Protein AF-0000000077735347 (afdb_homodimer)

Solvent-accessible surface area (backbone atoms only — not comparable to full-atom values): 40741 Å² total; per-residue (Å²): 106,66,66,59,51,53,50,34,54,55,55,33,63,47,45,16,35,34,45,76,89,39,77,88,45,58,43,41,31,69,39,34,45,55,45,44,53,54,50,51,52,49,43,49,72,73,62,45,39,76,72,43,70,51,90,46,34,46,33,37,32,27,45,75,50,61,75,28,72,93,23,46,26,41,26,40,34,26,35,59,24,25,39,64,77,25,44,40,57,84,44,53,71,47,74,41,70,51,30,83,52,60,72,40,75,35,22,75,95,76,69,36,63,48,34,35,87,85,38,58,74,56,46,79,46,47,63,34,43,30,37,30,24,44,42,74,14,20,44,41,44,61,16,38,37,17,45,37,18,52,53,51,28,52,50,50,46,68,75,34,68,87,59,53,18,17,38,32,31,40,38,36,31,29,30,49,76,69,72,52,29,51,75,74,56,58,63,76,77,60,60,40,62,31,35,32,26,27,66,34,37,49,69,28,33,37,28,54,37,22,26,24,35,28,49,30,39,39,36,28,51,33,33,72,52,52,60,58,68,6,46,83,61,37,35,48,11,49,58,51,53,30,50,53,57,67,69,45,68,83,65,30,24,38,44,64,34,58,77,72,54,39,32,52,40,75,49,36,38,43,34,26,27,46,37,21,44,36,36,34,40,38,38,13,48,46,67,69,60,32,52,48,54,53,51,50,53,53,50,50,40,51,52,50,16,67,75,74,33,80,76,28,47,45,80,47,68,53,72,74,50,52,33,24,32,72,55,26,50,73,84,39,47,62,63,55,49,47,51,43,49,18,25,46,74,44,73,31,70,61,40,78,47,66,40,52,45,86,53,58,28,29,54,36,16,75,72,67,30,37,23,39,32,28,26,19,18,24,43,55,66,59,26,40,66,14,35,34,41,48,68,31,35,52,38,27,17,42,20,49,37,39,39,54,41,51,40,27,62,65,58,69,70,63,83,64,86,122,107,66,67,58,50,54,49,36,54,56,56,33,62,47,47,16,37,34,43,77,90,39,77,89,44,61,42,41,31,68,38,35,45,56,45,42,52,53,48,52,52,50,42,49,72,73,61,45,40,76,72,44,71,50,90,46,35,44,34,37,31,26,46,74,51,59,76,28,72,94,24,44,27,41,26,42,33,26,36,59,23,24,38,65,78,25,46,41,56,83,44,52,72,47,76,41,68,50,30,81,51,60,73,41,75,35,22,76,92,75,68,36,64,48,32,35,89,84,38,59,75,56,46,79,47,48,64,36,43,30,37,31,26,42,42,74,13,19,42,41,44,61,16,38,38,18,45,38,20,53,52,51,27,51,50,51,46,69,75,36,67,87,60,52,19,16,38,32,32,40,38,37,30,28,30,50,75,68,72,52,30,53,75,73,56,57,62,75,78,58,61,39,64,31,34,32,26,27,67,35,36,49,69,30,33,36,26,53,35,24,26,25,34,29,50,30,39,39,37,30,51,33,35,71,55,52,60,56,67,6,46,83,60,36,36,50,11,49,58,51,52,30,50,53,59,68,68,44,68,83,66,31,23,36,43,64,33,55,76,74,53,39,31,54,38,74,49,37,39,41,35,26,27,45,38,22,44,36,36,35,39,37,39,12,49,46,67,69,61,33,54,49,52,53,49,48,52,54,50,49,39,50,53,48,17,68,74,75,33,82,75,26,46,44,80,48,68,52,74,74,51,54,35,24,31,73,56,27,50,74,84,41,46,64,62,55,50,47,51,43,50,19,25,47,75,45,72,31,69,61,41,78,48,66,39,53,45,84,52,57,29,29,55,36,16,75,71,67,30,37,24,39,34,28,26,19,18,22,42,56,64,57,26,40,68,13,36,31,40,49,69,32,35,52,39,27,17,43,21,49,36,39,38,54,39,50,41,28,62,64,60,69,69,63,83,63,86,120

Radius of gyration: 36.13 Å; Cα contacts (8 Å, |Δi|>4): 2050; chains: 2; bounding box: 45×110×95 Å

pLDDT: mean 92.68, std 10.12, range [21.59, 98.81]

Nearest PDB structures (foldseek):
  3ife-assembly1_A-2  TM=8.518E-01  e=1.578E-61  Bacillus anthracis str. 'Ames Ancestor'
  1vix-assembly1_B  TM=9.363E-01  e=3.592E-57  Escherichia coli
  1fno-assembly1_A-2  TM=9.369E-01  e=2.030E-56  Salmonella enterica subsp. enterica serovar Typhimurium
  3gb0-assembly1_A-2  TM=8.406E-01  e=1.858E-30  Bacillus cereus ATCC 10987
  6xj5-assembly4_G  TM=6.700E-01  e=6.683E-20  Pseudomonas sp. RS-16

Secondary structure (DSSP, 8-state):
-HHHHHHHHHHHTS--B--SS-TTSSSSSHHHHHHHHHHHHHHHHHT-EEEEE-TT--EEEEE--SS--SPPPEEEEEE--B-TTS---S---EEETT--SS-EEEETTTTEEE-TTT-GGGGGGTTS-EEE--SSS---HHHHHHHHHHHHHHHHHHH-TTS----EEEEEES-GGGT-GGGG--HHHH--SEEEEEEE-STTEEE----EEE--EEEEE-B---GGG-TTT-B-HHHHHHHHHHHS-TT-SGGG--TT--EEEEEEEEEESSEEEEEEEEEESSHHHHHHHHHHHHHHHHHHHHHH-TTSEEEE--EEE--THHHHTTTTHHHHHHHHHHHHHTT---EE---SS--HHHHHHHTT----EEE-S-BSTTSTT-EEEHHHHHHHHHHHHHHHHHGGGGGGGS----/-HHHHHHHHHHHTS--B--SS-TTSSSSSHHHHHHHHHHHHHHHHHT-EEEEE-TT--EEEEE--SS--SPPPEEEEEE--B-TTS---S---EEETT--SS-EEEETTTTEEE-TTT-GGGGGGTTS-EEE--SSS---HHHHHHHHHHHHHHHHHHH-TTS----EEEEEES-GGGT-GGGG--HHHH--SEEEEEEE-STTEEE----EEE--EEEEE-B---GGG-TTT-B-HHHHHHHHHHHS-TT-SGGG--TT--EEEEEEEEEESSEEEEEEEEEESSHHHHHHHHHHHHHHHHHHHHHH-TTSEEEE--EEE--THHHHTTTTHHHHHHHHHHHHHTT---EE---SS--HHHHHHHTT----EEE-S-BSTTSTT-EEEHHHHHHHHHHHHHHHHHGGGGGGSS----

Structure (mmCIF, N/CA/C/O backbone):
data_AF-0000000077735347-model_v1
#
loop_
_entity.id
_entity.type
_entity.pdbx_description
1 polymer 'Peptidase T'
#
loop_
_atom_site.group_PDB
_atom_site.id
_atom_site.type_symbol
_atom_site.label_atom_id
_atom_site.label_alt_id
_atom_site.label_comp_id
_atom_site.label_asym_id
_atom_site.label_entity_id
_atom_site.label_seq_id
_atom_site.pdbx_PDB_ins_code
_atom_site.Cartn_x
_atom_site.Cartn_y
_atom_site.Cartn_z
_atom_site.occupancy
_atom_site.B_iso_or_equiv
_atom_site.auth_seq_id
_atom_site.auth_comp_id
_atom_site.auth_asym_id
_atom_site.auth_atom_id
_atom_site.pdbx_PDB_model_num
ATOM 1 N N . MET A 1 1 ? 11.266 47.625 7.676 1 81.75 1 MET A N 1
ATOM 2 C CA . MET A 1 1 ? 10.984 46.531 6.758 1 81.75 1 MET A CA 1
ATOM 3 C C . MET A 1 1 ? 12.273 45.844 6.344 1 81.75 1 MET A C 1
ATOM 5 O O . MET A 1 1 ? 12.344 44.594 6.34 1 81.75 1 MET A O 1
ATOM 9 N N . GLU A 1 2 ? 13.273 46.594 6.195 1 87.38 2 GLU A N 1
ATOM 10 C CA . GLU A 1 2 ? 14.523 46 5.719 1 87.38 2 GLU A CA 1
ATOM 11 C C . GLU A 1 2 ? 15.125 45.062 6.758 1 87.38 2 GLU A C 1
ATOM 13 O O . GLU A 1 2 ? 15.586 43.969 6.418 1 87.38 2 GLU A O 1
ATOM 18 N N . GLN A 1 3 ? 15.078 45.469 7.965 1 92.12 3 GLN A N 1
ATOM 19 C CA . GLN A 1 3 ? 15.625 44.656 9.031 1 92.12 3 GLN A CA 1
ATOM 20 C C . GLN A 1 3 ? 14.789 43.375 9.219 1 92.12 3 GLN A C 1
ATOM 22 O O . GLN A 1 3 ? 15.336 42.312 9.469 1 92.12 3 GLN A O 1
ATOM 27 N N . LEU A 1 4 ? 13.539 43.562 9.117 1 96 4 LEU A N 1
ATOM 28 C CA . LEU A 1 4 ? 12.625 42.438 9.25 1 96 4 LEU A CA 1
ATOM 29 C C . LEU A 1 4 ? 12.867 41.406 8.148 1 96 4 LEU A C 1
ATOM 31 O O . LEU A 1 4 ? 12.93 40.219 8.43 1 96 4 LEU A O 1
ATOM 35 N N . LEU A 1 5 ? 12.977 41.844 6.949 1 96.62 5 LEU A N 1
ATOM 36 C CA . LEU A 1 5 ? 13.203 40.969 5.805 1 96.62 5 LEU A CA 1
ATOM 37 C C . LEU A 1 5 ? 14.555 40.281 5.918 1 96.62 5 LEU A C 1
ATOM 39 O O . LEU A 1 5 ? 14.656 39.062 5.656 1 96.62 5 LEU A O 1
ATOM 43 N N . SER A 1 6 ? 15.57 41 6.277 1 97.38 6 SER A N 1
ATOM 44 C CA . SER A 1 6 ? 16.906 40.406 6.414 1 97.38 6 SER A CA 1
ATOM 45 C C . SER A 1 6 ? 16.922 39.312 7.457 1 97.38 6 SER A C 1
ATOM 47 O O . SER A 1 6 ? 17.562 38.281 7.254 1 97.38 6 SER A O 1
ATOM 49 N N . ARG A 1 7 ? 16.297 39.5 8.516 1 98 7 ARG A N 1
ATOM 50 C CA . ARG A 1 7 ? 16.219 38.5 9.562 1 98 7 ARG A CA 1
ATOM 51 C C . ARG A 1 7 ? 15.492 37.25 9.062 1 98 7 ARG A C 1
ATOM 53 O O . ARG A 1 7 ? 15.961 36.125 9.289 1 98 7 ARG A O 1
ATOM 60 N N . PHE A 1 8 ? 14.375 37.5 8.445 1 98.12 8 PHE A N 1
ATOM 61 C CA . PHE A 1 8 ? 13.617 36.375 7.891 1 98.12 8 PHE A CA 1
ATOM 62 C C . PHE A 1 8 ? 14.477 35.562 6.926 1 98.12 8 PHE A C 1
ATOM 64 O O . PHE A 1 8 ? 14.516 34.344 7.004 1 98.12 8 PHE A O 1
ATOM 71 N N . GLU A 1 9 ? 15.141 36.25 6.066 1 97.56 9 GLU A N 1
ATOM 72 C CA . GLU A 1 9 ? 15.992 35.594 5.082 1 97.56 9 GLU A CA 1
ATOM 73 C C . GLU A 1 9 ? 17.109 34.781 5.758 1 97.56 9 GLU A C 1
ATOM 75 O O . GLU A 1 9 ? 17.469 33.719 5.293 1 97.56 9 GLU A O 1
ATOM 80 N N . LYS A 1 10 ? 17.641 35.344 6.77 1 97.75 10 LYS A N 1
ATOM 81 C CA . LYS A 1 10 ? 18.641 34.594 7.539 1 97.75 10 LYS A CA 1
ATOM 82 C C . LYS A 1 10 ? 18.062 33.312 8.102 1 97.75 10 LYS A C 1
ATOM 84 O O . LYS A 1 10 ? 18.688 32.25 8.008 1 97.75 10 LYS A O 1
ATOM 89 N N . TYR A 1 11 ? 16.891 33.406 8.68 1 98.5 11 TYR A N 1
ATOM 90 C CA . TYR A 1 11 ? 16.297 32.25 9.328 1 98.5 11 TYR A CA 1
ATOM 91 C C . TYR A 1 11 ? 15.969 31.156 8.32 1 98.5 11 TYR A C 1
ATOM 93 O O . TYR A 1 11 ? 16.156 29.969 8.594 1 98.5 11 TYR A O 1
ATOM 101 N N . ILE A 1 12 ? 15.5 31.516 7.09 1 97.81 12 ILE A N 1
ATOM 102 C CA . ILE A 1 12 ? 15.078 30.5 6.125 1 97.81 12 ILE A CA 1
ATOM 103 C C . ILE A 1 12 ? 16.297 29.906 5.434 1 97.81 12 ILE A C 1
ATOM 105 O O . ILE A 1 12 ? 16.203 28.906 4.727 1 97.81 12 ILE A O 1
ATOM 109 N N . SER A 1 13 ? 17.484 30.469 5.676 1 97 13 SER A N 1
ATOM 110 C CA . SER A 1 13 ? 18.703 29.922 5.098 1 97 13 SER A CA 1
ATOM 111 C C . SER A 1 13 ? 19.109 28.625 5.797 1 97 13 SER A C 1
ATOM 113 O O . SER A 1 13 ? 19.906 27.844 5.266 1 97 13 SER A O 1
ATOM 115 N N . PHE A 1 14 ? 18.562 28.375 6.992 1 97.44 14 PHE A N 1
ATOM 116 C CA . PHE A 1 14 ? 18.781 27.125 7.699 1 97.44 14 PHE A CA 1
ATOM 117 C C . PHE A 1 14 ? 17.828 26.047 7.207 1 97.44 14 PHE A C 1
ATOM 119 O O . PHE A 1 14 ? 16.609 26.266 7.164 1 97.44 14 PHE A O 1
ATOM 126 N N . ASP A 1 15 ? 18.344 24.938 6.84 1 96.69 15 ASP A N 1
ATOM 127 C CA . ASP A 1 15 ? 17.484 23.812 6.523 1 96.69 15 ASP A CA 1
ATOM 128 C C . ASP A 1 15 ? 17.047 23.078 7.789 1 96.69 15 ASP A C 1
ATOM 130 O O . ASP A 1 15 ? 17.828 22.328 8.383 1 96.69 15 ASP A O 1
ATOM 134 N N . THR A 1 16 ? 15.742 23.188 8.109 1 97 16 THR A N 1
ATOM 135 C CA . THR A 1 16 ? 15.258 22.656 9.367 1 97 16 THR A CA 1
ATOM 136 C C . THR A 1 16 ? 14.094 21.688 9.133 1 97 16 THR A C 1
ATOM 138 O O . THR A 1 16 ? 13.211 21.547 9.984 1 97 16 THR A O 1
ATOM 141 N N . GLN A 1 17 ? 14.047 21.109 8 1 94.69 17 GLN A N 1
ATOM 142 C CA . GLN A 1 17 ? 12.961 20.203 7.664 1 94.69 17 GLN A CA 1
ATOM 143 C C . GLN A 1 17 ? 12.891 19.031 8.656 1 94.69 17 GLN A C 1
ATOM 145 O O . GLN A 1 17 ? 13.906 18.422 8.984 1 94.69 17 GLN A O 1
ATOM 150 N N . SER A 1 18 ? 11.711 18.766 9.18 1 93.12 18 SER A N 1
ATOM 151 C CA . SER A 1 18 ? 11.531 17.641 10.094 1 93.12 18 SER A CA 1
ATOM 152 C C . SER A 1 18 ? 11.352 16.328 9.328 1 93.12 18 SER A C 1
ATOM 154 O O . SER A 1 18 ? 11.18 16.344 8.109 1 93.12 18 SER A O 1
ATOM 156 N N . ALA A 1 19 ? 11.5 15.242 10.07 1 88.06 19 ALA A N 1
ATOM 157 C CA . ALA A 1 19 ? 11.406 13.914 9.484 1 88.06 19 ALA A CA 1
ATOM 158 C C . ALA A 1 19 ? 10.383 13.055 10.219 1 88.06 19 ALA A C 1
ATOM 160 O O . ALA A 1 19 ? 10.484 12.859 11.43 1 88.06 19 ALA A O 1
ATOM 161 N N . GLU A 1 20 ? 9.406 12.492 9.508 1 74.75 20 GLU A N 1
ATOM 162 C CA . GLU A 1 20 ? 8.336 11.688 10.102 1 74.75 20 GLU A CA 1
ATOM 163 C C . GLU A 1 20 ? 8.82 10.281 10.43 1 74.75 20 GLU A C 1
ATOM 165 O O . GLU A 1 20 ? 8.266 9.617 11.305 1 74.75 20 GLU A O 1
ATOM 170 N N . GLU A 1 21 ? 9.695 9.75 9.672 1 71.5 21 GLU A N 1
ATOM 171 C CA . GLU A 1 21 ? 10.156 8.367 9.805 1 71.5 21 GLU A CA 1
ATOM 172 C C . GLU A 1 21 ? 11.055 8.195 11.031 1 71.5 21 GLU A C 1
ATOM 174 O O . GLU A 1 21 ? 11.32 7.074 11.453 1 71.5 21 GLU A O 1
ATOM 179 N N . LYS A 1 22 ? 11.555 9.25 11.648 1 68.94 22 LYS A N 1
ATOM 180 C CA . LYS A 1 22 ? 12.508 9.188 12.75 1 68.94 22 LYS A CA 1
ATOM 181 C C . LYS A 1 22 ? 11.883 9.656 14.055 1 68.94 22 LYS A C 1
ATOM 183 O O . LYS A 1 22 ? 12.422 10.531 14.734 1 68.94 22 LYS A O 1
ATOM 188 N N . MET A 1 23 ? 10.891 8.969 14.578 1 69.19 23 MET A N 1
ATOM 189 C CA . MET A 1 23 ? 10.055 9.438 15.688 1 69.19 23 MET A CA 1
ATOM 190 C C . MET A 1 23 ? 10.727 9.156 17.031 1 69.19 23 MET A C 1
ATOM 192 O O . MET A 1 23 ? 10.352 9.727 18.047 1 69.19 23 MET A O 1
ATOM 196 N N . ASP A 1 24 ? 11.781 8.484 16.953 1 77.5 24 ASP A N 1
ATOM 197 C CA . ASP A 1 24 ? 12.422 8.102 18.203 1 77.5 24 ASP A CA 1
ATOM 198 C C . ASP A 1 24 ? 13.469 9.141 18.625 1 77.5 24 ASP A C 1
ATOM 200 O O . ASP A 1 24 ? 13.953 9.117 19.75 1 77.5 24 ASP A O 1
ATOM 204 N N . ILE A 1 25 ? 13.75 10.016 17.688 1 84.88 25 ILE A N 1
ATOM 205 C CA . ILE A 1 25 ? 14.766 11.023 17.984 1 84.88 25 ILE A CA 1
ATOM 206 C C . ILE A 1 25 ? 14.125 12.414 17.953 1 84.88 25 ILE A C 1
ATOM 208 O O . ILE A 1 25 ? 13.25 12.688 17.141 1 84.88 25 ILE A O 1
ATOM 212 N N . CYS A 1 26 ? 14.562 13.297 18.906 1 90.12 26 CYS A N 1
ATOM 213 C CA . CYS A 1 26 ? 14.109 14.688 18.969 1 90.12 26 CYS A CA 1
ATOM 214 C C . CYS A 1 26 ? 15.289 15.633 19.156 1 90.12 26 CYS A C 1
ATOM 216 O O . CYS A 1 26 ? 16.047 15.508 20.125 1 90.12 26 CYS A O 1
ATOM 218 N N . PRO A 1 27 ? 15.414 16.703 18.25 1 93.31 27 PRO A N 1
ATOM 219 C CA . PRO A 1 27 ? 14.641 16.906 17.016 1 93.31 27 PRO A CA 1
ATOM 220 C C . PRO A 1 27 ? 14.836 15.789 16 1 93.31 27 PRO A C 1
ATOM 222 O O . PRO A 1 27 ? 15.852 15.086 16.031 1 93.31 27 PRO A O 1
ATOM 225 N N . SER A 1 28 ? 13.898 15.648 15.164 1 92.12 28 SER A N 1
ATOM 226 C CA . SER A 1 28 ? 13.906 14.555 14.195 1 92.12 28 SER A CA 1
ATOM 227 C C . SER A 1 28 ? 15.031 14.719 13.18 1 92.12 28 SER A C 1
ATOM 229 O O . SER A 1 28 ? 15.414 13.758 12.508 1 92.12 28 SER A O 1
ATOM 231 N N . THR A 1 29 ? 15.547 15.938 12.922 1 94.38 29 THR A N 1
ATOM 232 C CA . THR A 1 29 ? 16.672 16.234 12.039 1 94.38 29 THR A CA 1
ATOM 233 C C . THR A 1 29 ? 17.656 17.188 12.703 1 94.38 29 THR A C 1
ATOM 235 O O . THR A 1 29 ? 17.266 18 13.531 1 94.38 29 THR A O 1
ATOM 238 N N . SER A 1 30 ? 18.906 17.125 12.305 1 94.81 30 SER A N 1
ATOM 239 C CA . SER A 1 30 ? 19.969 17.891 12.953 1 94.81 30 SER A CA 1
ATOM 240 C C . SER A 1 30 ? 19.875 19.375 12.602 1 94.81 30 SER A C 1
ATOM 242 O O . SER A 1 30 ? 20.297 20.219 13.383 1 94.81 30 SER A O 1
ATOM 244 N N . GLY A 1 31 ? 19.359 19.703 11.469 1 96.69 31 GLY A N 1
ATOM 245 C CA . GLY A 1 31 ? 19.25 21.078 11.023 1 96.69 31 GLY A CA 1
ATOM 246 C C . GLY A 1 31 ? 18.469 21.953 11.984 1 96.69 31 GLY A C 1
ATOM 247 O O . GLY A 1 31 ? 18.766 23.141 12.125 1 96.69 31 GLY A O 1
ATOM 248 N N . GLN A 1 32 ? 17.5 21.344 12.656 1 97.5 32 GLN A N 1
ATOM 249 C CA . GLN A 1 32 ? 16.703 22.094 13.625 1 97.5 32 GLN A CA 1
ATOM 250 C C . GLN A 1 32 ? 17.562 22.562 14.797 1 97.5 32 GLN A C 1
ATOM 252 O O . GLN A 1 32 ? 17.453 23.703 15.242 1 97.5 32 GLN A O 1
ATOM 257 N N . MET A 1 33 ? 18.438 21.656 15.234 1 97.44 33 MET A N 1
ATOM 258 C CA . MET A 1 33 ? 19.312 21.984 16.359 1 97.44 33 MET A CA 1
ATOM 259 C C . MET A 1 33 ? 20.328 23.047 15.953 1 97.44 33 MET A C 1
ATOM 261 O O . MET A 1 33 ? 20.672 23.922 16.75 1 97.44 33 MET A O 1
ATOM 265 N N . ILE A 1 34 ? 20.828 22.953 14.766 1 98.25 34 ILE A N 1
ATOM 266 C CA . ILE A 1 34 ? 21.766 23.953 14.258 1 98.25 34 ILE A CA 1
ATOM 267 C C . ILE A 1 34 ? 21.125 25.328 14.289 1 98.25 34 ILE A C 1
ATOM 269 O O . ILE A 1 34 ? 21.734 26.297 14.75 1 98.25 34 ILE A O 1
ATOM 273 N N . PHE A 1 35 ? 19.922 25.438 13.859 1 98.44 35 PHE A N 1
ATOM 274 C CA . PHE A 1 35 ? 19.203 26.703 13.867 1 98.44 35 PHE A CA 1
ATOM 275 C C . PHE A 1 35 ? 18.906 27.141 15.297 1 98.44 35 PHE A C 1
ATOM 277 O O . PHE A 1 35 ? 19.047 28.328 15.625 1 98.44 35 PHE A O 1
ATOM 284 N N . ALA A 1 36 ? 18.5 26.203 16.109 1 98.5 36 ALA A N 1
ATOM 285 C CA . ALA A 1 36 ? 18.203 26.531 17.5 1 98.5 36 ALA A CA 1
ATOM 286 C C . ALA A 1 36 ? 19.406 27.156 18.188 1 98.5 36 ALA A C 1
ATOM 288 O O . ALA A 1 36 ? 19.281 28.125 18.938 1 98.5 36 ALA A O 1
ATOM 289 N N . ARG A 1 37 ? 20.547 26.594 17.969 1 98.62 37 ARG A N 1
ATOM 290 C CA . ARG A 1 37 ? 21.781 27.109 18.562 1 98.62 37 ARG A CA 1
ATOM 291 C C . ARG A 1 37 ? 22.078 28.516 18.047 1 98.62 37 ARG A C 1
ATOM 293 O O . ARG A 1 37 ? 22.469 29.391 18.828 1 98.62 37 ARG A O 1
ATOM 300 N N . ALA A 1 38 ? 21.938 28.688 16.766 1 98.69 38 ALA A N 1
ATOM 301 C CA . ALA A 1 38 ? 22.156 30.016 16.188 1 98.69 38 ALA A CA 1
ATOM 302 C C . ALA A 1 38 ? 21.172 31.031 16.75 1 98.69 38 ALA A C 1
ATOM 304 O O . ALA A 1 38 ? 21.562 32.188 17.031 1 98.69 38 ALA A O 1
ATOM 305 N N . LEU A 1 39 ? 19.953 30.656 16.859 1 98.81 39 LEU A N 1
ATOM 306 C CA . LEU A 1 39 ? 18.922 31.531 17.391 1 98.81 39 LEU A CA 1
ATOM 307 C C . LEU A 1 39 ? 19.203 31.859 18.859 1 98.81 39 LEU A C 1
ATOM 309 O O . LEU A 1 39 ? 19.031 33 19.281 1 98.81 39 LEU A O 1
ATOM 313 N N . ALA A 1 40 ? 19.594 30.875 19.625 1 98.75 40 ALA A N 1
ATOM 314 C CA . ALA A 1 40 ? 19.969 31.109 21.016 1 98.75 40 ALA A CA 1
ATOM 315 C C . ALA A 1 40 ? 21.062 32.156 21.125 1 98.75 40 ALA A C 1
ATOM 317 O O . ALA A 1 40 ? 21.016 33.031 21.984 1 98.75 40 ALA A O 1
ATOM 318 N N . ALA A 1 41 ? 22.062 31.984 20.344 1 98.69 41 ALA A N 1
ATOM 319 C CA . ALA A 1 41 ? 23.156 32.938 20.328 1 98.69 41 ALA A CA 1
ATOM 320 C C . ALA A 1 41 ? 22.672 34.344 19.984 1 98.69 41 ALA A C 1
ATOM 322 O O . ALA A 1 41 ? 23.094 35.312 20.594 1 98.69 41 ALA A O 1
ATOM 323 N N . GLU A 1 42 ? 21.828 34.406 19.016 1 98.62 42 GLU A N 1
ATOM 324 C CA . GLU A 1 42 ? 21.281 35.719 18.625 1 98.62 42 GLU A CA 1
ATOM 325 C C . GLU A 1 42 ? 20.5 36.344 19.781 1 98.62 42 GLU A C 1
ATOM 327 O O . GLU A 1 42 ? 20.609 37.562 20.031 1 98.62 42 GLU A O 1
ATOM 332 N N . LEU A 1 43 ? 19.641 35.594 20.406 1 98.75 43 LEU A N 1
ATOM 333 C CA . LEU A 1 43 ? 18.844 36.094 21.516 1 98.75 43 LEU A CA 1
ATOM 334 C C . LEU A 1 43 ? 19.734 36.625 22.641 1 98.75 43 LEU A C 1
ATOM 336 O O . LEU A 1 43 ? 19.453 37.656 23.234 1 98.75 43 LEU A O 1
ATOM 340 N N . ARG A 1 44 ? 20.828 35.938 22.922 1 98.38 44 ARG A N 1
ATOM 341 C CA . ARG A 1 44 ? 21.781 36.406 23.922 1 98.38 44 ARG A CA 1
ATOM 342 C C . ARG A 1 44 ? 22.438 37.688 23.5 1 98.38 44 ARG A C 1
ATOM 344 O O . ARG A 1 44 ? 22.578 38.625 24.297 1 98.38 44 ARG A O 1
ATOM 351 N N . GLU A 1 45 ? 22.812 37.75 22.297 1 98.25 45 GLU A N 1
ATOM 352 C CA . GLU A 1 45 ? 23.469 38.938 21.766 1 98.25 45 GLU A CA 1
ATOM 353 C C . GLU A 1 45 ? 22.531 40.156 21.812 1 98.25 45 GLU A C 1
ATOM 355 O O . GLU A 1 45 ? 22.984 41.281 22.031 1 98.25 45 GLU A O 1
ATOM 360 N N . LEU A 1 46 ? 21.297 39.906 21.562 1 97.5 46 LEU A N 1
ATOM 361 C CA . LEU A 1 46 ? 20.312 41 21.594 1 97.5 46 LEU A CA 1
ATOM 362 C C . LEU A 1 46 ? 20.109 41.5 23.016 1 97.5 46 LEU A C 1
ATOM 364 O O . LEU A 1 46 ? 19.672 42.625 23.219 1 97.5 46 LEU A O 1
ATOM 368 N N . GLY A 1 47 ? 20.328 40.594 24.047 1 97.19 47 GLY A N 1
ATOM 369 C CA . GLY A 1 47 ? 20.219 41.031 25.422 1 97.19 47 GLY A CA 1
ATOM 370 C C . GLY A 1 47 ? 19.094 40.344 26.172 1 97.19 47 GLY A C 1
ATOM 371 O O . GLY A 1 47 ? 18.75 40.75 27.297 1 97.19 47 GLY A O 1
ATOM 372 N N . LEU A 1 48 ? 18.5 39.344 25.656 1 98.12 48 LEU A N 1
ATOM 373 C CA . LEU A 1 48 ? 17.5 38.594 26.391 1 98.12 48 LEU A CA 1
ATOM 374 C C . LEU A 1 48 ? 18.125 37.75 27.516 1 98.12 48 LEU A C 1
ATOM 376 O O . LEU A 1 48 ? 19.328 37.469 27.453 1 98.12 48 LEU A O 1
ATOM 380 N N . SER A 1 49 ? 17.281 37.469 28.516 1 97.44 49 SER A N 1
ATOM 381 C CA . SER A 1 49 ? 17.766 36.75 29.672 1 97.44 49 SER A CA 1
ATOM 382 C C . SER A 1 49 ? 17.203 35.344 29.719 1 97.44 49 SER A C 1
ATOM 384 O O . SER A 1 49 ? 16.266 35 28.984 1 97.44 49 SER A O 1
ATOM 386 N N . GLU A 1 50 ? 17.797 34.469 30.547 1 97.81 50 GLU A N 1
ATOM 387 C CA . GLU A 1 50 ? 17.344 33.094 30.781 1 97.81 50 GLU A CA 1
ATOM 388 C C . GLU A 1 50 ? 17.203 32.344 29.484 1 97.81 50 GLU A C 1
ATOM 390 O O . GLU A 1 50 ? 16.188 31.688 29.234 1 97.81 50 GLU A O 1
ATOM 395 N N . VAL A 1 51 ? 18.234 32.562 28.672 1 98.44 51 VAL A N 1
ATOM 396 C CA . VAL A 1 51 ? 18.25 31.828 27.406 1 98.44 51 VAL A CA 1
ATOM 397 C C . VAL A 1 51 ? 18.688 30.375 27.641 1 98.44 51 VAL A C 1
ATOM 399 O O . VAL A 1 51 ? 19.812 30.125 28.047 1 98.44 51 VAL A O 1
ATOM 402 N N . THR A 1 52 ? 17.734 29.438 27.438 1 98.44 52 THR A N 1
ATOM 403 C CA . THR A 1 52 ? 18.031 28.031 27.641 1 98.44 52 THR A CA 1
ATOM 404 C C . THR A 1 52 ? 17.703 27.219 26.391 1 98.44 52 THR A C 1
ATOM 406 O O . THR A 1 52 ? 16.703 27.484 25.719 1 98.44 52 THR A O 1
ATOM 409 N N . LEU A 1 53 ? 18.562 26.375 26.047 1 98.25 53 LEU A N 1
ATOM 410 C CA . LEU A 1 53 ? 18.391 25.406 24.969 1 98.25 53 LEU A CA 1
ATOM 411 C C . LEU A 1 53 ? 18.656 23.984 25.469 1 98.25 53 LEU A C 1
ATOM 413 O O . LEU A 1 53 ? 19.766 23.688 25.922 1 98.25 53 LEU A O 1
ATOM 417 N N . ASP A 1 54 ? 17.641 23.156 25.406 1 96.38 54 ASP A N 1
ATOM 418 C CA . ASP A 1 54 ? 17.859 21.812 25.938 1 96.38 54 ASP A CA 1
ATOM 419 C C . ASP A 1 54 ? 18.312 20.859 24.828 1 96.38 54 ASP A C 1
ATOM 421 O O . ASP A 1 54 ? 18.516 21.266 23.688 1 96.38 54 ASP A O 1
ATOM 425 N N . ASP A 1 55 ? 18.5 19.594 25.203 1 95.06 55 ASP A N 1
ATOM 426 C CA . ASP A 1 55 ? 19.078 18.609 24.297 1 95.06 55 ASP A CA 1
ATOM 427 C C . ASP A 1 55 ? 18.078 18.203 23.203 1 95.06 55 ASP A C 1
ATOM 429 O O . ASP A 1 55 ? 18.469 17.609 22.203 1 95.06 55 ASP A O 1
ATOM 433 N N . HIS A 1 56 ? 16.875 18.609 23.438 1 94.94 56 HIS A N 1
ATOM 434 C CA . HIS A 1 56 ? 15.836 18.234 22.484 1 94.94 56 HIS A CA 1
ATOM 435 C C . HIS A 1 56 ? 15.492 19.406 21.562 1 94.94 56 HIS A C 1
ATOM 437 O O . HIS A 1 56 ? 14.625 19.281 20.703 1 94.94 56 HIS A O 1
ATOM 443 N N . GLY A 1 57 ? 16.109 20.516 21.734 1 96 57 GLY A N 1
ATOM 444 C CA . GLY A 1 57 ? 15.969 21.625 20.797 1 96 57 GLY A CA 1
ATOM 445 C C . GLY A 1 57 ? 14.938 22.641 21.234 1 96 57 GLY A C 1
ATOM 446 O O . GLY A 1 57 ? 14.555 23.531 20.469 1 96 57 GLY A O 1
ATOM 447 N N . TYR A 1 58 ? 14.422 22.484 22.469 1 97.69 58 TYR A N 1
ATOM 448 C CA . TYR A 1 58 ? 13.523 23.516 22.984 1 97.69 58 TYR A CA 1
ATOM 449 C C . TYR A 1 58 ? 14.312 24.734 23.469 1 97.69 58 TYR A C 1
ATOM 451 O O . TYR A 1 58 ? 15.133 24.625 24.375 1 97.69 58 TYR A O 1
ATOM 459 N N . LEU A 1 59 ? 14.023 25.875 22.859 1 98.56 59 LEU A N 1
ATOM 460 C CA . LEU A 1 59 ? 14.688 27.125 23.188 1 98.56 59 LEU A CA 1
ATOM 461 C C . LEU A 1 59 ? 13.734 28.078 23.906 1 98.56 59 LEU A C 1
ATOM 463 O O . LEU A 1 59 ? 12.625 28.328 23.438 1 98.56 59 LEU A O 1
ATOM 467 N N . MET A 1 60 ? 14.117 28.531 25.062 1 98.62 60 MET A N 1
ATOM 468 C CA . MET A 1 60 ? 13.336 29.516 25.812 1 98.62 60 MET A CA 1
ATOM 469 C C . MET A 1 60 ? 14.18 30.75 26.156 1 98.62 60 MET A C 1
ATOM 471 O O . MET A 1 60 ? 15.406 30.656 26.234 1 98.62 60 MET A O 1
ATOM 475 N N . ALA A 1 61 ? 13.539 31.859 26.297 1 98.75 61 ALA A N 1
ATOM 476 C CA . ALA A 1 61 ? 14.203 33.094 26.672 1 98.75 61 ALA A CA 1
ATOM 477 C C . ALA A 1 61 ? 13.234 34.062 27.359 1 98.75 61 ALA A C 1
ATOM 479 O O . ALA A 1 61 ? 12.016 33.844 27.312 1 98.75 61 ALA A O 1
ATOM 480 N N . THR A 1 62 ? 13.773 35.031 28 1 98.25 62 THR A N 1
ATOM 481 C CA . THR A 1 62 ? 12.969 36.031 28.719 1 98.25 62 THR A CA 1
ATOM 482 C C . THR A 1 62 ? 13.336 37.438 28.281 1 98.25 62 THR A C 1
ATOM 484 O O . THR A 1 62 ? 14.523 37.781 28.188 1 98.25 62 THR A O 1
ATOM 487 N N . LEU A 1 63 ? 12.359 3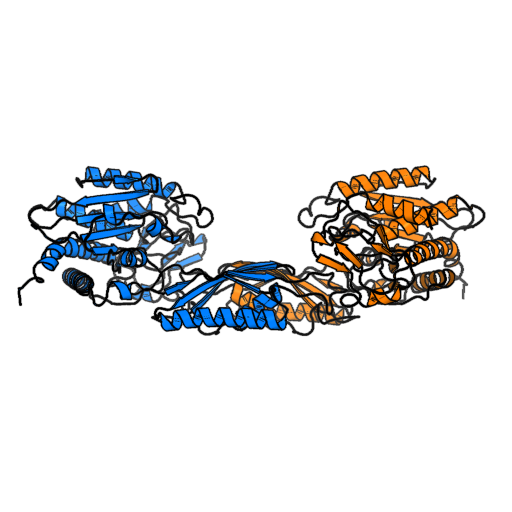8.219 27.891 1 97.56 63 LEU A N 1
ATOM 488 C CA . LEU A 1 63 ? 12.477 39.688 27.938 1 97.56 63 LEU A CA 1
ATOM 489 C C . LEU A 1 63 ? 12.062 40.219 29.312 1 97.56 63 LEU A C 1
ATOM 491 O O . LEU A 1 63 ? 10.875 40.188 29.641 1 97.56 63 LEU A O 1
ATOM 495 N N . PRO A 1 64 ? 13.062 40.594 30.094 1 95.19 64 PRO A N 1
ATOM 496 C CA . PRO A 1 64 ? 12.727 41.031 31.453 1 95.19 64 PRO A CA 1
ATOM 497 C C . PRO A 1 64 ? 11.773 42.219 31.469 1 95.19 64 PRO A C 1
ATOM 499 O O . PRO A 1 64 ? 11.852 43.094 30.609 1 95.19 64 PRO A O 1
ATOM 502 N N . ALA A 1 65 ? 10.953 42.281 32.531 1 94.06 65 ALA A N 1
ATOM 503 C CA . ALA A 1 65 ? 10.078 43.438 32.719 1 94.06 65 ALA A CA 1
ATOM 504 C C . ALA A 1 65 ? 10.891 44.688 32.875 1 94.06 65 ALA A C 1
ATOM 506 O O . ALA A 1 65 ? 12.008 44.656 33.406 1 94.06 65 ALA A O 1
ATOM 507 N N . ASN A 1 66 ? 10.352 45.844 32.406 1 90.12 66 ASN A N 1
ATOM 508 C CA . ASN A 1 66 ? 11.023 47.094 32.625 1 90.12 66 ASN A CA 1
ATOM 509 C C . ASN A 1 66 ? 10.078 48.156 33.219 1 90.12 66 ASN A C 1
ATOM 511 O O . ASN A 1 66 ? 10.078 49.312 32.812 1 90.12 66 ASN A O 1
ATOM 515 N N . GLY A 1 67 ? 9.273 47.75 34.188 1 80.94 67 GLY A N 1
ATOM 516 C CA . GLY A 1 67 ? 8.383 48.688 34.875 1 80.94 67 GLY A CA 1
ATOM 517 C C . GLY A 1 67 ? 6.926 48.281 34.781 1 80.94 67 GLY A C 1
ATOM 518 O O . GLY A 1 67 ? 6.039 49 35.219 1 80.94 67 GLY A O 1
ATOM 519 N N . GLY A 1 68 ? 6.629 47.219 34.125 1 66.94 68 GLY A N 1
ATOM 520 C CA . GLY A 1 68 ? 5.254 46.781 34 1 66.94 68 GLY A CA 1
ATOM 521 C C . GLY A 1 68 ? 4.754 46.031 35.219 1 66.94 68 GLY A C 1
ATOM 522 O O . GLY A 1 68 ? 3.607 45.594 35.25 1 66.94 68 GLY A O 1
ATOM 523 N N . GLY A 1 69 ? 5.441 46.188 36.375 1 64.81 69 GLY A N 1
ATOM 524 C CA . GLY A 1 69 ? 5.016 45.719 37.688 1 64.81 69 GLY A CA 1
ATOM 525 C C . GLY A 1 69 ? 4.742 44.219 37.688 1 64.81 69 GLY A C 1
ATOM 526 O O . GLY A 1 69 ? 5.488 43.438 37.094 1 64.81 69 GLY A O 1
ATOM 527 N N . GLN A 1 70 ? 3.607 43.781 38.469 1 75.69 70 GLN A N 1
ATOM 528 C CA . GLN A 1 70 ? 3.162 42.406 38.688 1 75.69 70 GLN A CA 1
ATOM 529 C C . GLN A 1 70 ? 2.207 41.969 37.594 1 75.69 70 GLN A C 1
ATOM 531 O O . GLN A 1 70 ? 1.205 41.312 37.875 1 75.69 70 GLN A O 1
ATOM 536 N N . ALA A 1 71 ? 2.465 42.312 36.375 1 84.19 71 ALA A N 1
ATOM 537 C CA . ALA A 1 71 ? 1.625 41.969 35.25 1 84.19 71 ALA A CA 1
ATOM 538 C C . ALA A 1 71 ? 1.763 40.469 34.906 1 84.19 71 ALA A C 1
ATOM 540 O O . ALA A 1 71 ? 2.768 39.844 35.25 1 84.19 71 ALA A O 1
ATOM 541 N N . PRO A 1 72 ? 0.682 39.906 34.406 1 91.81 72 PRO A N 1
ATOM 542 C CA . PRO A 1 72 ? 0.798 38.531 33.938 1 91.81 72 PRO A CA 1
ATOM 543 C C . PRO A 1 72 ? 1.915 38.344 32.906 1 91.81 72 PRO A C 1
ATOM 545 O O . PRO A 1 72 ? 2.15 39.219 32.062 1 91.81 72 PRO A O 1
ATOM 548 N N . VAL A 1 73 ? 2.561 37.25 33 1 95.12 73 VAL A N 1
ATOM 549 C CA . VAL A 1 73 ? 3.623 36.906 32.062 1 95.12 73 VAL A CA 1
ATOM 550 C C . VAL A 1 73 ? 3.02 36.375 30.766 1 95.12 73 VAL A C 1
ATOM 552 O O . VAL A 1 73 ? 2.264 35.406 30.781 1 95.12 73 VAL A O 1
ATOM 555 N N . VAL A 1 74 ? 3.279 37 29.719 1 96.75 74 VAL A N 1
ATOM 556 C CA . VAL A 1 74 ? 2.791 36.531 28.422 1 96.75 74 VAL A CA 1
ATOM 557 C C . VAL A 1 74 ? 3.9 35.812 27.688 1 96.75 74 VAL A C 1
ATOM 559 O O . VAL A 1 74 ? 5.07 36.188 27.766 1 96.75 74 VAL A O 1
ATOM 562 N N . GLY A 1 75 ? 3.531 34.688 27.094 1 98.06 75 GLY A N 1
ATOM 563 C CA . GLY A 1 75 ? 4.473 33.938 26.297 1 98.06 75 GLY A CA 1
ATOM 564 C C . GLY A 1 75 ? 4.191 34 24.797 1 98.06 75 GLY A C 1
ATOM 565 O O . GLY A 1 75 ? 3.045 34.188 24.391 1 98.06 75 GLY A O 1
ATOM 566 N N . PHE A 1 76 ? 5.219 33.875 23.984 1 98.69 76 PHE A N 1
ATOM 567 C CA . PHE A 1 76 ? 5.129 33.75 22.531 1 98.69 76 PHE A CA 1
ATOM 568 C C . PHE A 1 76 ? 5.887 32.531 22.062 1 98.69 76 PHE A C 1
ATOM 570 O O . PHE A 1 76 ? 7.035 32.312 22.453 1 98.69 76 PHE A O 1
ATOM 577 N N . ILE A 1 77 ? 5.18 31.766 21.234 1 98.19 77 ILE A N 1
ATOM 578 C CA . ILE A 1 77 ? 5.742 30.469 20.844 1 98.19 77 ILE A CA 1
ATOM 579 C C . ILE A 1 77 ? 5.695 30.328 19.328 1 98.19 77 ILE A C 1
ATOM 581 O O . ILE A 1 77 ? 4.688 30.656 18.703 1 98.19 77 ILE A O 1
ATOM 585 N N . ALA A 1 78 ? 6.762 29.922 18.688 1 97.88 78 ALA A N 1
ATOM 586 C CA . ALA A 1 78 ? 6.875 29.531 17.297 1 97.88 78 ALA A CA 1
ATOM 587 C C . ALA A 1 78 ? 7.723 28.266 17.141 1 97.88 78 ALA A C 1
ATOM 589 O O . ALA A 1 78 ? 8.375 27.828 18.094 1 97.88 78 ALA A O 1
ATOM 590 N N . HIS A 1 79 ? 7.656 27.672 15.953 1 97.12 79 HIS A N 1
ATOM 591 C CA . HIS A 1 79 ? 8.406 26.422 15.836 1 97.12 79 HIS A CA 1
ATOM 592 C C . HIS A 1 79 ? 9.562 26.562 14.852 1 97.12 79 HIS A C 1
ATOM 594 O O . HIS A 1 79 ? 9.516 27.406 13.953 1 97.12 79 HIS A O 1
ATOM 600 N N . LEU A 1 80 ? 10.539 25.688 15.008 1 97.75 80 LEU A N 1
ATOM 601 C CA . LEU A 1 80 ? 11.82 25.797 14.32 1 97.75 80 LEU A CA 1
ATOM 602 C C . LEU A 1 80 ? 11.781 25.094 12.969 1 97.75 80 LEU A C 1
ATOM 604 O O . LEU A 1 80 ? 12.461 25.5 12.031 1 97.75 80 LEU A O 1
ATOM 608 N N . ASP A 1 81 ? 11 24.062 12.938 1 95.88 81 ASP A N 1
ATOM 609 C CA . ASP A 1 81 ? 11.094 23.156 11.797 1 95.88 81 ASP A CA 1
ATOM 610 C C . ASP A 1 81 ? 10.195 23.609 10.656 1 95.88 81 ASP A C 1
ATOM 612 O O . ASP A 1 81 ? 9.375 24.516 10.82 1 95.88 81 ASP A O 1
ATOM 616 N N . THR A 1 82 ? 10.484 23.047 9.484 1 94.06 82 THR A N 1
ATOM 617 C CA . THR A 1 82 ? 9.586 23.125 8.344 1 94.06 82 THR A CA 1
ATOM 618 C C . THR A 1 82 ? 9.008 21.766 8.008 1 94.06 82 THR A C 1
ATOM 620 O O . THR A 1 82 ? 9.531 20.734 8.445 1 94.06 82 THR A O 1
ATOM 623 N N . SER A 1 83 ? 7.965 21.781 7.277 1 88.12 83 SER A N 1
ATOM 624 C CA . SER A 1 83 ? 7.211 20.562 6.992 1 88.12 83 SER A CA 1
ATOM 625 C C . SER A 1 83 ? 7.992 19.625 6.066 1 88.12 83 SER A C 1
ATOM 627 O O . SER A 1 83 ? 8.648 20.094 5.133 1 88.12 83 SER A O 1
ATOM 629 N N . PRO A 1 84 ? 7.867 18.328 6.289 1 85.62 84 PRO A N 1
ATOM 630 C CA . PRO A 1 84 ? 8.5 17.375 5.379 1 85.62 84 PRO A CA 1
ATOM 631 C C . PRO A 1 84 ? 7.695 17.156 4.094 1 85.62 84 PRO A C 1
ATOM 633 O O . PRO A 1 84 ? 8.125 16.406 3.211 1 85.62 84 PRO A O 1
ATOM 636 N N . ASP A 1 85 ? 6.578 17.75 3.943 1 74.56 85 ASP A N 1
ATOM 637 C CA . ASP A 1 85 ? 5.695 17.547 2.799 1 74.56 85 ASP A CA 1
ATOM 638 C C . ASP A 1 85 ? 6.309 18.125 1.522 1 74.56 85 ASP A C 1
ATOM 640 O O . ASP A 1 85 ? 5.91 17.75 0.417 1 74.56 85 ASP A O 1
ATOM 644 N N . ALA A 1 86 ? 7.215 19.047 1.654 1 78.44 86 ALA A N 1
ATOM 645 C CA . ALA A 1 86 ? 8 19.641 0.568 1 78.44 86 ALA A CA 1
ATOM 646 C C . ALA A 1 86 ? 9.453 19.828 0.982 1 78.44 86 ALA A C 1
ATOM 648 O O . ALA A 1 86 ? 9.758 19.953 2.172 1 78.44 86 ALA A O 1
ATOM 649 N N . ALA A 1 87 ? 10.266 19.922 0.009 1 85.88 87 ALA A N 1
ATOM 650 C CA . ALA A 1 87 ? 11.688 20.062 0.317 1 85.88 87 ALA A CA 1
ATOM 651 C C . ALA A 1 87 ? 11.953 21.328 1.121 1 85.88 87 ALA A C 1
ATOM 653 O O . ALA A 1 87 ? 11.414 22.391 0.807 1 85.88 87 ALA A O 1
ATOM 654 N N . GLY A 1 88 ? 12.789 21.188 2.143 1 89.38 88 GLY A N 1
ATOM 655 C CA . GLY A 1 88 ? 13.047 22.297 3.059 1 89.38 88 GLY A CA 1
ATOM 656 C C . GLY A 1 88 ? 14.258 23.125 2.672 1 89.38 88 GLY A C 1
ATOM 657 O O . GLY A 1 88 ? 14.445 24.219 3.186 1 89.38 88 GLY A O 1
ATOM 658 N N . GLY A 1 89 ? 15.078 22.609 1.756 1 88.06 89 GLY A N 1
ATOM 659 C CA . GLY A 1 89 ? 16.266 23.391 1.394 1 88.06 89 GLY A CA 1
ATOM 660 C C . GLY A 1 89 ? 17.047 22.766 0.253 1 88.06 89 GLY A C 1
ATOM 661 O O . GLY A 1 89 ? 16.797 21.625 -0.13 1 88.06 89 GLY A O 1
ATOM 662 N N . PRO A 1 90 ? 17.906 23.703 -0.241 1 92.5 90 PRO A N 1
ATOM 663 C CA . PRO A 1 90 ? 18.172 25.094 0.104 1 92.5 90 PRO A CA 1
ATOM 664 C C . PRO A 1 90 ? 17.125 26.062 -0.468 1 92.5 90 PRO A C 1
ATOM 666 O O . PRO A 1 90 ? 16.812 26 -1.661 1 92.5 90 PRO A O 1
ATOM 669 N N . VAL A 1 91 ? 16.688 26.953 0.42 1 95.94 91 VAL A N 1
ATOM 670 C CA . VAL A 1 91 ? 15.68 27.906 -0.002 1 95.94 91 VAL A CA 1
ATOM 671 C C . VAL A 1 91 ? 16.344 29.062 -0.747 1 95.94 91 VAL A C 1
ATOM 673 O O . VAL A 1 91 ? 17.375 29.578 -0.309 1 95.94 91 VAL A O 1
ATOM 676 N N . ARG A 1 92 ? 15.883 29.422 -1.925 1 94.38 92 ARG A N 1
ATOM 677 C CA . ARG A 1 92 ? 16.312 30.578 -2.709 1 94.38 92 ARG A CA 1
ATOM 678 C C . ARG A 1 92 ? 15.18 31.578 -2.871 1 94.38 92 ARG A C 1
ATOM 680 O O . ARG A 1 92 ? 14.5 31.594 -3.896 1 94.38 92 ARG A O 1
ATOM 687 N N . PRO A 1 93 ? 15.102 32.5 -1.911 1 97 93 PRO A N 1
ATOM 688 C CA . PRO A 1 93 ? 13.977 33.438 -1.907 1 97 93 PRO A CA 1
ATOM 689 C C . PRO A 1 93 ? 14.172 34.594 -2.881 1 97 93 PRO A C 1
ATOM 691 O O . PRO A 1 93 ? 15.305 34.938 -3.23 1 97 93 PRO A O 1
ATOM 694 N N . ARG A 1 94 ? 13.102 35.094 -3.389 1 96.62 94 ARG A N 1
ATOM 695 C CA . ARG A 1 94 ? 13.133 36.344 -4.176 1 96.62 94 ARG A CA 1
ATOM 696 C C . ARG A 1 94 ? 11.898 37.188 -3.9 1 96.62 94 ARG A C 1
ATOM 698 O O . ARG A 1 94 ? 10.82 36.656 -3.611 1 96.62 94 ARG A O 1
ATOM 705 N N . VAL A 1 95 ? 12.047 38.438 -4.074 1 97.25 95 VAL A N 1
ATOM 706 C CA . VAL A 1 95 ? 10.945 39.375 -3.85 1 97.25 95 VAL A CA 1
ATOM 707 C C . VAL A 1 95 ? 10.273 39.719 -5.18 1 97.25 95 VAL A C 1
ATOM 709 O O . VAL A 1 95 ? 10.945 40.125 -6.129 1 97.25 95 VAL A O 1
ATOM 712 N N . VAL A 1 96 ? 9.016 39.438 -5.266 1 97.88 96 VAL A N 1
ATOM 713 C CA . VAL A 1 96 ? 8.188 39.969 -6.348 1 97.88 96 VAL A CA 1
ATOM 714 C C . VAL A 1 96 ? 7.66 41.344 -5.98 1 97.88 96 VAL A C 1
ATOM 716 O O . VAL A 1 96 ? 6.746 41.469 -5.156 1 97.88 96 VAL A O 1
ATOM 719 N N . THR A 1 97 ? 8.227 42.312 -6.637 1 97.56 97 THR A N 1
ATOM 720 C CA . THR A 1 97 ? 7.918 43.688 -6.273 1 97.56 97 THR A CA 1
ATOM 721 C C . THR A 1 97 ? 6.586 44.125 -6.879 1 97.56 97 THR A C 1
ATOM 723 O O . THR A 1 97 ? 6.324 43.875 -8.055 1 97.56 97 THR A O 1
ATOM 726 N N . ALA A 1 98 ? 5.855 44.781 -6.113 1 97.62 98 ALA A N 1
ATOM 727 C CA . ALA A 1 98 ? 4.574 45.344 -6.559 1 97.62 98 ALA A CA 1
ATOM 728 C C . ALA A 1 98 ? 3.811 44.312 -7.402 1 97.62 98 ALA A C 1
ATOM 730 O O . ALA A 1 98 ? 3.508 44.562 -8.57 1 97.62 98 ALA A O 1
ATOM 731 N N . TYR A 1 99 ? 3.492 43.219 -6.723 1 97.94 99 TYR A N 1
ATOM 732 C CA . TYR A 1 99 ? 2.789 42.125 -7.383 1 97.94 99 TYR A CA 1
ATOM 733 C C . TYR A 1 99 ? 1.627 42.656 -8.219 1 97.94 99 TYR A C 1
ATOM 735 O O . TYR A 1 99 ? 0.812 43.438 -7.73 1 97.94 99 TYR A O 1
ATOM 743 N N . ASP A 1 100 ? 1.475 42.219 -9.438 1 97.12 100 ASP A N 1
ATOM 744 C CA . ASP A 1 100 ? 0.542 42.812 -10.383 1 97.12 100 ASP A CA 1
ATOM 745 C C . ASP A 1 100 ? -0.772 42.031 -10.43 1 97.12 100 ASP A C 1
ATOM 747 O O . ASP A 1 100 ? -1.699 42.406 -11.148 1 97.12 100 ASP A O 1
ATOM 751 N N . GLY A 1 101 ? -0.836 41.031 -9.758 1 96 101 GLY A N 1
ATOM 752 C CA . GLY A 1 101 ? -2.086 40.281 -9.695 1 96 101 GLY A CA 1
ATOM 753 C C . GLY A 1 101 ? -2.113 39.094 -10.633 1 96 101 GLY A C 1
ATOM 754 O O . GLY A 1 101 ? -3.094 38.344 -10.656 1 96 101 GLY A O 1
ATOM 755 N N . GLY A 1 102 ? -1.032 38.875 -11.352 1 95.69 102 GLY A N 1
ATOM 756 C CA . GLY A 1 102 ? -0.988 37.781 -12.305 1 95.69 102 GLY A CA 1
ATOM 757 C C . GLY A 1 102 ? -0.15 36.594 -11.828 1 95.69 102 GLY A C 1
ATOM 758 O O . GLY A 1 102 ? 0.047 36.406 -10.625 1 95.69 102 GLY A O 1
ATOM 759 N N . ASP A 1 103 ? 0.274 35.75 -12.797 1 96.81 103 ASP A N 1
ATOM 760 C CA . ASP A 1 103 ? 1.076 34.562 -12.5 1 96.81 103 ASP A CA 1
ATOM 761 C C . ASP A 1 103 ? 2.479 34.938 -12.039 1 96.81 103 ASP A C 1
ATOM 763 O O . ASP A 1 103 ? 3.055 35.906 -12.531 1 96.81 103 ASP A O 1
ATOM 767 N N . ILE A 1 104 ? 2.953 34.188 -11.109 1 96.94 104 ILE A N 1
ATOM 768 C CA . ILE A 1 104 ? 4.352 34.281 -10.703 1 96.94 104 ILE A CA 1
ATOM 769 C C . ILE A 1 104 ? 5.09 33 -11.094 1 96.94 104 ILE A C 1
ATOM 771 O O . ILE A 1 104 ? 4.855 31.938 -10.516 1 96.94 104 ILE A O 1
ATOM 775 N N . VAL A 1 105 ? 5.918 33.094 -12.062 1 96.5 105 VAL A N 1
ATOM 776 C CA . VAL A 1 105 ? 6.703 31.953 -12.469 1 96.5 105 VAL A CA 1
ATOM 777 C C . VAL A 1 105 ? 7.785 31.656 -11.43 1 96.5 105 VAL A C 1
ATOM 779 O O . VAL A 1 105 ? 8.719 32.438 -11.266 1 96.5 105 VAL A O 1
ATOM 782 N N . LEU A 1 106 ? 7.656 30.594 -10.766 1 95.44 106 LEU A N 1
ATOM 783 C CA . LEU A 1 106 ? 8.625 30.234 -9.734 1 95.44 106 LEU A CA 1
ATOM 784 C C . LEU A 1 106 ? 9.828 29.531 -10.344 1 95.44 106 LEU A C 1
ATOM 786 O O . LEU A 1 106 ? 10.969 29.781 -9.945 1 95.44 106 LEU A O 1
ATOM 790 N N . ASN A 1 107 ? 9.531 28.609 -11.227 1 94 107 ASN A N 1
ATOM 791 C CA . ASN A 1 107 ? 10.562 27.859 -11.93 1 94 107 ASN A CA 1
ATOM 792 C C . ASN A 1 107 ? 10.195 27.656 -13.398 1 94 107 ASN A C 1
ATOM 794 O O . ASN A 1 107 ? 9.422 26.766 -13.734 1 94 107 ASN A O 1
ATOM 798 N N . ALA A 1 108 ? 10.836 28.266 -14.266 1 92.69 108 ALA A N 1
ATOM 799 C CA . ALA A 1 108 ? 10.5 28.219 -15.688 1 92.69 108 ALA A CA 1
ATOM 800 C C . ALA A 1 108 ? 10.844 26.859 -16.297 1 92.69 108 ALA A C 1
ATOM 802 O O . ALA A 1 108 ? 10.062 26.312 -17.078 1 92.69 108 ALA A O 1
ATOM 803 N N . ALA A 1 109 ? 11.977 26.312 -15.945 1 91.25 109 ALA A N 1
ATOM 804 C CA . ALA A 1 109 ? 12.469 25.062 -16.5 1 91.25 109 ALA A CA 1
ATOM 805 C C . ALA A 1 109 ? 11.531 23.906 -16.156 1 91.25 109 ALA A C 1
ATOM 807 O O . ALA A 1 109 ? 11.336 22.984 -16.953 1 91.25 109 ALA A O 1
ATOM 808 N N . GLN A 1 110 ? 10.969 24.078 -15 1 86.69 110 GLN A N 1
ATOM 809 C CA . GLN A 1 110 ? 10.125 22.969 -14.539 1 86.69 110 GLN A CA 1
ATOM 810 C C . GLN A 1 110 ? 8.648 23.312 -14.719 1 86.69 110 GLN A C 1
ATOM 812 O O . GLN A 1 110 ? 7.777 22.5 -14.391 1 86.69 110 GLN A O 1
ATOM 817 N N . GLY A 1 111 ? 8.352 24.453 -15.195 1 88.5 111 GLY A N 1
ATOM 818 C CA . GLY A 1 111 ? 6.977 24.875 -15.43 1 88.5 111 GLY A CA 1
ATOM 819 C C . GLY A 1 111 ? 6.18 25.062 -14.156 1 88.5 111 GLY A C 1
ATOM 820 O O . GLY A 1 111 ? 4.984 24.766 -14.109 1 88.5 111 GLY A O 1
ATOM 821 N N . ILE A 1 112 ? 6.832 25.531 -13.07 1 86.25 112 ILE A N 1
ATOM 822 C CA . ILE A 1 112 ? 6.164 25.75 -11.797 1 86.25 112 ILE A CA 1
ATOM 823 C C . ILE A 1 112 ? 5.723 27.203 -11.68 1 86.25 112 ILE A C 1
ATOM 825 O O . ILE A 1 112 ? 6.555 28.109 -11.688 1 86.25 112 ILE A O 1
ATOM 829 N N . VAL A 1 113 ? 4.383 27.422 -11.57 1 91.75 113 VAL A N 1
ATOM 830 C CA . VAL A 1 113 ? 3.812 28.766 -11.586 1 91.75 113 VAL A CA 1
ATOM 831 C C . VAL A 1 113 ? 2.844 28.922 -10.422 1 91.75 113 VAL A C 1
ATOM 833 O O . VAL A 1 113 ? 1.972 28.078 -10.203 1 91.75 113 VAL A O 1
ATOM 836 N N . LEU A 1 114 ? 3.1 30.016 -9.625 1 93.06 114 LEU A N 1
ATOM 837 C CA . LEU A 1 114 ? 2.117 30.453 -8.648 1 93.06 114 LEU A CA 1
ATOM 838 C C . LEU A 1 114 ? 1.064 31.344 -9.297 1 93.06 114 LEU A C 1
ATOM 840 O O . LEU A 1 114 ? 1.326 32.531 -9.578 1 93.06 114 LEU A O 1
ATOM 844 N N . SER A 1 115 ? -0.113 30.719 -9.445 1 93 115 SER A N 1
ATOM 845 C CA . SER A 1 115 ? -1.128 31.391 -10.242 1 93 115 SER A CA 1
ATOM 846 C C . SER A 1 115 ? -2.373 31.703 -9.414 1 93 115 SER A C 1
ATOM 848 O O . SER A 1 115 ? -2.816 30.875 -8.625 1 93 115 SER A O 1
ATOM 850 N N . PRO A 1 116 ? -2.877 32.938 -9.609 1 92.62 116 PRO A N 1
ATOM 851 C CA . PRO A 1 116 ? -4.141 33.25 -8.922 1 92.62 116 PRO A CA 1
ATOM 852 C C . PRO A 1 116 ? -5.293 32.375 -9.414 1 92.62 116 PRO A C 1
ATOM 854 O O . PRO A 1 116 ? -6.336 32.281 -8.758 1 92.62 116 PRO A O 1
ATOM 857 N N . ARG A 1 117 ? -5.16 31.688 -10.578 1 86.19 117 ARG A N 1
ATOM 858 C CA . ARG A 1 117 ? -6.172 30.75 -11.062 1 86.19 117 ARG A CA 1
ATOM 859 C C . ARG A 1 117 ? -6.27 29.547 -10.148 1 86.19 117 ARG A C 1
ATOM 861 O O . ARG A 1 117 ? -7.367 29.047 -9.883 1 86.19 117 ARG A O 1
ATOM 868 N N . GLU A 1 118 ? -5.16 29.109 -9.602 1 78.44 118 GLU A N 1
ATOM 869 C CA . GLU A 1 118 ? -5.09 27.953 -8.711 1 78.44 118 GLU A CA 1
ATOM 870 C C . GLU A 1 118 ? -5.172 28.391 -7.246 1 78.44 118 GLU A C 1
ATOM 872 O O . GLU A 1 118 ? -5.691 27.656 -6.402 1 78.44 118 GLU A O 1
ATOM 877 N N . PHE A 1 119 ? -4.652 29.578 -7.047 1 87.81 119 PHE A N 1
ATOM 878 C CA . PHE A 1 119 ? -4.621 30.141 -5.703 1 87.81 119 PHE A CA 1
ATOM 879 C C . PHE A 1 119 ? -5.246 31.531 -5.68 1 87.81 119 PHE A C 1
ATOM 881 O O . PHE A 1 119 ? -4.535 32.531 -5.602 1 87.81 119 PHE A O 1
ATOM 888 N N . PRO A 1 120 ? -6.566 31.594 -5.586 1 89.5 120 PRO A N 1
ATOM 889 C CA . PRO A 1 120 ? -7.273 32.875 -5.75 1 89.5 120 PRO A CA 1
ATOM 890 C C . PRO A 1 120 ? -6.934 33.875 -4.652 1 89.5 120 PRO A C 1
ATOM 892 O O . PRO A 1 120 ? -7.035 35.094 -4.867 1 89.5 120 PRO A O 1
ATOM 895 N N . GLU A 1 121 ? -6.531 33.438 -3.479 1 90.75 121 GLU A N 1
ATOM 896 C CA . GLU A 1 121 ? -6.191 34.344 -2.371 1 90.75 121 GLU A CA 1
ATOM 897 C C . GLU A 1 121 ? -5.02 35.25 -2.732 1 90.75 121 GLU A C 1
ATOM 899 O O . GLU A 1 121 ? -4.848 36.312 -2.139 1 90.75 121 GLU A O 1
ATOM 904 N N . LEU A 1 122 ? -4.238 34.875 -3.729 1 94.69 122 LEU A N 1
ATOM 905 C CA . LEU A 1 122 ? -3.066 35.625 -4.152 1 94.69 122 LEU A CA 1
ATOM 906 C C . LEU A 1 122 ? -3.463 37 -4.625 1 94.69 122 LEU A C 1
ATOM 908 O O . LEU A 1 122 ? -2.703 37.969 -4.461 1 94.69 122 LEU A O 1
ATOM 912 N N . ALA A 1 123 ? -4.633 37.125 -5.16 1 94.88 123 ALA A N 1
ATOM 913 C CA . ALA A 1 123 ? -5.113 38.375 -5.742 1 94.88 123 ALA A CA 1
ATOM 914 C C . ALA A 1 123 ? -5.277 39.469 -4.668 1 94.88 123 ALA A C 1
ATOM 916 O O . ALA A 1 123 ? -5.184 40.656 -4.957 1 94.88 123 ALA A O 1
ATOM 917 N N . ALA A 1 124 ? -5.484 39.062 -3.422 1 95.25 124 ALA A N 1
ATOM 918 C CA . ALA A 1 124 ? -5.719 39.969 -2.314 1 95.25 124 ALA A CA 1
ATOM 919 C C . ALA A 1 124 ? -4.465 40.812 -2.012 1 95.25 124 ALA A C 1
ATOM 921 O O . ALA A 1 124 ? -4.535 41.812 -1.313 1 95.25 124 ALA A O 1
ATOM 922 N N . TYR A 1 125 ? -3.375 40.438 -2.65 1 97.44 125 TYR A N 1
ATOM 923 C CA . TYR A 1 125 ? -2.119 41.062 -2.268 1 97.44 125 TYR A CA 1
ATOM 924 C C . TYR A 1 125 ? -1.525 41.844 -3.432 1 97.44 125 TYR A C 1
ATOM 926 O O . TYR A 1 125 ? -0.324 42.125 -3.451 1 97.44 125 TYR A O 1
ATOM 934 N N . ARG A 1 126 ? -2.375 42.156 -4.34 1 97.5 126 ARG A N 1
ATOM 935 C CA . ARG A 1 126 ? -1.955 43 -5.453 1 97.5 126 ARG A CA 1
ATOM 936 C C . ARG A 1 126 ? -1.348 44.312 -4.949 1 97.5 126 ARG A C 1
ATOM 938 O O . ARG A 1 126 ? -1.86 44.906 -4.004 1 97.5 126 ARG A O 1
ATOM 945 N N . GLY A 1 127 ? -0.288 44.719 -5.598 1 97.75 127 GLY A N 1
ATOM 946 C CA . GLY A 1 127 ? 0.367 45.969 -5.254 1 97.75 127 GLY A CA 1
ATOM 947 C C . GLY A 1 127 ? 1.401 45.812 -4.156 1 97.75 127 GLY A C 1
ATOM 948 O O . GLY A 1 127 ? 2.186 46.75 -3.902 1 97.75 127 GLY A O 1
ATOM 949 N N . GLN A 1 128 ? 1.491 44.656 -3.543 1 97.75 128 GLN A N 1
ATOM 950 C CA . GLN A 1 128 ? 2.416 44.438 -2.434 1 97.75 128 GLN A CA 1
ATOM 951 C C . GLN A 1 128 ? 3.666 43.688 -2.896 1 97.75 128 GLN A C 1
ATOM 953 O O . GLN A 1 128 ? 3.666 43.062 -3.955 1 97.75 128 GLN A O 1
ATOM 958 N N . ASP A 1 129 ? 4.75 43.875 -2.186 1 98 129 ASP A N 1
ATOM 959 C CA . ASP A 1 129 ? 5.914 43.031 -2.35 1 98 129 ASP A CA 1
ATOM 960 C C . ASP A 1 129 ? 5.672 41.656 -1.721 1 98 129 ASP A C 1
ATOM 962 O O . ASP A 1 129 ? 5.219 41.562 -0.577 1 98 129 ASP A O 1
ATOM 966 N N . ILE A 1 130 ? 5.914 40.625 -2.537 1 98.25 130 ILE A N 1
ATOM 967 C CA . ILE A 1 130 ? 5.664 39.25 -2.084 1 98.25 130 ILE A CA 1
ATOM 968 C C . ILE A 1 130 ? 6.953 38.438 -2.166 1 98.25 130 ILE A C 1
ATOM 970 O O . ILE A 1 130 ? 7.652 38.469 -3.18 1 98.25 130 ILE A O 1
ATOM 974 N N . LEU A 1 131 ? 7.281 37.781 -1.062 1 98.19 131 LEU A N 1
ATOM 975 C CA . LEU A 1 131 ? 8.43 36.875 -1.059 1 98.19 131 LEU A CA 1
ATOM 976 C C . LEU A 1 131 ? 8.023 35.469 -1.455 1 98.19 131 LEU A C 1
ATOM 978 O O . LEU A 1 131 ? 7.039 34.938 -0.94 1 98.19 131 LEU A O 1
ATOM 982 N N . VAL A 1 132 ? 8.742 34.906 -2.367 1 97.5 132 VAL A N 1
ATOM 983 C CA . VAL A 1 132 ? 8.492 33.562 -2.824 1 97.5 132 VAL A CA 1
ATOM 984 C C . VAL A 1 132 ? 9.805 32.781 -2.846 1 97.5 132 VAL A C 1
ATOM 986 O O . VAL A 1 132 ? 10.883 33.344 -2.717 1 97.5 132 VAL A O 1
ATOM 989 N N . ALA A 1 133 ? 9.688 31.453 -2.867 1 95.81 133 ALA A N 1
ATOM 990 C CA . ALA A 1 133 ? 10.859 30.625 -3.154 1 95.81 133 ALA A CA 1
ATOM 991 C C . ALA A 1 133 ? 11.023 30.406 -4.656 1 95.81 133 ALA A C 1
ATOM 993 O O . ALA A 1 133 ? 10.508 31.188 -5.461 1 95.81 133 ALA A O 1
ATOM 994 N N . ASP A 1 134 ? 11.844 29.406 -5.055 1 94.69 134 ASP A N 1
ATOM 995 C CA . ASP A 1 134 ? 12.164 29.25 -6.473 1 94.69 134 ASP A CA 1
ATOM 996 C C . ASP A 1 134 ? 11.367 28.094 -7.086 1 94.69 134 ASP A C 1
ATOM 998 O O . ASP A 1 134 ? 11.672 27.641 -8.195 1 94.69 134 ASP A O 1
ATOM 1002 N N . GLY A 1 135 ? 10.5 27.547 -6.324 1 91.25 135 GLY A N 1
ATOM 1003 C CA . GLY A 1 135 ? 9.664 26.469 -6.832 1 91.25 135 GLY A CA 1
ATOM 1004 C C . GLY A 1 135 ? 10.195 25.078 -6.5 1 91.25 135 GLY A C 1
ATOM 1005 O O . GLY A 1 135 ? 9.484 24.094 -6.656 1 91.25 135 GLY A O 1
ATOM 1006 N N . MET A 1 136 ? 11.375 25 -5.977 1 90.56 136 MET A N 1
ATOM 1007 C CA . MET A 1 136 ? 11.984 23.703 -5.68 1 90.56 136 MET A CA 1
ATOM 1008 C C . MET A 1 136 ? 11.812 23.344 -4.207 1 90.56 136 MET A C 1
ATOM 1010 O O . MET A 1 136 ? 11.891 22.172 -3.838 1 90.56 136 MET A O 1
ATOM 1014 N N . THR A 1 137 ? 11.648 24.312 -3.514 1 91.69 137 THR A N 1
ATOM 1015 C CA . THR A 1 137 ? 11.469 24.125 -2.076 1 91.69 137 THR A CA 1
ATOM 1016 C C . THR A 1 137 ? 10.273 24.938 -1.573 1 91.69 137 THR A C 1
ATOM 1018 O O . THR A 1 137 ? 9.719 25.75 -2.309 1 91.69 137 THR A O 1
ATOM 1021 N N . LEU A 1 138 ? 9.844 24.609 -0.373 1 91.56 138 LEU A N 1
ATOM 1022 C CA . LEU A 1 138 ? 8.969 25.562 0.303 1 91.56 138 LEU A CA 1
ATOM 1023 C C . LEU A 1 138 ? 9.727 26.828 0.685 1 91.56 138 LEU A C 1
ATOM 1025 O O . LEU A 1 138 ? 10.953 26.875 0.571 1 91.56 138 LEU A O 1
ATOM 1029 N N . LEU A 1 139 ? 9.102 27.891 1.125 1 95.12 139 LEU A N 1
ATOM 1030 C CA . LEU A 1 139 ? 9.711 29.156 1.521 1 95.12 139 LEU A CA 1
ATOM 1031 C C . LEU A 1 139 ? 10.203 29.094 2.963 1 95.12 139 LEU A C 1
ATOM 1033 O O . LEU A 1 139 ? 11.289 29.578 3.275 1 95.12 139 LEU A O 1
ATOM 1037 N N . GLY A 1 140 ? 9.352 28.531 3.859 1 95.56 140 GLY A N 1
ATOM 1038 C CA . GLY A 1 140 ? 9.68 28.438 5.273 1 95.56 140 GLY A CA 1
ATOM 1039 C C . GLY A 1 140 ? 9.016 29.516 6.113 1 95.56 140 GLY A C 1
ATOM 1040 O O . GLY A 1 140 ? 9.367 29.703 7.277 1 95.56 140 GLY A O 1
ATOM 1041 N N . ALA A 1 141 ? 8.078 30.141 5.508 1 96.19 141 ALA A N 1
ATOM 1042 C CA . ALA A 1 141 ? 7.316 31.109 6.309 1 96.19 141 ALA A CA 1
ATOM 1043 C C . ALA A 1 141 ? 6.676 30.422 7.512 1 96.19 141 ALA A C 1
ATOM 1045 O O . ALA A 1 141 ? 6.59 31.016 8.594 1 96.19 141 ALA A O 1
ATOM 1046 N N . ASP A 1 142 ? 6.266 29.266 7.391 1 92.44 142 ASP A N 1
ATOM 1047 C CA . ASP A 1 142 ? 5.797 28.375 8.445 1 92.44 142 ASP A CA 1
ATOM 1048 C C . ASP A 1 142 ? 6.957 27.578 9.055 1 92.44 142 ASP A C 1
ATOM 1050 O O . ASP A 1 142 ? 7.344 26.531 8.531 1 92.44 142 ASP A O 1
ATOM 1054 N N . ASP A 1 143 ? 7.605 28.094 10.102 1 95.5 143 ASP A N 1
ATOM 1055 C CA . ASP A 1 143 ? 7.137 29.172 10.969 1 95.5 143 ASP A CA 1
ATOM 1056 C C . ASP A 1 143 ? 8.25 30.188 11.227 1 95.5 143 ASP A C 1
ATOM 1058 O O . ASP A 1 143 ? 8.312 30.781 12.312 1 95.5 143 ASP A O 1
ATOM 1062 N N . LYS A 1 144 ? 9.156 30.312 10.25 1 98.19 144 LYS A N 1
ATOM 1063 C CA . LYS A 1 144 ? 10.227 31.297 10.422 1 98.19 144 LYS A CA 1
ATOM 1064 C C . LYS A 1 144 ? 9.672 32.719 10.438 1 98.19 144 LYS A C 1
ATOM 1066 O O . LYS A 1 144 ? 10.312 33.625 10.945 1 98.19 144 LYS A O 1
ATOM 1071 N N . ALA A 1 145 ? 8.539 32.844 9.844 1 98.38 145 ALA A N 1
ATOM 1072 C CA . ALA A 1 145 ? 7.883 34.156 9.922 1 98.38 145 ALA A CA 1
ATOM 1073 C C . ALA A 1 145 ? 7.484 34.469 11.352 1 98.38 145 ALA A C 1
ATOM 1075 O O . ALA A 1 145 ? 7.621 35.625 11.797 1 98.38 145 ALA A O 1
ATOM 1076 N N . GLY A 1 146 ? 6.941 33.5 12.039 1 98.56 146 GLY A N 1
ATOM 1077 C CA . GLY A 1 146 ? 6.617 33.688 13.445 1 98.56 146 GLY A CA 1
ATOM 1078 C C . GLY A 1 146 ? 7.828 34.031 14.297 1 98.56 146 GLY A C 1
ATOM 1079 O O . GLY A 1 146 ? 7.781 34.938 15.109 1 98.56 146 GLY A O 1
ATOM 1080 N N . ILE A 1 147 ? 8.914 33.312 14.078 1 98.81 147 ILE A N 1
ATOM 1081 C CA . ILE A 1 147 ? 10.156 33.562 14.805 1 98.81 147 ILE A CA 1
ATOM 1082 C C . ILE A 1 147 ? 10.633 34.969 14.523 1 98.81 147 ILE A C 1
ATOM 1084 O O . ILE A 1 147 ? 11.008 35.719 15.445 1 98.81 147 ILE A O 1
ATOM 1088 N N . THR A 1 148 ? 10.578 35.344 13.281 1 98.81 148 THR A N 1
ATOM 1089 C CA . THR A 1 148 ? 11.008 36.656 12.867 1 98.81 148 THR A CA 1
ATOM 1090 C C . THR A 1 148 ? 10.188 37.75 13.57 1 98.81 148 THR A C 1
ATOM 1092 O O . THR A 1 148 ? 10.742 38.719 14.062 1 98.81 148 THR A O 1
ATOM 1095 N N . ALA A 1 149 ? 8.883 37.562 13.594 1 98.75 149 ALA A N 1
ATOM 1096 C CA . ALA A 1 149 ? 7.992 38.531 14.227 1 98.75 149 ALA A CA 1
ATOM 1097 C C . ALA A 1 149 ? 8.297 38.656 15.711 1 98.75 149 ALA A C 1
ATOM 1099 O O . ALA A 1 149 ? 8.422 39.781 16.219 1 98.75 149 ALA A O 1
ATOM 1100 N N . ILE A 1 150 ? 8.469 37.562 16.406 1 98.81 150 ILE A N 1
ATOM 1101 C CA . ILE A 1 150 ? 8.688 37.531 17.844 1 98.81 150 ILE A CA 1
ATOM 1102 C C . ILE A 1 150 ? 10.016 38.188 18.188 1 98.81 150 ILE A C 1
ATOM 1104 O O . ILE A 1 150 ? 10.07 39.094 19.031 1 98.81 150 ILE A O 1
ATOM 1108 N N . VAL A 1 151 ? 11.062 37.812 17.516 1 98.81 151 VAL A N 1
ATOM 1109 C CA . VAL A 1 151 ? 12.406 38.312 17.828 1 98.81 151 VAL A CA 1
ATOM 1110 C C . VAL A 1 151 ? 12.508 39.781 17.484 1 98.81 151 VAL A C 1
ATOM 1112 O O . VAL A 1 151 ? 13.117 40.562 18.234 1 98.81 151 VAL A O 1
ATOM 1115 N N . SER A 1 152 ? 11.93 40.188 16.375 1 98.69 152 SER A N 1
ATOM 1116 C CA . SER A 1 152 ? 11.969 41.594 15.969 1 98.69 152 SER A CA 1
ATOM 1117 C C . SER A 1 152 ? 11.234 42.469 16.969 1 98.69 152 SER A C 1
ATOM 1119 O O . SER A 1 152 ? 11.688 43.562 17.297 1 98.69 152 SER A O 1
ATOM 1121 N N . ALA A 1 153 ? 10.07 42.031 17.422 1 98.38 153 ALA A N 1
ATOM 1122 C CA . ALA A 1 153 ? 9.32 42.781 18.422 1 98.38 153 ALA A CA 1
ATOM 1123 C C . ALA A 1 153 ? 10.102 42.875 19.719 1 98.38 153 ALA A C 1
ATOM 1125 O O . ALA A 1 153 ? 10.148 43.938 20.344 1 98.38 153 ALA A O 1
ATOM 1126 N N . ALA A 1 154 ? 10.695 41.812 20.156 1 98.25 154 ALA A N 1
ATOM 1127 C CA . ALA A 1 154 ? 11.5 41.844 21.375 1 98.25 154 ALA A CA 1
ATOM 1128 C C . ALA A 1 154 ? 12.68 42.781 21.25 1 98.25 154 ALA A C 1
ATOM 1130 O O . ALA A 1 154 ? 12.977 43.562 22.172 1 98.25 154 ALA A O 1
ATOM 1131 N N . GLU A 1 155 ? 13.352 42.719 20.109 1 98.12 155 GLU A N 1
ATOM 1132 C CA . GLU A 1 155 ? 14.484 43.625 19.859 1 98.12 155 GLU A CA 1
ATOM 1133 C C . GLU A 1 155 ? 14.047 45.062 19.922 1 98.12 155 GLU A C 1
ATOM 1135 O O . GLU A 1 155 ? 14.766 45.906 20.469 1 98.12 155 GLU A O 1
ATOM 1140 N N . TYR A 1 156 ? 12.938 45.344 19.312 1 97.81 156 TYR A N 1
ATOM 1141 C CA . TYR A 1 156 ? 12.422 46.688 19.328 1 97.81 156 TYR A CA 1
ATOM 1142 C C . TYR A 1 156 ? 12.266 47.188 20.766 1 97.81 156 TYR A C 1
ATOM 1144 O O . TYR A 1 156 ? 12.664 48.312 21.078 1 97.81 156 TYR A O 1
ATOM 1152 N N . LEU A 1 157 ? 11.68 46.375 21.641 1 96.75 157 LEU A N 1
ATOM 1153 C CA . LEU A 1 157 ? 11.453 46.781 23.031 1 96.75 157 LEU A CA 1
ATOM 1154 C C . LEU A 1 157 ? 12.773 46.938 23.766 1 96.75 157 LEU A C 1
ATOM 1156 O O . LEU A 1 157 ? 12.898 47.781 24.641 1 96.75 157 LEU A O 1
ATOM 1160 N N . LEU A 1 158 ? 13.75 46.125 23.469 1 96.75 158 LEU A N 1
ATOM 1161 C CA . LEU A 1 158 ? 15.07 46.25 24.078 1 96.75 158 LEU A CA 1
ATOM 1162 C C . LEU A 1 158 ? 15.719 47.562 23.688 1 96.75 158 LEU A C 1
ATOM 1164 O O . LEU A 1 158 ? 16.422 48.188 24.5 1 96.75 158 LEU A O 1
ATOM 1168 N N . CYS A 1 159 ? 15.461 48.031 22.5 1 96.62 159 CYS A N 1
ATOM 1169 C CA . CYS A 1 159 ? 16.047 49.281 21.984 1 96.62 159 CYS A CA 1
ATOM 1170 C C . CYS A 1 159 ? 15.227 50.5 22.406 1 96.62 159 CYS A C 1
ATOM 1172 O O . CYS A 1 159 ? 15.68 51.625 22.281 1 96.62 159 CYS A O 1
ATOM 1174 N N . HIS A 1 160 ? 14.039 50.281 22.938 1 96.56 160 HIS A N 1
ATOM 1175 C CA . HIS A 1 160 ? 13.156 51.375 23.359 1 96.56 160 HIS A CA 1
ATOM 1176 C C . HIS A 1 160 ? 12.695 51.188 24.797 1 96.56 160 HIS A C 1
ATOM 1178 O O . HIS A 1 160 ? 11.508 50.969 25.047 1 96.56 160 HIS A O 1
ATOM 1184 N N . PRO A 1 161 ? 13.57 51.406 25.719 1 94.56 161 PRO A N 1
ATOM 1185 C CA . PRO A 1 161 ? 13.266 51.125 27.125 1 94.56 161 PRO A CA 1
ATOM 1186 C C . PRO A 1 161 ? 12.195 52.062 27.688 1 94.56 161 PRO A C 1
ATOM 1188 O O . PRO A 1 161 ? 11.672 51.844 28.781 1 94.56 161 PRO A O 1
ATOM 1191 N N . GLU A 1 162 ? 11.828 53.094 26.922 1 94.75 162 GLU A N 1
ATOM 1192 C CA . GLU A 1 162 ? 10.766 54 27.344 1 94.75 162 GLU A CA 1
ATOM 1193 C C . GLU A 1 162 ? 9.398 53.344 27.25 1 94.75 162 GLU A C 1
ATOM 1195 O O . GLU A 1 162 ? 8.438 53.781 27.875 1 94.75 162 GLU A O 1
ATOM 1200 N N . ILE A 1 163 ? 9.305 52.281 26.531 1 94.56 163 ILE A N 1
ATOM 1201 C CA . ILE A 1 163 ? 8.055 51.531 26.422 1 94.56 163 ILE A CA 1
ATOM 1202 C C . ILE A 1 163 ? 7.992 50.5 27.531 1 94.56 163 ILE A C 1
ATOM 1204 O O . ILE A 1 163 ? 8.734 49.5 27.5 1 94.56 163 ILE A O 1
ATOM 1208 N N . ARG A 1 164 ? 7.102 50.688 28.453 1 92.69 164 ARG A N 1
ATOM 1209 C CA . ARG A 1 164 ? 7.012 49.781 29.609 1 92.69 164 ARG A CA 1
ATOM 1210 C C . ARG A 1 164 ? 6.285 48.5 29.25 1 92.69 164 ARG A C 1
ATOM 1212 O O . ARG A 1 164 ? 5.32 48.531 28.484 1 92.69 164 ARG A O 1
ATOM 1219 N N . HIS A 1 165 ? 6.707 47.438 29.781 1 93.94 165 HIS A N 1
ATOM 1220 C CA . HIS A 1 165 ? 6.121 46.094 29.578 1 93.94 165 HIS A CA 1
ATOM 1221 C C . HIS A 1 165 ? 6.445 45.188 30.75 1 93.94 165 HIS A C 1
ATOM 1223 O O . HIS A 1 165 ? 7.352 45.469 31.531 1 93.94 165 HIS A O 1
ATOM 1229 N N . GLY A 1 166 ? 5.641 44.125 30.891 1 93.69 166 GLY A N 1
ATOM 1230 C CA . GLY A 1 166 ? 5.922 43.094 31.875 1 93.69 166 GLY A CA 1
ATOM 1231 C C . GLY A 1 166 ? 6.949 42.062 31.391 1 93.69 166 GLY A C 1
ATOM 1232 O O . GLY A 1 166 ? 7.613 42.281 30.375 1 93.69 166 GLY A O 1
ATOM 1233 N N . LYS A 1 167 ? 7.086 41.031 32.219 1 95.12 167 LYS A N 1
ATOM 1234 C CA . LYS A 1 167 ? 7.945 39.938 31.828 1 95.12 167 LYS A CA 1
ATOM 1235 C C . LYS A 1 167 ? 7.355 39.188 30.641 1 95.12 167 LYS A C 1
ATOM 1237 O O . LYS A 1 167 ? 6.148 38.906 30.594 1 95.12 167 LYS A O 1
ATOM 1242 N N . ILE A 1 168 ? 8.188 38.906 29.75 1 97 168 ILE A N 1
ATOM 1243 C CA . ILE A 1 168 ? 7.75 38.219 28.531 1 97 168 ILE A CA 1
ATOM 1244 C C . ILE A 1 168 ? 8.602 36.969 28.312 1 97 168 ILE A C 1
ATOM 1246 O O . ILE A 1 168 ? 9.82 37 28.438 1 97 168 ILE A O 1
ATOM 1250 N N . ARG A 1 169 ? 7.941 35.875 28 1 98.38 169 ARG A N 1
ATOM 1251 C CA . ARG A 1 169 ? 8.641 34.625 27.703 1 98.38 169 ARG A CA 1
ATOM 1252 C C . ARG A 1 169 ? 8.562 34.281 26.219 1 98.38 169 ARG A C 1
ATOM 1254 O O . ARG A 1 169 ? 7.52 34.438 25.594 1 98.38 169 ARG A O 1
ATOM 1261 N N . LEU A 1 170 ? 9.68 33.844 25.688 1 98.75 170 LEU A N 1
ATOM 1262 C CA . LEU A 1 170 ? 9.758 33.375 24.312 1 98.75 170 LEU A CA 1
ATOM 1263 C C . LEU A 1 170 ? 10.078 31.891 24.266 1 98.75 170 LEU A C 1
ATOM 1265 O O . LEU A 1 170 ? 10.914 31.406 25.031 1 98.75 170 LEU A O 1
ATOM 1269 N N . GLY A 1 171 ? 9.352 31.156 23.469 1 98.31 171 GLY A N 1
ATOM 1270 C CA . GLY A 1 171 ? 9.594 29.75 23.266 1 98.31 171 GLY A CA 1
ATOM 1271 C C . GLY A 1 171 ? 9.648 29.344 21.797 1 98.31 171 GLY A C 1
ATOM 1272 O O . GLY A 1 171 ? 8.812 29.766 21 1 98.31 171 GLY A O 1
ATOM 1273 N N . PHE A 1 172 ? 10.664 28.562 21.438 1 98.44 172 PHE A N 1
ATOM 1274 C CA . PHE A 1 172 ? 10.828 28.031 20.094 1 98.44 172 PHE A CA 1
ATOM 1275 C C . PHE A 1 172 ? 10.977 26.516 20.125 1 98.44 172 PHE A C 1
ATOM 1277 O O . PHE A 1 172 ? 11.836 25.984 20.828 1 98.44 172 PHE A O 1
ATOM 1284 N N . THR A 1 173 ? 10.094 25.812 19.344 1 97.38 173 THR A N 1
ATOM 1285 C CA . THR A 1 173 ? 9.953 24.375 19.531 1 97.38 173 THR A CA 1
ATOM 1286 C C . THR A 1 173 ? 10.406 23.609 18.297 1 97.38 173 THR A C 1
ATOM 1288 O O . THR A 1 173 ? 10.266 24.094 17.172 1 97.38 173 THR A O 1
ATOM 1291 N N . PRO A 1 174 ? 10.953 22.422 18.484 1 95.94 174 PRO A N 1
ATOM 1292 C CA . PRO A 1 174 ? 11.297 21.531 17.375 1 95.94 174 PRO A CA 1
ATOM 1293 C C . PRO A 1 174 ? 10.133 20.625 16.969 1 95.94 174 PRO A C 1
ATOM 1295 O O . PRO A 1 174 ? 9.203 20.406 17.75 1 95.94 174 PRO A O 1
ATOM 1298 N N . ASP A 1 175 ? 10.078 20.203 15.789 1 92.31 175 ASP A N 1
ATOM 1299 C CA . ASP A 1 175 ? 9.305 19.062 15.297 1 92.31 175 ASP A CA 1
ATOM 1300 C C . ASP A 1 175 ? 7.809 19.312 15.422 1 92.31 175 ASP A C 1
ATOM 1302 O O . ASP A 1 175 ? 7.043 18.406 15.758 1 92.31 175 ASP A O 1
ATOM 1306 N N . GLU A 1 176 ? 7.379 20.547 15.25 1 88.62 176 GLU A N 1
ATOM 1307 C CA . GLU A 1 176 ? 5.957 20.859 15.281 1 88.62 176 GLU A CA 1
ATOM 1308 C C . GLU A 1 176 ? 5.219 20.188 14.125 1 88.62 176 GLU A C 1
ATOM 1310 O O . GLU A 1 176 ? 4.113 19.672 14.305 1 88.62 176 GLU A O 1
ATOM 1315 N N . GLU A 1 177 ? 5.797 20.016 13.055 1 83.19 177 GLU A N 1
ATOM 1316 C CA . GLU A 1 177 ? 5.176 19.562 11.812 1 83.19 177 GLU A CA 1
ATOM 1317 C C . GLU A 1 177 ? 4.941 18.047 11.836 1 83.19 177 GLU A C 1
ATOM 1319 O O . GLU A 1 177 ? 4.184 17.516 11.016 1 83.19 177 GLU A O 1
ATOM 1324 N N . THR A 1 178 ? 5.621 17.453 12.75 1 79.31 178 THR A N 1
ATOM 1325 C CA . THR A 1 178 ? 5.406 16.016 12.914 1 79.31 178 THR A CA 1
ATOM 1326 C C . THR A 1 178 ? 4.488 15.742 14.102 1 79.31 178 THR A C 1
ATOM 1328 O O . THR A 1 178 ? 4.293 14.586 14.484 1 79.31 178 THR A O 1
ATOM 1331 N N . GLY A 1 179 ? 3.994 16.766 14.695 1 76.25 179 GLY A N 1
ATOM 1332 C CA . GLY A 1 179 ? 3.012 16.656 15.766 1 76.25 179 GLY A CA 1
ATOM 1333 C C . GLY A 1 179 ? 3.627 16.328 17.109 1 76.25 179 GLY A C 1
ATOM 1334 O O . GLY A 1 179 ? 2.918 15.969 18.047 1 76.25 179 GLY A O 1
ATOM 1335 N N . ARG A 1 180 ? 4.961 16.484 17.328 1 77.06 180 ARG A N 1
ATOM 1336 C CA . ARG A 1 180 ? 5.621 15.977 18.516 1 77.06 180 ARG A CA 1
ATOM 1337 C C . ARG A 1 180 ? 6.09 17.125 19.422 1 77.06 180 ARG A C 1
ATOM 1339 O O . ARG A 1 180 ? 6.477 16.906 20.562 1 77.06 180 ARG A O 1
ATOM 1346 N N . SER A 1 181 ? 6.051 18.281 18.922 1 80.12 181 SER A N 1
ATOM 1347 C CA . SER A 1 181 ? 6.727 19.391 19.578 1 80.12 181 SER A CA 1
ATOM 1348 C C . SER A 1 181 ? 6.16 19.656 20.969 1 80.12 181 SER A C 1
ATOM 1350 O O . SER A 1 181 ? 6.914 19.859 21.922 1 80.12 181 SER A O 1
ATOM 1352 N N . ALA A 1 182 ? 4.879 19.531 21.141 1 77.12 182 ALA A N 1
ATOM 1353 C CA . ALA A 1 182 ? 4.27 19.906 22.406 1 77.12 182 ALA A CA 1
ATOM 1354 C C . ALA A 1 182 ? 4.559 18.859 23.484 1 77.12 182 ALA A C 1
ATOM 1356 O O . ALA A 1 182 ? 4.469 19.141 24.672 1 77.12 182 ALA A O 1
ATOM 1357 N N . LEU A 1 183 ? 4.988 17.781 23.094 1 80.56 183 LEU A N 1
ATOM 1358 C CA . LEU A 1 183 ? 5.102 16.641 24 1 80.56 183 LEU A CA 1
ATOM 1359 C C . LEU A 1 183 ? 6.156 16.906 25.078 1 80.56 183 LEU A C 1
ATOM 1361 O O . LEU A 1 183 ? 5.953 16.562 26.25 1 80.56 183 LEU A O 1
ATOM 1365 N N . ARG A 1 184 ? 7.199 17.531 24.719 1 88.94 184 ARG A N 1
ATOM 1366 C CA . ARG A 1 184 ? 8.289 17.703 25.672 1 88.94 184 ARG A CA 1
ATOM 1367 C C . ARG A 1 184 ? 8.43 19.172 26.094 1 88.94 184 ARG A C 1
ATOM 1369 O O . ARG A 1 184 ? 9.406 19.547 26.734 1 88.94 184 ARG A O 1
ATOM 1376 N N . PHE A 1 185 ? 7.504 19.969 25.672 1 94.44 185 PHE A N 1
ATOM 1377 C CA . PHE A 1 185 ? 7.539 21.359 26.094 1 94.44 185 PHE A CA 1
ATOM 1378 C C . PHE A 1 185 ? 7.352 21.484 27.594 1 94.44 185 PHE A C 1
ATOM 1380 O O . PHE A 1 185 ? 6.367 20.984 28.156 1 94.44 185 PHE A O 1
ATOM 1387 N N . ASP A 1 186 ? 8.203 22.156 28.297 1 95.56 186 ASP A N 1
ATOM 1388 C CA . ASP A 1 186 ? 8.133 22.297 29.75 1 95.56 186 ASP A CA 1
ATOM 1389 C C . ASP A 1 186 ? 7.312 23.531 30.125 1 95.56 186 ASP A C 1
ATOM 1391 O O . ASP A 1 186 ? 7.863 24.609 30.344 1 95.56 186 ASP A O 1
ATOM 1395 N N . VAL A 1 187 ? 6.027 23.312 30.328 1 95.94 187 VAL A N 1
ATOM 1396 C CA . VAL A 1 187 ? 5.086 24.391 30.609 1 95.94 187 VAL A CA 1
ATOM 1397 C C . VAL A 1 187 ? 5.445 25.047 31.938 1 95.94 187 VAL A C 1
ATOM 1399 O O . VAL A 1 187 ? 5.367 26.281 32.062 1 95.94 187 VAL A O 1
ATOM 1402 N N . GLU A 1 188 ? 5.832 24.281 32.875 1 95.88 188 GLU A N 1
ATOM 1403 C CA . GLU A 1 188 ? 6.199 24.812 34.188 1 95.88 188 GLU A CA 1
ATOM 1404 C C . GLU A 1 188 ? 7.414 25.734 34.094 1 95.88 188 GLU A C 1
ATOM 1406 O O . GLU A 1 188 ? 7.43 26.812 34.719 1 95.88 188 GLU A O 1
ATOM 1411 N N . GLN A 1 189 ? 8.352 25.297 33.375 1 95.94 189 GLN A N 1
ATOM 1412 C CA . GLN A 1 189 ? 9.547 26.109 33.219 1 95.94 189 GLN A CA 1
ATOM 1413 C C . GLN A 1 189 ? 9.25 27.359 32.406 1 95.94 189 GLN A C 1
ATOM 1415 O O . GLN A 1 189 ? 9.836 28.422 32.656 1 95.94 189 GLN A O 1
ATOM 1420 N N . PHE A 1 190 ? 8.438 27.234 31.422 1 97.25 190 PHE A N 1
ATOM 1421 C CA . PHE A 1 190 ? 8.078 28.391 30.609 1 97.25 190 PHE A CA 1
ATOM 1422 C C . PHE A 1 190 ? 7.414 29.469 31.469 1 97.25 190 PHE A C 1
ATOM 1424 O O . PHE A 1 190 ? 7.648 30.656 31.266 1 97.25 190 PHE A O 1
ATOM 1431 N N . ALA A 1 191 ? 6.523 29.109 32.375 1 96.06 191 ALA A N 1
ATOM 1432 C CA . ALA A 1 191 ? 5.98 29.906 33.469 1 96.06 191 ALA A CA 1
ATOM 1433 C C . ALA A 1 191 ? 5.242 31.125 32.938 1 96.06 191 ALA A C 1
ATOM 1435 O O . ALA A 1 191 ? 5.359 32.219 33.5 1 96.06 191 ALA A O 1
ATOM 1436 N N . ALA A 1 192 ? 4.625 31.031 31.812 1 96.69 192 ALA A N 1
ATOM 1437 C CA . ALA A 1 192 ? 3.752 32.094 31.328 1 96.69 192 ALA A CA 1
ATOM 1438 C C . ALA A 1 192 ? 2.316 31.891 31.797 1 96.69 192 ALA A C 1
ATOM 1440 O O . ALA A 1 192 ? 1.872 30.75 31.969 1 96.69 192 ALA A O 1
ATOM 1441 N N . THR A 1 193 ? 1.616 32.938 32.031 1 95.19 193 THR A N 1
ATOM 1442 C CA . THR A 1 193 ? 0.206 32.875 32.406 1 95.19 193 THR A CA 1
ATOM 1443 C C . THR A 1 193 ? -0.649 32.469 31.219 1 95.19 193 THR A C 1
ATOM 1445 O O . THR A 1 193 ? -1.607 31.703 31.375 1 95.19 193 THR A O 1
ATOM 1448 N N . PHE A 1 194 ? -0.405 33 30.141 1 96 194 PHE A N 1
ATOM 1449 C CA . PHE A 1 194 ? -0.958 32.656 28.844 1 96 194 PHE A CA 1
ATOM 1450 C C . PHE A 1 194 ? 0.062 32.906 27.734 1 96 194 PHE A C 1
ATOM 1452 O O . PHE A 1 194 ? 1.104 33.5 27.984 1 96 194 PHE A O 1
ATOM 1459 N N . ALA A 1 195 ? -0.226 32.344 26.625 1 97.75 195 ALA A N 1
ATOM 1460 C CA . ALA A 1 195 ? 0.712 32.5 25.531 1 97.75 195 ALA A CA 1
ATOM 1461 C C . ALA A 1 195 ? -0.025 32.594 24.188 1 97.75 195 ALA A C 1
ATOM 1463 O O . ALA A 1 195 ? -1.252 32.469 24.141 1 97.75 195 ALA A O 1
ATOM 1464 N N . TYR A 1 196 ? 0.727 32.938 23.188 1 98.12 196 TYR A N 1
ATOM 1465 C CA . TYR A 1 196 ? 0.265 32.906 21.812 1 98.12 196 TYR A CA 1
ATOM 1466 C C . TYR A 1 196 ? 1.24 32.156 20.922 1 98.12 196 TYR A C 1
ATOM 1468 O O . TYR A 1 196 ? 2.451 32.375 20.984 1 98.12 196 TYR A O 1
ATOM 1476 N N . THR A 1 197 ? 0.67 31.219 20.219 1 97.5 197 THR A N 1
ATOM 1477 C CA . THR A 1 197 ? 1.474 30.75 19.109 1 97.5 197 THR A CA 1
ATOM 1478 C C . THR A 1 197 ? 1.409 31.719 17.938 1 97.5 197 THR A C 1
ATOM 1480 O O . THR A 1 197 ? 0.334 32.219 17.578 1 97.5 197 THR A O 1
ATOM 1483 N N . VAL A 1 198 ? 2.547 32.062 17.406 1 97.88 198 VAL A N 1
ATOM 1484 C CA . VAL A 1 198 ? 2.645 32.875 16.188 1 97.88 198 VAL A CA 1
ATOM 1485 C C . VAL A 1 198 ? 2.951 31.969 15 1 97.88 198 VAL A C 1
ATOM 1487 O O . VAL A 1 198 ? 4.098 31.891 14.555 1 97.88 198 VAL A O 1
ATOM 1490 N N . ASP A 1 199 ? 1.946 31.406 14.609 1 95.25 199 ASP A N 1
ATOM 1491 C CA . ASP A 1 199 ? 2.072 30.266 13.703 1 95.25 199 ASP A CA 1
ATOM 1492 C C . ASP A 1 199 ? 0.918 30.234 12.703 1 95.25 199 ASP A C 1
ATOM 1494 O O . ASP A 1 199 ? 0.696 29.219 12.039 1 95.25 199 ASP A O 1
ATOM 1498 N N . GLY A 1 200 ? 0.144 31.266 12.648 1 93.25 200 GLY A N 1
ATOM 1499 C CA . GLY A 1 200 ? -0.997 31.312 11.75 1 93.25 200 GLY A CA 1
ATOM 1500 C C . GLY A 1 200 ? -0.627 31.719 10.336 1 93.25 200 GLY A C 1
ATOM 1501 O O . GLY A 1 200 ? 0.534 32.031 10.062 1 93.25 200 GLY A O 1
ATOM 1502 N N . GLY A 1 201 ? -1.635 31.75 9.484 1 92.44 201 GLY A N 1
ATOM 1503 C CA . GLY A 1 201 ? -1.42 32.031 8.07 1 92.44 201 GLY A CA 1
ATOM 1504 C C . GLY A 1 201 ? -1.73 33.469 7.695 1 92.44 201 GLY A C 1
ATOM 1505 O O . GLY A 1 201 ? -1.126 34.406 8.234 1 92.44 201 GLY A O 1
ATOM 1506 N N . ALA A 1 202 ? -2.783 33.719 7.004 1 93.81 202 ALA A N 1
ATOM 1507 C CA . ALA A 1 202 ? -3.154 34.969 6.371 1 93.81 202 ALA A CA 1
ATOM 1508 C C . ALA A 1 202 ? -3.312 36.094 7.406 1 93.81 202 ALA A C 1
ATOM 1510 O O . ALA A 1 202 ? -3.732 35.844 8.539 1 93.81 202 ALA A O 1
ATOM 1511 N N . ILE A 1 203 ? -3.004 37.25 7 1 97.06 203 ILE A N 1
ATOM 1512 C CA . ILE A 1 203 ? -3.102 38.438 7.832 1 97.06 203 ILE A CA 1
ATOM 1513 C C . ILE A 1 203 ? -4.492 38.531 8.461 1 97.06 203 ILE A C 1
ATOM 1515 O O . ILE A 1 203 ? -5.5 38.312 7.785 1 97.06 203 ILE A O 1
ATOM 1519 N N . GLY A 1 204 ? -4.457 38.75 9.75 1 96.88 204 GLY A N 1
ATOM 1520 C CA . GLY A 1 204 ? -5.695 38.938 10.492 1 96.88 204 GLY A CA 1
ATOM 1521 C C . GLY A 1 204 ? -6.188 37.688 11.164 1 96.88 204 GLY A C 1
ATOM 1522 O O . GLY A 1 204 ? -7.086 37.719 12.008 1 96.88 204 GLY A O 1
ATOM 1523 N N . GLY A 1 205 ? -5.551 36.656 10.867 1 96 205 GLY A N 1
ATOM 1524 C CA . GLY A 1 205 ? -5.996 35.406 11.445 1 96 205 GLY A CA 1
ATOM 1525 C C . GLY A 1 205 ? -5.859 35.375 12.953 1 96 205 GLY A C 1
ATOM 1526 O O . GLY A 1 205 ? -4.789 35.656 13.492 1 96 205 GLY A O 1
ATOM 1527 N N . LEU A 1 206 ? -6.859 35.094 13.664 1 97 206 LEU A N 1
ATOM 1528 C CA . LEU A 1 206 ? -6.945 34.844 15.102 1 97 206 LEU A CA 1
ATOM 1529 C C . LEU A 1 206 ? -7.695 33.531 15.375 1 97 206 LEU A C 1
ATOM 1531 O O . LEU A 1 206 ? -8.891 33.438 15.086 1 97 206 LEU A O 1
ATOM 1535 N N . GLU A 1 207 ? -6.961 32.625 15.922 1 96.06 207 GLU A N 1
ATOM 1536 C CA . GLU A 1 207 ? -7.527 31.281 15.984 1 96.06 207 GLU A CA 1
ATOM 1537 C C . GLU A 1 207 ? -7.422 30.703 17.391 1 96.06 207 GLU A C 1
ATOM 1539 O O . GLU A 1 207 ? -6.359 30.766 18.016 1 96.06 207 GLU A O 1
ATOM 1544 N N . TYR A 1 208 ? -8.539 30.172 17.906 1 95.75 208 TYR A N 1
ATOM 1545 C CA . TYR A 1 208 ? -8.547 29.531 19.219 1 95.75 208 TYR A CA 1
ATOM 1546 C C . TYR A 1 208 ? -9.406 28.281 19.234 1 95.75 208 TYR A C 1
ATOM 1548 O O . TYR A 1 208 ? -9.898 27.859 20.281 1 95.75 208 TYR A O 1
ATOM 1556 N N . GLU A 1 209 ? -9.695 27.812 18.047 1 95.06 209 GLU A N 1
ATOM 1557 C CA . GLU A 1 209 ? -10.383 26.531 17.844 1 95.06 209 GLU A CA 1
ATOM 1558 C C . GLU A 1 209 ? -9.562 25.609 16.953 1 95.06 209 GLU A C 1
ATOM 1560 O O . GLU A 1 209 ? -8.953 26.047 15.977 1 95.06 209 GLU A O 1
ATOM 1565 N N . THR A 1 210 ? -9.531 24.375 17.344 1 94.31 210 THR A N 1
ATOM 1566 C CA . THR A 1 210 ? -8.891 23.344 16.531 1 94.31 210 THR A CA 1
ATOM 1567 C C . THR A 1 210 ? -9.781 22.109 16.406 1 94.31 210 THR A C 1
ATOM 1569 O O . THR A 1 210 ? -10.82 22.031 17.062 1 94.31 210 THR A O 1
ATOM 1572 N N . PHE A 1 211 ? -9.375 21.203 15.586 1 94.94 211 PHE A N 1
ATOM 1573 C CA . PHE A 1 211 ? -10.023 19.906 15.539 1 94.94 211 PHE A CA 1
ATOM 1574 C C . PHE A 1 211 ? -9.82 19.141 16.844 1 94.94 211 PHE A C 1
ATOM 1576 O O . PHE A 1 211 ? -8.914 19.469 17.609 1 94.94 211 PHE A O 1
ATOM 1583 N N . ASN A 1 212 ? -10.797 18.281 17.062 1 95.12 212 ASN A N 1
ATOM 1584 C CA . ASN A 1 212 ? -10.438 17.031 17.75 1 95.12 212 ASN A CA 1
ATOM 1585 C C . ASN A 1 212 ? -9.859 16.016 16.766 1 95.12 212 ASN A C 1
ATOM 1587 O O . ASN A 1 212 ? -10.367 15.844 15.664 1 95.12 212 ASN A O 1
ATOM 1591 N N . ALA A 1 213 ? -8.727 15.344 17.234 1 94.31 213 ALA A N 1
ATOM 1592 C CA . ALA A 1 213 ? -8 14.57 16.219 1 94.31 213 ALA A CA 1
ATOM 1593 C C . ALA A 1 213 ? -7.719 13.156 16.719 1 94.31 213 ALA A C 1
ATOM 1595 O O . ALA A 1 213 ? -7.301 12.953 17.859 1 94.31 213 ALA A O 1
ATOM 1596 N N . SER A 1 214 ? -8.031 12.227 15.891 1 95.19 214 SER A N 1
ATOM 1597 C CA . SER A 1 214 ? -7.621 10.836 16.047 1 95.19 214 SER A CA 1
ATOM 1598 C C . SER A 1 214 ? -6.957 10.305 14.789 1 95.19 214 SER A C 1
ATOM 1600 O O . SER A 1 214 ? -7.328 10.703 13.68 1 95.19 214 SER A O 1
ATOM 1602 N N . ASN A 1 215 ? -5.961 9.445 14.977 1 93.19 215 ASN A N 1
ATOM 1603 C CA . ASN A 1 215 ? -5.258 8.82 13.859 1 93.19 215 ASN A CA 1
ATOM 1604 C C . ASN A 1 215 ? -5.465 7.312 13.844 1 93.19 215 ASN A C 1
ATOM 1606 O O . ASN A 1 215 ? -4.562 6.555 14.195 1 93.19 215 ASN A O 1
ATOM 1610 N N . PRO A 1 216 ? -6.52 6.875 13.32 1 97.38 216 PRO A N 1
ATOM 1611 C CA . PRO A 1 216 ? -6.805 5.438 13.305 1 97.38 216 PRO A CA 1
ATOM 1612 C C . PRO A 1 216 ? -5.859 4.66 12.398 1 97.38 216 PRO A C 1
ATOM 1614 O O . PRO A 1 216 ? -5.426 5.176 11.359 1 97.38 216 PRO A O 1
ATOM 1617 N N . VAL A 1 217 ? -5.578 3.453 12.766 1 97.38 217 VAL A N 1
ATOM 1618 C CA . VAL A 1 217 ? -4.902 2.449 11.945 1 97.38 217 VAL A CA 1
ATOM 1619 C C . VAL A 1 217 ? -5.797 1.219 11.797 1 97.38 217 VAL A C 1
ATOM 1621 O O . VAL A 1 217 ? -6.27 0.665 12.797 1 97.38 217 VAL A O 1
ATOM 1624 N N . VAL A 1 218 ? -6.031 0.871 10.602 1 98.56 218 VAL A N 1
ATOM 1625 C CA . VAL A 1 218 ? -6.844 -0.307 10.312 1 98.56 218 VAL A CA 1
ATOM 1626 C C . VAL A 1 218 ? -5.98 -1.376 9.648 1 98.56 218 VAL A C 1
ATOM 1628 O O . VAL A 1 218 ? -5.328 -1.111 8.633 1 98.56 218 VAL A O 1
ATOM 1631 N N . ILE A 1 219 ? -6 -2.529 10.18 1 98.38 219 ILE A N 1
ATOM 1632 C CA . ILE A 1 219 ? -5.312 -3.67 9.586 1 98.38 219 ILE A CA 1
ATOM 1633 C C . ILE A 1 219 ? -6.332 -4.691 9.094 1 98.38 219 ILE A C 1
ATOM 1635 O O . ILE A 1 219 ? -7.207 -5.121 9.852 1 98.38 219 ILE A O 1
ATOM 1639 N N . PHE A 1 220 ? -6.281 -5.012 7.852 1 97.56 220 PHE A N 1
ATOM 1640 C CA . PHE A 1 220 ? -7.102 -6.051 7.242 1 97.56 220 PHE A CA 1
ATOM 1641 C C . PHE A 1 220 ? -6.312 -7.344 7.082 1 97.56 220 PHE A C 1
ATOM 1643 O O . PHE A 1 220 ? -5.238 -7.348 6.48 1 97.56 220 PHE A O 1
ATOM 1650 N N . HIS A 1 221 ? -6.863 -8.359 7.617 1 92.38 221 HIS A N 1
ATOM 1651 C CA . HIS A 1 221 ? -6.262 -9.68 7.477 1 92.38 221 HIS A CA 1
ATOM 1652 C C . HIS A 1 221 ? -6.988 -10.508 6.422 1 92.38 221 HIS A C 1
ATOM 1654 O O . HIS A 1 221 ? -8.172 -10.805 6.57 1 92.38 221 HIS A O 1
ATOM 1660 N N . GLY A 1 222 ? -6.273 -10.859 5.359 1 89.38 222 GLY A N 1
ATOM 1661 C CA . GLY A 1 222 ? -6.832 -11.695 4.309 1 89.38 222 GLY A CA 1
ATOM 1662 C C . GLY A 1 222 ? -6.348 -13.133 4.367 1 89.38 222 GLY A C 1
ATOM 1663 O O . GLY A 1 222 ? -5.949 -13.617 5.43 1 89.38 222 GLY A O 1
ATOM 1664 N N . CYS A 1 223 ? -6.625 -13.859 3.334 1 82.44 223 CYS A N 1
ATOM 1665 C CA . CYS A 1 223 ? -6.172 -15.227 3.098 1 82.44 223 CYS A CA 1
ATOM 1666 C C . CYS A 1 223 ? -5.785 -15.43 1.638 1 82.44 223 CYS A C 1
ATOM 1668 O O . CYS A 1 223 ? -6.645 -15.406 0.754 1 82.44 223 CYS A O 1
ATOM 1670 N N . ASN A 1 224 ? -4.504 -15.648 1.467 1 79.06 224 ASN A N 1
ATOM 1671 C CA . ASN A 1 224 ? -4.008 -15.805 0.104 1 79.06 224 ASN A CA 1
ATOM 1672 C C . ASN A 1 224 ? -3.885 -17.281 -0.279 1 79.06 224 ASN A C 1
ATOM 1674 O O . ASN A 1 224 ? -3.469 -18.109 0.536 1 79.06 224 ASN A O 1
ATOM 1678 N N . VAL A 1 225 ? -4.352 -17.625 -1.428 1 74.5 225 VAL A N 1
ATOM 1679 C CA . VAL A 1 225 ? -4.168 -18.922 -2.074 1 74.5 225 VAL A CA 1
ATOM 1680 C C . VAL A 1 225 ? -3.934 -18.719 -3.568 1 74.5 225 VAL A C 1
ATOM 1682 O O . VAL A 1 225 ? -4.152 -17.625 -4.102 1 74.5 225 VAL A O 1
ATOM 1685 N N . HIS A 1 226 ? -3.447 -19.719 -4.23 1 77.38 226 HIS A N 1
ATOM 1686 C CA . HIS A 1 226 ? -3.277 -19.641 -5.676 1 77.38 226 HIS A CA 1
ATOM 1687 C C . HIS A 1 226 ? -4.57 -19.203 -6.363 1 77.38 226 HIS A C 1
ATOM 1689 O O . HIS A 1 226 ? -5.648 -19.719 -6.035 1 77.38 226 HIS A O 1
ATOM 1695 N N . THR A 1 227 ? -4.496 -18.219 -7.277 1 85.75 227 THR A N 1
ATOM 1696 C CA . THR A 1 227 ? -5.68 -17.641 -7.91 1 85.75 227 THR A CA 1
ATOM 1697 C C . THR A 1 227 ? -6.488 -18.719 -8.617 1 85.75 227 THR A C 1
ATOM 1699 O O . THR A 1 227 ? -7.707 -18.594 -8.766 1 85.75 227 THR A O 1
ATOM 1702 N N . GLY A 1 228 ? -5.844 -19.75 -9.07 1 84.62 228 GLY A N 1
ATOM 1703 C CA . GLY A 1 228 ? -6.527 -20.828 -9.758 1 84.62 228 GLY A CA 1
ATOM 1704 C C . GLY A 1 228 ? -7.422 -21.641 -8.836 1 84.62 228 GLY A C 1
ATOM 1705 O O . GLY A 1 228 ? -8.352 -22.312 -9.297 1 84.62 228 GLY A O 1
ATOM 1706 N N . ASP A 1 229 ? -7.16 -21.672 -7.594 1 80.88 229 ASP A N 1
ATOM 1707 C CA . ASP A 1 229 ? -7.898 -22.453 -6.609 1 80.88 229 ASP A CA 1
ATOM 1708 C C . ASP A 1 229 ? -8.539 -21.547 -5.555 1 80.88 229 ASP A C 1
ATOM 1710 O O . ASP A 1 229 ? -8.812 -22 -4.438 1 80.88 229 ASP A O 1
ATOM 1714 N N . ALA A 1 230 ? -8.789 -20.406 -5.91 1 86.25 230 ALA A N 1
ATOM 1715 C CA . ALA A 1 230 ? -9.078 -19.391 -4.914 1 86.25 230 ALA A CA 1
ATOM 1716 C C . ALA A 1 230 ? -10.562 -19.375 -4.559 1 86.25 230 ALA A C 1
ATOM 1718 O O . ALA A 1 230 ? -10.961 -18.812 -3.529 1 86.25 230 ALA A O 1
ATOM 1719 N N . LYS A 1 231 ? -11.375 -19.906 -5.395 1 90.88 231 LYS A N 1
ATOM 1720 C CA . LYS A 1 231 ? -12.812 -19.781 -5.176 1 90.88 231 LYS A CA 1
ATOM 1721 C C . LYS A 1 231 ? -13.211 -20.328 -3.809 1 90.88 231 LYS A C 1
ATOM 1723 O O . LYS A 1 231 ? -12.891 -21.469 -3.471 1 90.88 231 LYS A O 1
ATOM 1728 N N . GLY A 1 232 ? -13.82 -19.438 -3.033 1 88.38 232 GLY A N 1
ATOM 1729 C CA . GLY A 1 232 ? -14.344 -19.828 -1.729 1 88.38 232 GLY A CA 1
ATOM 1730 C C . GLY A 1 232 ? -13.273 -19.875 -0.655 1 88.38 232 GLY A C 1
ATOM 1731 O O . GLY A 1 232 ? -13.562 -20.156 0.508 1 88.38 232 GLY A O 1
ATOM 1732 N N . LYS A 1 233 ? -12.047 -19.594 -1.02 1 81.56 233 LYS A N 1
ATOM 1733 C CA . LYS A 1 233 ? -10.945 -19.75 -0.069 1 81.56 233 LYS A CA 1
ATOM 1734 C C . LYS A 1 233 ? -10.234 -18.422 0.166 1 81.56 233 LYS A C 1
ATOM 1736 O O . LYS A 1 233 ? -9.93 -18.062 1.307 1 81.56 233 LYS A O 1
ATOM 1741 N N . MET A 1 234 ? -10.031 -17.734 -0.898 1 86.62 234 MET A N 1
ATOM 1742 C CA . MET A 1 234 ? -9.258 -16.484 -0.823 1 86.62 234 MET A CA 1
ATOM 1743 C C . MET A 1 234 ? -10.102 -15.359 -0.239 1 86.62 234 MET A C 1
ATOM 1745 O O . MET A 1 234 ? -11.281 -15.227 -0.564 1 86.62 234 MET A O 1
ATOM 1749 N N . ARG A 1 235 ? -9.57 -14.617 0.637 1 91.25 235 ARG A N 1
ATOM 1750 C CA . ARG A 1 235 ? -10.039 -13.312 1.104 1 91.25 235 ARG A CA 1
ATOM 1751 C C . ARG A 1 235 ? -9.016 -12.227 0.827 1 91.25 235 ARG A C 1
ATOM 1753 O O . ARG A 1 235 ? -7.902 -12.258 1.361 1 91.25 235 ARG A O 1
ATOM 1760 N N . ASN A 1 236 ? -9.344 -11.273 0.027 1 94.5 236 ASN A N 1
ATOM 1761 C CA . ASN A 1 236 ? -8.391 -10.258 -0.411 1 94.5 236 ASN A CA 1
ATOM 1762 C C . ASN A 1 236 ? -8.43 -9.031 0.491 1 94.5 236 ASN A C 1
ATOM 1764 O O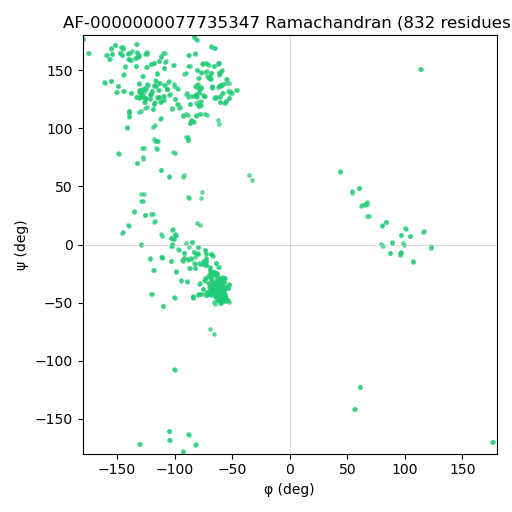 . ASN A 1 236 ? -9.391 -8.266 0.467 1 94.5 236 ASN A O 1
ATOM 1768 N N . ALA A 1 237 ? -7.379 -8.82 1.249 1 96.38 237 ALA A N 1
ATOM 1769 C CA . ALA A 1 237 ? -7.289 -7.699 2.182 1 96.38 237 ALA A CA 1
ATOM 1770 C C . ALA A 1 237 ? -7.414 -6.363 1.448 1 96.38 237 ALA A C 1
ATOM 1772 O O . ALA A 1 237 ? -7.98 -5.406 1.981 1 96.38 237 ALA A O 1
ATOM 1773 N N . LEU A 1 238 ? -6.902 -6.262 0.203 1 97.56 238 LEU A N 1
ATOM 1774 C CA . LEU A 1 238 ? -6.969 -5.031 -0.574 1 97.56 238 LEU A CA 1
ATOM 1775 C C . LEU A 1 238 ? -8.406 -4.73 -0.999 1 97.56 238 LEU A C 1
ATOM 1777 O O . LEU A 1 238 ? -8.812 -3.57 -1.047 1 97.56 238 LEU A O 1
ATOM 1781 N N . SER A 1 239 ? -9.109 -5.773 -1.305 1 97.12 239 SER A N 1
ATOM 1782 C CA . SER A 1 239 ? -10.523 -5.594 -1.623 1 97.12 239 SER A CA 1
ATOM 1783 C C . SER A 1 239 ? -11.305 -5.098 -0.412 1 97.12 239 SER A C 1
ATOM 1785 O O . SER A 1 239 ? -12.195 -4.254 -0.544 1 97.12 239 SER A O 1
ATOM 1787 N N . MET A 1 240 ? -11 -5.641 0.726 1 97.69 240 MET A N 1
ATOM 1788 C CA . MET A 1 240 ? -11.648 -5.191 1.954 1 97.69 240 MET A CA 1
ATOM 1789 C C . MET A 1 240 ? -11.336 -3.723 2.225 1 97.69 240 MET A C 1
ATOM 1791 O O . MET A 1 240 ? -12.227 -2.955 2.607 1 97.69 240 MET A O 1
ATOM 1795 N N . ALA A 1 241 ? -10.07 -3.324 2.02 1 98.44 241 ALA A N 1
ATOM 1796 C CA . ALA A 1 241 ? -9.656 -1.937 2.223 1 98.44 241 ALA A CA 1
ATOM 1797 C C . ALA A 1 241 ? -10.406 -1.001 1.28 1 98.44 241 ALA A C 1
ATOM 1799 O O . ALA A 1 241 ? -10.828 0.089 1.679 1 98.44 241 ALA A O 1
ATOM 1800 N N . ALA A 1 242 ? -10.547 -1.412 0.009 1 97.88 242 ALA A N 1
ATOM 1801 C CA . ALA A 1 242 ? -11.297 -0.614 -0.955 1 97.88 242 ALA A CA 1
ATOM 1802 C C . ALA A 1 242 ? -12.758 -0.475 -0.529 1 97.88 242 ALA A C 1
ATOM 1804 O O . ALA A 1 242 ? -13.344 0.603 -0.65 1 97.88 242 ALA A O 1
ATOM 1805 N N . LYS A 1 243 ? -13.32 -1.569 -0.076 1 97.31 243 LYS A N 1
ATOM 1806 C CA . LYS A 1 243 ? -14.703 -1.543 0.408 1 97.31 243 LYS A CA 1
ATOM 1807 C C . LYS A 1 243 ? -14.844 -0.616 1.611 1 97.31 243 LYS A C 1
ATOM 1809 O O . LYS A 1 243 ? -15.82 0.135 1.71 1 97.31 243 LYS A O 1
ATOM 1814 N N . TRP A 1 244 ? -13.922 -0.695 2.553 1 98.31 244 TRP A N 1
ATOM 1815 C CA . TRP A 1 244 ? -13.891 0.196 3.707 1 98.31 244 TRP A CA 1
ATOM 1816 C C . TRP A 1 244 ? -13.938 1.656 3.27 1 98.31 244 TRP A C 1
ATOM 1818 O O . TRP A 1 244 ? -14.758 2.436 3.76 1 98.31 244 TRP A O 1
ATOM 1828 N N . GLN A 1 245 ? -13.102 2.041 2.342 1 98 245 GLN A N 1
ATOM 1829 C CA . GLN A 1 245 ? -13.047 3.418 1.865 1 98 245 GLN A CA 1
ATOM 1830 C C . GLN A 1 245 ? -14.367 3.822 1.203 1 98 245 GLN A C 1
ATOM 1832 O O . GLN A 1 245 ? -14.828 4.949 1.377 1 98 245 GLN A O 1
ATOM 1837 N N . ALA A 1 246 ? -14.945 2.887 0.515 1 96.56 246 ALA A N 1
ATOM 1838 C CA . ALA A 1 246 ? -16.203 3.158 -0.185 1 96.56 246 ALA A CA 1
ATOM 1839 C C . ALA A 1 246 ? -17.344 3.387 0.802 1 96.56 246 ALA A C 1
ATOM 1841 O O . ALA A 1 246 ? -18.344 4.027 0.467 1 96.56 246 ALA A O 1
ATOM 1842 N N . MET A 1 247 ? -17.203 2.867 1.943 1 97.69 247 MET A N 1
ATOM 1843 C CA . MET A 1 247 ? -18.281 2.969 2.934 1 97.69 247 MET A CA 1
ATOM 1844 C C . MET A 1 247 ? -18.141 4.242 3.758 1 97.69 247 MET A C 1
ATOM 1846 O O . MET A 1 247 ? -19.047 4.602 4.512 1 97.69 247 MET A O 1
ATOM 1850 N N . LEU A 1 248 ? -16.969 4.922 3.666 1 97.94 248 LEU A N 1
ATOM 1851 C CA . LEU A 1 248 ? -16.828 6.223 4.309 1 97.94 248 LEU A CA 1
ATOM 1852 C C . LEU A 1 248 ? -17.656 7.281 3.598 1 97.94 248 LEU A C 1
ATOM 1854 O O . LEU A 1 248 ? -17.812 7.238 2.375 1 97.94 248 LEU A O 1
ATOM 1858 N N . PRO A 1 249 ? -18.234 8.227 4.348 1 96.62 249 PRO A N 1
ATOM 1859 C CA . PRO A 1 249 ? -19.016 9.281 3.701 1 96.62 249 PRO A CA 1
ATOM 1860 C C . PRO A 1 249 ? -18.234 10.039 2.637 1 96.62 249 PRO A C 1
ATOM 1862 O O . PRO A 1 249 ? -17.203 10.656 2.945 1 96.62 249 PRO A O 1
ATOM 1865 N N . GLU A 1 250 ? -18.672 10.109 1.421 1 93.5 250 GLU A N 1
ATOM 1866 C CA . GLU A 1 250 ? -17.953 10.609 0.259 1 93.5 250 GLU A CA 1
ATOM 1867 C C . GLU A 1 250 ? -17.766 12.125 0.335 1 93.5 250 GLU A C 1
ATOM 1869 O O . GLU A 1 250 ? -16.781 12.656 -0.176 1 93.5 250 GLU A O 1
ATOM 1874 N N . GLY A 1 251 ? -18.578 12.758 0.972 1 95.31 251 GLY A N 1
ATOM 1875 C CA . GLY A 1 251 ? -18.516 14.211 1.035 1 95.31 251 GLY A CA 1
ATOM 1876 C C . GLY A 1 251 ? -17.719 14.719 2.217 1 95.31 251 GLY A C 1
ATOM 1877 O O . GLY A 1 251 ? -17.453 15.922 2.324 1 95.31 251 GLY A O 1
ATOM 1878 N N . GLU A 1 252 ? -17.312 13.828 3.111 1 97.38 252 GLU A N 1
ATOM 1879 C CA . GLU A 1 252 ? -16.594 14.227 4.324 1 97.38 252 GLU A CA 1
ATOM 1880 C C . GLU A 1 252 ? -15.109 13.898 4.215 1 97.38 252 GLU A C 1
ATOM 1882 O O . GLU A 1 252 ? -14.57 13.172 5.047 1 97.38 252 GLU A O 1
ATOM 1887 N N . LYS A 1 253 ? -14.508 14.469 3.215 1 97 253 LYS A N 1
ATOM 1888 C CA . LYS A 1 253 ? -13.078 14.383 2.936 1 97 253 LYS A CA 1
ATOM 1889 C C . LYS A 1 253 ? -12.43 15.758 2.932 1 97 253 LYS A C 1
ATOM 1891 O O . LYS A 1 253 ? -13.109 16.766 2.73 1 97 253 LYS A O 1
ATOM 1896 N N . PRO A 1 254 ? -11.117 15.82 3.199 1 95.06 254 PRO A N 1
ATOM 1897 C CA . PRO A 1 254 ? -10.461 17.125 3.195 1 95.06 254 PRO A CA 1
ATOM 1898 C C . PRO A 1 254 ? -10.672 17.891 1.892 1 95.06 254 PRO A C 1
ATOM 1900 O O . PRO A 1 254 ? -10.883 19.109 1.913 1 95.06 254 PRO A O 1
ATOM 1903 N N . GLU A 1 255 ? -10.703 17.234 0.816 1 93.69 255 GLU A N 1
ATOM 1904 C CA . GLU A 1 255 ? -10.781 17.875 -0.491 1 93.69 255 GLU A CA 1
ATOM 1905 C C . GLU A 1 255 ? -12.18 18.438 -0.744 1 93.69 255 GLU A C 1
ATOM 1907 O O . GLU A 1 255 ? -12.383 19.203 -1.694 1 93.69 255 GLU A O 1
ATOM 1912 N N . TYR A 1 256 ? -13.164 18.188 0.221 1 95.69 256 TYR A N 1
ATOM 1913 C CA . TYR A 1 256 ? -14.531 18.641 -0.002 1 95.69 256 TYR A CA 1
ATOM 1914 C C . TYR A 1 256 ? -15.047 19.422 1.205 1 95.69 256 TYR A C 1
ATOM 1916 O O . TYR A 1 256 ? -16.219 19.797 1.252 1 95.69 256 TYR A O 1
ATOM 1924 N N . THR A 1 257 ? -14.273 19.578 2.221 1 96.12 257 THR A N 1
ATOM 1925 C CA . THR A 1 257 ? -14.758 20.172 3.459 1 96.12 257 THR A CA 1
ATOM 1926 C C . THR A 1 257 ? -14.016 21.469 3.762 1 96.12 257 THR A C 1
ATOM 1928 O O . THR A 1 257 ? -12.93 21.719 3.227 1 96.12 257 THR A O 1
ATOM 1931 N N . GLU A 1 258 ? -14.641 22.344 4.535 1 93.62 258 GLU A N 1
ATOM 1932 C CA . GLU A 1 258 ? -14.094 23.625 4.992 1 93.62 258 GLU A CA 1
ATOM 1933 C C . GLU A 1 258 ? -14.695 24.031 6.336 1 93.62 258 GLU A C 1
ATOM 1935 O O . GLU A 1 258 ? -15.609 23.359 6.836 1 93.62 258 GLU A O 1
ATOM 1940 N N . GLY A 1 259 ? -14.141 25.062 6.883 1 93.25 259 GLY A N 1
ATOM 1941 C CA . GLY A 1 259 ? -14.672 25.578 8.141 1 93.25 259 GLY A CA 1
ATOM 1942 C C . GLY A 1 259 ? -14.609 24.562 9.266 1 93.25 259 GLY A C 1
ATOM 1943 O O . GLY A 1 259 ? -13.555 23.984 9.539 1 93.25 259 GLY A O 1
ATOM 1944 N N . ARG A 1 260 ? -15.781 24.281 9.828 1 95.75 260 ARG A N 1
ATOM 1945 C CA . ARG A 1 260 ? -15.844 23.406 10.992 1 95.75 260 ARG A CA 1
ATOM 1946 C C . ARG A 1 260 ? -16.297 22 10.602 1 95.75 260 ARG A C 1
ATOM 1948 O O . ARG A 1 260 ? -16.672 21.203 11.461 1 95.75 260 ARG A O 1
ATOM 1955 N N . GLU A 1 261 ? -16.297 21.734 9.273 1 96.44 261 GLU A N 1
ATOM 1956 C CA . GLU A 1 261 ? -16.703 20.422 8.789 1 96.44 261 GLU A CA 1
ATOM 1957 C C . GLU A 1 261 ? -15.617 19.375 9.055 1 96.44 261 GLU A C 1
ATOM 1959 O O . GLU A 1 261 ? -14.438 19.594 8.75 1 96.44 261 GLU A O 1
ATOM 1964 N N . GLY A 1 262 ? -16.031 18.297 9.672 1 97.56 262 GLY A N 1
ATOM 1965 C CA . GLY A 1 262 ? -15.102 17.203 9.93 1 97.56 262 GLY A CA 1
ATOM 1966 C C . GLY A 1 262 ? -14.891 16.312 8.727 1 97.56 262 GLY A C 1
ATOM 1967 O O . GLY A 1 262 ? -15.562 16.469 7.699 1 97.56 262 GLY A O 1
ATOM 1968 N N . PHE A 1 263 ? -13.969 15.32 8.875 1 98.25 263 PHE A N 1
ATOM 1969 C CA . PHE A 1 263 ? -13.719 14.461 7.727 1 98.25 263 PHE A CA 1
ATOM 1970 C C . PHE A 1 263 ? -13.086 13.148 8.164 1 98.25 263 PHE A C 1
ATOM 1972 O O . PHE A 1 263 ? -12.68 13 9.32 1 98.25 263 PHE A O 1
ATOM 1979 N N . PHE A 1 264 ? -13.141 12.18 7.293 1 98.56 264 PHE A N 1
ATOM 1980 C CA . PHE A 1 264 ? -12.328 10.969 7.262 1 98.56 264 PHE A CA 1
ATOM 1981 C C . PHE A 1 264 ? -11.289 11.039 6.152 1 98.56 264 PHE A C 1
ATOM 1983 O O . PHE A 1 264 ? -11.586 11.484 5.043 1 98.56 264 PHE A O 1
ATOM 1990 N N . HIS A 1 265 ? -10.023 10.664 6.492 1 97 265 HIS A N 1
ATOM 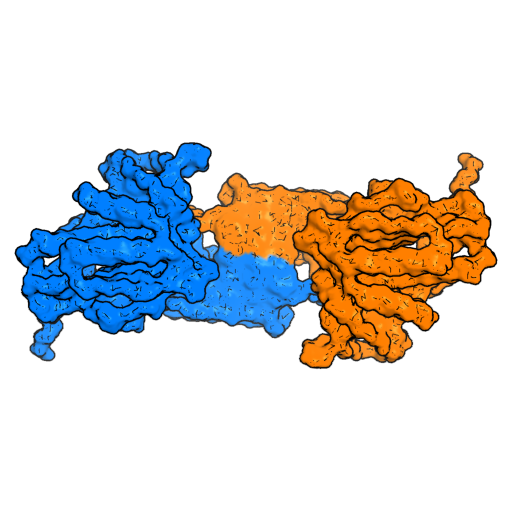1991 C CA . HIS A 1 265 ? -8.984 10.789 5.484 1 97 265 HIS A CA 1
ATOM 1992 C C . HIS A 1 265 ? -8.039 9.594 5.512 1 97 265 HIS A C 1
ATOM 1994 O O . HIS A 1 265 ? -7.387 9.336 6.527 1 97 265 HIS A O 1
ATOM 2000 N N . VAL A 1 266 ? -8.039 8.812 4.41 1 97.56 266 VAL A N 1
ATOM 2001 C CA . VAL A 1 266 ? -7.016 7.781 4.246 1 97.56 266 VAL A CA 1
ATOM 2002 C C . VAL A 1 266 ? -5.781 8.383 3.584 1 97.56 266 VAL A C 1
ATOM 2004 O O . VAL A 1 266 ? -5.852 8.883 2.459 1 97.56 266 VAL A O 1
ATOM 2007 N N . TYR A 1 267 ? -4.609 8.312 4.262 1 93.12 267 TYR A N 1
ATOM 2008 C CA . TYR A 1 267 ? -3.484 9.047 3.699 1 93.12 267 TYR A CA 1
ATOM 2009 C C . TYR A 1 267 ? -2.318 8.117 3.393 1 93.12 267 TYR A C 1
ATOM 2011 O O . TYR A 1 267 ? -1.376 8.5 2.693 1 93.12 267 TYR A O 1
ATOM 2019 N N . LYS A 1 268 ? -2.348 6.918 3.859 1 93.25 268 LYS A N 1
ATOM 2020 C CA . LYS A 1 268 ? -1.325 5.91 3.59 1 93.25 268 LYS A CA 1
ATOM 2021 C C . LYS A 1 268 ? -1.926 4.508 3.58 1 93.25 268 LYS A C 1
ATOM 2023 O O . LYS A 1 268 ? -2.779 4.184 4.41 1 93.25 268 LYS A O 1
ATOM 2028 N N . LEU A 1 269 ? -1.549 3.693 2.641 1 97.19 269 LEU A N 1
ATOM 2029 C CA . LEU A 1 269 ? -2.021 2.32 2.514 1 97.19 269 LEU A CA 1
ATOM 2030 C C . LEU A 1 269 ? -0.962 1.439 1.856 1 97.19 269 LEU A C 1
ATOM 2032 O O . LEU A 1 269 ? -0.309 1.857 0.898 1 97.19 269 LEU A O 1
ATOM 2036 N N . GLU A 1 270 ? -0.715 0.328 2.465 1 96.56 270 GLU A N 1
ATOM 2037 C CA . GLU A 1 270 ? 0.198 -0.662 1.902 1 96.56 270 GLU A CA 1
ATOM 2038 C C . GLU A 1 270 ? -0.271 -2.082 2.207 1 96.56 270 GLU A C 1
ATOM 2040 O O . GLU A 1 270 ? -0.677 -2.379 3.332 1 96.56 270 GLU A O 1
ATOM 2045 N N . GLY A 1 271 ? -0.273 -2.887 1.158 1 93.5 271 GLY A N 1
ATOM 2046 C CA . GLY A 1 271 ? -0.687 -4.242 1.476 1 93.5 271 GLY A CA 1
ATOM 2047 C C . GLY A 1 271 ? -0.669 -5.168 0.273 1 93.5 271 GLY A C 1
ATOM 2048 O O . GLY A 1 271 ? -0.224 -4.781 -0.809 1 93.5 271 GLY A O 1
ATOM 2049 N N . THR A 1 272 ? -0.974 -6.391 0.547 1 92.31 272 THR A N 1
ATOM 2050 C CA . THR A 1 272 ? -1.195 -7.488 -0.391 1 92.31 272 THR A CA 1
ATOM 2051 C C . THR A 1 272 ? -2.504 -8.211 -0.082 1 92.31 272 THR A C 1
ATOM 2053 O O . THR A 1 272 ? -3.301 -7.738 0.734 1 92.31 272 THR A O 1
ATOM 2056 N N . VAL A 1 273 ? -2.668 -9.312 -0.782 1 90.88 273 VAL A N 1
ATOM 2057 C CA . VAL A 1 273 ? -3.865 -10.109 -0.554 1 90.88 273 VAL A CA 1
ATOM 2058 C C . VAL A 1 273 ? -3.895 -10.602 0.893 1 90.88 273 VAL A C 1
ATOM 2060 O O . VAL A 1 273 ? -4.961 -10.688 1.505 1 90.88 273 VAL A O 1
ATOM 2063 N N . GLU A 1 274 ? -2.826 -10.852 1.511 1 86 274 GLU A N 1
ATOM 2064 C CA . GLU A 1 274 ? -2.705 -11.453 2.834 1 86 274 GLU A CA 1
ATOM 2065 C C . GLU A 1 274 ? -2.984 -10.438 3.936 1 86 274 GLU A C 1
ATOM 2067 O O . GLU A 1 274 ? -3.572 -10.773 4.965 1 86 274 GLU A O 1
ATOM 2072 N N . ARG A 1 275 ? -2.453 -9.281 3.73 1 92.31 275 ARG A N 1
ATOM 2073 C CA . ARG A 1 275 ? -2.545 -8.258 4.773 1 92.31 275 ARG A CA 1
ATOM 2074 C C . ARG A 1 275 ? -2.441 -6.859 4.176 1 92.31 275 ARG A C 1
ATOM 2076 O O . ARG A 1 275 ? -1.634 -6.617 3.279 1 92.31 275 ARG A O 1
ATOM 2083 N N . CYS A 1 276 ? -3.232 -5.949 4.703 1 96.94 276 CYS A N 1
ATOM 2084 C CA . CYS A 1 276 ? -3.213 -4.551 4.285 1 96.94 276 CYS A CA 1
ATOM 2085 C C . CYS A 1 276 ? -3.316 -3.623 5.492 1 96.94 276 CYS A C 1
ATOM 2087 O O . CYS A 1 276 ? -4.152 -3.834 6.371 1 96.94 276 CYS A O 1
ATOM 2089 N N . THR A 1 277 ? -2.438 -2.664 5.57 1 98.25 277 THR A N 1
ATOM 2090 C CA . THR A 1 277 ? -2.463 -1.656 6.625 1 98.25 277 THR A CA 1
ATOM 2091 C C . THR A 1 277 ? -2.871 -0.297 6.062 1 98.25 277 THR A C 1
ATOM 2093 O O . THR A 1 277 ? -2.283 0.18 5.09 1 98.25 277 THR A O 1
ATOM 2096 N N . MET A 1 278 ? -3.828 0.297 6.664 1 98.06 278 MET A N 1
ATOM 2097 C CA . MET A 1 278 ? -4.375 1.59 6.262 1 98.06 278 MET A CA 1
ATOM 2098 C C . MET A 1 278 ? -4.25 2.609 7.391 1 98.06 278 MET A C 1
ATOM 2100 O O . MET A 1 278 ? -4.617 2.326 8.531 1 98.06 278 MET A O 1
ATOM 2104 N N . HIS A 1 279 ? -3.717 3.758 7.086 1 95.81 279 HIS A N 1
ATOM 2105 C CA . HIS A 1 279 ? -3.613 4.867 8.031 1 95.81 279 HIS A CA 1
ATOM 2106 C C . HIS A 1 279 ? -4.609 5.969 7.695 1 95.81 279 HIS A C 1
ATOM 2108 O O . HIS A 1 279 ? -4.73 6.371 6.535 1 95.81 279 HIS A O 1
ATOM 2114 N N . MET A 1 280 ? -5.301 6.445 8.773 1 97.25 280 MET A N 1
ATOM 2115 C CA . MET A 1 280 ? -6.375 7.414 8.555 1 97.25 280 MET A CA 1
ATOM 2116 C C . MET A 1 280 ? -6.234 8.602 9.5 1 97.25 280 MET A C 1
ATOM 2118 O O . MET A 1 280 ? -5.484 8.539 10.477 1 97.25 280 MET A O 1
ATOM 2122 N N . LEU A 1 281 ? -6.934 9.664 9.141 1 94.94 281 LEU A N 1
ATOM 2123 C CA . LEU A 1 281 ? -7.188 10.812 10.008 1 94.94 281 LEU A CA 1
ATOM 2124 C C . LEU A 1 281 ? -8.68 11.008 10.227 1 94.94 281 LEU A C 1
ATOM 2126 O O . LEU A 1 281 ? -9.469 10.922 9.281 1 94.94 281 LEU A O 1
ATOM 2130 N N . VAL A 1 282 ? -9.023 11.188 11.461 1 97.88 282 VAL A N 1
ATOM 2131 C CA . VAL A 1 282 ? -10.375 11.594 11.836 1 97.88 282 VAL A CA 1
ATOM 2132 C C . VAL A 1 282 ? -10.336 12.953 12.531 1 97.88 282 VAL A C 1
ATOM 2134 O O . VAL A 1 282 ? -9.625 13.133 13.523 1 97.88 282 VAL A O 1
ATOM 2137 N N . ARG A 1 283 ? -11.031 13.906 11.953 1 97.44 283 ARG A N 1
ATOM 2138 C CA . ARG A 1 283 ? -11.031 15.273 12.461 1 97.44 283 ARG A CA 1
ATOM 2139 C C . ARG A 1 283 ? -12.453 15.812 12.602 1 97.44 283 ARG A C 1
ATOM 2141 O O . ARG A 1 283 ? -13.305 15.555 11.742 1 97.44 283 ARG A O 1
ATOM 2148 N N . ASP A 1 284 ? -12.742 16.5 13.664 1 98.06 284 ASP A N 1
ATOM 2149 C CA . ASP A 1 284 ? -13.969 17.266 13.859 1 98.06 284 ASP A CA 1
ATOM 2150 C C . ASP A 1 284 ? -13.797 18.312 14.961 1 98.06 284 ASP A C 1
ATOM 2152 O O . ASP A 1 284 ? -13.172 18.031 15.992 1 98.06 284 ASP A O 1
ATOM 2156 N N . HIS A 1 285 ? -14.328 19.469 14.734 1 97.06 285 HIS A N 1
ATOM 2157 C CA . HIS A 1 285 ? -14.227 20.5 15.758 1 97.06 285 HIS A CA 1
ATOM 2158 C C . HIS A 1 285 ? -15.156 20.219 16.938 1 97.06 285 HIS A C 1
ATOM 2160 O O . HIS A 1 285 ? -14.859 20.594 18.062 1 97.06 285 HIS A O 1
ATOM 2166 N N . ASP A 1 286 ? -16.234 19.609 16.656 1 97 286 ASP A N 1
ATOM 2167 C CA . ASP A 1 286 ? -17.219 19.297 17.672 1 97 286 ASP A CA 1
ATOM 2168 C C . ASP A 1 286 ? -16.906 17.969 18.359 1 97 286 ASP A C 1
ATOM 2170 O O . ASP A 1 286 ? -16.75 16.938 17.672 1 97 286 ASP A O 1
ATOM 2174 N N . ARG A 1 287 ? -16.844 17.953 19.641 1 96 287 ARG A N 1
ATOM 2175 C CA . ARG A 1 287 ? -16.438 16.781 20.391 1 96 287 ARG A CA 1
ATOM 2176 C C . ARG A 1 287 ? -17.438 15.633 20.188 1 96 287 ARG A C 1
ATOM 2178 O O . ARG A 1 287 ? -17.047 14.477 20.031 1 96 287 ARG A O 1
ATOM 2185 N N . LYS A 1 288 ? -18.703 15.984 20.203 1 97.81 288 LYS A N 1
ATOM 2186 C CA . LYS A 1 288 ? -19.734 14.961 20.031 1 97.81 288 LYS A CA 1
ATOM 2187 C C . LYS A 1 288 ? -19.641 14.32 18.656 1 97.81 288 LYS A C 1
ATOM 2189 O O . LYS A 1 288 ? -19.719 13.094 18.531 1 97.81 288 LYS A O 1
ATOM 2194 N N . ARG A 1 289 ? -19.484 15.094 17.641 1 98.25 289 ARG A N 1
ATOM 2195 C CA . ARG A 1 289 ? -19.359 14.578 16.281 1 98.25 289 ARG A CA 1
ATOM 2196 C C . ARG A 1 289 ? -18.062 13.797 16.109 1 98.25 289 ARG A C 1
ATOM 2198 O O . ARG A 1 289 ? -18.031 12.805 15.375 1 98.25 289 ARG A O 1
ATOM 2205 N N . PHE A 1 290 ? -17.078 14.258 16.797 1 97.94 290 PHE A N 1
ATOM 2206 C CA . PHE A 1 290 ? -15.789 13.562 16.797 1 97.94 290 PHE A CA 1
ATOM 2207 C C . PHE A 1 290 ? -15.938 12.141 17.328 1 97.94 290 PHE A C 1
ATOM 2209 O O . PHE A 1 290 ? -15.523 11.18 16.688 1 97.94 290 PHE A O 1
ATOM 2216 N N . GLU A 1 291 ? -16.562 12.062 18.438 1 98.44 291 GLU A N 1
ATOM 2217 C CA . GLU A 1 291 ? -16.797 10.758 19.031 1 98.44 291 GLU A CA 1
ATOM 2218 C C . GLU A 1 291 ? -17.719 9.898 18.172 1 98.44 291 GLU A C 1
ATOM 2220 O O . GLU A 1 291 ? -17.562 8.68 18.109 1 98.44 291 GLU A O 1
ATOM 2225 N N . ALA A 1 292 ? -18.656 10.492 17.562 1 98.69 292 ALA A N 1
ATOM 2226 C CA . ALA A 1 292 ? -19.562 9.773 16.656 1 98.69 292 ALA A CA 1
ATOM 2227 C C . ALA A 1 292 ? -18.797 9.195 15.477 1 98.69 292 ALA A C 1
ATOM 2229 O O . ALA A 1 292 ? -19.109 8.094 15.008 1 98.69 292 ALA A O 1
ATOM 2230 N N . ARG A 1 293 ? -17.891 9.906 14.93 1 98.56 293 ARG A N 1
ATOM 2231 C CA . ARG A 1 293 ? -17.078 9.438 13.812 1 98.56 293 ARG A CA 1
ATOM 2232 C C . ARG A 1 293 ? -16.25 8.211 14.219 1 98.56 293 ARG A C 1
ATOM 2234 O O . ARG A 1 293 ? -16.125 7.262 13.445 1 98.56 293 ARG A O 1
ATOM 2241 N N . LYS A 1 294 ? -15.688 8.273 15.391 1 98.56 294 LYS A N 1
ATOM 2242 C CA . LYS A 1 294 ? -14.93 7.133 15.891 1 98.56 294 LYS A CA 1
ATOM 2243 C C . LYS A 1 294 ? -15.82 5.914 16.062 1 98.56 294 LYS A C 1
ATOM 2245 O O . LYS A 1 294 ? -15.43 4.793 15.734 1 98.56 294 LYS A O 1
ATOM 2250 N N . ALA A 1 295 ? -16.984 6.203 16.609 1 98.75 295 ALA A N 1
ATOM 2251 C CA . ALA A 1 295 ? -17.953 5.117 16.797 1 98.75 295 ALA A CA 1
ATOM 2252 C C . ALA A 1 295 ? -18.344 4.496 15.469 1 98.75 295 ALA A C 1
ATOM 2254 O O . ALA A 1 295 ? -18.562 3.287 15.383 1 98.75 295 ALA A O 1
ATOM 2255 N N . TYR A 1 296 ? -18.484 5.277 14.477 1 98.69 296 TYR A N 1
ATOM 2256 C CA . TYR A 1 296 ? -18.812 4.789 13.141 1 98.69 296 TYR A CA 1
ATOM 2257 C C . TYR A 1 296 ? -17.75 3.82 12.641 1 98.69 296 TYR A C 1
ATOM 2259 O O . TYR A 1 296 ? -18.062 2.756 12.102 1 98.69 296 TYR A O 1
ATOM 2267 N N . LEU A 1 297 ? -16.469 4.184 12.781 1 98.75 297 LEU A N 1
ATOM 2268 C CA . LEU A 1 297 ? -15.391 3.312 12.344 1 98.75 297 LEU A CA 1
ATOM 2269 C C . LEU A 1 297 ? -15.406 1.998 13.117 1 98.75 297 LEU A C 1
ATOM 2271 O O . LEU A 1 297 ? -15.148 0.935 12.547 1 98.75 297 LEU A O 1
ATOM 2275 N N . ALA A 1 298 ? -15.648 2.119 14.43 1 98.56 298 ALA A N 1
ATOM 2276 C CA . ALA A 1 298 ? -15.75 0.907 15.234 1 98.56 298 ALA A CA 1
ATOM 2277 C C . ALA A 1 298 ? -16.875 -0.001 14.727 1 98.56 298 ALA A C 1
ATOM 2279 O O . ALA A 1 298 ? -16.703 -1.221 14.656 1 98.56 298 ALA A O 1
ATOM 2280 N N . HIS A 1 299 ? -18 0.587 14.414 1 98.5 299 HIS A N 1
ATOM 2281 C CA . HIS A 1 299 ? -19.109 -0.169 13.867 1 98.5 299 HIS A CA 1
ATOM 2282 C C . HIS A 1 299 ? -18.75 -0.816 12.539 1 98.5 299 HIS A C 1
ATOM 2284 O O . HIS A 1 299 ? -19.125 -1.956 12.266 1 98.5 299 HIS A O 1
ATOM 2290 N N . LEU A 1 300 ? -18.078 -0.098 11.688 1 98.12 300 LEU A N 1
ATOM 2291 C CA . LEU A 1 300 ? -17.625 -0.639 10.406 1 98.12 300 LEU A CA 1
ATOM 2292 C C . LEU A 1 300 ? -16.734 -1.865 10.625 1 98.12 300 LEU A C 1
ATOM 2294 O O . LEU A 1 300 ? -16.906 -2.883 9.945 1 98.12 300 LEU A O 1
ATOM 2298 N N . ALA A 1 301 ? -15.766 -1.749 11.531 1 98.44 301 ALA A N 1
ATOM 2299 C CA . ALA A 1 301 ? -14.898 -2.879 11.836 1 98.44 301 ALA A CA 1
ATOM 2300 C C . ALA A 1 301 ? -15.711 -4.098 12.273 1 98.44 301 ALA A C 1
ATOM 2302 O O . ALA A 1 301 ? -15.438 -5.219 11.836 1 98.44 301 ALA A O 1
ATOM 2303 N N . ASP A 1 302 ? -16.719 -3.863 13.125 1 98.12 302 ASP A N 1
ATOM 2304 C CA . ASP A 1 302 ? -17.578 -4.941 13.586 1 98.12 302 ASP A CA 1
ATOM 2305 C C . ASP A 1 302 ? -18.312 -5.598 12.414 1 98.12 302 ASP A C 1
ATOM 2307 O O . ASP A 1 302 ? -18.422 -6.824 12.352 1 98.12 302 ASP A O 1
ATOM 2311 N N . CYS A 1 303 ? -18.844 -4.82 11.523 1 97.88 303 CYS A N 1
ATOM 2312 C CA . CYS A 1 303 ? -19.562 -5.336 10.359 1 97.88 303 CYS A CA 1
ATOM 2313 C C . CYS A 1 303 ? -18.656 -6.219 9.508 1 97.88 303 CYS A C 1
ATOM 2315 O O . CYS A 1 303 ? -19.062 -7.281 9.047 1 97.88 303 CYS A O 1
ATOM 2317 N N . PHE A 1 304 ? -17.422 -5.742 9.273 1 97.81 304 PHE A N 1
ATOM 2318 C CA . PHE A 1 304 ? -16.469 -6.539 8.508 1 97.81 304 PHE A CA 1
ATOM 2319 C C . PHE A 1 304 ? -16.172 -7.855 9.211 1 97.81 304 PHE A C 1
ATOM 2321 O O . PHE A 1 304 ? -16.109 -8.906 8.57 1 97.81 304 PHE A O 1
ATOM 2328 N N . ASN A 1 305 ? -16 -7.785 10.5 1 97 305 ASN A N 1
ATOM 2329 C CA . ASN A 1 305 ? -15.664 -8.984 11.258 1 97 305 ASN A CA 1
ATOM 2330 C C . ASN A 1 305 ? -16.828 -9.977 11.289 1 97 305 ASN A C 1
ATOM 2332 O O . ASN A 1 305 ? -16.609 -11.188 11.367 1 97 305 ASN A O 1
ATOM 2336 N N . VAL A 1 306 ? -18.062 -9.5 11.219 1 96.38 306 VAL A N 1
ATOM 2337 C CA . VAL A 1 306 ? -19.219 -10.367 11.109 1 96.38 306 VAL A CA 1
ATOM 2338 C C . VAL A 1 306 ? -19.266 -10.992 9.719 1 96.38 306 VAL A C 1
ATOM 2340 O O . VAL A 1 306 ? -19.547 -12.188 9.57 1 96.38 306 VAL A O 1
ATOM 2343 N N . SER A 1 307 ? -18.969 -10.242 8.727 1 94.81 307 SER A N 1
ATOM 2344 C CA . SER A 1 307 ? -19.078 -10.664 7.336 1 94.81 307 SER A CA 1
ATOM 2345 C C . SER A 1 307 ? -17.953 -11.609 6.945 1 94.81 307 SER A C 1
ATOM 2347 O O . SER A 1 307 ? -18.172 -12.555 6.184 1 94.81 307 SER A O 1
ATOM 2349 N N . TYR A 1 308 ? -16.719 -11.352 7.449 1 92.75 308 TYR A N 1
ATOM 2350 C CA . TYR A 1 308 ? -15.562 -12.086 6.969 1 92.75 308 TYR A CA 1
ATOM 2351 C C . TYR A 1 308 ? -15.016 -13.016 8.047 1 92.75 308 TYR A C 1
ATOM 2353 O O . TYR A 1 308 ? -14.141 -13.844 7.777 1 92.75 308 TYR A O 1
ATOM 2361 N N . GLY A 1 309 ? -15.484 -12.859 9.227 1 91.38 309 GLY A N 1
ATOM 2362 C CA . GLY A 1 309 ? -14.992 -13.633 10.359 1 91.38 309 GLY A CA 1
ATOM 2363 C C . GLY A 1 309 ? -14.273 -12.781 11.391 1 91.38 309 GLY A C 1
ATOM 2364 O O . GLY A 1 309 ? -13.625 -11.789 11.047 1 91.38 309 GLY A O 1
ATOM 2365 N N . ALA A 1 310 ? -14.336 -13.219 12.633 1 91.88 310 ALA A N 1
ATOM 2366 C CA . ALA A 1 310 ? -13.727 -12.484 13.734 1 91.88 310 ALA A CA 1
ATOM 2367 C C . ALA A 1 310 ? -12.227 -12.328 13.523 1 91.88 310 ALA A C 1
ATOM 2369 O O . ALA A 1 310 ? -11.547 -13.258 13.086 1 91.88 310 ALA A O 1
ATOM 2370 N N . GLY A 1 311 ? -11.719 -11.156 13.797 1 92.75 311 GLY A N 1
ATOM 2371 C CA . GLY A 1 311 ? -10.289 -10.914 13.734 1 92.75 311 GLY A CA 1
ATOM 2372 C C . GLY A 1 311 ? -9.812 -10.484 12.359 1 92.75 311 GLY A C 1
ATOM 2373 O O . GLY A 1 311 ? -8.633 -10.188 12.172 1 92.75 311 GLY A O 1
ATOM 2374 N N . THR A 1 312 ? -10.695 -10.336 11.398 1 94.69 312 THR A N 1
ATOM 2375 C CA . THR A 1 312 ? -10.344 -9.93 10.047 1 94.69 312 THR A CA 1
ATOM 2376 C C . THR A 1 312 ? -9.891 -8.469 10.016 1 94.69 312 THR A C 1
ATOM 2378 O O . THR A 1 312 ? -8.93 -8.133 9.32 1 94.69 312 THR A O 1
ATOM 2381 N N . VAL A 1 313 ? -10.586 -7.684 10.781 1 97.88 313 VAL A N 1
ATOM 2382 C CA . VAL A 1 313 ? -10.25 -6.266 10.828 1 97.88 313 VAL A CA 1
ATOM 2383 C C . VAL A 1 313 ? -9.828 -5.883 12.25 1 97.88 313 VAL A C 1
ATOM 2385 O O . VAL A 1 313 ? -10.539 -6.168 13.211 1 97.88 313 VAL A O 1
ATOM 2388 N N . GLU A 1 314 ? -8.633 -5.371 12.359 1 98.44 314 GLU A N 1
ATOM 2389 C CA . GLU A 1 314 ? -8.141 -4.758 13.586 1 98.44 314 GLU A CA 1
ATOM 2390 C C . GLU A 1 314 ? -8.133 -3.236 13.484 1 98.44 314 GLU A C 1
ATOM 2392 O O . GLU A 1 314 ? -7.641 -2.676 12.5 1 98.44 314 GLU A O 1
ATOM 2397 N N . LEU A 1 315 ? -8.727 -2.596 14.5 1 98.38 315 LEU A N 1
ATOM 2398 C CA . LEU A 1 315 ? -8.852 -1.142 14.484 1 98.38 315 LEU A CA 1
ATOM 2399 C C . LEU A 1 315 ? -8.273 -0.54 15.766 1 98.38 315 LEU A C 1
ATOM 2401 O O . LEU A 1 315 ? -8.609 -0.971 16.875 1 98.38 315 LEU A O 1
ATOM 2405 N N . THR A 1 316 ? -7.293 0.351 15.633 1 98.06 316 THR A N 1
ATOM 2406 C CA . THR A 1 316 ? -6.82 1.212 16.719 1 98.06 316 THR A CA 1
ATOM 2407 C C . THR A 1 316 ? -7.078 2.68 16.391 1 98.06 316 THR A C 1
ATOM 2409 O O . THR A 1 316 ? -6.934 3.1 15.234 1 98.06 316 THR A O 1
ATOM 2412 N N . MET A 1 317 ? -7.555 3.412 17.375 1 97 317 MET A N 1
ATOM 2413 C CA . MET A 1 317 ? -7.902 4.812 17.141 1 97 317 MET A CA 1
ATOM 2414 C C . MET A 1 317 ? -7.328 5.703 18.234 1 97 317 MET A C 1
ATOM 2416 O O . MET A 1 317 ? -8.078 6.336 18.984 1 97 317 MET A O 1
ATOM 2420 N N . PRO A 1 318 ? -6.047 5.887 18.281 1 92.5 318 PRO A N 1
ATOM 2421 C CA . PRO A 1 318 ? -5.477 6.785 19.281 1 92.5 318 PRO A CA 1
ATOM 2422 C C . PRO A 1 318 ? -5.848 8.25 19.047 1 92.5 318 PRO A C 1
ATOM 2424 O O . PRO A 1 318 ? -5.793 8.727 17.922 1 92.5 318 PRO A O 1
ATOM 2427 N N . ASP A 1 319 ? -6.227 8.898 20.125 1 91.38 319 ASP A N 1
ATOM 2428 C CA . ASP A 1 319 ? -6.441 10.336 20.047 1 91.38 319 ASP A CA 1
ATOM 2429 C C . ASP A 1 319 ? -5.109 11.086 20.047 1 91.38 319 ASP A C 1
ATOM 2431 O O . ASP A 1 319 ? -4.148 10.656 20.688 1 91.38 319 ASP A O 1
ATOM 2435 N N . VAL A 1 320 ? -5.133 12.164 19.375 1 84.06 320 VAL A N 1
ATOM 2436 C CA . VAL A 1 320 ? -3.9 12.938 19.266 1 84.06 320 VAL A CA 1
ATOM 2437 C C . VAL A 1 320 ? -4.031 14.234 20.062 1 84.06 320 VAL A C 1
ATOM 2439 O O . VAL A 1 320 ? -3.15 14.562 20.859 1 84.06 320 VAL A O 1
ATOM 2442 N N . TYR A 1 321 ? -5.062 15.023 19.844 1 84.06 321 TYR A N 1
ATOM 2443 C CA . TYR A 1 321 ? -5.352 16.266 20.562 1 84.06 321 TYR A CA 1
ATOM 2444 C C . TYR A 1 321 ? -6.84 16.578 20.5 1 84.06 321 TYR A C 1
ATOM 2446 O O . TYR A 1 321 ? -7.602 15.938 19.781 1 84.06 321 TYR A O 1
ATOM 2454 N N . TYR A 1 322 ? -7.223 17.562 21.312 1 92.38 322 TYR A N 1
ATOM 2455 C CA . TYR A 1 322 ? -8.609 18 21.391 1 92.38 322 TYR A CA 1
ATOM 2456 C C . TYR A 1 322 ? -8.719 19.5 21.141 1 92.38 322 TYR A C 1
ATOM 2458 O O . TYR A 1 322 ? -7.711 20.203 21.094 1 92.38 322 TYR A O 1
ATOM 2466 N N . ASN A 1 323 ? -9.898 19.969 20.859 1 95.38 323 ASN A N 1
ATOM 2467 C CA . ASN A 1 323 ? -10.156 21.359 20.531 1 95.38 323 ASN A CA 1
ATOM 2468 C C . ASN A 1 323 ? -9.773 22.297 21.688 1 95.38 323 ASN A C 1
ATOM 2470 O O . ASN A 1 323 ? -10.352 22.219 22.766 1 95.38 323 ASN A O 1
ATOM 2474 N N . MET A 1 324 ? -8.914 23.219 21.422 1 93.44 324 MET A N 1
ATOM 2475 C CA . MET A 1 324 ? -8.398 24.094 22.469 1 93.44 324 MET A CA 1
ATOM 2476 C C . MET A 1 324 ? -9.477 25.047 22.969 1 93.44 324 MET A C 1
ATOM 2478 O O . MET A 1 324 ? -9.344 25.625 24.031 1 93.44 324 MET A O 1
ATOM 2482 N N . ARG A 1 325 ? -10.5 25.219 22.172 1 94.5 325 ARG A N 1
ATOM 2483 C CA . ARG A 1 325 ? -11.578 26.109 22.578 1 94.5 325 ARG A CA 1
ATOM 2484 C C . ARG A 1 325 ? -12.102 25.734 23.953 1 94.5 325 ARG A C 1
ATOM 2486 O O . ARG A 1 325 ? -12.453 26.609 24.75 1 94.5 325 ARG A O 1
ATOM 2493 N N . ASP A 1 326 ? -12.102 24.5 24.203 1 93.19 326 ASP A N 1
ATOM 2494 C CA . ASP A 1 326 ? -12.641 23.984 25.469 1 93.19 326 ASP A CA 1
ATOM 2495 C C . ASP A 1 326 ? -11.828 24.484 26.656 1 93.19 326 ASP A C 1
ATOM 2497 O O . ASP A 1 326 ? -12.344 24.562 27.781 1 93.19 326 ASP A O 1
ATOM 2501 N N . LYS A 1 327 ? -10.57 24.828 26.438 1 93.12 327 LYS A N 1
ATOM 2502 C CA . LYS A 1 327 ? -9.695 25.25 27.531 1 93.12 327 LYS A CA 1
ATOM 2503 C C . LYS A 1 327 ? -9.523 26.766 27.531 1 93.12 327 LYS A C 1
ATOM 2505 O O . LYS A 1 327 ? -9.094 27.344 28.547 1 93.12 327 LYS A O 1
ATOM 2510 N N . ILE A 1 328 ? -9.906 27.375 26.453 1 92.94 328 ILE A N 1
ATOM 2511 C CA . ILE A 1 328 ? -9.695 28.812 26.328 1 92.94 328 ILE A CA 1
ATOM 2512 C C . ILE A 1 328 ? -10.992 29.547 26.625 1 92.94 328 ILE A C 1
ATOM 2514 O O . ILE A 1 328 ? -11 30.516 27.391 1 92.94 328 ILE A O 1
ATOM 2518 N N . MET A 1 329 ? -12.078 29.094 26.094 1 91.31 329 MET A N 1
ATOM 2519 C CA . MET A 1 329 ? -13.359 29.766 26.266 1 91.31 329 MET A CA 1
ATOM 2520 C C . MET A 1 329 ? -14.25 29.016 27.234 1 91.31 329 MET A C 1
ATOM 2522 O O . MET A 1 329 ? -14.32 27.781 27.203 1 91.31 329 MET A O 1
ATOM 2526 N N . PRO A 1 330 ? -14.922 29.656 28.031 1 89.25 330 PRO A N 1
ATOM 2527 C CA . PRO A 1 330 ? -14.922 31.109 28.203 1 89.25 330 PRO A CA 1
ATOM 2528 C C . PRO A 1 330 ? -13.891 31.578 29.234 1 89.25 330 PRO A C 1
ATOM 2530 O O . PRO A 1 330 ? -13.695 32.781 29.406 1 89.25 330 PRO A O 1
ATOM 2533 N N . ALA A 1 331 ? -13.18 30.719 29.781 1 88.56 331 ALA A N 1
ATOM 2534 C CA . ALA A 1 331 ? -12.344 30.984 30.953 1 88.56 331 ALA A CA 1
ATOM 2535 C C . ALA A 1 331 ? -11.258 32 30.641 1 88.56 331 ALA A C 1
ATOM 2537 O O . ALA A 1 331 ? -10.836 32.75 31.516 1 88.56 331 ALA A O 1
ATOM 2538 N N . HIS A 1 332 ? -10.867 32.031 29.422 1 93.06 332 HIS A N 1
ATOM 2539 C CA . HIS A 1 332 ? -9.758 32.906 29.062 1 93.06 332 HIS A CA 1
ATOM 2540 C C . HIS A 1 332 ? -10.117 33.781 27.859 1 93.06 332 HIS A C 1
ATOM 2542 O O . HIS A 1 332 ? -9.305 33.969 26.969 1 93.06 332 HIS A O 1
ATOM 2548 N N . GLU A 1 333 ? -11.273 34.188 27.828 1 93.44 333 GLU A N 1
ATOM 2549 C CA . GLU A 1 333 ? -11.758 35.062 26.75 1 93.44 333 GLU A CA 1
ATOM 2550 C C . GLU A 1 333 ? -10.922 36.312 26.641 1 93.44 333 GLU A C 1
ATOM 2552 O O . GLU A 1 333 ? -10.75 36.875 25.547 1 93.44 333 GLU A O 1
ATOM 2557 N N . GLN A 1 334 ? -10.344 36.75 27.719 1 92.5 334 GLN A N 1
ATOM 2558 C CA . GLN A 1 334 ? -9.555 37.969 27.75 1 92.5 334 GLN A CA 1
ATOM 2559 C C . GLN A 1 334 ? -8.289 37.812 26.906 1 92.5 334 GLN A C 1
ATOM 2561 O O . GLN A 1 334 ? -7.801 38.781 26.328 1 92.5 334 GLN A O 1
ATOM 2566 N N . VAL A 1 335 ? -7.785 36.625 26.875 1 94.25 335 VAL A N 1
ATOM 2567 C CA . VAL A 1 335 ? -6.582 36.375 26.078 1 94.25 335 VAL A CA 1
ATOM 2568 C C . VAL A 1 335 ? -6.887 36.562 24.594 1 94.25 335 VAL A C 1
ATOM 2570 O O . VAL A 1 335 ? -6.074 37.125 23.859 1 94.25 335 VAL A O 1
ATOM 2573 N N . VAL A 1 336 ? -8.039 36.219 24.188 1 95.75 336 VAL A N 1
ATOM 2574 C CA . VAL A 1 336 ? -8.477 36.344 22.797 1 95.75 336 VAL A CA 1
ATOM 2575 C C . VAL A 1 336 ? -8.781 37.812 22.516 1 95.75 336 VAL A C 1
ATOM 2577 O O . VAL A 1 336 ? -8.406 38.344 21.469 1 95.75 336 VAL A O 1
ATOM 2580 N N . ALA A 1 337 ? -9.406 38.406 23.438 1 95.19 337 ALA A N 1
ATOM 2581 C CA . ALA A 1 337 ? -9.734 39.812 23.281 1 95.19 337 ALA A CA 1
ATOM 2582 C C . ALA A 1 337 ? -8.477 40.688 23.172 1 95.19 337 ALA A C 1
ATOM 2584 O O . ALA A 1 337 ? -8.445 41.656 22.422 1 95.19 337 ALA A O 1
ATOM 2585 N N . LEU A 1 338 ? -7.52 40.344 23.969 1 96.12 338 LEU A N 1
ATOM 2586 C CA . LEU A 1 338 ? -6.246 41.062 23.922 1 96.12 338 LEU A CA 1
ATOM 2587 C C . LEU A 1 338 ? -5.605 40.969 22.547 1 96.12 338 LEU A C 1
ATOM 2589 O O . LEU A 1 338 ? -5.102 41.969 22.016 1 96.12 338 LEU A O 1
ATOM 2593 N N . ALA A 1 339 ? -5.605 39.812 22 1 97.12 339 ALA A N 1
ATOM 2594 C CA . ALA A 1 339 ? -5.035 39.594 20.672 1 97.12 339 ALA A CA 1
ATOM 2595 C C . ALA A 1 339 ? -5.789 40.406 19.625 1 97.12 339 ALA A C 1
ATOM 2597 O O . ALA A 1 339 ? -5.176 41.031 18.75 1 97.12 339 ALA A O 1
ATOM 2598 N N . ALA A 1 340 ? -7.074 40.406 19.688 1 97.44 340 ALA A N 1
ATOM 2599 C CA . ALA A 1 340 ? -7.895 41.188 18.75 1 97.44 340 ALA A CA 1
ATOM 2600 C C . ALA A 1 340 ? -7.574 42.656 18.828 1 97.44 340 ALA A C 1
ATOM 2602 O O . ALA A 1 340 ? -7.465 43.344 17.797 1 97.44 340 ALA A O 1
ATOM 2603 N N . ARG A 1 341 ? -7.492 43.125 19.984 1 96.75 341 ARG A N 1
ATOM 2604 C CA . ARG A 1 341 ? -7.172 44.562 20.188 1 96.75 341 ARG A CA 1
ATOM 2605 C C . ARG A 1 341 ? -5.793 44.875 19.625 1 96.75 341 ARG A C 1
ATOM 2607 O O . ARG A 1 341 ? -5.625 45.906 18.953 1 96.75 341 ARG A O 1
ATOM 2614 N N . ALA A 1 342 ? -4.844 44.031 19.953 1 97.5 342 ALA A N 1
ATOM 2615 C CA . ALA A 1 342 ? -3.486 44.25 19.453 1 97.5 342 ALA A CA 1
ATOM 2616 C C . ALA A 1 342 ? -3.463 44.281 17.922 1 97.5 342 ALA A C 1
ATOM 2618 O O . ALA A 1 342 ? -2.725 45.062 17.328 1 97.5 342 ALA A O 1
ATOM 2619 N N . MET A 1 343 ? -4.23 43.438 17.297 1 98 343 MET A N 1
ATOM 2620 C CA . MET A 1 343 ? -4.324 43.438 15.836 1 98 343 MET A CA 1
ATOM 2621 C C . MET A 1 343 ? -4.891 44.75 15.312 1 98 343 MET A C 1
ATOM 2623 O O . MET A 1 343 ? -4.348 45.312 14.375 1 98 343 MET A O 1
ATOM 2627 N N . ARG A 1 344 ? -5.891 45.219 15.953 1 97.75 344 ARG A N 1
ATOM 2628 C CA . ARG A 1 344 ? -6.488 46.469 15.531 1 97.75 344 ARG A CA 1
ATOM 2629 C C . ARG A 1 344 ? -5.504 47.625 15.711 1 97.75 344 ARG A C 1
ATOM 2631 O O . ARG A 1 344 ? -5.477 48.562 14.891 1 97.75 344 ARG A O 1
ATOM 2638 N N . GLU A 1 345 ? -4.805 47.625 16.75 1 97.25 345 GLU A N 1
ATOM 2639 C CA . GLU A 1 345 ? -3.795 48.625 16.984 1 97.25 345 GLU A CA 1
ATOM 2640 C C . GLU A 1 345 ? -2.713 48.594 15.906 1 97.25 345 GLU A C 1
ATOM 2642 O O . GLU A 1 345 ? -2.127 49.625 15.578 1 97.25 345 GLU A O 1
ATOM 2647 N N . ALA A 1 346 ? -2.498 47.406 15.414 1 97.62 346 ALA A N 1
ATOM 2648 C CA . ALA A 1 346 ? -1.517 47.25 14.344 1 97.62 346 ALA A CA 1
ATOM 2649 C C . ALA A 1 346 ? -2.143 47.531 12.977 1 97.62 346 ALA A C 1
ATOM 2651 O O . ALA A 1 346 ? -1.496 47.344 11.945 1 97.62 346 ALA A O 1
ATOM 2652 N N . GLY A 1 347 ? -3.396 47.906 12.938 1 97.31 347 GLY A N 1
ATOM 2653 C CA . GLY A 1 347 ? -4.086 48.25 11.703 1 97.31 347 GLY A CA 1
ATOM 2654 C C . GLY A 1 347 ? -4.629 47.031 10.977 1 97.31 347 GLY A C 1
ATOM 2655 O O . GLY A 1 347 ? -4.828 47.062 9.766 1 97.31 347 GLY A O 1
ATOM 2656 N N . VAL A 1 348 ? -4.773 45.969 11.656 1 97.88 348 VAL A N 1
ATOM 2657 C CA . VAL A 1 348 ? -5.234 44.719 11.07 1 97.88 348 VAL A CA 1
ATOM 2658 C C . VAL A 1 348 ? -6.598 44.344 11.656 1 97.88 348 VAL A C 1
ATOM 2660 O O . VAL A 1 348 ? -6.773 44.312 12.875 1 97.88 348 VAL A O 1
ATOM 2663 N N . GLU A 1 349 ? -7.551 44.094 10.812 1 97.56 349 GLU A N 1
ATOM 2664 C CA . GLU A 1 349 ? -8.836 43.594 11.281 1 97.56 349 GLU A CA 1
ATOM 2665 C C . GLU A 1 349 ? -8.773 42.094 11.586 1 97.56 349 GLU A C 1
ATOM 2667 O O . GLU A 1 349 ? -8.461 41.312 10.703 1 97.56 349 GLU A O 1
ATOM 2672 N N . PRO A 1 350 ? -9.031 41.75 12.852 1 97.62 350 PRO A N 1
ATOM 2673 C CA . PRO A 1 350 ? -8.984 40.344 13.195 1 97.62 350 PRO A CA 1
ATOM 2674 C C . PRO A 1 350 ? -10.016 39.5 12.438 1 97.62 350 PRO A C 1
ATOM 2676 O O . PRO A 1 350 ? -11.141 39.969 12.227 1 97.62 350 PRO A O 1
ATOM 2679 N N . ALA A 1 351 ? -9.625 38.438 11.977 1 95.62 351 ALA A N 1
ATOM 2680 C CA . ALA A 1 351 ? -10.492 37.438 11.375 1 95.62 351 ALA A CA 1
ATOM 2681 C C . ALA A 1 351 ? -10.453 36.125 12.172 1 95.62 351 ALA A C 1
ATOM 2683 O O . ALA A 1 351 ? -9.516 35.344 12.047 1 95.62 351 ALA A O 1
ATOM 2684 N N . VAL A 1 352 ? -11.492 35.906 12.938 1 93.25 352 VAL A N 1
ATOM 2685 C CA . VAL A 1 352 ? -11.562 34.719 13.758 1 93.25 352 VAL A CA 1
ATOM 2686 C C . VAL A 1 352 ? -11.969 33.5 12.898 1 93.25 352 VAL A C 1
ATOM 2688 O O . VAL A 1 352 ? -12.984 33.562 12.203 1 93.25 352 VAL A O 1
ATOM 2691 N N . MET A 1 353 ? -11.211 32.531 12.875 1 90.38 353 MET A N 1
ATOM 2692 C CA . MET A 1 353 ? -11.492 31.344 12.086 1 90.38 353 MET A CA 1
ATOM 2693 C C . MET A 1 353 ? -11 30.094 12.812 1 90.38 353 MET A C 1
ATOM 2695 O O . MET A 1 353 ? -10.016 30.141 13.547 1 90.38 353 MET A O 1
ATOM 2699 N N . PRO A 1 354 ? -11.719 28.969 12.648 1 93.5 354 PRO A N 1
ATOM 2700 C CA . PRO A 1 354 ? -11.195 27.719 13.211 1 93.5 354 PRO A CA 1
ATOM 2701 C C . PRO A 1 354 ? -9.977 27.188 12.461 1 93.5 354 PRO A C 1
ATOM 2703 O O . PRO A 1 354 ? -9.875 27.359 11.242 1 93.5 354 PRO A O 1
ATOM 2706 N N . ILE A 1 355 ? -9.062 26.609 13.242 1 91.44 355 ILE A N 1
ATOM 2707 C CA . ILE A 1 355 ? -7.934 25.922 12.617 1 91.44 355 ILE A CA 1
ATOM 2708 C C . ILE A 1 355 ? -8.359 24.531 12.164 1 91.44 355 ILE A C 1
ATOM 2710 O O . ILE A 1 355 ? -8.914 23.75 12.953 1 91.44 355 ILE A O 1
ATOM 2714 N N . ARG A 1 356 ? -8.133 24.266 10.984 1 90.88 356 ARG A N 1
ATOM 2715 C CA . ARG A 1 356 ? -8.375 22.906 10.477 1 90.88 356 ARG A CA 1
ATOM 2716 C C . ARG A 1 356 ? -7.117 22.047 10.594 1 90.88 356 ARG A C 1
ATOM 2718 O O . ARG A 1 356 ? -6.633 21.516 9.594 1 90.88 356 ARG A O 1
ATOM 2725 N N . GLY A 1 357 ? -6.68 21.906 11.711 1 87.56 357 GLY A N 1
ATOM 2726 C CA . GLY A 1 357 ? -5.488 21.188 12.133 1 87.56 357 GLY A CA 1
ATOM 2727 C C . GLY A 1 357 ? -5.203 21.328 13.617 1 87.56 357 GLY A C 1
ATOM 2728 O O . GLY A 1 357 ? -6.098 21.656 14.398 1 87.56 357 GLY A O 1
ATOM 2729 N N . GLY A 1 358 ? -4.035 20.875 13.977 1 83 358 GLY A N 1
ATOM 2730 C CA . GLY A 1 358 ? -3.545 21.062 15.328 1 83 358 GLY A CA 1
ATOM 2731 C C . GLY A 1 358 ? -2.414 22.078 15.43 1 83 358 GLY A C 1
ATOM 2732 O O . GLY A 1 358 ? -1.84 22.469 14.406 1 83 358 GLY A O 1
ATOM 2733 N N . THR A 1 359 ? -2.26 22.609 16.562 1 84.88 359 THR A N 1
ATOM 2734 C CA . THR A 1 359 ? -1.144 23.484 16.859 1 84.88 359 THR A CA 1
ATOM 2735 C C . THR A 1 359 ? -0.501 23.109 18.203 1 84.88 359 THR A C 1
ATOM 2737 O O . THR A 1 359 ? -1.097 22.375 19 1 84.88 359 THR A O 1
ATOM 2740 N N . ASP A 1 360 ? 0.688 23.562 18.344 1 89.25 360 ASP A N 1
ATOM 2741 C CA . ASP A 1 360 ? 1.273 23.438 19.672 1 89.25 360 ASP A CA 1
ATOM 2742 C C . ASP A 1 360 ? 0.366 24.047 20.734 1 89.25 360 ASP A C 1
ATOM 2744 O O . ASP A 1 360 ? 0.235 23.516 21.844 1 89.25 360 ASP A O 1
ATOM 2748 N N . GLY A 1 361 ? -0.26 25.109 20.391 1 91.88 361 GLY A N 1
ATOM 2749 C CA . GLY A 1 361 ? -1.137 25.797 21.328 1 91.88 361 GLY A CA 1
ATOM 2750 C C . GLY A 1 361 ? -2.289 24.938 21.812 1 91.88 361 GLY A C 1
ATOM 2751 O O . GLY A 1 361 ? -2.717 25.062 22.969 1 91.88 361 GLY A O 1
ATOM 2752 N N . ALA A 1 362 ? -2.742 24.156 20.938 1 89.62 362 ALA A N 1
ATOM 2753 C CA . ALA A 1 362 ? -3.838 23.266 21.328 1 89.62 362 ALA A CA 1
ATOM 2754 C C . ALA A 1 362 ? -3.42 22.328 22.453 1 89.62 362 ALA A C 1
ATOM 2756 O O . ALA A 1 362 ? -4.133 22.188 23.438 1 89.62 362 ALA A O 1
ATOM 2757 N N . GLN A 1 363 ? -2.32 21.766 22.328 1 89.06 363 GLN A N 1
ATOM 2758 C CA . GLN A 1 363 ? -1.827 20.828 23.328 1 89.06 363 GLN A CA 1
ATOM 2759 C C . GLN A 1 363 ? -1.452 21.562 24.625 1 89.06 363 GLN A C 1
ATOM 2761 O O . GLN A 1 363 ? -1.73 21.062 25.719 1 89.06 363 GLN A O 1
ATOM 2766 N N . LEU A 1 364 ? -0.847 22.656 24.438 1 93.75 364 LEU A N 1
ATOM 2767 C CA . LEU A 1 364 ? -0.411 23.422 25.594 1 93.75 364 LEU A CA 1
ATOM 2768 C C . LEU A 1 364 ? -1.609 23.938 26.391 1 93.75 364 LEU A C 1
ATOM 2770 O O . LEU A 1 364 ? -1.556 24.016 27.625 1 93.75 364 LEU A O 1
ATOM 2774 N N . SER A 1 365 ? -2.646 24.344 25.703 1 93.75 365 SER A N 1
ATOM 2775 C CA . SER A 1 365 ? -3.859 24.781 26.375 1 93.75 365 SER A CA 1
ATOM 2776 C C . SER A 1 365 ? -4.41 23.688 27.297 1 93.75 365 SER A C 1
ATOM 2778 O O . SER A 1 365 ? -4.859 23.984 28.406 1 93.75 365 SER A O 1
ATOM 2780 N N . TYR A 1 366 ? -4.332 22.516 26.938 1 91.25 366 TYR A N 1
ATOM 2781 C CA . TYR A 1 366 ? -4.809 21.391 27.734 1 91.25 366 TYR A CA 1
ATOM 2782 C C . TYR A 1 366 ? -3.85 21.094 28.875 1 91.25 366 TYR A C 1
ATOM 2784 O O . TYR A 1 366 ? -4.211 20.391 29.828 1 91.25 366 TYR A O 1
ATOM 2792 N N . ARG A 1 367 ? -2.689 21.609 28.766 1 92.62 367 ARG A N 1
ATOM 2793 C CA . ARG A 1 367 ? -1.711 21.406 29.828 1 92.62 367 ARG A CA 1
ATOM 2794 C C . ARG A 1 367 ? -1.644 22.625 30.75 1 92.62 367 ARG A C 1
ATOM 2796 O O . ARG A 1 367 ? -0.688 22.781 31.516 1 92.62 367 ARG A O 1
ATOM 2803 N N . GLY A 1 368 ? -2.586 23.516 30.516 1 92.81 368 GLY A N 1
ATOM 2804 C CA . GLY A 1 368 ? -2.732 24.594 31.469 1 92.81 368 GLY A CA 1
ATOM 2805 C C . GLY A 1 368 ? -2.182 25.922 30.984 1 92.81 368 GLY A C 1
ATOM 2806 O O . GLY A 1 368 ? -2.117 26.891 31.734 1 92.81 368 GLY A O 1
ATOM 2807 N N . LEU A 1 369 ? -1.803 25.969 29.766 1 95.75 369 LEU A N 1
ATOM 2808 C CA . LEU A 1 369 ? -1.32 27.219 29.172 1 95.75 369 LEU A CA 1
ATOM 2809 C C . LEU A 1 369 ? -2.221 27.656 28.016 1 95.75 369 LEU A C 1
ATOM 2811 O O . LEU A 1 369 ? -1.961 27.328 26.859 1 95.75 369 LEU A O 1
ATOM 2815 N N . PRO A 1 370 ? -3.242 28.469 28.359 1 95.69 370 PRO A N 1
ATOM 2816 C CA . PRO A 1 370 ? -4.07 28.969 27.266 1 95.69 370 PRO A CA 1
ATOM 2817 C C . PRO A 1 370 ? -3.246 29.641 26.156 1 95.69 370 PRO A C 1
ATOM 2819 O O . PRO A 1 370 ? -2.486 30.562 26.438 1 95.69 370 PRO A O 1
ATOM 2822 N N . CYS A 1 371 ? -3.441 29.172 24.953 1 95.88 371 CYS A N 1
ATOM 2823 C CA . CYS A 1 371 ? -2.492 29.562 23.922 1 95.88 371 CYS A CA 1
ATOM 2824 C C . CYS A 1 371 ? -3.17 29.641 22.562 1 95.88 371 CYS A C 1
ATOM 2826 O O . CYS A 1 371 ? -2.977 28.766 21.719 1 95.88 371 CYS A O 1
ATOM 2828 N N . PRO A 1 372 ? -3.941 30.734 22.281 1 96.75 372 PRO A N 1
ATOM 2829 C CA . PRO A 1 372 ? -4.477 30.938 20.922 1 96.75 372 PRO A CA 1
ATOM 2830 C C . PRO A 1 372 ? -3.383 31.172 19.891 1 96.75 372 PRO A C 1
ATOM 2832 O O . PRO A 1 372 ? -2.209 31.312 20.234 1 96.75 372 PRO A O 1
ATOM 2835 N N . ASN A 1 373 ? -3.816 31.125 18.656 1 97.06 373 ASN A N 1
ATOM 2836 C CA . ASN A 1 373 ? -2.896 31.266 17.531 1 97.06 373 ASN A CA 1
ATOM 2837 C C . ASN A 1 373 ? -3.148 32.562 16.766 1 97.06 373 ASN A C 1
ATOM 2839 O O . ASN A 1 373 ? -4.297 32.969 16.562 1 97.06 373 ASN A O 1
ATOM 2843 N N . ILE A 1 374 ? -2.08 33.219 16.375 1 97.5 374 ILE A N 1
ATOM 2844 C CA . ILE A 1 374 ? -2.246 34.469 15.609 1 97.5 374 ILE A CA 1
ATOM 2845 C C . ILE A 1 374 ? -1.49 34.344 14.289 1 97.5 374 ILE A C 1
ATOM 2847 O O . ILE A 1 374 ? -0.609 33.5 14.133 1 97.5 374 ILE A O 1
ATOM 2851 N N . PHE A 1 375 ? -1.773 35.25 13.375 1 97.38 375 PHE A N 1
ATOM 2852 C CA . PHE A 1 375 ? -1.299 35.188 12 1 97.38 375 PHE A CA 1
ATOM 2853 C C . PHE A 1 375 ? 0.174 35.562 11.914 1 97.38 375 PHE A C 1
ATOM 2855 O O . PHE A 1 375 ? 0.698 36.219 12.805 1 97.38 375 PHE A O 1
ATOM 2862 N N . THR A 1 376 ? 0.821 35.062 10.828 1 97.25 376 THR A N 1
ATOM 2863 C CA . THR A 1 376 ? 2.184 35.469 10.5 1 97.25 376 THR A CA 1
ATOM 2864 C C . THR A 1 376 ? 2.23 36.156 9.133 1 97.25 376 THR A C 1
ATOM 2866 O O . THR A 1 376 ? 3.189 36.844 8.82 1 97.25 376 THR A O 1
ATOM 2869 N N . GLY A 1 377 ? 1.227 35.875 8.305 1 96.12 377 GLY A N 1
ATOM 2870 C CA . GLY A 1 377 ? 1.144 36.469 6.98 1 96.12 377 GLY A CA 1
ATOM 2871 C C . GLY A 1 377 ? 1.463 35.5 5.859 1 96.12 377 GLY A C 1
ATOM 2872 O O . GLY A 1 377 ? 1.185 35.781 4.691 1 96.12 377 GLY A O 1
ATOM 2873 N N . GLY A 1 378 ? 2.041 34.375 6.188 1 95.38 378 GLY A N 1
ATOM 2874 C CA . GLY A 1 378 ? 2.391 33.406 5.164 1 95.38 378 GLY A CA 1
ATOM 2875 C C . GLY A 1 378 ? 1.193 32.656 4.645 1 95.38 378 GLY A C 1
ATOM 2876 O O . GLY A 1 378 ? 0.173 32.531 5.324 1 95.38 378 GLY A O 1
ATOM 2877 N N . LEU A 1 379 ? 1.314 32.125 3.359 1 92.81 379 LEU A N 1
ATOM 2878 C CA . LEU A 1 379 ? 0.245 31.375 2.729 1 92.81 379 LEU A CA 1
ATOM 2879 C C . LEU A 1 379 ? 0.811 30.188 1.951 1 92.81 379 LEU A C 1
ATOM 2881 O O . LEU A 1 379 ? 2 30.156 1.627 1 92.81 379 LEU A O 1
ATOM 2885 N N . ASN A 1 380 ? -0.102 29.188 1.689 1 88.12 380 ASN A N 1
ATOM 2886 C CA . ASN A 1 380 ? 0.242 27.984 0.944 1 88.12 380 ASN A CA 1
ATOM 2887 C C . ASN A 1 380 ? 1.35 27.188 1.635 1 88.12 380 ASN A C 1
ATOM 2889 O O . ASN A 1 380 ? 2.326 26.797 0.997 1 88.12 380 ASN A O 1
ATOM 2893 N N . TYR A 1 381 ? 1.131 27 2.916 1 87.44 381 TYR A N 1
ATOM 2894 C CA . TYR A 1 381 ? 2.121 26.312 3.736 1 87.44 381 TYR A CA 1
ATOM 2895 C C . TYR A 1 381 ? 2.324 24.875 3.258 1 87.44 381 TYR A C 1
ATOM 2897 O O . TYR A 1 381 ? 1.449 24.297 2.605 1 87.44 381 TYR A O 1
ATOM 2905 N N . HIS A 1 382 ? 3.449 24.297 3.533 1 81.81 382 HIS A N 1
ATOM 2906 C CA . HIS A 1 382 ? 3.797 22.906 3.299 1 81.81 382 HIS A CA 1
ATOM 2907 C C . HIS A 1 382 ? 3.885 22.594 1.808 1 81.81 382 HIS A C 1
ATOM 2909 O O . HIS A 1 382 ? 3.557 21.5 1.377 1 81.81 382 HIS A O 1
ATOM 2915 N N . SER A 1 383 ? 4.152 23.594 0.954 1 83.06 383 SER A N 1
ATOM 2916 C CA . SER A 1 383 ? 4.211 23.359 -0.486 1 83.06 383 SER A CA 1
ATOM 2917 C C . SER A 1 383 ? 5.27 24.25 -1.144 1 83.06 383 SER A C 1
ATOM 2919 O O . SER A 1 383 ? 5.742 25.219 -0.54 1 83.06 383 SER A O 1
ATOM 2921 N N . ARG A 1 384 ? 5.582 23.984 -2.377 1 86.75 384 ARG A N 1
ATOM 2922 C CA . ARG A 1 384 ? 6.52 24.781 -3.168 1 86.75 384 ARG A CA 1
ATOM 2923 C C . ARG A 1 384 ? 5.906 26.125 -3.564 1 86.75 384 ARG A C 1
ATOM 2925 O O . ARG A 1 384 ? 6.609 27.016 -4.02 1 86.75 384 ARG A O 1
ATOM 2932 N N . TYR A 1 385 ? 4.629 26.297 -3.299 1 89.19 385 TYR A N 1
ATOM 2933 C CA . TYR A 1 385 ? 3.916 27.516 -3.691 1 89.19 385 TYR A CA 1
ATOM 2934 C C . TYR A 1 385 ? 3.797 28.484 -2.518 1 89.19 385 TYR A C 1
ATOM 2936 O O . TYR A 1 385 ? 3.088 29.484 -2.605 1 89.19 385 TYR A O 1
ATOM 2944 N N . GLU A 1 386 ? 4.457 28.156 -1.481 1 92.69 386 GLU A N 1
ATOM 2945 C CA . GLU A 1 386 ? 4.41 29 -0.291 1 92.69 386 GLU A CA 1
ATOM 2946 C C . GLU A 1 386 ? 4.895 30.406 -0.598 1 92.69 386 GLU A C 1
ATOM 2948 O O . GLU A 1 386 ? 5.879 30.594 -1.318 1 92.69 386 GLU A O 1
ATOM 2953 N N . TYR A 1 387 ? 4.188 31.453 -0.059 1 96.38 387 TYR A N 1
ATOM 2954 C CA . TYR A 1 387 ? 4.586 32.844 -0.261 1 96.38 387 TYR A CA 1
ATOM 2955 C C . TYR A 1 387 ? 4.266 33.688 0.969 1 96.38 387 TYR A C 1
ATOM 2957 O O . TYR A 1 387 ? 3.52 33.25 1.85 1 96.38 387 TYR A O 1
ATOM 2965 N N . LEU A 1 388 ? 4.898 34.875 1.017 1 98.06 388 LEU A N 1
ATOM 2966 C CA . LEU A 1 388 ? 4.789 35.75 2.174 1 98.06 388 LEU A CA 1
ATOM 2967 C C . LEU A 1 388 ? 4.703 37.219 1.74 1 98.06 388 LEU A C 1
ATOM 2969 O O . LEU A 1 388 ? 5.719 37.812 1.389 1 98.06 388 LEU A O 1
ATOM 2973 N N . PRO A 1 389 ? 3.488 37.781 1.73 1 98.19 389 PRO A N 1
ATOM 2974 C CA . PRO A 1 389 ? 3.412 39.219 1.551 1 98.19 389 PRO A CA 1
ATOM 2975 C C . PRO A 1 389 ? 4.137 40 2.65 1 98.19 389 PRO A C 1
ATOM 2977 O O . PRO A 1 389 ? 3.84 39.812 3.834 1 98.19 389 PRO A O 1
ATOM 2980 N N . LEU A 1 390 ? 5 40.875 2.301 1 97.94 390 LEU A N 1
ATOM 2981 C CA . LEU A 1 390 ? 5.902 41.531 3.254 1 97.94 390 LEU A CA 1
ATOM 2982 C C . LEU A 1 390 ? 5.137 42.438 4.195 1 97.94 390 LEU A C 1
ATOM 2984 O O . LEU A 1 390 ? 5.438 42.5 5.391 1 97.94 390 LEU A O 1
ATOM 2988 N N . PRO A 1 391 ? 4.152 43.188 3.732 1 97.81 391 PRO A N 1
ATOM 2989 C CA . PRO A 1 391 ? 3.381 43.969 4.684 1 97.81 391 PRO A CA 1
ATOM 2990 C C . PRO A 1 391 ? 2.695 43.125 5.754 1 97.81 391 PRO A C 1
ATOM 2992 O O . PRO A 1 391 ? 2.506 43.594 6.883 1 97.81 391 PRO A O 1
ATOM 2995 N N . SER A 1 392 ? 2.305 41.938 5.387 1 98.12 392 SER A N 1
ATOM 2996 C CA . SER A 1 392 ? 1.673 41.062 6.359 1 98.12 392 SER A CA 1
ATOM 2997 C C . SER A 1 392 ? 2.652 40.656 7.453 1 98.12 392 SER A C 1
ATOM 2999 O O . SER A 1 392 ? 2.279 40.562 8.625 1 98.12 392 SER A O 1
ATOM 3001 N N . LEU A 1 393 ? 3.869 40.375 7.074 1 98.25 393 LEU A N 1
ATOM 3002 C CA . LEU A 1 393 ? 4.898 40.031 8.062 1 98.25 393 LEU A CA 1
ATOM 3003 C C . LEU A 1 393 ? 5.117 41.219 9.016 1 98.25 393 LEU A C 1
ATOM 3005 O O . LEU A 1 393 ? 5.262 41 10.227 1 98.25 393 LEU A O 1
ATOM 3009 N N . LYS A 1 394 ? 5.211 42.344 8.445 1 98.25 394 LYS A N 1
ATOM 3010 C CA . LYS A 1 394 ? 5.355 43.562 9.273 1 98.25 394 LYS A CA 1
ATOM 3011 C C . LYS A 1 394 ? 4.195 43.688 10.25 1 98.25 394 LYS A C 1
ATOM 3013 O O . LYS A 1 394 ? 4.402 43.969 11.43 1 98.25 394 LYS A O 1
ATOM 3018 N N . ALA A 1 395 ? 3.033 43.5 9.727 1 98.44 395 ALA A N 1
ATOM 3019 C CA . ALA A 1 395 ? 1.846 43.562 10.578 1 98.44 395 ALA A CA 1
ATOM 3020 C C . ALA A 1 395 ? 1.905 42.531 11.703 1 98.44 395 ALA A C 1
ATOM 3022 O O . ALA A 1 395 ? 1.445 42.812 12.82 1 98.44 395 ALA A O 1
ATOM 3023 N N . ALA A 1 396 ? 2.393 41.406 11.422 1 98.5 396 ALA A N 1
ATOM 3024 C CA . ALA A 1 396 ? 2.543 40.375 12.445 1 98.5 396 ALA A CA 1
ATOM 3025 C C . ALA A 1 396 ? 3.486 40.844 13.555 1 98.5 396 ALA A C 1
ATOM 3027 O O . ALA A 1 396 ? 3.18 40.688 14.742 1 98.5 396 ALA A O 1
ATOM 3028 N N . ALA A 1 397 ? 4.621 41.375 13.172 1 98.5 397 ALA A N 1
ATOM 3029 C CA . ALA A 1 397 ? 5.586 41.875 14.148 1 98.5 397 ALA A CA 1
ATOM 3030 C C . ALA A 1 397 ? 4.977 42.969 15 1 98.5 397 ALA A C 1
ATOM 3032 O O . ALA A 1 397 ? 5.184 43.031 16.219 1 98.5 397 ALA A O 1
ATOM 3033 N N . GLU A 1 398 ? 4.258 43.812 14.359 1 98.44 398 GLU A N 1
ATOM 3034 C CA . GLU A 1 398 ? 3.613 44.906 15.07 1 98.44 398 GLU A CA 1
ATOM 3035 C C . GLU A 1 398 ? 2.553 44.406 16.031 1 98.44 398 GLU A C 1
ATOM 3037 O O . GLU A 1 398 ? 2.408 44.906 17.141 1 98.44 398 GLU A O 1
ATOM 3042 N N . THR A 1 399 ? 1.823 43.438 15.594 1 98.62 399 THR A N 1
ATOM 3043 C CA . THR A 1 399 ? 0.824 42.812 16.469 1 98.62 399 THR A CA 1
ATOM 3044 C C . THR A 1 399 ? 1.482 42.219 17.703 1 98.62 399 THR A C 1
ATOM 3046 O O . THR A 1 399 ? 1.018 42.406 18.828 1 98.62 399 THR A O 1
ATOM 3049 N N . VAL A 1 400 ? 2.525 41.469 17.484 1 98.62 400 VAL A N 1
ATOM 3050 C CA . VAL A 1 400 ? 3.248 40.844 18.594 1 98.62 400 VAL A CA 1
ATOM 3051 C C . VAL A 1 400 ? 3.748 41.938 19.547 1 98.62 400 VAL A C 1
ATOM 3053 O O . VAL A 1 400 ? 3.65 41.781 20.766 1 98.6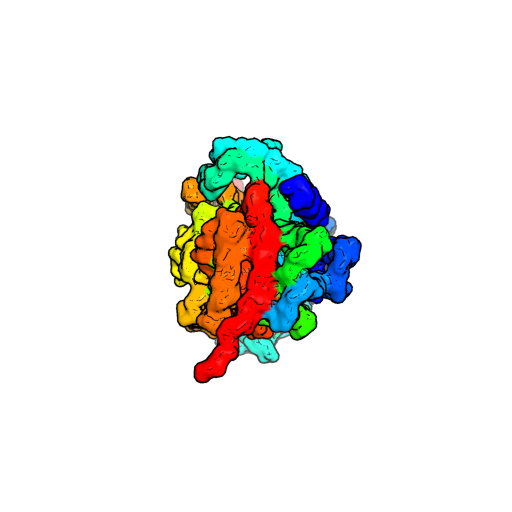2 400 VAL A O 1
ATOM 3056 N N . LEU A 1 401 ? 4.246 43 19.016 1 98.06 401 LEU A N 1
ATOM 3057 C CA . LEU A 1 401 ? 4.734 44.125 19.812 1 98.06 401 LEU A CA 1
ATOM 3058 C C . LEU A 1 401 ? 3.625 44.688 20.703 1 98.06 401 LEU A C 1
ATOM 3060 O O . LEU A 1 401 ? 3.822 44.875 21.891 1 98.06 401 LEU A O 1
ATOM 3064 N N . HIS A 1 402 ? 2.502 44.906 20.094 1 97.81 402 HIS A N 1
ATOM 3065 C CA . HIS A 1 402 ? 1.375 45.438 20.859 1 97.81 402 HIS A CA 1
ATOM 3066 C C . HIS A 1 402 ? 0.943 44.469 21.938 1 97.81 402 HIS A C 1
ATOM 3068 O O . HIS A 1 402 ? 0.584 44.875 23.047 1 97.81 402 HIS A O 1
ATOM 3074 N N . LEU A 1 403 ? 0.968 43.219 21.656 1 97.56 403 LEU A N 1
ATOM 3075 C CA . LEU A 1 403 ? 0.616 42.188 22.641 1 97.56 403 LEU A CA 1
ATOM 3076 C C . LEU A 1 403 ? 1.592 42.219 23.812 1 97.56 403 LEU A C 1
ATOM 3078 O O . LEU A 1 403 ? 1.182 42.094 24.984 1 97.56 403 LEU A O 1
ATOM 3082 N N . MET A 1 404 ? 2.848 42.312 23.469 1 96.31 404 MET A N 1
ATOM 3083 C CA . MET A 1 404 ? 3.875 42.344 24.516 1 96.31 404 M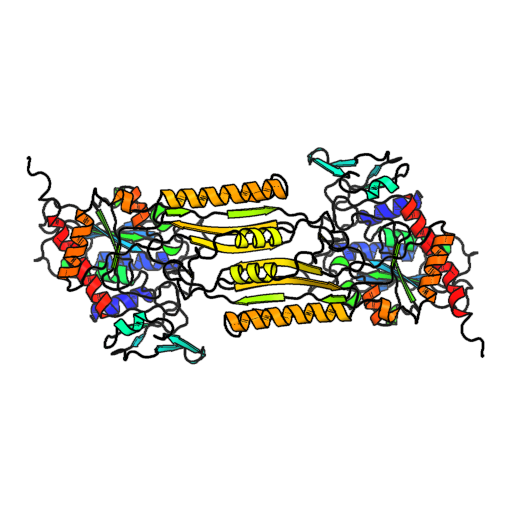ET A CA 1
ATOM 3084 C C . MET A 1 404 ? 3.643 43.531 25.469 1 96.31 404 MET A C 1
ATOM 3086 O O . MET A 1 404 ? 3.775 43.375 26.688 1 96.31 404 MET A O 1
ATOM 3090 N N . VAL A 1 405 ? 3.244 44.594 24.875 1 94.81 405 VAL A N 1
ATOM 3091 C CA . VAL A 1 405 ? 3.088 45.812 25.656 1 94.81 405 VAL A CA 1
ATOM 3092 C C . VAL A 1 405 ? 1.765 45.781 26.422 1 94.81 405 VAL A C 1
ATOM 3094 O O . VAL A 1 405 ? 1.72 46.094 27.609 1 94.81 405 VAL A O 1
ATOM 3097 N N . ASP A 1 406 ? 0.74 45.344 25.781 1 93.5 406 ASP A N 1
ATOM 3098 C CA . ASP A 1 406 ? -0.61 45.469 26.328 1 93.5 406 ASP A CA 1
ATOM 3099 C C . ASP A 1 406 ? -0.907 44.344 27.297 1 93.5 406 ASP A C 1
ATOM 3101 O O . ASP A 1 406 ? -1.862 44.406 28.078 1 93.5 406 ASP A O 1
ATOM 3105 N N . ALA A 1 407 ? -0.167 43.312 27.312 1 90.94 407 ALA A N 1
ATOM 3106 C CA . ALA A 1 407 ? -0.416 42.156 28.172 1 90.94 407 ALA A CA 1
ATOM 3107 C C . ALA A 1 407 ? -0.375 42.562 29.641 1 90.94 407 ALA A C 1
ATOM 3109 O O . ALA A 1 407 ? -1.029 41.938 30.469 1 90.94 407 ALA A O 1
ATOM 3110 N N . ALA A 1 408 ? 0.369 43.562 29.969 1 79.12 408 ALA A N 1
ATOM 3111 C CA . ALA A 1 408 ? 0.488 44.031 31.344 1 79.12 408 ALA A CA 1
ATOM 3112 C C . ALA A 1 408 ? -0.85 44.531 31.875 1 79.12 408 ALA A C 1
ATOM 3114 O O . ALA A 1 408 ? -1.081 44.562 33.094 1 79.12 408 ALA A O 1
ATOM 3115 N N . ALA A 1 409 ? -1.686 44.938 30.953 1 70.75 409 ALA A N 1
ATOM 3116 C CA . ALA A 1 409 ? -2.955 45.562 31.344 1 70.75 409 ALA A CA 1
ATOM 3117 C C . ALA A 1 409 ? -3.994 44.469 31.672 1 70.75 409 ALA A C 1
ATOM 3119 O O . ALA A 1 409 ? -5.027 44.781 32.281 1 70.75 409 ALA A O 1
ATOM 3120 N N . VAL A 1 410 ? -3.945 43.25 31.297 1 67.62 410 VAL A N 1
ATOM 3121 C CA . VAL A 1 410 ? -4.93 42.219 31.5 1 67.62 410 VAL A CA 1
ATOM 3122 C C . VAL A 1 410 ? -5.008 41.844 32.969 1 67.62 410 VAL A C 1
ATOM 3124 O O . VAL A 1 410 ? -6.074 41.5 33.469 1 67.62 410 VAL A O 1
ATOM 3127 N N . GLY A 1 411 ? -4.129 41.75 33.844 1 57.25 411 GLY A N 1
ATOM 3128 C CA . GLY A 1 411 ? -4.176 41.375 35.25 1 57.25 411 GLY A CA 1
ATOM 3129 C C . GLY A 1 411 ? -4.926 42.406 36.125 1 57.25 411 GLY A C 1
ATOM 3130 O O . GLY A 1 411 ? -5.301 42.094 37.25 1 57.25 411 GLY A O 1
ATOM 3131 N N . GLY A 1 412 ? -5.027 43.656 35.812 1 45.72 412 GLY A N 1
ATOM 3132 C CA . GLY A 1 412 ? -5.578 44.625 36.75 1 45.72 412 GLY A CA 1
ATOM 3133 C C . GLY A 1 412 ? -7.066 44.469 36.969 1 45.72 412 GLY A C 1
ATOM 3134 O O . GLY A 1 412 ? -7.617 44.969 37.969 1 45.72 412 GLY A O 1
ATOM 3135 N N . ASP A 1 413 ? -7.84 44.062 36 1 39.97 413 ASP A N 1
ATOM 3136 C CA . ASP A 1 413 ? -9.273 44.188 36.219 1 39.97 413 ASP A CA 1
ATOM 3137 C C . ASP A 1 413 ? -9.812 43.031 37.062 1 39.97 413 ASP A C 1
ATOM 3139 O O . ASP A 1 413 ? -11.023 42.938 37.281 1 39.97 413 ASP A O 1
ATOM 3143 N N . GLY A 1 414 ? -9.211 42.031 37.406 1 35.09 414 GLY A N 1
ATOM 3144 C CA . GLY A 1 414 ? -10.016 41.031 38.094 1 35.09 414 GLY A CA 1
ATOM 3145 C C . GLY A 1 414 ? -10.453 41.5 39.469 1 35.09 414 GLY A C 1
ATOM 3146 O O . GLY A 1 414 ? -11.594 41.25 39.875 1 35.09 414 GLY A O 1
ATOM 3147 N N . HIS A 1 415 ? -9.594 41.594 40.531 1 32.22 415 HIS A N 1
ATOM 3148 C CA . HIS A 1 415 ? -10.133 41.531 41.875 1 32.22 415 HIS A CA 1
ATOM 3149 C C . HIS A 1 415 ? -10.797 42.844 42.281 1 32.22 415 HIS A C 1
ATOM 3151 O O . HIS A 1 415 ? -10.133 43.75 42.781 1 32.22 415 HIS A O 1
ATOM 3157 N N . GLU A 1 416 ? -11.516 43.5 41.438 1 28.72 416 GLU A N 1
ATOM 3158 C CA . GLU A 1 416 ? -12.406 44.281 42.312 1 28.72 416 GLU A CA 1
ATOM 3159 C C . GLU A 1 416 ? -13.281 43.375 43.156 1 28.72 416 GLU A C 1
ATOM 3161 O O . GLU A 1 416 ? -13.852 42.406 42.656 1 28.72 416 GLU A O 1
ATOM 3166 N N . ASP A 1 417 ? -13.016 43.25 44.469 1 25.83 417 ASP A N 1
ATOM 3167 C CA . ASP A 1 417 ? -13.828 42.812 45.594 1 25.83 417 ASP A CA 1
ATOM 3168 C C . ASP A 1 417 ? -15.289 43.188 45.406 1 25.83 417 ASP A C 1
ATOM 3170 O O . ASP A 1 417 ? -15.625 44.375 45.469 1 25.83 417 ASP A O 1
ATOM 3174 N N . HIS A 1 418 ? -15.984 42.812 44.312 1 22.02 418 HIS A N 1
ATOM 3175 C CA . HIS A 1 418 ? -17.391 42.812 44.688 1 22.02 418 HIS A CA 1
ATOM 3176 C C . HIS A 1 418 ? -17.719 41.594 45.531 1 22.02 418 HIS A C 1
ATOM 3178 O O . HIS A 1 418 ? -17.156 40.5 45.344 1 22.02 418 HIS A O 1
ATOM 3184 N N . MET B 1 1 ? 6.418 -48.656 -3.672 1 81.81 1 MET B N 1
ATOM 3185 C CA . MET B 1 1 ? 5.934 -47.5 -2.938 1 81.81 1 MET B CA 1
ATOM 3186 C C . MET B 1 1 ? 7.008 -46.969 -1.987 1 81.81 1 MET B C 1
ATOM 3188 O O . MET B 1 1 ? 7.25 -45.75 -1.925 1 81.81 1 MET B O 1
ATOM 3192 N N . GLU B 1 2 ? 7.727 -47.812 -1.43 1 87.38 2 GLU B N 1
ATOM 3193 C CA . GLU B 1 2 ? 8.719 -47.406 -0.446 1 87.38 2 GLU B CA 1
ATOM 3194 C C . GLU B 1 2 ? 9.844 -46.594 -1.102 1 87.38 2 GLU B C 1
ATOM 3196 O O . GLU B 1 2 ? 10.266 -45.594 -0.574 1 87.38 2 GLU B O 1
ATOM 3201 N N . GLN B 1 3 ? 10.258 -47.062 -2.223 1 92.06 3 GLN B N 1
ATOM 3202 C CA . GLN B 1 3 ? 11.328 -46.375 -2.926 1 92.06 3 GLN B CA 1
ATOM 3203 C C . GLN B 1 3 ? 10.859 -45.031 -3.43 1 92.06 3 GLN B C 1
ATOM 3205 O O . GLN B 1 3 ? 11.609 -44.031 -3.398 1 92.06 3 GLN B O 1
ATOM 3210 N N . LEU B 1 4 ? 9.664 -45.031 -3.881 1 96 4 LEU B N 1
ATOM 3211 C CA . LEU B 1 4 ? 9.07 -43.781 -4.367 1 96 4 LEU B CA 1
ATOM 3212 C C . LEU B 1 4 ? 8.969 -42.75 -3.25 1 96 4 LEU B C 1
ATOM 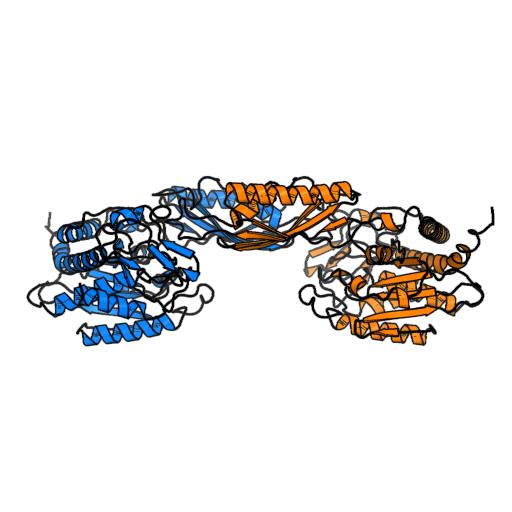3214 O O . LEU B 1 4 ? 9.328 -41.594 -3.443 1 96 4 LEU B O 1
ATOM 3218 N N . LEU B 1 5 ? 8.492 -43.156 -2.127 1 96.56 5 LEU B N 1
ATOM 3219 C CA . LEU B 1 5 ? 8.336 -42.281 -0.974 1 96.56 5 LEU B CA 1
ATOM 3220 C C . LEU B 1 5 ? 9.695 -41.781 -0.48 1 96.56 5 LEU B C 1
ATOM 3222 O O . LEU B 1 5 ? 9.852 -40.594 -0.174 1 96.56 5 LEU B O 1
ATOM 3226 N N . SER B 1 6 ? 10.641 -42.656 -0.385 1 97.31 6 SER B N 1
ATOM 3227 C CA . SER B 1 6 ? 11.977 -42.281 0.076 1 97.31 6 SER B CA 1
ATOM 3228 C C . SER B 1 6 ? 12.602 -41.219 -0.83 1 97.31 6 SER B C 1
ATOM 3230 O O . SER B 1 6 ? 13.234 -40.281 -0.349 1 97.31 6 SER B O 1
ATOM 3232 N N . ARG B 1 7 ? 12.477 -41.375 -2.061 1 98 7 ARG B N 1
ATOM 3233 C CA . ARG B 1 7 ? 13 -40.406 -3.023 1 98 7 ARG B CA 1
ATOM 3234 C C . ARG B 1 7 ? 12.328 -39.062 -2.855 1 98 7 ARG B C 1
ATOM 3236 O O . ARG B 1 7 ? 13 -38.031 -2.838 1 98 7 ARG B O 1
ATOM 3243 N N . PHE B 1 8 ? 11.023 -39.125 -2.773 1 98.12 8 PHE B N 1
ATOM 3244 C CA . PHE B 1 8 ? 10.281 -37.875 -2.574 1 98.12 8 PHE B CA 1
ATOM 3245 C C . PHE B 1 8 ? 10.75 -37.156 -1.317 1 98.12 8 PHE B C 1
ATOM 3247 O O . PHE B 1 8 ? 11 -35.969 -1.343 1 98.12 8 PHE B O 1
ATOM 3254 N N . GLU B 1 9 ? 10.883 -37.875 -0.275 1 97.56 9 GLU B N 1
ATOM 3255 C CA . GLU B 1 9 ? 11.312 -37.312 0.997 1 97.56 9 GLU B CA 1
ATOM 3256 C C . GLU B 1 9 ? 12.719 -36.719 0.886 1 97.56 9 GLU B C 1
ATOM 3258 O O . GLU B 1 9 ? 13 -35.688 1.485 1 97.56 9 GLU B O 1
ATOM 3263 N N . LYS B 1 10 ? 13.539 -37.375 0.194 1 97.69 10 LYS B N 1
ATOM 3264 C CA . LYS B 1 10 ? 14.875 -36.812 -0.051 1 97.69 10 LYS B CA 1
ATOM 3265 C C . LYS B 1 10 ? 14.797 -35.5 -0.78 1 97.69 10 LYS B C 1
ATOM 3267 O O . LYS B 1 10 ? 15.469 -34.531 -0.401 1 97.69 10 LYS B O 1
ATOM 3272 N N . TYR B 1 11 ? 13.984 -35.469 -1.8 1 98.5 11 TYR B N 1
ATOM 3273 C CA . TYR B 1 11 ? 13.898 -34.25 -2.621 1 98.5 11 TYR B CA 1
ATOM 3274 C C . TYR B 1 11 ? 13.336 -33.094 -1.822 1 98.5 11 TYR B C 1
ATOM 3276 O O . TYR B 1 11 ? 13.797 -31.953 -1.955 1 98.5 11 TYR B O 1
ATOM 3284 N N . ILE B 1 12 ? 12.344 -33.281 -0.924 1 97.81 12 ILE B N 1
ATOM 3285 C CA . ILE B 1 12 ? 11.703 -32.188 -0.214 1 97.81 12 ILE B CA 1
ATOM 3286 C C . ILE B 1 12 ? 12.586 -31.75 0.952 1 97.81 12 ILE B C 1
ATOM 3288 O O . ILE B 1 12 ? 12.328 -30.719 1.571 1 97.81 12 ILE B O 1
ATOM 3292 N N . SER B 1 13 ? 13.648 -32.5 1.229 1 97 13 SER B N 1
ATOM 3293 C CA . SER B 1 13 ? 14.578 -32.094 2.287 1 97 13 SER B CA 1
ATOM 3294 C C . SER B 1 13 ? 15.43 -30.906 1.859 1 97 13 SER B C 1
ATOM 3296 O O . SER B 1 13 ? 16.031 -30.234 2.697 1 97 13 SER B O 1
ATOM 3298 N N . PHE B 1 14 ? 15.492 -30.641 0.549 1 97.38 14 PHE B N 1
ATOM 3299 C CA . PHE B 1 14 ? 16.188 -29.469 0.037 1 97.38 14 PHE B CA 1
ATOM 3300 C C . PHE B 1 14 ? 15.281 -28.234 0.091 1 97.38 14 PHE B C 1
ATOM 3302 O O . PHE B 1 14 ? 14.148 -28.266 -0.393 1 97.38 14 PHE B O 1
ATOM 3309 N N . ASP B 1 15 ? 15.75 -27.203 0.666 1 96.56 15 ASP B N 1
ATOM 3310 C CA . ASP B 1 15 ? 15.016 -25.938 0.609 1 96.56 15 ASP B CA 1
ATOM 3311 C C . ASP B 1 15 ? 15.281 -25.219 -0.704 1 96.56 15 ASP B C 1
ATOM 3313 O O . ASP B 1 15 ? 16.344 -24.609 -0.884 1 96.56 15 ASP B O 1
ATOM 3317 N N . THR B 1 16 ? 14.242 -25.156 -1.554 1 97 16 THR B N 1
ATOM 3318 C CA . THR B 1 16 ? 14.438 -24.609 -2.891 1 97 16 THR B CA 1
ATOM 3319 C C . THR B 1 16 ? 13.445 -23.469 -3.158 1 97 16 THR B C 1
ATOM 3321 O O . THR B 1 16 ? 13.047 -23.25 -4.301 1 97 16 THR B O 1
ATOM 3324 N N . GLN B 1 17 ? 13 -22.844 -2.137 1 94.56 17 GLN B N 1
ATOM 3325 C CA . GLN B 1 17 ? 12.023 -21.766 -2.279 1 94.56 17 GLN B CA 1
ATOM 3326 C C . GLN B 1 17 ? 12.555 -20.656 -3.174 1 94.56 17 GLN B C 1
ATOM 3328 O O . GLN B 1 17 ? 13.695 -20.203 -3.014 1 94.56 17 GLN B O 1
ATOM 3333 N N . SER B 1 18 ? 11.773 -20.234 -4.16 1 92.88 18 SER B N 1
ATOM 3334 C CA . SER B 1 18 ? 12.172 -19.141 -5.035 1 92.88 18 SER B CA 1
ATOM 3335 C C . SER B 1 18 ? 11.883 -17.797 -4.395 1 92.88 18 SER B C 1
ATOM 3337 O O . SER B 1 18 ? 11.195 -17.719 -3.375 1 92.88 18 SER B O 1
ATOM 3339 N N . ALA B 1 19 ? 12.516 -16.766 -4.969 1 87.81 19 ALA B N 1
ATOM 3340 C CA . ALA B 1 19 ? 12.383 -15.406 -4.445 1 87.81 19 ALA B CA 1
ATOM 3341 C C . ALA B 1 19 ? 11.906 -14.445 -5.531 1 87.81 19 ALA B C 1
ATOM 3343 O O . ALA B 1 19 ? 12.555 -14.312 -6.578 1 87.81 19 ALA B O 1
ATOM 3344 N N . GLU B 1 20 ? 10.828 -13.711 -5.301 1 74.62 20 GLU B N 1
ATOM 3345 C CA . GLU B 1 20 ? 10.25 -12.789 -6.273 1 74.62 20 GLU B CA 1
ATOM 3346 C C . GLU B 1 20 ? 11.039 -11.484 -6.328 1 74.62 20 GLU B C 1
ATOM 3348 O O . GLU B 1 20 ? 11.016 -10.781 -7.34 1 74.62 20 GLU B O 1
ATOM 3353 N N . GLU B 1 21 ? 11.57 -11.039 -5.25 1 71.25 21 GLU B N 1
ATOM 3354 C CA . GLU B 1 21 ? 12.242 -9.75 -5.141 1 71.25 21 GLU B CA 1
ATOM 3355 C C . GLU B 1 21 ? 13.594 -9.766 -5.855 1 71.25 21 GLU B C 1
ATOM 3357 O O . GLU B 1 21 ? 14.188 -8.711 -6.102 1 71.25 21 GLU B O 1
ATOM 3362 N N . LYS B 1 22 ? 14.148 -10.922 -6.227 1 68.56 22 LYS B N 1
ATOM 3363 C CA . LYS B 1 22 ? 15.484 -11.047 -6.805 1 68.56 22 LYS B CA 1
ATOM 3364 C C . LYS B 1 22 ? 15.414 -11.477 -8.266 1 68.56 22 LYS B C 1
ATOM 3366 O O . LYS B 1 22 ? 16.062 -12.453 -8.664 1 68.56 22 LYS B O 1
ATOM 3371 N N . MET B 1 23 ? 14.852 -10.68 -9.156 1 69.25 23 MET B N 1
ATOM 3372 C CA . MET B 1 23 ? 14.523 -11.07 -10.523 1 69.25 23 MET B CA 1
ATOM 3373 C C . MET B 1 23 ? 15.734 -10.953 -11.438 1 69.25 23 MET B C 1
ATOM 3375 O O . MET B 1 23 ? 15.75 -11.508 -12.539 1 69.25 23 MET B O 1
ATOM 3379 N N . ASP B 1 24 ? 16.734 -10.438 -10.898 1 77.31 24 ASP B N 1
ATOM 3380 C CA . ASP B 1 24 ? 17.906 -10.211 -11.75 1 77.31 24 ASP B CA 1
ATOM 3381 C C . ASP B 1 24 ? 18.859 -11.398 -11.703 1 77.31 24 ASP B C 1
ATOM 3383 O O . ASP B 1 24 ? 19.781 -11.5 -12.516 1 77.31 24 ASP B O 1
ATOM 3387 N N . ILE B 1 25 ? 18.578 -12.266 -10.75 1 84.5 25 ILE B N 1
ATOM 3388 C CA . ILE B 1 25 ? 19.453 -13.43 -10.609 1 84.5 25 ILE B CA 1
ATOM 3389 C C . ILE B 1 25 ? 18.656 -14.703 -10.891 1 84.5 25 ILE B C 1
ATOM 3391 O O . ILE B 1 25 ? 17.484 -14.805 -10.531 1 84.5 25 ILE B O 1
ATOM 3395 N N . CYS B 1 26 ? 19.312 -15.688 -11.594 1 90 26 CYS B N 1
ATOM 3396 C CA . CYS B 1 26 ? 18.734 -17 -11.875 1 90 26 CYS B CA 1
ATOM 3397 C C . CYS B 1 26 ? 19.719 -18.109 -11.555 1 90 26 CYS B C 1
ATOM 3399 O O . CYS B 1 26 ? 20.828 -18.141 -12.086 1 90 26 CYS B O 1
ATOM 3401 N N . PRO B 1 27 ? 19.281 -19.141 -10.695 1 93.19 27 PRO B N 1
ATOM 3402 C CA . PRO B 1 27 ? 18.047 -19.188 -9.922 1 93.19 27 PRO B CA 1
ATOM 3403 C C . PRO B 1 27 ? 17.938 -18.047 -8.898 1 93.19 27 PRO B C 1
ATOM 3405 O O . PRO B 1 27 ? 18.969 -17.516 -8.469 1 93.19 27 PRO B O 1
ATOM 3408 N N . SER B 1 28 ? 16.781 -17.734 -8.539 1 92.06 28 SER B N 1
ATOM 3409 C CA . SER B 1 28 ? 16.531 -16.625 -7.637 1 92.06 28 SER B CA 1
ATOM 3410 C C . SER B 1 28 ? 17.078 -16.906 -6.238 1 92.06 28 SER B C 1
ATOM 3412 O O . SER B 1 28 ? 17.266 -15.984 -5.445 1 92.06 28 SER B O 1
ATOM 3414 N N . THR B 1 29 ? 17.234 -18.172 -5.824 1 94.31 29 THR B N 1
ATOM 3415 C CA . THR B 1 29 ? 17.797 -18.578 -4.543 1 94.31 29 THR B CA 1
ATOM 3416 C C . THR B 1 29 ? 18.828 -19.688 -4.738 1 94.31 29 THR B C 1
ATOM 3418 O O . THR B 1 29 ? 18.734 -20.484 -5.68 1 94.31 29 THR B O 1
ATOM 3421 N N . SER B 1 30 ? 19.781 -19.797 -3.822 1 94.75 30 SER B N 1
ATOM 3422 C CA . SER B 1 30 ? 20.891 -20.734 -3.959 1 94.75 30 SER B CA 1
ATOM 3423 C C . SER B 1 30 ? 20.422 -22.172 -3.721 1 94.75 30 SER B C 1
ATOM 3425 O O . SER B 1 30 ? 21.016 -23.109 -4.266 1 94.75 30 SER B O 1
ATOM 3427 N N . GLY B 1 31 ? 19.438 -22.375 -2.941 1 96.69 31 GLY B N 1
ATOM 3428 C CA . GLY B 1 31 ? 18.938 -23.703 -2.625 1 96.69 31 GLY B CA 1
ATOM 3429 C C . GLY B 1 31 ? 18.531 -24.5 -3.852 1 96.69 31 GLY B C 1
ATOM 3430 O O . GLY B 1 31 ? 18.656 -25.719 -3.879 1 96.69 31 GLY B O 1
ATOM 3431 N N . GLN B 1 32 ? 18.047 -23.797 -4.859 1 97.5 32 GLN B N 1
ATOM 3432 C CA . GLN B 1 32 ? 17.656 -24.453 -6.098 1 97.5 32 GLN B CA 1
ATOM 3433 C C . GLN B 1 32 ? 18.844 -25.094 -6.789 1 97.5 32 GLN B C 1
ATOM 3435 O O . GLN B 1 32 ? 18.766 -26.234 -7.266 1 97.5 32 GLN B O 1
ATOM 3440 N N . MET B 1 33 ? 19.953 -24.344 -6.781 1 97.38 33 MET B N 1
ATOM 3441 C CA . MET B 1 33 ? 21.156 -24.844 -7.422 1 97.38 33 MET B CA 1
ATOM 3442 C C . MET B 1 33 ? 21.734 -26.031 -6.645 1 97.38 33 MET B C 1
ATOM 3444 O O . MET B 1 33 ? 22.25 -26.984 -7.238 1 97.38 33 MET B O 1
ATOM 3448 N N . ILE B 1 34 ? 21.688 -25.969 -5.359 1 98.19 34 ILE B N 1
ATOM 3449 C CA . ILE B 1 34 ? 22.141 -27.062 -4.516 1 98.19 34 ILE B CA 1
ATOM 3450 C C . ILE B 1 34 ? 21.375 -28.328 -4.852 1 98.19 34 ILE B C 1
ATOM 3452 O O . ILE B 1 34 ? 21.969 -29.391 -5.035 1 98.19 34 ILE B O 1
ATOM 3456 N N . PHE B 1 35 ? 20.125 -28.234 -4.988 1 98.44 35 PHE B N 1
ATOM 3457 C CA . PHE B 1 35 ? 19.297 -29.391 -5.332 1 98.44 35 PHE B CA 1
ATOM 3458 C C . PHE B 1 35 ? 19.578 -29.859 -6.758 1 98.44 35 PHE B C 1
ATOM 3460 O O . PHE B 1 35 ? 19.672 -31.047 -7.02 1 98.44 35 PHE B O 1
ATOM 3467 N N . ALA B 1 36 ? 19.688 -28.891 -7.648 1 98.5 36 ALA B N 1
ATOM 3468 C CA . ALA B 1 36 ? 19.969 -29.234 -9.039 1 98.5 36 ALA B CA 1
ATOM 3469 C C . ALA B 1 36 ? 21.25 -30.062 -9.156 1 98.5 36 ALA B C 1
ATOM 3471 O O . ALA B 1 36 ? 21.297 -31.031 -9.914 1 98.5 36 ALA B O 1
ATOM 3472 N N . ARG B 1 37 ? 22.25 -29.641 -8.453 1 98.62 37 ARG B N 1
ATOM 3473 C CA . ARG B 1 37 ? 23.516 -30.359 -8.461 1 98.62 37 ARG B CA 1
ATOM 3474 C C . ARG B 1 37 ? 23.359 -31.781 -7.906 1 98.62 37 ARG B C 1
ATOM 3476 O O . ARG B 1 37 ? 23.906 -32.719 -8.461 1 98.62 37 ARG B O 1
ATOM 3483 N N . ALA B 1 38 ? 22.656 -31.875 -6.82 1 98.69 38 ALA B N 1
ATOM 3484 C CA . ALA B 1 38 ? 22.406 -33.188 -6.227 1 98.69 38 ALA B CA 1
ATOM 3485 C C . ALA B 1 38 ? 21.625 -34.094 -7.191 1 98.69 38 ALA B C 1
ATOM 3487 O O . ALA B 1 38 ? 21.922 -35.281 -7.309 1 98.69 38 ALA B O 1
ATOM 3488 N N . LEU B 1 39 ? 20.641 -33.531 -7.809 1 98.81 39 LEU B N 1
ATOM 3489 C CA . LEU B 1 39 ? 19.812 -34.281 -8.758 1 98.81 39 LEU B CA 1
ATOM 3490 C C . LEU B 1 39 ? 20.641 -34.688 -9.969 1 98.81 39 LEU B C 1
ATOM 3492 O O . LEU B 1 39 ? 20.516 -35.844 -10.453 1 98.81 39 LEU B O 1
ATOM 3496 N N . ALA B 1 40 ? 21.484 -33.812 -10.469 1 98.75 40 ALA B N 1
ATOM 3497 C CA . ALA B 1 40 ? 22.375 -34.156 -11.57 1 98.75 40 ALA B CA 1
ATOM 3498 C C . ALA B 1 40 ? 23.25 -35.344 -11.219 1 98.75 40 ALA B C 1
ATOM 3500 O O . ALA B 1 40 ? 23.422 -36.281 -12.031 1 98.75 40 ALA B O 1
ATOM 3501 N N . ALA B 1 41 ? 23.812 -35.312 -10.07 1 98.69 41 ALA B N 1
ATOM 3502 C CA . ALA B 1 41 ? 24.641 -36.406 -9.602 1 98.69 41 ALA B CA 1
ATOM 3503 C C . ALA B 1 41 ? 23.844 -37.719 -9.547 1 98.69 41 ALA B C 1
ATOM 3505 O O . ALA B 1 41 ? 24.344 -38.75 -9.938 1 98.69 41 ALA B O 1
ATOM 3506 N N . GLU B 1 42 ? 22.672 -37.625 -9.039 1 98.62 42 GLU B N 1
ATOM 3507 C CA . GLU B 1 42 ? 21.828 -38.812 -8.953 1 98.62 42 GLU B CA 1
ATOM 3508 C C . GLU B 1 42 ? 21.531 -39.375 -10.336 1 98.62 42 GLU B C 1
ATOM 3510 O O . GLU B 1 42 ? 21.562 -40.594 -10.539 1 98.62 42 GLU B O 1
ATOM 3515 N N . LEU B 1 43 ? 21.156 -38.531 -11.258 1 98.75 43 LEU B N 1
ATOM 3516 C CA . LEU B 1 43 ? 20.844 -38.969 -12.617 1 98.75 43 LEU B CA 1
ATOM 3517 C C . LEU B 1 43 ? 22.031 -39.656 -13.258 1 98.75 43 LEU B C 1
ATOM 3519 O O . LEU B 1 43 ? 21.891 -40.656 -13.938 1 98.75 43 LEU B O 1
ATOM 3523 N N . ARG B 1 44 ? 23.234 -39.125 -13.031 1 98.38 44 ARG B N 1
ATOM 3524 C CA . ARG B 1 44 ? 24.453 -39.781 -13.531 1 98.38 44 ARG B CA 1
ATOM 3525 C C . ARG B 1 44 ? 24.656 -41.156 -12.891 1 98.38 44 ARG B C 1
ATOM 3527 O O . ARG B 1 44 ? 24.969 -42.125 -13.586 1 98.38 44 ARG B O 1
ATOM 3534 N N . GLU B 1 45 ? 24.469 -41.219 -11.641 1 98.25 45 GLU B N 1
ATOM 3535 C CA . GLU B 1 45 ? 24.641 -42.469 -10.914 1 98.25 45 GLU B CA 1
ATOM 3536 C C . GLU B 1 45 ? 23.641 -43.5 -11.391 1 98.25 45 GLU B C 1
ATOM 3538 O O . GLU B 1 45 ? 23.969 -44.719 -11.422 1 98.25 45 GLU B O 1
ATOM 3543 N N . LEU B 1 46 ? 22.469 -43.062 -11.688 1 97.5 46 LEU B N 1
ATOM 3544 C CA . LEU B 1 46 ? 21.438 -44 -12.172 1 97.5 46 LEU B CA 1
ATOM 3545 C C . LEU B 1 46 ? 21.797 -44.531 -13.555 1 97.5 46 LEU B C 1
ATOM 3547 O O . LEU B 1 46 ? 21.328 -45.594 -13.961 1 97.5 46 LEU B O 1
ATOM 3551 N N . GLY B 1 47 ? 22.562 -43.719 -14.367 1 97.12 47 GLY B N 1
ATOM 3552 C CA . GLY B 1 47 ? 23 -44.188 -15.672 1 97.12 47 GLY B CA 1
ATOM 3553 C C . GLY B 1 47 ? 22.422 -43.375 -16.828 1 97.12 47 GLY B C 1
ATOM 3554 O O . GLY B 1 47 ? 22.547 -43.75 -17.984 1 97.12 47 GLY B O 1
ATOM 3555 N N . LEU B 1 48 ? 21.828 -42.281 -16.578 1 98.12 48 LEU B N 1
ATOM 3556 C CA . LEU B 1 48 ? 21.359 -41.406 -17.656 1 98.12 48 LEU B CA 1
ATOM 3557 C C . LEU B 1 48 ? 22.531 -40.75 -18.375 1 98.12 48 LEU B C 1
ATOM 3559 O O . LEU B 1 48 ? 23.609 -40.625 -17.797 1 98.12 48 LEU B O 1
ATOM 3563 N N . SER B 1 49 ? 22.25 -40.406 -19.641 1 97.44 49 SER B N 1
ATOM 3564 C CA . SER B 1 49 ? 23.297 -39.781 -20.469 1 97.44 49 SER B CA 1
ATOM 3565 C C . SER B 1 49 ? 23.016 -38.312 -20.719 1 97.44 49 SER B C 1
ATOM 3567 O O . SER B 1 49 ? 21.922 -37.844 -20.438 1 97.44 49 SER B O 1
ATOM 3569 N N . GLU B 1 50 ? 24.016 -37.562 -21.172 1 97.75 50 GLU B N 1
ATOM 3570 C CA . GLU B 1 50 ? 23.938 -36.156 -21.547 1 97.75 50 GLU B CA 1
ATOM 3571 C C . GLU B 1 50 ? 23.359 -35.344 -20.422 1 97.75 50 GLU B C 1
ATOM 3573 O O . GLU B 1 50 ? 22.438 -34.531 -20.625 1 97.75 50 GLU B O 1
ATOM 3578 N N . VAL B 1 51 ? 23.906 -35.656 -19.25 1 98.44 51 VAL B N 1
ATOM 3579 C CA . VAL B 1 51 ? 23.469 -34.906 -18.094 1 98.44 51 VAL B CA 1
ATOM 3580 C C . VAL B 1 51 ? 24.188 -33.531 -18.078 1 98.44 51 VAL B C 1
ATOM 3582 O O . VAL B 1 51 ? 25.406 -33.469 -17.938 1 98.44 51 VAL B O 1
ATOM 3585 N N . THR B 1 52 ? 23.391 -32.469 -18.281 1 98.44 52 THR B N 1
ATOM 3586 C CA . THR B 1 52 ? 23.953 -31.109 -18.297 1 98.44 52 THR B CA 1
ATOM 3587 C C . THR B 1 52 ? 23.25 -30.203 -17.297 1 98.44 52 THR B C 1
ATOM 3589 O O . THR B 1 52 ? 22.031 -30.297 -17.125 1 98.44 52 THR B O 1
ATOM 3592 N N . LEU B 1 53 ? 24 -29.5 -16.578 1 98.25 53 LEU B N 1
ATOM 3593 C CA . LEU B 1 53 ? 23.531 -28.469 -15.664 1 98.25 53 LEU B CA 1
ATOM 3594 C C . LEU B 1 53 ? 24.188 -27.125 -15.977 1 98.25 53 LEU B C 1
ATOM 3596 O O . LEU B 1 53 ? 25.422 -27 -15.891 1 98.25 53 LEU B O 1
ATOM 3600 N N . ASP B 1 54 ? 23.391 -26.156 -16.328 1 96.38 54 ASP B N 1
ATOM 3601 C CA . ASP B 1 54 ? 24 -24.875 -16.688 1 96.38 54 ASP B CA 1
ATOM 3602 C C . ASP B 1 54 ? 24.078 -23.953 -15.484 1 96.38 54 ASP B C 1
ATOM 3604 O O . ASP B 1 54 ? 23.703 -24.328 -14.375 1 96.38 54 ASP B O 1
ATOM 3608 N N . ASP B 1 55 ? 24.594 -22.75 -15.703 1 95 55 ASP B N 1
ATOM 3609 C CA . ASP B 1 55 ? 24.875 -21.812 -14.609 1 95 55 ASP B CA 1
ATOM 3610 C C . ASP B 1 55 ? 23.578 -21.234 -14.039 1 95 55 ASP B C 1
ATOM 3612 O O . ASP B 1 55 ? 23.578 -20.656 -12.953 1 95 55 ASP B O 1
ATOM 3616 N N . HIS B 1 56 ? 22.531 -21.469 -14.789 1 94.81 56 HIS B N 1
ATOM 3617 C CA . HIS B 1 56 ? 21.266 -20.906 -14.352 1 94.81 56 HIS B CA 1
ATOM 3618 C C . HIS B 1 56 ? 20.391 -21.969 -13.703 1 94.81 56 HIS B C 1
ATOM 3620 O O . HIS B 1 56 ? 19.25 -21.688 -13.289 1 94.81 56 HIS B O 1
ATOM 3626 N N . GLY B 1 57 ? 20.844 -23.156 -13.617 1 95.94 57 GLY B N 1
ATOM 3627 C CA . GLY B 1 57 ? 20.156 -24.188 -12.867 1 95.94 57 GLY B CA 1
ATOM 3628 C C . GLY B 1 57 ? 19.266 -25.078 -13.727 1 95.94 57 GLY B C 1
ATOM 3629 O O . GLY B 1 57 ? 18.469 -25.859 -13.211 1 95.94 57 GLY B O 1
ATOM 3630 N N . TYR B 1 58 ? 19.359 -24.906 -15.047 1 97.69 58 TYR B N 1
ATOM 3631 C CA . TYR B 1 58 ? 18.641 -25.812 -15.93 1 97.69 58 TYR B CA 1
ATOM 3632 C C . TYR B 1 58 ? 19.344 -27.141 -16.047 1 97.69 58 TYR B C 1
ATOM 3634 O O . TYR B 1 58 ? 20.5 -27.203 -16.516 1 97.69 58 TYR B O 1
ATOM 3642 N N . LEU B 1 59 ? 18.656 -28.188 -15.672 1 98.5 59 LEU B N 1
ATOM 3643 C CA . LEU B 1 59 ? 19.203 -29.547 -15.711 1 98.5 59 LEU B CA 1
ATOM 3644 C C . LEU B 1 59 ? 18.516 -30.375 -16.781 1 98.5 59 LEU B C 1
ATOM 3646 O O . LEU B 1 59 ? 17.281 -30.438 -16.844 1 98.5 59 LEU B O 1
ATOM 3650 N N . MET B 1 60 ? 19.281 -30.938 -17.688 1 98.62 60 MET B N 1
ATOM 3651 C CA . MET B 1 60 ? 18.766 -31.828 -18.719 1 98.62 60 MET B CA 1
ATOM 3652 C C . MET B 1 60 ? 19.484 -33.188 -18.688 1 98.62 60 MET B C 1
ATOM 3654 O O . MET B 1 60 ? 20.625 -33.281 -18.219 1 98.62 60 MET B O 1
ATOM 3658 N N . ALA B 1 61 ? 18.797 -34.188 -19.125 1 98.75 61 ALA B N 1
ATOM 3659 C CA . ALA B 1 61 ? 19.359 -35.531 -19.203 1 98.75 61 ALA B CA 1
ATOM 3660 C C . ALA B 1 61 ? 18.656 -36.375 -20.266 1 98.75 61 ALA B C 1
ATOM 3662 O O . ALA B 1 61 ? 17.578 -35.969 -20.75 1 98.75 61 ALA B O 1
ATOM 3663 N N . THR B 1 62 ? 19.266 -37.438 -20.625 1 98.25 62 THR B N 1
ATOM 3664 C CA . THR B 1 62 ? 18.719 -38.344 -21.641 1 98.25 62 THR B CA 1
ATOM 3665 C C . THR B 1 62 ? 18.641 -39.781 -21.141 1 98.25 62 THR B C 1
ATOM 3667 O O . THR B 1 62 ? 19.609 -40.281 -20.531 1 98.25 62 THR B O 1
ATOM 3670 N N . LEU B 1 63 ? 17.484 -40.375 -21.234 1 97.56 63 LEU B N 1
ATOM 3671 C CA . LEU B 1 63 ? 17.391 -41.844 -21.266 1 97.56 63 LEU B CA 1
ATOM 3672 C C . LEU B 1 63 ? 17.531 -42.375 -22.688 1 97.56 63 LEU B C 1
ATOM 3674 O O . LEU B 1 63 ? 16.609 -42.219 -23.5 1 97.56 63 LEU B O 1
ATOM 3678 N N . PRO B 1 64 ? 18.703 -42.938 -22.969 1 95.12 64 PRO B N 1
ATOM 3679 C CA . PRO B 1 64 ? 18.922 -43.375 -24.359 1 95.12 64 PRO B CA 1
ATOM 3680 C C . PRO B 1 64 ? 17.906 -44.406 -24.812 1 95.12 64 PRO B C 1
ATOM 3682 O O . PRO B 1 64 ? 17.453 -45.25 -24.016 1 95.12 64 PRO B O 1
ATOM 3685 N N . ALA B 1 65 ? 17.625 -44.375 -26.125 1 94 65 ALA B N 1
ATOM 3686 C CA . ALA B 1 65 ? 16.75 -45.406 -26.688 1 94 65 ALA B CA 1
ATOM 3687 C C . ALA B 1 65 ? 17.344 -46.812 -26.531 1 94 65 ALA B C 1
ATOM 3689 O O . ALA B 1 65 ? 18.562 -46.969 -26.5 1 94 65 ALA B O 1
ATOM 3690 N N . ASN B 1 66 ? 16.484 -47.781 -26.328 1 89.94 66 ASN B N 1
ATOM 3691 C CA . ASN B 1 66 ? 16.984 -49.156 -26.281 1 89.94 66 ASN B CA 1
ATOM 3692 C C . ASN B 1 66 ? 16.25 -50.062 -27.25 1 89.94 66 ASN B C 1
ATOM 3694 O O . ASN B 1 66 ? 15.891 -51.188 -26.891 1 89.94 66 ASN B O 1
ATOM 3698 N N . GLY B 1 67 ? 16 -49.625 -28.453 1 80.81 67 GLY B N 1
ATOM 3699 C CA . GLY B 1 67 ? 15.359 -50.438 -29.484 1 80.81 67 GLY B CA 1
ATOM 3700 C C . GLY B 1 67 ? 14.094 -49.812 -30.031 1 80.81 67 GLY B C 1
ATOM 3701 O O . GLY B 1 67 ? 13.375 -50.438 -30.812 1 80.81 67 GLY B O 1
ATOM 3702 N N . GLY B 1 68 ? 13.68 -48.719 -29.531 1 66.94 68 GLY B N 1
ATOM 3703 C CA . GLY B 1 68 ? 12.469 -48.062 -29.984 1 66.94 68 GLY B CA 1
ATOM 3704 C C . GLY B 1 68 ? 12.664 -47.312 -31.297 1 66.94 68 GLY B C 1
ATOM 3705 O O . GLY B 1 68 ? 11.727 -46.688 -31.812 1 66.94 68 GLY B O 1
ATOM 3706 N N . GLY B 1 69 ? 13.75 -47.594 -32.062 1 64.75 69 GLY B N 1
ATOM 3707 C CA . GLY B 1 69 ? 14.008 -47.125 -33.406 1 64.75 69 GLY B CA 1
ATOM 3708 C C . GLY B 1 69 ? 14 -45.594 -33.5 1 64.75 69 GLY B C 1
ATOM 3709 O O . GLY B 1 69 ? 14.523 -44.906 -32.594 1 64.75 69 GLY B O 1
ATOM 3710 N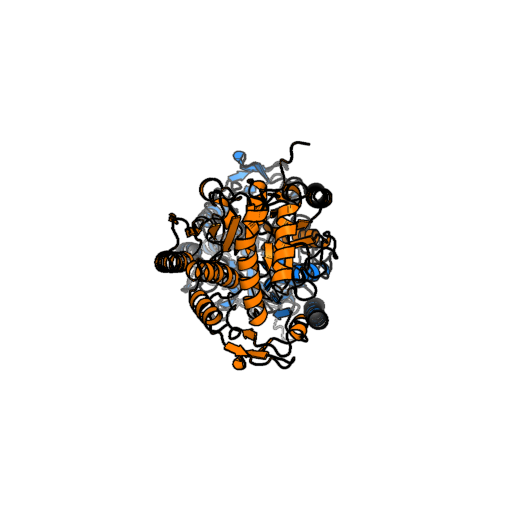 N . GLN B 1 70 ? 13.398 -45.031 -34.688 1 75.44 70 GLN B N 1
ATOM 3711 C CA . GLN B 1 70 ? 13.312 -43.625 -35.031 1 75.44 70 GLN B CA 1
ATOM 3712 C C . GLN B 1 70 ? 12.055 -43 -34.438 1 75.44 70 GLN B C 1
ATOM 3714 O O . GLN B 1 70 ? 11.383 -42.219 -35.125 1 75.44 70 GLN B O 1
ATOM 3719 N N . ALA B 1 71 ? 11.703 -43.344 -33.25 1 84.12 71 ALA B N 1
ATOM 3720 C CA . ALA B 1 71 ? 10.516 -42.812 -32.594 1 84.12 71 ALA B CA 1
ATOM 3721 C C . ALA B 1 71 ? 10.711 -41.344 -32.188 1 84.12 71 ALA B C 1
ATOM 3723 O O . ALA B 1 71 ? 11.844 -40.875 -32.031 1 84.12 71 ALA B O 1
ATOM 3724 N N . PRO B 1 72 ? 9.609 -40.594 -32.188 1 91.69 72 PRO B N 1
ATOM 3725 C CA . PRO B 1 72 ? 9.719 -39.25 -31.672 1 91.69 72 PRO B CA 1
ATOM 3726 C C . PRO B 1 72 ? 10.297 -39.188 -30.266 1 91.69 72 PRO B C 1
ATOM 3728 O O . PRO B 1 72 ? 10.023 -40.062 -29.438 1 91.69 72 PRO B O 1
ATOM 3731 N N . VAL B 1 73 ? 11.086 -38.188 -30.047 1 95.12 73 VAL B N 1
ATOM 3732 C CA . VAL B 1 73 ? 11.68 -38 -28.719 1 95.12 73 VAL B CA 1
ATOM 3733 C C . VAL B 1 73 ? 10.672 -37.312 -27.797 1 95.12 73 VAL B C 1
ATOM 3735 O O . VAL B 1 73 ? 10.156 -36.219 -28.125 1 95.12 73 VAL B O 1
ATOM 3738 N N . VAL B 1 74 ? 10.367 -37.938 -26.75 1 96.69 74 VAL B N 1
ATOM 3739 C CA . VAL B 1 74 ? 9.445 -37.344 -25.781 1 96.69 74 VAL B CA 1
ATOM 3740 C C . VAL B 1 74 ? 10.227 -36.75 -24.625 1 96.69 74 VAL B C 1
ATOM 3742 O O . VAL B 1 74 ? 11.258 -37.281 -24.203 1 96.69 74 VAL B O 1
ATOM 3745 N N . GLY B 1 75 ? 9.805 -35.594 -24.219 1 98.06 75 GLY B N 1
ATOM 3746 C CA . GLY B 1 75 ? 10.414 -34.938 -23.062 1 98.06 75 GLY B CA 1
ATOM 3747 C C . GLY B 1 75 ? 9.516 -34.906 -21.844 1 98.06 75 GLY B C 1
ATOM 3748 O O . GLY B 1 75 ? 8.289 -34.875 -21.984 1 98.06 75 GLY B O 1
ATOM 3749 N N . PHE B 1 76 ? 10.102 -34.875 -20.672 1 98.69 76 PHE B N 1
ATOM 3750 C CA . PHE B 1 76 ? 9.414 -34.688 -19.391 1 98.69 76 PHE B CA 1
ATOM 3751 C C . PHE B 1 76 ? 10.07 -33.562 -18.594 1 98.69 76 PHE B C 1
ATOM 3753 O O . PHE B 1 76 ? 11.289 -33.531 -18.453 1 98.69 76 PHE B O 1
ATOM 3760 N N . ILE B 1 77 ? 9.195 -32.656 -18.156 1 98.12 77 ILE B N 1
ATOM 3761 C CA . ILE B 1 77 ? 9.727 -31.469 -17.531 1 98.12 77 ILE B CA 1
ATOM 3762 C C . ILE B 1 77 ? 9.055 -31.25 -16.172 1 98.12 77 ILE B C 1
ATOM 3764 O O . ILE B 1 77 ? 7.836 -31.391 -16.047 1 98.12 77 ILE B O 1
ATOM 3768 N N . ALA B 1 78 ? 9.789 -30.953 -15.125 1 97.88 78 ALA B N 1
ATOM 3769 C CA . ALA B 1 78 ? 9.344 -30.531 -13.805 1 97.88 78 ALA B CA 1
ATOM 3770 C C . ALA B 1 78 ? 10.227 -29.406 -13.266 1 97.88 78 ALA B C 1
ATOM 3772 O O . ALA B 1 78 ? 11.281 -29.109 -13.828 1 97.88 78 ALA B O 1
ATOM 3773 N N . HIS B 1 79 ? 9.742 -28.734 -12.219 1 97.06 79 HIS B N 1
ATOM 3774 C CA . HIS B 1 79 ? 10.547 -27.609 -11.766 1 97.06 79 HIS B CA 1
ATOM 3775 C C . HIS B 1 79 ? 11.125 -27.875 -10.375 1 97.06 79 HIS B C 1
ATOM 3777 O O . HIS B 1 79 ? 10.578 -28.672 -9.609 1 97.06 79 HIS B O 1
ATOM 3783 N N . LEU B 1 80 ? 12.195 -27.172 -10.07 1 97.69 80 LEU B N 1
ATOM 3784 C CA . LEU B 1 80 ? 13.023 -27.438 -8.906 1 97.69 80 LEU B CA 1
ATOM 3785 C C . LEU B 1 80 ? 12.516 -26.672 -7.684 1 97.69 80 LEU B C 1
ATOM 3787 O O . LEU B 1 80 ? 12.648 -27.141 -6.551 1 97.69 80 LEU B O 1
ATOM 3791 N N . ASP B 1 81 ? 11.961 -25.531 -7.965 1 95.81 81 ASP B N 1
ATOM 3792 C CA . ASP B 1 81 ? 11.695 -24.609 -6.871 1 95.81 81 ASP B CA 1
ATOM 3793 C C . ASP B 1 81 ? 10.328 -24.859 -6.242 1 95.81 81 ASP B C 1
ATOM 3795 O O . ASP B 1 81 ? 9.531 -25.641 -6.773 1 95.81 81 ASP B O 1
ATOM 3799 N N . THR B 1 82 ? 10.172 -24.312 -5.047 1 93.81 82 THR B N 1
ATOM 3800 C CA . THR B 1 82 ? 8.867 -24.219 -4.406 1 93.81 82 THR B CA 1
ATOM 3801 C C . THR B 1 82 ? 8.414 -22.75 -4.312 1 93.81 82 THR B C 1
ATOM 3803 O O . THR B 1 82 ? 9.219 -21.844 -4.465 1 93.81 82 THR B O 1
ATOM 3806 N N . SER B 1 83 ? 7.176 -22.594 -4.117 1 88 83 SER B N 1
ATOM 3807 C CA . SER B 1 83 ? 6.562 -21.266 -4.156 1 88 83 SER B CA 1
ATOM 3808 C C . SER B 1 83 ? 6.996 -20.422 -2.963 1 88 83 SER B C 1
ATOM 3810 O O . SER B 1 83 ? 7.121 -20.938 -1.847 1 88 83 SER B O 1
ATOM 3812 N N . PRO B 1 84 ? 7.16 -19.125 -3.182 1 85 84 PRO B N 1
ATOM 3813 C CA . PRO B 1 84 ? 7.469 -18.219 -2.066 1 85 84 PRO B CA 1
ATOM 3814 C C . PRO B 1 84 ? 6.234 -17.844 -1.251 1 85 84 PRO B C 1
ATOM 3816 O O . PRO B 1 84 ? 6.34 -17.141 -0.253 1 85 84 PRO B O 1
ATOM 3819 N N . ASP B 1 85 ? 5.09 -18.281 -1.606 1 74.44 85 ASP B N 1
ATOM 3820 C CA . ASP B 1 85 ? 3.842 -17.906 -0.952 1 74.44 85 ASP B CA 1
ATOM 3821 C C . ASP B 1 85 ? 3.758 -18.5 0.453 1 74.44 85 ASP B C 1
ATOM 3823 O O . ASP B 1 85 ? 2.986 -18.031 1.288 1 74.44 85 ASP B O 1
ATOM 3827 N N . ALA B 1 86 ? 4.484 -19.562 0.692 1 78 86 ALA B N 1
ATOM 3828 C CA . ALA B 1 86 ? 4.633 -20.203 1.996 1 78 86 ALA B CA 1
ATOM 3829 C C . ALA B 1 86 ? 6.078 -20.609 2.244 1 78 86 ALA B C 1
ATOM 3831 O O . ALA B 1 86 ? 6.84 -20.828 1.298 1 78 86 ALA B O 1
ATOM 3832 N N . ALA B 1 87 ? 6.359 -20.766 3.48 1 85.38 87 ALA B N 1
ATOM 3833 C CA . ALA B 1 87 ? 7.738 -21.125 3.809 1 85.38 87 ALA B CA 1
ATOM 3834 C C . ALA B 1 87 ? 8.133 -22.453 3.168 1 85.38 87 ALA B C 1
ATOM 3836 O O . ALA B 1 87 ? 7.363 -23.406 3.195 1 85.38 87 ALA B O 1
ATOM 3837 N N . GLY B 1 88 ? 9.328 -22.469 2.611 1 89.19 88 GLY B N 1
ATOM 3838 C CA . GLY B 1 88 ? 9.789 -23.625 1.869 1 89.19 88 GLY B CA 1
ATOM 3839 C C . GLY B 1 88 ? 10.57 -24.609 2.721 1 89.19 88 GLY B C 1
ATOM 3840 O O . GLY B 1 88 ? 10.805 -25.75 2.309 1 89.19 88 GLY B O 1
ATOM 3841 N N . GLY B 1 89 ? 10.984 -24.188 3.91 1 87.88 89 GLY B N 1
ATOM 3842 C CA . GLY B 1 89 ? 11.766 -25.109 4.727 1 87.88 89 GLY B CA 1
ATOM 3843 C C . GLY B 1 89 ? 12.078 -24.562 6.109 1 87.88 89 GLY B C 1
ATOM 3844 O O . GLY B 1 89 ? 11.875 -23.375 6.371 1 87.88 89 GLY B O 1
ATOM 3845 N N . PRO B 1 90 ? 12.5 -25.578 6.902 1 92.44 90 PRO B N 1
ATOM 3846 C CA . PRO B 1 90 ? 12.672 -27.016 6.676 1 92.44 90 PRO B CA 1
ATOM 3847 C C . PRO B 1 90 ? 11.352 -27.797 6.719 1 92.44 90 PRO B C 1
ATOM 3849 O O . PRO B 1 90 ? 10.57 -27.625 7.66 1 92.44 90 PRO B O 1
ATOM 3852 N N . VAL B 1 91 ? 11.211 -28.656 5.711 1 95.81 91 VAL B N 1
ATOM 3853 C CA . VAL B 1 91 ? 9.984 -29.438 5.633 1 95.81 91 VAL B CA 1
ATOM 3854 C C . VAL B 1 91 ? 10.078 -30.641 6.562 1 95.81 91 VAL B C 1
ATOM 3856 O O . VAL B 1 91 ? 11.102 -31.328 6.59 1 95.81 91 VAL B O 1
ATOM 3859 N N . ARG B 1 92 ? 9.109 -30.875 7.422 1 94.38 92 ARG B N 1
ATOM 3860 C CA . ARG B 1 92 ? 8.977 -32.031 8.289 1 94.38 92 ARG B CA 1
ATOM 3861 C C . ARG B 1 92 ? 7.75 -32.875 7.918 1 94.38 92 ARG B C 1
ATOM 3863 O O . ARG B 1 92 ? 6.695 -32.719 8.539 1 94.38 92 ARG B O 1
ATOM 3870 N N . PRO B 1 93 ? 7.965 -33.812 7.004 1 96.94 93 PRO B N 1
ATOM 3871 C CA . PRO B 1 93 ? 6.824 -34.594 6.492 1 96.94 93 PRO B CA 1
ATOM 3872 C C . PRO B 1 93 ? 6.406 -35.719 7.43 1 96.94 93 PRO B C 1
ATOM 3874 O O . PRO B 1 93 ? 7.211 -36.188 8.234 1 96.94 93 PRO B O 1
ATOM 3877 N N . ARG B 1 94 ? 5.172 -36.031 7.398 1 96.62 94 ARG B N 1
ATOM 3878 C CA . ARG B 1 94 ? 4.676 -37.219 8.094 1 96.62 94 ARG B CA 1
ATOM 3879 C C . ARG B 1 94 ? 3.568 -37.906 7.293 1 96.62 94 ARG B C 1
ATOM 3881 O O . ARG B 1 94 ? 2.814 -37.25 6.578 1 96.62 94 ARG B O 1
ATOM 3888 N N . VAL B 1 95 ? 3.43 -39.188 7.492 1 97.25 95 VAL B N 1
ATOM 3889 C CA . VAL B 1 95 ? 2.41 -39.969 6.797 1 97.25 95 VAL B CA 1
ATOM 3890 C C . VAL B 1 95 ? 1.19 -40.125 7.699 1 97.25 95 VAL B C 1
ATOM 3892 O O . VAL B 1 95 ? 1.313 -40.594 8.836 1 97.25 95 VAL B O 1
ATOM 3895 N N . VAL B 1 96 ? 0.077 -39.656 7.23 1 97.81 96 VAL B N 1
ATOM 3896 C CA . VAL B 1 96 ? -1.204 -40 7.836 1 97.81 96 VAL B CA 1
ATOM 3897 C C . VAL B 1 96 ? -1.722 -41.312 7.242 1 97.81 96 VAL B C 1
ATOM 3899 O O . VAL B 1 96 ? -2.203 -41.344 6.109 1 97.81 96 VAL B O 1
ATOM 3902 N N . THR B 1 97 ? -1.635 -42.344 8.055 1 97.56 97 THR B N 1
ATOM 3903 C CA . THR B 1 97 ? -1.961 -43.656 7.555 1 97.56 97 THR B CA 1
ATOM 3904 C C . THR B 1 97 ? -3.471 -43.875 7.52 1 97.56 97 THR B C 1
ATOM 3906 O O . THR B 1 97 ? -4.172 -43.531 8.477 1 97.56 97 THR B O 1
ATOM 3909 N N . ALA B 1 98 ? -3.898 -44.438 6.512 1 97.62 98 ALA B N 1
ATOM 3910 C CA . ALA B 1 98 ? -5.309 -44.781 6.352 1 97.62 98 ALA B CA 1
ATOM 3911 C C . ALA B 1 98 ? -6.203 -43.625 6.809 1 97.62 98 ALA B C 1
ATOM 3913 O O . ALA B 1 98 ? -7.016 -43.781 7.723 1 97.62 98 ALA B O 1
ATOM 3914 N N . TYR B 1 99 ? -6.035 -42.531 6.066 1 97.94 99 TYR B N 1
ATOM 3915 C CA . TYR B 1 99 ? -6.777 -41.312 6.387 1 97.94 99 TYR B CA 1
ATOM 3916 C C . TYR B 1 99 ? -8.25 -41.625 6.629 1 97.94 99 TYR B C 1
ATOM 3918 O O . TYR B 1 99 ? -8.891 -42.312 5.824 1 97.94 99 TYR B O 1
ATOM 3926 N N . ASP B 1 100 ? -8.836 -41.125 7.672 1 97.12 100 ASP B N 1
ATOM 3927 C CA . ASP B 1 100 ? -10.164 -41.531 8.117 1 97.12 100 ASP B CA 1
ATOM 3928 C C . ASP B 1 100 ? -11.234 -40.594 7.605 1 97.12 100 ASP B C 1
ATOM 3930 O O . ASP B 1 100 ? -12.422 -40.781 7.852 1 97.12 100 ASP B O 1
ATOM 3934 N N . GLY B 1 101 ? -10.859 -39.625 6.996 1 96 101 GLY B N 1
ATOM 3935 C CA . GLY B 1 101 ? -11.836 -38.719 6.418 1 96 101 GLY B CA 1
ATOM 3936 C C . GLY B 1 101 ? -12.086 -37.469 7.273 1 96 101 GLY B C 1
ATOM 3937 O O . GLY B 1 101 ? -12.859 -36.594 6.895 1 96 101 GLY B O 1
ATOM 3938 N N . GLY B 1 102 ? -11.406 -37.375 8.414 1 95.62 102 GLY B N 1
ATOM 3939 C CA . GLY B 1 102 ? -11.609 -36.25 9.312 1 95.62 102 GLY B CA 1
ATOM 3940 C C . GLY B 1 102 ? -10.477 -35.219 9.281 1 95.62 102 GLY B C 1
ATOM 3941 O O . GLY B 1 102 ? -9.758 -35.125 8.281 1 95.62 102 GLY B O 1
ATOM 3942 N N . ASP B 1 103 ? -10.391 -34.406 10.344 1 96.5 103 ASP B N 1
ATOM 3943 C CA . ASP B 1 103 ? -9.375 -33.375 10.453 1 96.5 103 ASP B CA 1
ATOM 3944 C C . ASP B 1 103 ? -7.98 -33.969 10.625 1 96.5 103 ASP B C 1
ATOM 3946 O O . ASP B 1 103 ? -7.824 -35 11.305 1 96.5 103 ASP B O 1
ATOM 3950 N N . ILE B 1 104 ? -7.051 -33.344 10.016 1 97 104 ILE B N 1
ATOM 3951 C CA . ILE B 1 104 ? -5.645 -33.656 10.25 1 97 104 ILE B CA 1
ATOM 3952 C C . ILE B 1 104 ? -4.969 -32.469 10.961 1 97 104 ILE B C 1
ATOM 3954 O O . ILE B 1 104 ? -4.781 -31.406 10.367 1 97 104 ILE B O 1
ATOM 3958 N N . VAL B 1 105 ? -4.656 -32.656 12.18 1 96.25 105 VAL B N 1
ATOM 3959 C CA . VAL B 1 105 ? -3.961 -31.594 12.914 1 96.25 105 VAL B CA 1
ATOM 3960 C C . VAL B 1 105 ? -2.51 -31.516 12.445 1 96.25 105 VAL B C 1
ATOM 3962 O O . VAL B 1 105 ? -1.719 -32.438 12.688 1 96.25 105 VAL B O 1
ATOM 3965 N N . LEU B 1 106 ? -2.189 -30.469 11.812 1 95.12 106 LEU B N 1
ATOM 3966 C CA . LEU B 1 106 ? -0.832 -30.297 11.312 1 95.12 106 LEU B CA 1
ATOM 3967 C C . LEU B 1 106 ? 0.086 -29.75 12.398 1 95.12 106 LEU B C 1
ATOM 3969 O O . LEU B 1 106 ? 1.233 -30.172 12.523 1 95.12 106 LEU B O 1
ATOM 3973 N N . ASN B 1 107 ? -0.42 -28.75 13.078 1 93.44 107 ASN B N 1
ATOM 3974 C CA . ASN B 1 107 ? 0.308 -28.125 14.172 1 93.44 107 ASN B CA 1
ATOM 3975 C C . ASN B 1 107 ? -0.614 -27.797 15.344 1 93.44 107 ASN B C 1
ATOM 3977 O O . ASN B 1 107 ? -1.318 -26.781 15.328 1 93.44 107 ASN B O 1
ATOM 3981 N N . ALA B 1 108 ? -0.508 -28.438 16.406 1 92.38 108 ALA B N 1
ATOM 3982 C CA . ALA B 1 108 ? -1.41 -28.281 17.531 1 92.38 108 ALA B CA 1
ATOM 3983 C C . ALA B 1 108 ? -1.167 -26.953 18.25 1 92.38 108 ALA B C 1
ATOM 3985 O O . ALA B 1 108 ? -2.115 -26.266 18.625 1 92.38 108 ALA B O 1
ATOM 3986 N N . ALA B 1 109 ? 0.071 -26.594 18.438 1 90.5 109 ALA B N 1
ATOM 3987 C CA . ALA B 1 109 ? 0.448 -25.391 19.172 1 90.5 109 ALA B CA 1
ATOM 3988 C C . ALA B 1 109 ? -0.066 -24.141 18.469 1 90.5 109 ALA B C 1
ATOM 3990 O O . ALA B 1 109 ? -0.458 -23.172 19.125 1 90.5 109 ALA B O 1
ATOM 3991 N N . GLN B 1 110 ? -0.084 -24.281 17.188 1 84.69 110 GLN B N 1
ATOM 3992 C CA . GLN B 1 110 ? -0.478 -23.109 16.438 1 84.69 110 GLN B CA 1
ATOM 3993 C C . GLN B 1 110 ? -1.922 -23.219 15.953 1 84.69 110 GLN B C 1
ATOM 3995 O O . GLN B 1 110 ? -2.436 -22.297 15.305 1 84.69 110 GLN B O 1
ATOM 4000 N N . GLY B 1 111 ? -2.555 -24.266 16.234 1 87.62 111 GLY B N 1
ATOM 4001 C CA . GLY B 1 111 ? -3.941 -24.484 15.852 1 87.62 111 GLY B CA 1
ATOM 4002 C C . GLY B 1 111 ? -4.129 -24.609 14.352 1 87.62 111 GLY B C 1
ATOM 4003 O O . GLY B 1 111 ? -5.129 -24.141 13.805 1 87.62 111 GLY B O 1
ATOM 4004 N N . ILE B 1 112 ? -3.164 -25.234 13.648 1 85.56 112 ILE B N 1
ATOM 4005 C CA . ILE B 1 112 ? -3.24 -25.406 12.203 1 85.56 112 ILE B CA 1
ATOM 4006 C C . ILE B 1 112 ? -3.801 -26.781 11.883 1 85.56 112 ILE B C 1
ATOM 4008 O O . ILE B 1 112 ? -3.199 -27.812 12.234 1 85.56 112 ILE B O 1
ATOM 4012 N N . VAL B 1 113 ? -4.977 -26.812 11.211 1 91.31 113 VAL B N 1
ATOM 4013 C CA . VAL B 1 113 ? -5.691 -28.062 10.953 1 91.31 113 VAL B CA 1
ATOM 4014 C C . VAL B 1 113 ? -6.074 -28.141 9.477 1 91.31 113 VAL B C 1
ATOM 4016 O O . VAL B 1 113 ? -6.633 -27.188 8.922 1 91.31 113 VAL B O 1
ATOM 4019 N N . LEU B 1 114 ? -5.664 -29.281 8.844 1 92.88 114 LEU B N 1
ATOM 4020 C CA . LEU B 1 114 ? -6.188 -29.625 7.527 1 92.88 114 LEU B CA 1
ATOM 4021 C C . LEU B 1 114 ? -7.535 -30.328 7.641 1 92.88 114 LEU B C 1
ATOM 4023 O O . LEU B 1 114 ? -7.594 -31.516 7.984 1 92.88 114 LEU B O 1
ATOM 4027 N N . SER B 1 115 ? -8.547 -29.516 7.285 1 92.62 115 SER B N 1
ATOM 4028 C CA . SER B 1 115 ? -9.898 -30.016 7.555 1 92.62 115 SER B CA 1
ATOM 4029 C C . SER B 1 115 ? -10.695 -30.172 6.266 1 92.62 115 SER B C 1
ATOM 4031 O O . SER B 1 115 ? -10.625 -29.312 5.383 1 92.62 115 SER B O 1
ATOM 4033 N N . PRO B 1 116 ? -11.422 -31.312 6.184 1 92.62 116 PRO B N 1
ATOM 4034 C CA . PRO B 1 116 ? -12.297 -31.453 5.016 1 92.62 116 PRO B CA 1
ATOM 4035 C C . PRO B 1 116 ? -13.398 -30.406 4.977 1 92.62 116 PRO B C 1
ATOM 4037 O O . PRO B 1 116 ? -14.039 -30.219 3.938 1 92.62 116 PRO B O 1
ATOM 4040 N N . ARG B 1 117 ? -13.68 -29.703 6.098 1 85.75 117 ARG B N 1
ATOM 4041 C CA . ARG B 1 117 ? -14.641 -28.609 6.113 1 85.75 117 ARG B CA 1
ATOM 4042 C C . ARG B 1 117 ? -14.156 -27.438 5.27 1 85.75 117 ARG B C 1
ATOM 4044 O O . ARG B 1 117 ? -14.945 -26.797 4.566 1 85.75 117 ARG B O 1
ATOM 4051 N N . GLU B 1 118 ? -12.859 -27.203 5.27 1 78.25 118 GLU B N 1
ATOM 4052 C CA . GLU B 1 118 ? -12.242 -26.109 4.516 1 78.25 118 GLU B CA 1
ATOM 4053 C C . GLU B 1 118 ? -11.75 -26.594 3.156 1 78.25 118 GLU B C 1
ATOM 4055 O O . GLU B 1 118 ? -11.742 -25.844 2.186 1 78.25 118 GLU B O 1
ATOM 4060 N N . PHE B 1 119 ? -11.391 -27.859 3.174 1 87.75 119 PHE B N 1
ATOM 4061 C CA . PHE B 1 119 ? -10.867 -28.469 1.96 1 87.75 119 PHE B CA 1
ATOM 4062 C C . PHE B 1 119 ? -11.617 -29.766 1.641 1 87.75 119 PHE B C 1
ATOM 4064 O O . PHE B 1 119 ? -11.102 -30.859 1.848 1 87.75 119 PHE B O 1
ATOM 4071 N N . PRO B 1 120 ? -12.766 -29.609 0.989 1 89.38 120 PRO B N 1
ATOM 4072 C CA . PRO B 1 120 ? -13.656 -30.766 0.802 1 89.38 120 PRO B CA 1
ATOM 4073 C C . PRO B 1 120 ? -13.031 -31.859 -0.068 1 89.38 120 PRO B C 1
ATOM 4075 O O . PRO B 1 120 ? -13.398 -33.031 0.052 1 89.38 120 PRO B O 1
ATOM 4078 N N . GLU B 1 121 ? -12.102 -31.547 -0.94 1 90.69 121 GLU B N 1
ATOM 4079 C CA . GLU B 1 121 ? -11.445 -32.531 -1.812 1 90.69 121 GLU B CA 1
ATOM 4080 C C . GLU B 1 121 ? -10.695 -33.562 -1.002 1 90.69 121 GLU B C 1
ATOM 4082 O O . GLU B 1 121 ? -10.445 -34.688 -1.489 1 90.69 121 GLU B O 1
ATOM 4087 N N . LEU B 1 122 ? -10.383 -33.281 0.227 1 94.62 122 LEU B N 1
ATOM 4088 C CA . LEU B 1 122 ? -9.633 -34.188 1.097 1 94.62 122 LEU B CA 1
ATOM 4089 C C . LEU B 1 122 ? -10.398 -35.469 1.324 1 94.62 122 LEU B C 1
ATOM 4091 O O . LEU B 1 122 ? -9.797 -36.531 1.475 1 94.62 122 LEU B O 1
ATOM 4095 N N . ALA B 1 123 ? -11.695 -35.406 1.309 1 94.81 123 ALA B N 1
ATOM 4096 C CA . ALA B 1 123 ? -12.555 -36.562 1.597 1 94.81 123 ALA B CA 1
ATOM 4097 C C . ALA B 1 123 ? -12.406 -37.625 0.532 1 94.81 123 ALA B C 1
ATOM 4099 O O . ALA B 1 123 ? -12.633 -38.812 0.803 1 94.81 123 ALA B O 1
ATOM 4100 N N . ALA B 1 124 ? -11.992 -37.25 -0.668 1 95.25 124 ALA B N 1
ATOM 4101 C CA . ALA B 1 124 ? -11.867 -38.188 -1.788 1 95.25 124 ALA B CA 1
ATOM 4102 C C . ALA B 1 124 ? -10.742 -39.188 -1.54 1 95.25 124 ALA B C 1
ATOM 4104 O O . ALA B 1 124 ? -10.664 -40.219 -2.221 1 95.25 124 ALA B O 1
ATOM 4105 N N . TYR B 1 125 ? -9.992 -38.969 -0.498 1 97.5 125 TYR B N 1
ATOM 4106 C CA . TYR B 1 125 ? -8.805 -39.781 -0.317 1 97.5 125 TYR B CA 1
ATOM 4107 C C . TYR B 1 125 ? -8.891 -40.594 0.971 1 97.5 125 TYR B C 1
ATOM 4109 O O . TYR B 1 125 ? -7.871 -41.031 1.506 1 97.5 125 TYR B O 1
ATOM 4117 N N . ARG B 1 126 ? -10.078 -40.719 1.421 1 97.5 126 ARG B N 1
ATOM 4118 C CA . ARG B 1 126 ? -10.305 -41.594 2.586 1 97.5 126 ARG B CA 1
ATOM 4119 C C . ARG B 1 126 ? -9.742 -42.969 2.365 1 97.5 126 ARG B C 1
ATOM 4121 O O . ARG B 1 126 ? -9.891 -43.531 1.279 1 97.5 126 ARG B O 1
ATOM 4128 N N . GLY B 1 127 ? -9.141 -43.5 3.396 1 97.75 127 GLY B N 1
ATOM 4129 C CA . GLY B 1 127 ? -8.594 -44.844 3.34 1 97.75 127 GLY B CA 1
ATOM 4130 C C . GLY B 1 127 ? -7.176 -44.906 2.799 1 97.75 127 GLY B C 1
ATOM 4131 O O . GLY B 1 127 ? -6.504 -45.938 2.891 1 97.75 127 GLY B O 1
ATOM 4132 N N . GLN B 1 128 ? -6.664 -43.781 2.301 1 97.75 128 GLN B N 1
ATOM 4133 C CA . GLN B 1 128 ? -5.336 -43.75 1.703 1 97.75 128 GLN B CA 1
ATOM 4134 C C . GLN B 1 128 ? -4.309 -43.188 2.678 1 97.75 128 GLN B C 1
ATOM 4136 O O . GLN B 1 128 ? -4.672 -42.531 3.646 1 97.75 128 GLN B O 1
ATOM 4141 N N . ASP B 1 129 ? -3.059 -43.562 2.51 1 98 129 ASP B N 1
ATOM 4142 C CA . ASP B 1 129 ? -1.966 -42.875 3.18 1 98 129 ASP B CA 1
ATOM 4143 C C . ASP B 1 129 ? -1.705 -41.5 2.537 1 98 129 ASP B C 1
ATOM 4145 O O . ASP B 1 129 ? -1.59 -41.406 1.314 1 98 129 ASP B O 1
ATOM 4149 N N . ILE B 1 130 ? -1.689 -40.469 3.398 1 98.25 130 ILE B N 1
ATOM 4150 C CA . ILE B 1 130 ? -1.514 -39.125 2.914 1 98.25 130 ILE B CA 1
ATOM 4151 C C . ILE B 1 130 ? -0.281 -38.5 3.562 1 98.25 130 ILE B C 1
ATOM 4153 O O . ILE B 1 130 ? -0.095 -38.594 4.777 1 98.25 130 ILE B O 1
ATOM 4157 N N . LEU B 1 131 ? 0.589 -37.938 2.73 1 98.25 131 LEU B N 1
ATOM 4158 C CA . LEU B 1 131 ? 1.75 -37.219 3.242 1 98.25 131 LEU B CA 1
ATOM 4159 C C . LEU B 1 131 ? 1.426 -35.75 3.457 1 98.25 131 LEU B C 1
ATOM 4161 O O . LEU B 1 131 ? 0.847 -35.094 2.582 1 98.25 131 LEU B O 1
ATOM 4165 N N . VAL B 1 132 ? 1.747 -35.281 4.613 1 97.5 132 VAL B N 1
ATOM 4166 C CA . VAL B 1 132 ? 1.536 -33.875 4.945 1 97.5 132 VAL B CA 1
ATOM 4167 C C . VAL B 1 132 ? 2.809 -33.281 5.551 1 97.5 132 VAL B C 1
ATOM 4169 O O . VAL B 1 132 ? 3.74 -34.031 5.887 1 97.5 132 VAL B O 1
ATOM 4172 N N . ALA B 1 133 ? 2.895 -31.969 5.566 1 95.75 133 ALA B N 1
ATOM 4173 C CA . ALA B 1 133 ? 3.936 -31.312 6.352 1 95.75 133 ALA B CA 1
ATOM 4174 C C . ALA B 1 133 ? 3.463 -31.047 7.781 1 95.75 133 ALA B C 1
ATOM 4176 O O . ALA B 1 133 ? 2.541 -31.703 8.266 1 95.75 133 ALA B O 1
ATOM 4177 N N . ASP B 1 134 ? 4.176 -30.141 8.516 1 94.5 134 ASP B N 1
ATOM 4178 C CA . ASP B 1 134 ? 3.867 -29.969 9.93 1 94.5 134 ASP B CA 1
ATOM 4179 C C . ASP B 1 134 ? 3.068 -28.688 10.164 1 94.5 134 ASP B C 1
ATOM 4181 O O . ASP B 1 134 ? 2.924 -28.25 11.305 1 94.5 134 ASP B O 1
ATOM 4185 N N . GLY B 1 135 ? 2.707 -28.062 9.117 1 90.81 135 GLY B N 1
ATOM 4186 C CA . GLY B 1 135 ? 1.899 -26.859 9.234 1 90.81 135 GLY B CA 1
ATOM 4187 C C . GLY B 1 135 ? 2.721 -25.578 9.203 1 90.81 135 GLY B C 1
ATOM 4188 O O . GLY B 1 135 ? 2.174 -24.484 9.07 1 90.81 135 GLY B O 1
ATOM 4189 N N . MET B 1 136 ? 4.008 -25.688 9.234 1 89.88 136 MET B N 1
ATOM 4190 C CA . MET B 1 136 ? 4.871 -24.5 9.258 1 89.88 136 MET B CA 1
ATOM 4191 C C . MET B 1 136 ? 5.402 -24.188 7.867 1 89.88 136 MET B C 1
ATOM 4193 O O . MET B 1 136 ? 5.805 -23.062 7.594 1 89.88 136 MET B O 1
ATOM 4197 N N . THR B 1 137 ? 5.406 -25.156 7.137 1 91.38 137 THR B N 1
ATOM 4198 C CA . THR B 1 137 ? 5.898 -25.016 5.773 1 91.38 137 THR B CA 1
ATOM 4199 C C . THR B 1 137 ? 4.934 -25.656 4.781 1 91.38 137 THR B C 1
ATOM 4201 O O . THR B 1 137 ? 4 -26.359 5.184 1 91.38 137 THR B O 1
ATOM 4204 N N . LEU B 1 138 ? 5.109 -25.328 3.525 1 91.5 138 LEU B N 1
ATOM 4205 C CA . LEU B 1 138 ? 4.477 -26.172 2.516 1 91.5 138 LEU B CA 1
ATOM 4206 C C . LEU B 1 138 ? 5.129 -27.547 2.471 1 91.5 138 LEU B C 1
ATOM 4208 O O . LEU B 1 138 ? 6.16 -27.781 3.111 1 91.5 138 LEU B O 1
ATOM 4212 N N . LEU B 1 139 ? 4.609 -28.531 1.772 1 95.12 139 LEU B N 1
ATOM 4213 C CA . LEU B 1 139 ? 5.137 -29.891 1.651 1 95.12 139 LEU B CA 1
ATOM 4214 C C . LEU B 1 139 ? 6.203 -29.953 0.563 1 95.12 139 LEU B C 1
ATOM 4216 O O . LEU B 1 139 ? 7.23 -30.625 0.737 1 95.12 139 LEU B O 1
ATOM 4220 N N . GLY B 1 140 ? 5.922 -29.328 -0.591 1 95.5 140 GLY B N 1
ATOM 4221 C CA . GLY B 1 140 ? 6.832 -29.344 -1.727 1 95.5 140 GLY B CA 1
ATOM 4222 C C . GLY B 1 140 ? 6.438 -30.344 -2.795 1 95.5 140 GLY B C 1
ATOM 4223 O O . GLY B 1 140 ? 7.227 -30.641 -3.693 1 95.5 140 GLY B O 1
ATOM 4224 N N . ALA B 1 141 ? 5.246 -30.812 -2.674 1 96.25 141 ALA B N 1
ATOM 4225 C CA . ALA B 1 141 ? 4.77 -31.688 -3.748 1 96.25 141 ALA B CA 1
ATOM 4226 C C . ALA B 1 141 ? 4.82 -30.969 -5.094 1 96.25 141 ALA B C 1
ATOM 4228 O O . ALA B 1 141 ? 5.121 -31.578 -6.121 1 96.25 141 ALA B O 1
ATOM 4229 N N . ASP B 1 142 ? 4.574 -29.766 -5.137 1 92.5 142 ASP B N 1
ATOM 4230 C CA . ASP B 1 142 ? 4.746 -28.859 -6.27 1 92.5 142 ASP B CA 1
ATOM 4231 C C . ASP B 1 142 ? 6.156 -28.266 -6.297 1 92.5 142 ASP B C 1
ATOM 4233 O O . ASP B 1 142 ? 6.434 -27.266 -5.641 1 92.5 142 ASP B O 1
ATOM 4237 N N . ASP B 1 143 ? 7.102 -28.922 -6.969 1 95.44 143 ASP B N 1
ATOM 4238 C CA . ASP B 1 143 ? 6.898 -29.953 -7.977 1 95.44 143 ASP B CA 1
ATOM 4239 C C . ASP B 1 143 ? 7.848 -31.141 -7.758 1 95.44 143 ASP B C 1
ATOM 4241 O O . ASP B 1 143 ? 8.273 -31.781 -8.719 1 95.44 143 ASP B O 1
ATOM 4245 N N . LYS B 1 144 ? 8.227 -31.344 -6.488 1 98.12 144 LYS B N 1
ATOM 4246 C CA . LYS B 1 144 ? 9.109 -32.469 -6.207 1 98.12 144 LYS B CA 1
ATOM 4247 C C . LYS B 1 144 ? 8.406 -33.781 -6.488 1 98.12 144 LYS B C 1
ATOM 4249 O O . LYS B 1 144 ? 9.062 -34.812 -6.695 1 98.12 144 LYS B O 1
ATOM 4254 N N . ALA B 1 145 ? 7.125 -33.75 -6.449 1 98.38 145 ALA B N 1
ATOM 4255 C CA . ALA B 1 145 ? 6.375 -34.938 -6.836 1 98.38 145 ALA B CA 1
ATOM 4256 C C . ALA B 1 145 ? 6.59 -35.25 -8.312 1 98.38 145 ALA B C 1
ATOM 4258 O O . ALA B 1 145 ? 6.73 -36.438 -8.672 1 98.38 145 ALA B O 1
ATOM 4259 N N . GLY B 1 146 ? 6.555 -34.25 -9.141 1 98.56 146 GLY B N 1
ATOM 4260 C CA . GLY B 1 146 ? 6.84 -34.438 -10.555 1 98.56 146 GLY B CA 1
ATOM 4261 C C . GLY B 1 146 ? 8.234 -35 -10.805 1 98.56 146 GLY B C 1
ATOM 4262 O O . GLY B 1 146 ? 8.406 -35.938 -11.578 1 98.56 146 GLY B O 1
ATOM 4263 N N . ILE B 1 147 ? 9.219 -34.438 -10.117 1 98.81 147 ILE B N 1
ATOM 4264 C CA . ILE B 1 147 ? 10.602 -34.875 -10.25 1 98.81 147 ILE B CA 1
ATOM 4265 C C . ILE B 1 147 ? 10.688 -36.344 -9.82 1 98.81 147 ILE B C 1
ATOM 4267 O O . ILE B 1 147 ? 11.305 -37.156 -10.508 1 98.81 147 ILE B O 1
ATOM 4271 N N . THR B 1 148 ? 10.047 -36.656 -8.734 1 98.81 148 THR B N 1
ATOM 4272 C CA . THR B 1 148 ? 10.047 -38 -8.203 1 98.81 148 THR B CA 1
ATOM 4273 C C . THR B 1 148 ? 9.461 -38.969 -9.219 1 98.81 148 THR B C 1
ATOM 4275 O O . THR B 1 148 ? 10.023 -40.062 -9.453 1 98.81 148 THR B O 1
ATOM 4278 N N . ALA B 1 149 ? 8.344 -38.594 -9.797 1 98.75 149 ALA B N 1
ATOM 4279 C CA . ALA B 1 149 ? 7.676 -39.469 -10.773 1 98.75 149 ALA B CA 1
ATOM 4280 C C . ALA B 1 149 ? 8.57 -39.688 -11.992 1 98.75 149 ALA B C 1
ATOM 4282 O O . ALA B 1 149 ? 8.734 -40.844 -12.422 1 98.75 149 ALA B O 1
ATOM 4283 N N . ILE B 1 150 ? 9.172 -38.688 -12.516 1 98.81 150 ILE B N 1
ATOM 4284 C CA . ILE B 1 150 ? 9.992 -38.719 -13.719 1 98.81 150 ILE B CA 1
ATOM 4285 C C . ILE B 1 150 ? 11.227 -39.594 -13.469 1 98.81 150 ILE B C 1
ATOM 4287 O O . ILE B 1 150 ? 11.5 -40.531 -14.227 1 98.81 150 ILE B O 1
ATOM 4291 N N . VAL B 1 151 ? 11.93 -39.344 -12.406 1 98.81 151 VAL B N 1
ATOM 4292 C CA . VAL B 1 151 ? 13.188 -40.031 -12.117 1 98.81 151 VAL B CA 1
ATOM 4293 C C . VAL B 1 151 ? 12.906 -41.5 -11.805 1 98.81 151 VAL B C 1
ATOM 4295 O O . VAL B 1 151 ? 13.648 -42.375 -12.227 1 98.81 151 VAL B O 1
ATOM 4298 N N . SER B 1 152 ? 11.859 -41.75 -11.055 1 98.69 152 SER B N 1
ATOM 4299 C CA . SER B 1 152 ? 11.508 -43.125 -10.711 1 98.69 152 SER B CA 1
ATOM 4300 C C . SER B 1 152 ? 11.148 -43.938 -11.953 1 98.69 152 SER B C 1
ATOM 4302 O O . SER B 1 152 ? 11.539 -45.094 -12.078 1 98.69 152 SER B O 1
ATOM 4304 N N . ALA B 1 153 ? 10.367 -43.375 -12.852 1 98.38 153 ALA B N 1
ATOM 4305 C CA . ALA B 1 153 ? 10.023 -44.031 -14.102 1 98.38 153 ALA B CA 1
ATOM 4306 C C . ALA B 1 153 ? 11.266 -44.312 -14.93 1 98.38 153 ALA B C 1
ATOM 4308 O O . ALA B 1 153 ? 11.422 -45.406 -15.484 1 98.38 153 ALA B O 1
ATOM 4309 N N . ALA B 1 154 ? 12.141 -43.375 -15.047 1 98.25 154 ALA B N 1
ATOM 4310 C CA . ALA B 1 154 ? 13.383 -43.562 -15.797 1 98.25 154 ALA B CA 1
ATOM 4311 C C . ALA B 1 154 ? 14.234 -44.656 -15.195 1 98.25 154 ALA B C 1
ATOM 4313 O O . ALA B 1 154 ? 14.781 -45.5 -15.922 1 98.25 154 ALA B O 1
ATOM 4314 N N . GLU B 1 155 ? 14.344 -44.625 -13.867 1 98.12 155 GLU B N 1
ATOM 4315 C CA . GLU B 1 155 ? 15.109 -45.688 -13.188 1 98.12 155 GLU B CA 1
ATOM 4316 C C . GLU B 1 155 ? 14.531 -47.062 -13.461 1 98.12 155 GLU B C 1
ATOM 4318 O O . GLU B 1 155 ? 15.281 -48.031 -13.664 1 98.12 155 GLU B O 1
ATOM 4323 N N . TYR B 1 156 ? 13.234 -47.125 -13.391 1 97.81 156 TYR B N 1
ATOM 4324 C CA . TYR B 1 156 ? 12.578 -48.406 -13.672 1 97.81 156 TYR B CA 1
ATOM 4325 C C . TYR B 1 156 ? 12.984 -48.938 -15.047 1 97.81 156 TYR B C 1
ATOM 4327 O O . TYR B 1 156 ? 13.312 -50.094 -15.188 1 97.81 156 TYR B O 1
ATOM 4335 N N . LEU B 1 157 ? 12.969 -48.062 -16.062 1 96.69 157 LEU B N 1
ATOM 4336 C CA . LEU B 1 157 ? 13.305 -48.5 -17.422 1 96.69 157 LEU B CA 1
ATOM 4337 C C . LEU B 1 157 ? 14.773 -48.875 -17.531 1 96.69 157 LEU B C 1
ATOM 4339 O O . LEU B 1 157 ? 15.133 -49.781 -18.281 1 96.69 157 LEU B O 1
ATOM 4343 N N . LEU B 1 158 ? 15.641 -48.188 -16.812 1 96.75 158 LEU B N 1
ATOM 4344 C CA . LEU B 1 158 ? 17.062 -48.531 -16.781 1 96.75 158 LEU B CA 1
ATOM 4345 C C . LEU B 1 158 ? 17.266 -49.938 -16.188 1 96.75 158 LEU B C 1
ATOM 4347 O O . LEU B 1 158 ? 18.156 -50.656 -16.641 1 96.75 158 LEU B O 1
ATOM 4351 N N . CYS B 1 159 ? 16.453 -50.312 -15.25 1 96.62 159 CYS B N 1
ATOM 4352 C CA . CYS B 1 159 ? 16.562 -51.594 -14.57 1 96.62 159 CYS B CA 1
ATOM 4353 C C . CYS B 1 159 ? 15.836 -52.688 -15.344 1 96.62 159 CYS B C 1
ATOM 4355 O O . CYS B 1 159 ? 16.031 -53.875 -15.07 1 96.62 159 CYS B O 1
ATOM 4357 N N . HIS B 1 160 ? 15.031 -52.344 -16.312 1 96.56 160 HIS B N 1
ATOM 4358 C CA . HIS B 1 160 ? 14.273 -53.312 -17.094 1 96.56 160 HIS B CA 1
ATOM 4359 C C . HIS B 1 160 ? 14.516 -53.094 -18.594 1 96.56 160 HIS B C 1
ATOM 4361 O O . HIS B 1 160 ? 13.602 -52.75 -19.328 1 96.56 160 HIS B O 1
ATOM 4367 N N . PRO B 1 161 ? 15.664 -53.5 -19.062 1 94.5 161 PRO B N 1
ATOM 4368 C CA . PRO B 1 161 ? 16.031 -53.25 -20.453 1 94.5 161 PRO B CA 1
ATOM 4369 C C . PRO B 1 161 ? 15.18 -54.062 -21.438 1 94.5 161 PRO B C 1
ATOM 4371 O O . PRO B 1 161 ? 15.219 -53.781 -22.656 1 94.5 161 PRO B O 1
ATOM 4374 N N . GLU B 1 162 ? 14.375 -54.969 -20.938 1 94.75 162 GLU B N 1
ATOM 4375 C CA . GLU B 1 162 ? 13.477 -55.719 -21.797 1 94.75 162 GLU B CA 1
ATOM 4376 C C . GLU B 1 162 ? 12.32 -54.875 -22.297 1 94.75 162 GLU B C 1
ATOM 4378 O O . GLU B 1 162 ? 11.656 -55.188 -23.266 1 94.75 162 GLU B O 1
ATOM 4383 N N . ILE B 1 163 ? 12.086 -53.781 -21.641 1 94.56 163 ILE B N 1
ATOM 4384 C CA . ILE B 1 163 ? 11.039 -52.875 -22.078 1 94.56 163 ILE B CA 1
ATOM 4385 C C . ILE B 1 163 ? 11.609 -51.844 -23.062 1 94.56 163 ILE B C 1
ATOM 4387 O O . ILE B 1 163 ? 12.414 -51 -22.703 1 94.56 163 ILE B O 1
ATOM 4391 N N . ARG B 1 164 ? 11.195 -51.938 -24.297 1 92.56 164 ARG B N 1
ATOM 4392 C CA . ARG B 1 164 ? 11.742 -51.094 -25.359 1 92.56 164 ARG B CA 1
ATOM 4393 C C . ARG B 1 164 ? 11.133 -49.719 -25.312 1 92.56 164 ARG B C 1
ATOM 4395 O O . ARG B 1 164 ? 9.938 -49.562 -25.047 1 92.56 164 ARG B O 1
ATOM 4402 N N . HIS B 1 165 ? 11.883 -48.75 -25.594 1 93.94 165 HIS B N 1
ATOM 4403 C CA . HIS B 1 165 ? 11.469 -47.344 -25.625 1 93.94 165 HIS B CA 1
ATOM 4404 C C . HIS B 1 165 ? 12.398 -46.531 -26.516 1 93.94 165 HIS B C 1
ATOM 4406 O O . HIS B 1 165 ? 13.5 -46.969 -26.859 1 93.94 165 HIS B O 1
ATOM 4412 N N . GLY B 1 166 ? 11.906 -45.375 -26.969 1 93.62 166 GLY B N 1
ATOM 4413 C CA . GLY B 1 166 ? 12.734 -44.438 -27.719 1 93.62 166 GLY B CA 1
ATOM 4414 C C . GLY B 1 166 ? 13.594 -43.562 -26.812 1 93.62 166 GLY B C 1
ATOM 4415 O O . GLY B 1 166 ? 13.727 -43.812 -25.625 1 93.62 166 GLY B O 1
ATOM 4416 N N . LYS B 1 167 ? 14.219 -42.594 -27.484 1 95 167 LYS B N 1
ATOM 4417 C CA . LYS B 1 167 ? 14.984 -41.594 -26.719 1 95 167 LYS B CA 1
ATOM 4418 C C . LYS B 1 167 ? 14.055 -40.719 -25.891 1 95 167 LYS B C 1
ATOM 4420 O O . LYS B 1 167 ? 13.008 -40.281 -26.375 1 95 167 LYS B O 1
ATOM 4425 N N . ILE B 1 168 ? 14.461 -40.531 -24.703 1 97 168 ILE B N 1
ATOM 4426 C CA . ILE B 1 168 ? 13.648 -39.75 -23.781 1 97 168 ILE B CA 1
ATOM 4427 C C . ILE B 1 168 ? 14.5 -38.625 -23.188 1 97 168 ILE B C 1
ATOM 4429 O O . ILE B 1 168 ? 15.641 -38.844 -22.781 1 97 168 ILE B O 1
ATOM 4433 N N . ARG B 1 169 ? 13.938 -37.406 -23.156 1 98.38 169 ARG B N 1
ATOM 4434 C CA . ARG B 1 169 ? 14.625 -36.281 -22.562 1 98.38 169 ARG B CA 1
ATOM 4435 C C . ARG B 1 169 ? 13.969 -35.875 -21.25 1 98.38 169 ARG B C 1
ATOM 4437 O O . ARG B 1 169 ? 12.742 -35.844 -21.141 1 98.38 169 ARG B O 1
ATOM 4444 N N . LEU B 1 170 ? 14.805 -35.594 -20.281 1 98.75 170 LEU B N 1
ATOM 4445 C CA . LEU B 1 170 ? 14.352 -35.062 -19 1 98.75 170 LEU B CA 1
ATOM 4446 C C . LEU B 1 170 ? 14.844 -33.625 -18.766 1 98.75 170 LEU B C 1
ATOM 4448 O O . LEU B 1 170 ? 15.992 -33.312 -19.094 1 98.75 170 LEU B O 1
ATOM 4452 N N . GLY B 1 171 ? 13.953 -32.781 -18.344 1 98.31 171 GLY B N 1
ATOM 4453 C CA . GLY B 1 171 ? 14.297 -31.391 -18.031 1 98.31 171 GLY B CA 1
ATOM 4454 C C . GLY B 1 171 ? 13.781 -30.953 -16.672 1 98.31 171 GLY B C 1
ATOM 4455 O O . GLY B 1 171 ? 12.633 -31.219 -16.328 1 98.31 171 GLY B O 1
ATOM 4456 N N . PHE B 1 172 ? 14.648 -30.312 -15.891 1 98.44 172 PHE B N 1
ATOM 4457 C CA . PHE B 1 172 ? 14.305 -29.75 -14.586 1 98.44 172 PHE B CA 1
ATOM 4458 C C . PHE B 1 172 ? 14.672 -28.266 -14.523 1 98.44 172 PHE B C 1
ATOM 4460 O O . PHE B 1 172 ? 15.82 -27.906 -14.781 1 98.44 172 PHE B O 1
ATOM 4467 N N . THR B 1 173 ? 13.648 -27.406 -14.18 1 97.38 173 THR B N 1
ATOM 4468 C CA . THR B 1 173 ? 13.82 -25.984 -14.383 1 97.38 173 THR B CA 1
ATOM 4469 C C . THR B 1 173 ? 13.812 -25.234 -13.047 1 97.38 173 THR B C 1
ATOM 4471 O O . THR B 1 173 ? 13.125 -25.641 -12.109 1 97.38 173 THR B O 1
ATOM 4474 N N . PRO B 1 174 ? 14.57 -24.156 -12.953 1 95.88 174 PRO B N 1
ATOM 4475 C CA . PRO B 1 174 ? 14.531 -23.266 -11.789 1 95.88 174 PRO B CA 1
ATOM 4476 C C . PRO B 1 174 ? 13.453 -22.188 -11.898 1 95.88 174 PRO B C 1
ATOM 4478 O O . PRO B 1 174 ? 13 -21.875 -13 1 95.88 174 PRO B O 1
ATOM 4481 N N . ASP B 1 175 ? 12.961 -21.703 -10.844 1 92.25 175 ASP B N 1
ATOM 4482 C CA . ASP B 1 175 ? 12.234 -20.453 -10.703 1 92.25 175 ASP B CA 1
ATOM 4483 C C . ASP B 1 175 ? 10.914 -20.484 -11.469 1 92.25 175 ASP B C 1
ATOM 4485 O O . ASP B 1 175 ? 10.516 -19.5 -12.078 1 92.25 175 ASP B O 1
ATOM 4489 N N . GLU B 1 176 ? 10.273 -21.625 -11.523 1 88.44 176 GLU B N 1
ATOM 4490 C CA . GLU B 1 176 ? 8.969 -21.75 -12.164 1 88.44 176 GLU B CA 1
ATOM 4491 C C . GLU B 1 176 ? 7.918 -20.922 -11.422 1 88.44 176 GLU B C 1
ATOM 4493 O O . GLU B 1 176 ? 7.086 -20.266 -12.047 1 88.44 176 GLU B O 1
ATOM 4498 N N . GLU B 1 177 ? 8.008 -20.781 -10.203 1 82.56 177 GLU B N 1
ATOM 4499 C CA . GLU B 1 177 ? 6.992 -20.188 -9.344 1 82.56 177 GLU B CA 1
ATOM 4500 C C . GLU B 1 177 ? 7.02 -18.672 -9.422 1 82.56 177 GLU B C 1
ATOM 4502 O O . GLU B 1 177 ? 6.078 -18 -8.984 1 82.56 177 GLU B O 1
ATOM 4507 N N . THR B 1 178 ? 8.102 -18.203 -9.945 1 79.12 178 THR B N 1
ATOM 4508 C CA . THR B 1 178 ? 8.195 -16.766 -10.148 1 79.12 178 THR B CA 1
ATOM 4509 C C . THR B 1 178 ? 7.934 -16.406 -11.609 1 79.12 178 THR B C 1
ATOM 4511 O O . THR B 1 178 ? 8.102 -15.258 -12.008 1 79.12 178 THR B O 1
ATOM 4514 N N . GLY B 1 179 ? 7.59 -17.375 -12.383 1 76.25 179 GLY B N 1
ATOM 4515 C CA . GLY B 1 179 ? 7.188 -17.172 -13.766 1 76.25 179 GLY B CA 1
ATOM 4516 C C . GLY B 1 179 ? 8.359 -17 -14.711 1 76.25 179 GLY B C 1
ATOM 4517 O O . GLY B 1 179 ? 8.188 -16.578 -15.859 1 76.25 179 GLY B O 1
ATOM 4518 N N . ARG B 1 180 ? 9.617 -17.375 -14.328 1 76.88 180 ARG B N 1
ATOM 4519 C CA . ARG B 1 180 ? 10.797 -17.016 -15.117 1 76.88 180 ARG B CA 1
ATOM 4520 C C . ARG B 1 180 ? 11.422 -18.25 -15.742 1 76.88 180 ARG B C 1
ATOM 4522 O O . ARG B 1 180 ? 12.305 -18.141 -16.594 1 76.88 180 ARG B O 1
ATOM 4529 N N . SER B 1 181 ? 11 -19.375 -15.344 1 79.81 181 SER B N 1
ATOM 4530 C CA . SER B 1 181 ? 11.719 -20.609 -15.672 1 79.81 181 SER B CA 1
ATOM 4531 C C . SER B 1 181 ? 11.766 -20.844 -17.172 1 79.81 181 SER B C 1
ATOM 4533 O O . SER B 1 181 ? 12.805 -21.219 -17.719 1 79.81 181 SER B O 1
ATOM 4535 N N . ALA B 1 182 ? 10.727 -20.547 -17.875 1 76.56 182 ALA B N 1
ATOM 4536 C CA . ALA B 1 182 ? 10.672 -20.875 -19.297 1 76.56 182 ALA B CA 1
ATOM 4537 C C . ALA B 1 182 ? 11.547 -19.922 -20.109 1 76.56 182 ALA B C 1
ATOM 4539 O O . ALA B 1 182 ? 11.93 -20.25 -21.25 1 76.56 182 ALA B O 1
ATOM 4540 N N . LEU B 1 183 ? 11.938 -18.906 -19.562 1 80.5 183 LEU B N 1
ATOM 4541 C CA . LEU B 1 183 ? 12.594 -17.844 -20.297 1 80.5 183 LEU B CA 1
ATOM 4542 C C . LEU B 1 183 ? 13.953 -18.297 -20.828 1 80.5 183 LEU B C 1
ATOM 4544 O O . LEU B 1 183 ? 14.32 -18 -21.969 1 80.5 183 LEU B O 1
ATOM 4548 N N . ARG B 1 184 ? 14.648 -19.062 -20.062 1 88.94 184 ARG B N 1
ATOM 4549 C CA . ARG B 1 184 ? 16 -19.422 -20.469 1 88.94 184 ARG B CA 1
ATOM 4550 C C . ARG B 1 184 ? 16.078 -20.906 -20.812 1 88.94 184 ARG B C 1
ATOM 4552 O O . ARG B 1 184 ? 17.172 -21.453 -20.984 1 88.94 184 ARG B O 1
ATOM 4559 N N . PHE B 1 185 ? 14.953 -21.547 -20.875 1 94.44 185 PHE B N 1
ATOM 4560 C CA . PHE B 1 185 ? 14.953 -22.953 -21.266 1 94.44 185 PHE B CA 1
ATOM 4561 C C . PHE B 1 185 ? 15.414 -23.109 -22.703 1 94.44 185 PHE B C 1
ATOM 4563 O O . PHE B 1 185 ? 14.852 -22.484 -23.609 1 94.44 185 PHE B O 1
ATOM 4570 N N . ASP B 1 186 ? 16.375 -23.906 -22.969 1 95.56 186 ASP B N 1
ATOM 4571 C CA . ASP B 1 186 ? 16.906 -24.109 -24.312 1 95.56 186 ASP B CA 1
ATOM 4572 C C . ASP B 1 186 ? 16.156 -25.219 -25.047 1 95.56 186 ASP B C 1
ATOM 4574 O O . ASP B 1 186 ? 16.578 -26.391 -25.016 1 95.56 186 ASP B O 1
ATOM 4578 N N . VAL B 1 187 ? 15.141 -24.828 -25.797 1 95.94 187 VAL B N 1
ATOM 4579 C CA . VAL B 1 187 ? 14.266 -25.766 -26.484 1 95.94 187 VAL B CA 1
ATOM 4580 C C . VAL B 1 187 ? 15.055 -26.547 -27.531 1 95.94 187 VAL B C 1
ATOM 4582 O O . VAL B 1 187 ? 14.859 -27.75 -27.719 1 95.94 187 VAL B O 1
ATOM 4585 N N . GLU B 1 188 ? 15.922 -25.875 -28.203 1 95.88 188 GLU B N 1
ATOM 4586 C CA . GLU B 1 188 ? 16.734 -26.5 -29.234 1 95.88 188 GLU B CA 1
ATOM 4587 C C . GLU B 1 188 ? 17.625 -27.594 -28.641 1 95.88 188 GLU B C 1
ATOM 4589 O O . GLU B 1 188 ? 17.734 -28.688 -29.203 1 95.88 188 GLU B O 1
ATOM 4594 N N . GLN B 1 189 ? 18.219 -27.266 -27.578 1 95.94 189 GLN B N 1
ATOM 4595 C CA . GLN B 1 189 ? 19.094 -28.234 -26.938 1 95.94 189 GLN B CA 1
ATOM 4596 C C . GLN B 1 189 ? 18.297 -29.391 -26.359 1 95.94 189 GLN B C 1
ATOM 4598 O O . GLN B 1 189 ? 18.75 -30.531 -26.359 1 95.94 189 GLN B O 1
ATOM 4603 N N . PHE B 1 190 ? 17.172 -29.109 -25.828 1 97.25 190 PHE B N 1
ATOM 4604 C CA . PHE B 1 190 ? 16.328 -30.156 -25.281 1 97.25 190 PHE B CA 1
ATOM 4605 C C . PHE B 1 190 ? 15.953 -31.172 -26.359 1 97.25 190 PHE B C 1
ATOM 4607 O O . PHE B 1 190 ? 15.898 -32.375 -26.109 1 97.25 190 PHE B O 1
ATOM 4614 N N . ALA B 1 191 ? 15.578 -30.719 -27.547 1 96.06 191 ALA B N 1
ATOM 4615 C CA . ALA B 1 191 ? 15.453 -31.469 -28.781 1 96.06 191 ALA B CA 1
ATOM 4616 C C . ALA B 1 191 ? 14.383 -32.562 -28.656 1 96.06 191 ALA B C 1
ATOM 4618 O O . ALA B 1 191 ? 14.578 -33.688 -29.125 1 96.06 191 ALA B O 1
ATOM 4619 N N . ALA B 1 192 ? 13.367 -32.312 -27.922 1 96.69 192 ALA B N 1
ATOM 4620 C CA . ALA B 1 192 ? 12.219 -33.219 -27.891 1 96.69 192 ALA B CA 1
ATOM 4621 C C . ALA B 1 192 ? 11.172 -32.812 -28.922 1 96.69 192 ALA B C 1
ATOM 4623 O O . ALA B 1 192 ? 11.023 -31.641 -29.25 1 96.69 192 ALA B O 1
ATOM 4624 N N . THR B 1 193 ? 10.5 -33.75 -29.469 1 95.19 193 THR B N 1
ATOM 4625 C CA . THR B 1 193 ? 9.414 -33.5 -30.406 1 95.19 193 THR B CA 1
ATOM 4626 C C . THR B 1 193 ? 8.203 -32.938 -29.688 1 95.19 193 THR B C 1
ATOM 4628 O O . THR B 1 193 ? 7.527 -32.031 -30.219 1 95.19 193 THR B O 1
ATOM 4631 N N . PHE B 1 194 ? 7.879 -33.438 -28.641 1 96 194 PHE B N 1
ATOM 4632 C CA . PHE B 1 194 ? 6.875 -32.969 -27.703 1 96 194 PHE B CA 1
ATOM 4633 C C . PHE B 1 194 ? 7.27 -33.312 -26.266 1 96 194 PHE B C 1
ATOM 4635 O O . PHE B 1 194 ? 8.211 -34.094 -26.047 1 96 194 PHE B O 1
ATOM 4642 N N . ALA B 1 195 ? 6.617 -32.688 -25.375 1 97.75 195 ALA B N 1
ATOM 4643 C CA . ALA B 1 195 ? 6.953 -32.938 -23.984 1 97.75 195 ALA B CA 1
ATOM 4644 C C . ALA B 1 195 ? 5.711 -32.844 -23.094 1 97.75 195 ALA B C 1
ATOM 4646 O O . ALA B 1 195 ? 4.613 -32.562 -23.578 1 97.75 195 ALA B O 1
ATOM 4647 N N . TYR B 1 196 ? 5.898 -33.25 -21.875 1 98.12 196 TYR B N 1
ATOM 4648 C CA . TYR B 1 196 ? 4.898 -33.125 -20.828 1 98.12 196 TYR B CA 1
ATOM 4649 C C . TYR B 1 196 ? 5.5 -32.469 -19.594 1 98.12 196 TYR B C 1
ATOM 4651 O O . TYR B 1 196 ? 6.562 -32.875 -19.109 1 98.12 196 TYR B O 1
ATOM 4659 N N . THR B 1 197 ? 4.832 -31.438 -19.172 1 97.5 197 THR B N 1
ATOM 4660 C CA . THR B 1 197 ? 5.137 -31.031 -17.812 1 97.5 197 THR B CA 1
ATOM 4661 C C . THR B 1 197 ? 4.43 -31.938 -16.812 1 97.5 197 THR B C 1
ATOM 4663 O O . THR B 1 197 ? 3.254 -32.25 -16.984 1 97.5 197 THR B O 1
ATOM 4666 N N . VAL B 1 198 ? 5.16 -32.438 -15.852 1 97.81 198 VAL B N 1
ATOM 4667 C CA . VAL B 1 198 ? 4.602 -33.188 -14.727 1 97.81 198 VAL B CA 1
ATOM 4668 C C . VAL B 1 198 ? 4.496 -32.281 -13.5 1 97.81 198 VAL B C 1
ATOM 4670 O O . VAL B 1 198 ? 5.336 -32.344 -12.602 1 97.81 198 VAL B O 1
ATOM 4673 N N . ASP B 1 199 ? 3.518 -31.547 -13.57 1 95.19 199 ASP B N 1
ATOM 4674 C CA . ASP B 1 199 ? 3.408 -30.406 -12.664 1 95.19 199 ASP B CA 1
ATOM 4675 C C . ASP B 1 199 ? 1.955 -30.156 -12.266 1 95.19 199 ASP B C 1
ATOM 4677 O O . ASP B 1 199 ? 1.623 -29.094 -11.742 1 95.19 199 ASP B O 1
ATOM 4681 N N . GLY B 1 200 ? 1.083 -31.062 -12.578 1 93.12 200 GLY B N 1
ATOM 4682 C CA . GLY B 1 200 ? -0.327 -30.906 -12.258 1 93.12 200 GLY B CA 1
ATOM 4683 C C . GLY B 1 200 ? -0.666 -31.312 -10.836 1 93.12 200 GLY B C 1
ATOM 4684 O O . GLY B 1 200 ? 0.205 -31.766 -10.086 1 93.12 200 GLY B O 1
ATOM 4685 N N . GLY B 1 201 ? -1.939 -31.172 -10.5 1 92.44 201 GLY B N 1
ATOM 4686 C CA . GLY B 1 201 ? -2.396 -31.422 -9.148 1 92.44 201 GLY B CA 1
ATOM 4687 C C . GLY B 1 201 ? -3.047 -32.781 -8.969 1 92.44 201 GLY B C 1
ATOM 4688 O O . GLY B 1 201 ? -2.416 -33.812 -9.211 1 92.44 201 GLY B O 1
ATOM 4689 N N . ALA B 1 202 ? -4.324 -32.844 -8.812 1 93.81 202 ALA B N 1
ATOM 4690 C CA . ALA B 1 202 ? -5.113 -34 -8.422 1 93.81 202 ALA B CA 1
ATOM 4691 C C . ALA B 1 202 ? -4.973 -35.125 -9.453 1 93.81 202 ALA B C 1
ATOM 4693 O O . ALA B 1 202 ? -4.82 -34.844 -10.648 1 93.81 202 ALA B O 1
ATOM 4694 N N . ILE B 1 203 ? -5.043 -36.312 -8.984 1 97.12 203 ILE B N 1
ATOM 4695 C CA . ILE B 1 203 ? -4.953 -37.531 -9.805 1 97.12 203 ILE B CA 1
ATOM 4696 C C . ILE B 1 203 ? -5.93 -37.406 -10.969 1 97.12 203 ILE B C 1
ATOM 4698 O O . ILE B 1 203 ? -7.086 -37.031 -10.789 1 97.12 203 ILE B O 1
ATOM 4702 N N . GLY B 1 204 ? -5.371 -37.688 -12.133 1 96.94 204 GLY B N 1
ATOM 4703 C CA . GLY B 1 204 ? -6.18 -37.75 -13.344 1 96.94 204 GLY B CA 1
ATOM 4704 C C . GLY B 1 204 ? -6.145 -36.438 -14.133 1 96.94 204 GLY B C 1
ATOM 4705 O O . GLY B 1 204 ? -6.582 -36.406 -15.281 1 96.94 204 GLY B O 1
ATOM 4706 N N . GLY B 1 205 ? -5.562 -35.531 -13.562 1 95.94 205 GLY B N 1
ATOM 4707 C CA . GLY B 1 205 ? -5.527 -34.25 -14.25 1 95.94 205 GLY B CA 1
ATOM 4708 C C . GLY B 1 205 ? -4.746 -34.281 -15.547 1 95.94 205 GLY B C 1
ATOM 4709 O O . GLY B 1 205 ? -3.611 -34.75 -15.578 1 95.94 205 GLY B O 1
ATOM 4710 N N . LEU B 1 206 ? -5.281 -33.875 -16.609 1 97 206 LEU B N 1
ATOM 4711 C CA . LEU B 1 206 ? -4.703 -33.688 -17.938 1 97 206 LEU B CA 1
ATOM 4712 C C . LEU B 1 206 ? -5.055 -32.312 -18.484 1 97 206 LEU B C 1
ATOM 4714 O O . LEU B 1 206 ? -6.227 -32 -18.734 1 97 206 LEU B O 1
ATOM 4718 N N . GLU B 1 207 ? -4.031 -31.531 -18.625 1 96 207 GLU B N 1
ATOM 4719 C CA . GLU B 1 207 ? -4.309 -30.125 -18.891 1 96 207 GLU B CA 1
ATOM 4720 C C . GLU B 1 207 ? -3.521 -29.625 -20.109 1 96 207 GLU B C 1
ATOM 4722 O O . GLU B 1 207 ? -2.316 -29.859 -20.203 1 96 207 GLU B O 1
ATOM 4727 N N . TYR B 1 208 ? -4.203 -28.953 -21.047 1 95.75 208 TYR B N 1
ATOM 4728 C CA . TYR B 1 208 ? -3.541 -28.375 -22.219 1 95.75 208 TYR B CA 1
ATOM 4729 C C . TYR B 1 208 ? -4.113 -27.016 -22.547 1 95.75 208 TYR B C 1
ATOM 4731 O O . TYR B 1 208 ? -4.023 -26.562 -23.703 1 95.75 208 TYR B O 1
ATOM 4739 N N . GLU B 1 209 ? -4.816 -26.453 -21.609 1 95.06 209 GLU B N 1
ATOM 4740 C CA . GLU B 1 209 ? -5.324 -25.094 -21.688 1 95.06 209 GLU B CA 1
ATOM 4741 C C . GLU B 1 209 ? -4.84 -24.25 -20.5 1 95.06 209 GLU B C 1
ATOM 4743 O O . GLU B 1 209 ? -4.793 -24.734 -19.375 1 95.06 209 GLU B O 1
ATOM 4748 N N . THR B 1 210 ? -4.461 -23.047 -20.812 1 94.25 210 THR B N 1
ATOM 4749 C CA . THR B 1 210 ? -4.09 -22.094 -19.766 1 94.25 210 THR B CA 1
ATOM 4750 C C . THR B 1 210 ? -4.758 -20.734 -20.016 1 94.25 210 THR B C 1
ATOM 4752 O O . THR B 1 210 ? -5.391 -20.531 -21.047 1 94.25 210 THR B O 1
ATOM 4755 N N . PHE B 1 211 ? -4.613 -19.859 -19.062 1 94.88 211 PHE B N 1
ATOM 4756 C CA . PHE B 1 211 ? -5.027 -18.484 -19.266 1 94.88 211 PHE B CA 1
ATOM 4757 C C . PHE B 1 211 ? -4.172 -17.797 -20.328 1 94.88 211 PHE B C 1
ATOM 4759 O O . PHE B 1 211 ? -3.08 -18.281 -20.641 1 94.88 211 PHE B O 1
ATOM 4766 N N . ASN B 1 212 ? -4.812 -16.812 -20.922 1 95.19 212 ASN B N 1
ATOM 4767 C CA . ASN B 1 212 ? -4.027 -15.648 -21.344 1 95.19 212 ASN B CA 1
ATOM 4768 C C . ASN B 1 212 ? -3.775 -14.688 -20.188 1 95.19 212 ASN B C 1
ATOM 4770 O O . ASN B 1 212 ? -4.688 -14.406 -19.406 1 95.19 212 ASN B O 1
ATOM 4774 N N . ALA B 1 213 ? -2.469 -14.211 -20.094 1 94.25 213 ALA B N 1
ATOM 4775 C CA . ALA B 1 213 ? -2.148 -13.516 -18.844 1 94.25 213 ALA B CA 1
ATOM 4776 C C . ALA B 1 213 ? -1.482 -12.172 -19.125 1 94.25 213 ALA B C 1
ATOM 4778 O O . ALA B 1 213 ? -0.584 -12.078 -19.953 1 94.25 213 ALA B O 1
ATOM 4779 N N . SER B 1 214 ? -1.987 -11.164 -18.484 1 95.06 214 SER B N 1
ATOM 4780 C CA . SER B 1 214 ? -1.348 -9.859 -18.406 1 95.06 214 SER B CA 1
ATOM 4781 C C . SER B 1 214 ? -1.225 -9.383 -16.953 1 95.06 214 SER B C 1
ATOM 4783 O O . SER B 1 214 ? -2.086 -9.688 -16.125 1 95.06 214 SER B O 1
ATOM 4785 N N . ASN B 1 215 ? -0.134 -8.688 -16.672 1 93.06 215 ASN B N 1
ATOM 4786 C CA . ASN B 1 215 ? 0.103 -8.133 -15.344 1 93.06 215 ASN B CA 1
ATOM 4787 C C . ASN B 1 215 ? 0.131 -6.605 -15.375 1 93.06 215 ASN B C 1
ATOM 4789 O O . ASN B 1 215 ? 1.198 -6 -15.273 1 93.06 215 ASN B O 1
ATOM 4793 N N . PRO B 1 216 ? -0.976 -5.996 -15.344 1 97.31 216 PRO B N 1
ATOM 4794 C CA . PRO B 1 216 ? -1.026 -4.535 -15.406 1 97.31 216 PRO B CA 1
ATOM 4795 C C . PRO B 1 216 ? -0.465 -3.869 -14.148 1 97.31 216 PRO B C 1
ATOM 4797 O O . PRO B 1 216 ? -0.595 -4.41 -13.047 1 97.31 216 PRO B O 1
ATOM 4800 N N . VAL B 1 217 ? 0.12 -2.73 -14.328 1 97.25 217 VAL B N 1
ATOM 4801 C CA . VAL B 1 217 ? 0.514 -1.81 -13.266 1 97.25 217 VAL B CA 1
ATOM 4802 C C . VAL B 1 217 ? -0.162 -0.457 -13.477 1 97.25 217 VAL B C 1
ATOM 4804 O O . VAL B 1 217 ? -0.071 0.127 -14.562 1 97.25 217 VAL B O 1
ATOM 4807 N N . VAL B 1 218 ? -0.823 -0.03 -12.484 1 98.56 218 VAL B N 1
ATOM 4808 C CA . VAL B 1 218 ? -1.498 1.263 -12.539 1 98.56 218 VAL B CA 1
ATOM 4809 C C . VAL B 1 218 ? -0.865 2.219 -11.523 1 98.56 218 VAL B C 1
ATOM 4811 O O . VAL B 1 218 ? -0.758 1.896 -10.344 1 98.56 218 VAL B O 1
ATOM 4814 N N . ILE B 1 219 ? -0.486 3.348 -11.984 1 98.44 219 ILE B N 1
ATOM 4815 C CA . ILE B 1 219 ? 0.037 4.395 -11.117 1 98.44 219 ILE B CA 1
ATOM 4816 C C . ILE B 1 219 ? -0.937 5.57 -11.078 1 98.44 219 ILE B C 1
ATOM 4818 O O . ILE B 1 219 ? -1.325 6.098 -12.125 1 98.44 219 ILE B O 1
ATOM 4822 N N . PHE B 1 220 ? -1.377 5.918 -9.922 1 97.75 220 PHE B N 1
ATOM 4823 C CA . PHE B 1 220 ? -2.221 7.086 -9.688 1 97.75 220 PHE B CA 1
ATOM 4824 C C . PHE B 1 220 ? -1.398 8.258 -9.164 1 97.75 220 PHE B C 1
ATOM 4826 O O . PHE B 1 220 ? -0.702 8.125 -8.156 1 97.75 220 PHE B O 1
ATOM 4833 N N . HIS B 1 221 ? -1.511 9.328 -9.844 1 92.75 221 HIS B N 1
ATOM 4834 C CA . HIS B 1 221 ? -0.845 10.555 -9.414 1 92.75 221 HIS B CA 1
ATOM 4835 C C . HIS B 1 221 ? -1.828 11.508 -8.75 1 92.75 221 HIS B C 1
ATOM 4837 O O . HIS B 1 221 ? -2.779 11.969 -9.383 1 92.75 221 HIS B O 1
ATOM 4843 N N . GLY B 1 222 ? -1.587 11.805 -7.465 1 89.75 222 GLY B N 1
ATOM 4844 C CA . GLY B 1 222 ? -2.418 12.742 -6.73 1 89.75 222 GLY B CA 1
ATOM 4845 C C . GLY B 1 222 ? -1.752 14.094 -6.523 1 89.75 222 GLY B C 1
ATOM 4846 O O . GLY B 1 222 ? -0.869 14.477 -7.293 1 89.75 222 GLY B O 1
ATOM 4847 N N . CYS B 1 223 ? -2.34 14.891 -5.684 1 82.62 223 CYS B N 1
ATOM 4848 C CA . CYS B 1 223 ? -1.841 16.172 -5.227 1 82.62 223 CYS B CA 1
ATOM 4849 C C . CYS B 1 223 ? -2.1 16.359 -3.734 1 82.62 223 CYS B C 1
ATOM 4851 O O . CYS B 1 223 ? -3.25 16.484 -3.311 1 82.62 223 CYS B O 1
ATOM 4853 N N . ASN B 1 224 ? -1.003 16.406 -3.014 1 79.5 224 ASN B N 1
ATOM 4854 C CA . ASN B 1 224 ? -1.128 16.531 -1.564 1 79.5 224 ASN B CA 1
ATOM 4855 C C . ASN B 1 224 ? -0.971 17.984 -1.112 1 79.5 224 ASN B C 1
ATOM 4857 O O . ASN B 1 224 ? -0.133 18.703 -1.641 1 79.5 224 ASN B O 1
ATOM 4861 N N . VAL B 1 225 ? -1.832 18.422 -0.253 1 74.75 225 VAL B N 1
ATOM 4862 C CA . VAL B 1 225 ? -1.755 19.688 0.461 1 74.75 225 VAL B CA 1
ATOM 4863 C C . VAL B 1 225 ? -2.219 19.5 1.903 1 74.75 225 VAL B C 1
ATOM 4865 O O . VAL B 1 225 ? -2.801 18.469 2.244 1 74.75 225 VAL B O 1
ATOM 4868 N N . HIS B 1 226 ? -1.929 20.453 2.736 1 77.5 226 HIS B N 1
ATOM 4869 C CA . HIS B 1 226 ? -2.42 20.375 4.109 1 77.5 226 HIS B CA 1
ATOM 4870 C C . HIS B 1 226 ? -3.93 20.172 4.145 1 77.5 226 HIS B C 1
ATOM 4872 O O . HIS B 1 226 ? -4.668 20.812 3.391 1 77.5 226 HIS B O 1
ATOM 4878 N N . THR B 1 227 ? -4.414 19.203 4.965 1 85.81 227 THR B N 1
ATOM 4879 C CA . THR B 1 227 ? -5.824 18.844 5 1 85.81 227 THR B CA 1
ATOM 4880 C C . THR B 1 227 ? -6.695 20.047 5.324 1 85.81 227 THR B C 1
ATOM 4882 O O . THR B 1 227 ? -7.859 20.109 4.922 1 85.81 227 THR B O 1
ATOM 4885 N N . GLY B 1 228 ? -6.16 20.984 6.047 1 84.62 228 GLY B N 1
ATOM 4886 C CA . GLY B 1 228 ? -6.902 22.188 6.402 1 84.62 228 GLY B CA 1
ATOM 4887 C C . GLY B 1 228 ? -7.176 23.094 5.215 1 84.62 228 GLY B C 1
ATOM 4888 O O . GLY B 1 228 ? -8.102 23.906 5.25 1 84.62 228 GLY B O 1
ATOM 4889 N N . ASP B 1 229 ? -6.406 23.016 4.199 1 81.31 229 ASP B N 1
ATOM 4890 C CA . ASP B 1 229 ? -6.52 23.875 3.02 1 81.31 229 ASP B CA 1
ATOM 4891 C C . ASP B 1 229 ? -6.77 23.031 1.764 1 81.31 229 ASP B C 1
ATOM 4893 O O . ASP B 1 229 ? -6.465 23.469 0.652 1 81.31 229 ASP B O 1
ATOM 4897 N N . ALA B 1 230 ? -7.309 21.953 1.944 1 86.69 230 ALA B N 1
ATOM 4898 C CA . ALA B 1 230 ? -7.293 20.938 0.886 1 86.69 230 ALA B CA 1
ATOM 4899 C C . ALA B 1 230 ? -8.461 21.141 -0.075 1 86.69 230 ALA B C 1
ATOM 4901 O O . ALA B 1 230 ? -8.453 20.625 -1.193 1 86.69 230 ALA B O 1
ATOM 4902 N N . LYS B 1 231 ? -9.469 21.828 0.351 1 90.94 231 LYS B N 1
ATOM 4903 C CA . LYS B 1 231 ? -10.672 21.906 -0.471 1 90.94 231 LYS B CA 1
ATOM 4904 C C . LYS B 1 231 ? -10.352 22.469 -1.856 1 90.94 231 LYS B C 1
ATOM 4906 O O . LYS B 1 231 ? -9.758 23.531 -1.98 1 90.94 231 LYS B O 1
ATOM 4911 N N . GLY B 1 232 ? -10.695 21.641 -2.854 1 88.38 232 GLY B N 1
ATOM 4912 C CA . GLY B 1 232 ? -10.531 22.047 -4.238 1 88.38 232 GLY B CA 1
ATOM 4913 C C . GLY B 1 232 ? -9.109 21.922 -4.738 1 88.38 232 GLY B C 1
ATOM 4914 O O . GLY B 1 232 ? -8.828 22.203 -5.902 1 88.38 232 GLY B O 1
ATOM 4915 N N . LYS B 1 233 ? -8.211 21.469 -3.898 1 81.38 233 LYS B N 1
ATOM 4916 C CA . LYS B 1 233 ? -6.805 21.438 -4.277 1 81.38 233 LYS B CA 1
ATOM 4917 C C . LYS B 1 233 ? -6.266 20 -4.23 1 81.38 233 LYS B C 1
ATOM 4919 O O . LYS B 1 233 ? -5.551 19.578 -5.141 1 81.38 233 LYS B O 1
ATOM 4924 N N . MET B 1 234 ? -6.641 19.312 -3.207 1 87.06 234 MET B N 1
ATOM 4925 C CA . MET B 1 234 ? -6.102 17.984 -2.986 1 87.06 234 MET B CA 1
ATOM 4926 C C . MET B 1 234 ? -6.762 16.969 -3.914 1 87.06 234 MET B C 1
ATOM 4928 O O . MET B 1 234 ? -7.973 17.016 -4.133 1 87.06 234 MET B O 1
ATOM 4932 N N . ARG B 1 235 ? -6.016 16.141 -4.504 1 91.5 235 ARG B N 1
ATOM 4933 C CA . ARG B 1 235 ? -6.426 14.914 -5.172 1 91.5 235 ARG B CA 1
ATOM 4934 C C . ARG B 1 235 ? -5.789 13.695 -4.516 1 91.5 235 ARG B C 1
ATOM 4936 O O . ARG B 1 235 ? -4.566 13.547 -4.527 1 91.5 235 ARG B O 1
ATOM 4943 N N . ASN B 1 236 ? -6.574 12.828 -3.963 1 94.81 236 ASN B N 1
ATOM 4944 C CA . ASN B 1 236 ? -6.059 11.695 -3.191 1 94.81 236 ASN B CA 1
ATOM 4945 C C . ASN B 1 236 ? -5.883 10.461 -4.062 1 94.81 236 ASN B C 1
ATOM 4947 O O . ASN B 1 236 ? -6.863 9.844 -4.48 1 94.81 236 ASN B O 1
ATOM 4951 N N . ALA B 1 237 ? -4.641 10.062 -4.305 1 96.69 237 ALA B N 1
ATOM 4952 C CA . ALA B 1 237 ? -4.324 8.914 -5.145 1 96.69 237 ALA B CA 1
ATOM 4953 C C . ALA B 1 237 ? -4.945 7.637 -4.582 1 96.69 237 ALA B C 1
ATOM 4955 O O . ALA B 1 237 ? -5.359 6.754 -5.34 1 96.69 237 ALA B O 1
ATOM 4956 N N . LEU B 1 238 ? -5.051 7.5 -3.244 1 97.62 238 LEU B N 1
ATOM 4957 C CA . LEU B 1 238 ? -5.629 6.316 -2.615 1 97.62 238 LEU B CA 1
ATOM 4958 C C . LEU B 1 238 ? -7.133 6.25 -2.857 1 97.62 238 LEU B C 1
ATOM 4960 O O . LEU B 1 238 ? -7.688 5.164 -3.029 1 97.62 238 LEU B O 1
ATOM 4964 N N . SER B 1 239 ? -7.734 7.398 -2.844 1 97.19 239 SER B N 1
ATOM 4965 C CA . SER B 1 239 ? -9.156 7.441 -3.174 1 97.19 239 SER B CA 1
ATOM 4966 C C . SER B 1 239 ? -9.398 7.02 -4.617 1 97.19 239 SER B C 1
ATOM 4968 O O . SER B 1 239 ? -10.375 6.32 -4.91 1 97.19 239 SER B O 1
ATOM 4970 N N . MET B 1 240 ? -8.562 7.465 -5.512 1 97.75 240 MET B N 1
ATOM 4971 C CA . MET B 1 240 ? -8.672 7.066 -6.91 1 97.75 240 MET B CA 1
ATOM 4972 C C . MET B 1 240 ? -8.5 5.562 -7.066 1 97.75 240 MET B C 1
ATOM 4974 O O . MET B 1 240 ? -9.234 4.922 -7.82 1 97.75 240 MET B O 1
ATOM 4978 N N . ALA B 1 241 ? -7.516 4.992 -6.348 1 98.44 241 ALA B N 1
ATOM 4979 C CA . ALA B 1 241 ? -7.266 3.553 -6.398 1 98.44 241 ALA B CA 1
ATOM 4980 C C . ALA B 1 241 ? -8.477 2.768 -5.902 1 98.44 241 ALA B C 1
ATOM 4982 O O . ALA B 1 241 ? -8.836 1.738 -6.48 1 98.44 241 ALA B O 1
ATOM 4983 N N . ALA B 1 242 ? -9.086 3.25 -4.797 1 97.88 242 ALA B N 1
ATOM 4984 C CA . ALA B 1 242 ? -10.297 2.604 -4.281 1 97.88 242 ALA B CA 1
ATOM 4985 C C . ALA B 1 242 ? -11.43 2.666 -5.297 1 97.88 242 ALA B C 1
ATOM 4987 O O . ALA B 1 242 ? -12.164 1.689 -5.48 1 97.88 242 ALA B O 1
ATOM 4988 N N . LYS B 1 243 ? -11.578 3.809 -5.918 1 97.31 243 LYS B N 1
ATOM 4989 C CA . LYS B 1 243 ? -12.602 3.967 -6.949 1 97.31 243 LYS B CA 1
ATOM 4990 C C . LYS B 1 243 ? -12.344 3.027 -8.125 1 97.31 243 LYS B C 1
ATOM 4992 O O . LYS B 1 243 ? -13.281 2.422 -8.656 1 97.31 243 LYS B O 1
ATOM 4997 N N . TRP B 1 244 ? -11.102 2.936 -8.578 1 98.31 244 TRP B N 1
ATOM 4998 C CA . TRP B 1 244 ? -10.719 2.012 -9.641 1 98.31 244 TRP B CA 1
ATOM 4999 C C . TRP B 1 244 ? -11.148 0.588 -9.312 1 98.31 244 TRP B C 1
ATOM 5001 O O . TRP B 1 244 ? -11.781 -0.081 -10.133 1 98.31 244 TRP B O 1
ATOM 5011 N N . GLN B 1 245 ? -10.867 0.125 -8.125 1 98 245 GLN B N 1
ATOM 5012 C CA . GLN B 1 245 ? -11.227 -1.229 -7.715 1 98 245 GLN B CA 1
ATOM 5013 C C . GLN B 1 245 ? -12.734 -1.418 -7.703 1 98 245 GLN B C 1
ATOM 5015 O O . GLN B 1 245 ? -13.242 -2.471 -8.102 1 98 245 GLN B O 1
ATOM 5020 N N . ALA B 1 246 ? -13.414 -0.384 -7.301 1 96.56 246 ALA B N 1
ATOM 5021 C CA . ALA B 1 246 ? -14.875 -0.45 -7.223 1 96.56 246 ALA B CA 1
ATOM 5022 C C . ALA B 1 246 ? -15.492 -0.542 -8.609 1 96.56 246 ALA B C 1
ATOM 5024 O O . ALA B 1 246 ? -16.625 -1.017 -8.766 1 96.56 246 ALA B O 1
ATOM 5025 N N . MET B 1 247 ? -14.805 -0.088 -9.562 1 97.69 247 MET B N 1
ATOM 5026 C CA . MET B 1 247 ? -15.344 -0.066 -10.922 1 97.69 247 MET B CA 1
ATOM 5027 C C . MET B 1 247 ? -15.047 -1.373 -11.648 1 97.69 247 MET B C 1
ATOM 5029 O O . MET B 1 247 ? -15.578 -1.623 -12.727 1 97.69 247 MET B O 1
ATOM 5033 N N . LEU B 1 248 ? -14.141 -2.209 -11.078 1 97.94 248 LEU B N 1
ATOM 5034 C CA . LEU B 1 248 ? -13.922 -3.537 -11.641 1 97.94 248 LEU B CA 1
ATOM 5035 C C . LEU B 1 248 ? -15.133 -4.438 -11.398 1 97.94 248 LEU B C 1
ATOM 5037 O O . LEU B 1 248 ? -15.789 -4.336 -10.359 1 97.94 248 LEU B O 1
ATOM 5041 N N . PRO B 1 249 ? -15.461 -5.316 -12.352 1 96.69 249 PRO B N 1
ATOM 5042 C CA . PRO B 1 249 ? -16.594 -6.223 -12.148 1 96.69 249 PRO B CA 1
ATOM 5043 C C . PRO B 1 249 ? -16.453 -7.051 -10.867 1 96.69 249 PRO B C 1
ATOM 5045 O O . PRO B 1 249 ? -15.516 -7.828 -10.727 1 96.69 249 PRO B O 1
ATOM 5048 N N . GLU B 1 250 ? -17.391 -7.012 -9.969 1 93.62 250 GLU B N 1
ATOM 5049 C CA . GLU B 1 250 ? -17.328 -7.578 -8.625 1 93.62 250 GLU B CA 1
ATOM 5050 C C . GLU B 1 250 ? -17.359 -9.102 -8.664 1 93.62 250 GLU B C 1
ATOM 5052 O O . GLU B 1 250 ? -16.781 -9.758 -7.793 1 93.62 250 GLU B O 1
ATOM 5057 N N . GLY B 1 251 ? -17.906 -9.625 -9.609 1 95.38 251 GLY B N 1
ATOM 5058 C CA . GLY B 1 251 ? -18.031 -11.07 -9.688 1 95.38 251 GLY B CA 1
ATOM 5059 C C . GLY B 1 251 ? -16.891 -11.734 -10.422 1 95.38 251 GLY B C 1
ATOM 5060 O O . GLY B 1 251 ? -16.781 -12.961 -10.453 1 95.38 251 GLY B O 1
ATOM 5061 N N . GLU B 1 252 ? -16.016 -10.961 -11.023 1 97.44 252 GLU B N 1
ATOM 5062 C CA . GLU B 1 252 ? -14.914 -11.492 -11.812 1 97.44 252 GLU B CA 1
ATOM 5063 C C . GLU B 1 252 ? -13.586 -11.383 -11.062 1 97.44 252 GLU B C 1
ATOM 5065 O O . GLU B 1 252 ? -12.641 -10.766 -11.555 1 97.44 252 GLU B O 1
ATOM 5070 N N . LYS B 1 253 ? -13.562 -11.992 -9.922 1 97.06 253 LYS B N 1
ATOM 5071 C CA . LYS B 1 253 ? -12.398 -12.102 -9.055 1 97.06 253 LYS B CA 1
ATOM 5072 C C . LYS B 1 253 ? -12.023 -13.555 -8.812 1 97.06 253 LYS B C 1
ATOM 5074 O O . LYS B 1 253 ? -12.859 -14.453 -8.953 1 97.06 253 LYS B O 1
ATOM 5079 N N . PRO B 1 254 ? -10.734 -13.828 -8.484 1 95 254 PRO B N 1
ATOM 5080 C CA . PRO B 1 254 ? -10.344 -15.211 -8.234 1 95 254 PRO B CA 1
ATOM 5081 C C . PRO B 1 254 ? -11.203 -15.891 -7.176 1 95 254 PRO B C 1
ATOM 5083 O O . PRO B 1 254 ? -11.562 -17.062 -7.32 1 95 254 PRO B O 1
ATOM 5086 N N . GLU B 1 255 ? -11.602 -15.195 -6.188 1 93.62 255 GLU B N 1
ATOM 5087 C CA . GLU B 1 255 ? -12.328 -15.773 -5.066 1 93.62 255 GLU B CA 1
ATOM 5088 C C . GLU B 1 255 ? -13.758 -16.125 -5.457 1 93.62 255 GLU B C 1
ATOM 5090 O O . GLU B 1 255 ? -14.469 -16.812 -4.715 1 93.62 255 GLU B O 1
ATOM 5095 N N . TYR B 1 256 ? -14.188 -15.766 -6.75 1 95.75 256 TYR B N 1
ATOM 5096 C CA . TYR B 1 256 ? -15.562 -16.016 -7.156 1 95.75 256 TYR B CA 1
ATOM 5097 C C . TYR B 1 256 ? -15.617 -16.75 -8.492 1 95.75 256 TYR B C 1
ATOM 5099 O O . TYR B 1 256 ? -16.688 -16.953 -9.055 1 95.75 256 TYR B O 1
ATOM 5107 N N . THR B 1 257 ? -14.508 -17.062 -9.07 1 96.19 257 THR B N 1
ATOM 5108 C CA . THR B 1 257 ? -14.492 -17.625 -10.414 1 96.19 257 THR B CA 1
ATOM 5109 C C . THR B 1 257 ? -13.883 -19.031 -10.406 1 96.19 257 THR B C 1
ATOM 5111 O O . THR B 1 257 ? -13.18 -19.391 -9.461 1 96.19 257 THR B O 1
ATOM 5114 N N . GLU B 1 258 ? -14.227 -19.828 -11.391 1 93.69 258 GLU B N 1
ATOM 5115 C CA . GLU B 1 258 ? -13.727 -21.188 -11.617 1 93.69 258 GLU B CA 1
ATOM 5116 C C . GLU B 1 258 ? -13.75 -21.547 -13.094 1 93.69 258 GLU B C 1
ATOM 5118 O O . GLU B 1 258 ? -14.25 -20.781 -13.922 1 93.69 258 GLU B O 1
ATOM 5123 N N . GLY B 1 259 ? -13.164 -22.672 -13.375 1 93.31 259 GLY B N 1
ATOM 5124 C CA . GLY B 1 259 ? -13.172 -23.141 -14.75 1 93.31 259 GLY B CA 1
ATOM 5125 C C . GLY B 1 259 ? -12.484 -22.188 -15.711 1 93.31 259 GLY B C 1
ATOM 5126 O O . GLY B 1 259 ? -11.344 -21.781 -15.484 1 93.31 259 GLY B O 1
ATOM 5127 N N . ARG B 1 260 ? -13.258 -21.766 -16.719 1 95.75 260 ARG B N 1
ATOM 5128 C CA . ARG B 1 260 ? -12.68 -20.922 -17.766 1 95.75 260 ARG B CA 1
ATOM 5129 C C . ARG B 1 260 ? -13.055 -19.453 -17.562 1 95.75 260 ARG B C 1
ATOM 5131 O O . ARG B 1 260 ? -12.891 -18.641 -18.469 1 95.75 260 ARG B O 1
ATOM 5138 N N . GLU B 1 261 ? -13.586 -19.141 -16.359 1 96.44 261 GLU B N 1
ATOM 5139 C CA . GLU B 1 261 ? -13.961 -17.766 -16.062 1 96.44 261 GLU B CA 1
ATOM 5140 C C . GLU B 1 261 ? -12.727 -16.906 -15.789 1 96.44 261 GLU B C 1
ATOM 5142 O O . GLU B 1 261 ? -11.852 -17.281 -15.008 1 96.44 261 GLU B O 1
ATOM 5147 N N . GLY B 1 262 ? -12.68 -15.797 -16.5 1 97.56 262 GLY B N 1
ATOM 5148 C CA . GLY B 1 262 ? -11.578 -14.867 -16.281 1 97.56 262 GLY B CA 1
ATOM 5149 C C . GLY B 1 262 ? -11.781 -13.961 -15.094 1 97.56 262 GLY B C 1
ATOM 5150 O O . GLY B 1 262 ? -12.836 -13.977 -14.461 1 97.56 262 GLY B O 1
ATOM 5151 N N . PHE B 1 263 ? -10.742 -13.125 -14.812 1 98.25 263 PHE B N 1
ATOM 5152 C CA . PHE B 1 263 ? -10.891 -12.273 -13.641 1 98.25 263 PHE B CA 1
ATOM 5153 C C . PHE B 1 263 ? -9.953 -11.07 -13.734 1 98.25 263 PHE B C 1
ATOM 5155 O O . PHE B 1 263 ? -9.062 -11.031 -14.586 1 98.25 263 PHE B O 1
ATOM 5162 N N . PHE B 1 264 ? -10.234 -10.078 -12.938 1 98.56 264 PHE B N 1
ATOM 5163 C CA . PHE B 1 264 ? -9.352 -8.992 -12.523 1 98.56 264 PHE B CA 1
ATOM 5164 C C . PHE B 1 264 ? -8.914 -9.18 -11.078 1 98.56 264 PHE B C 1
ATOM 5166 O O . PHE B 1 264 ? -9.727 -9.539 -10.219 1 98.56 264 PHE B O 1
ATOM 5173 N N . HIS B 1 265 ? -7.582 -9 -10.836 1 96.94 265 HIS B N 1
ATOM 5174 C CA . HIS B 1 265 ? -7.113 -9.242 -9.477 1 96.94 265 HIS B CA 1
ATOM 5175 C C . HIS B 1 265 ? -6.082 -8.203 -9.055 1 96.94 265 HIS B C 1
ATOM 5177 O O . HIS B 1 265 ? -5.031 -8.07 -9.68 1 96.94 265 HIS B O 1
ATOM 5183 N N . VAL B 1 266 ? -6.449 -7.383 -8.031 1 97.44 266 VAL B N 1
ATOM 5184 C CA . VAL B 1 266 ? -5.461 -6.512 -7.406 1 97.44 266 VAL B CA 1
ATOM 5185 C C . VAL B 1 266 ? -4.734 -7.266 -6.297 1 97.44 266 VAL B C 1
ATOM 5187 O O . VAL B 1 266 ? -5.355 -7.707 -5.328 1 97.44 266 VAL B O 1
ATOM 5190 N N . TYR B 1 267 ? -3.381 -7.383 -6.398 1 93.06 267 TYR B N 1
ATOM 5191 C CA . TYR B 1 267 ? -2.732 -8.258 -5.43 1 93.06 267 TYR B CA 1
ATOM 5192 C C . TYR B 1 267 ? -1.688 -7.496 -4.621 1 93.06 267 TYR B C 1
ATOM 5194 O O . TYR B 1 267 ? -1.201 -7.992 -3.6 1 93.06 267 TYR B O 1
ATOM 5202 N N . LYS B 1 268 ? -1.349 -6.316 -5.02 1 93 268 LYS B N 1
ATOM 5203 C CA . LYS B 1 268 ? -0.407 -5.461 -4.305 1 93 268 LYS B CA 1
ATOM 5204 C C . LYS B 1 268 ? -0.739 -3.986 -4.508 1 93 268 LYS B C 1
ATOM 5206 O O . LYS B 1 268 ? -1.09 -3.57 -5.613 1 93 268 LYS B O 1
ATOM 5211 N N . LEU B 1 269 ? -0.695 -3.207 -3.465 1 97.12 269 LEU B N 1
ATOM 5212 C CA . LEU B 1 269 ? -0.97 -1.775 -3.508 1 97.12 269 LEU B CA 1
ATOM 5213 C C . LEU B 1 269 ? -0.181 -1.038 -2.43 1 97.12 269 LEU B C 1
ATOM 5215 O O . LEU B 1 269 ? -0.073 -1.515 -1.298 1 97.12 269 LEU B O 1
ATOM 5219 N N . GLU B 1 270 ? 0.469 0.005 -2.83 1 96.69 270 GLU B N 1
ATOM 5220 C CA . GLU B 1 270 ? 1.184 0.869 -1.896 1 96.69 270 GLU B CA 1
ATOM 5221 C C . GLU B 1 270 ? 1.104 2.332 -2.326 1 96.69 270 GLU B C 1
ATOM 5223 O O . GLU B 1 270 ? 1.274 2.646 -3.506 1 96.69 270 GLU B O 1
ATOM 5228 N N . GLY B 1 271 ? 0.773 3.164 -1.357 1 93.75 271 GLY B N 1
ATOM 5229 C CA . GLY B 1 271 ? 0.737 4.559 -1.777 1 93.75 271 GLY B CA 1
ATOM 5230 C C . GLY B 1 271 ? 0.37 5.508 -0.656 1 93.75 271 GLY B C 1
ATOM 5231 O O . GLY B 1 271 ? 0.24 5.098 0.499 1 93.75 271 GLY B O 1
ATOM 5232 N N . THR B 1 272 ? 0.388 6.75 -0.992 1 92.56 272 THR B N 1
ATOM 5233 C CA . THR B 1 272 ? -0.053 7.898 -0.206 1 92.56 272 THR B CA 1
ATOM 5234 C C . THR B 1 272 ? -0.978 8.797 -1.026 1 92.56 272 THR B C 1
ATOM 5236 O O . THR B 1 272 ? -1.406 8.414 -2.119 1 92.56 272 THR B O 1
ATOM 5239 N N . VAL B 1 273 ? -1.262 9.938 -0.429 1 91.19 273 VAL B N 1
ATOM 5240 C CA . VAL B 1 273 ? -2.111 10.891 -1.124 1 91.19 273 VAL B CA 1
ATOM 5241 C C . VAL B 1 273 ? -1.439 11.336 -2.422 1 91.19 273 VAL B C 1
ATOM 5243 O O . VAL B 1 273 ? -2.111 11.555 -3.434 1 91.19 273 VAL B O 1
ATOM 5246 N N . GLU B 1 274 ? -0.182 11.406 -2.502 1 86.44 274 GLU B N 1
ATOM 5247 C CA . GLU B 1 274 ? 0.586 11.945 -3.621 1 86.44 274 GLU B CA 1
ATOM 5248 C C . GLU B 1 274 ? 0.665 10.945 -4.77 1 86.44 274 GLU B C 1
ATOM 5250 O O . GLU B 1 274 ? 0.639 11.328 -5.941 1 86.44 274 GLU B O 1
ATOM 5255 N N . ARG B 1 275 ? 0.885 9.719 -4.402 1 92.94 275 ARG B N 1
ATOM 5256 C CA . ARG B 1 275 ? 1.102 8.695 -5.414 1 92.94 275 ARG B CA 1
ATOM 5257 C C . ARG B 1 275 ? 0.729 7.312 -4.879 1 92.94 275 ARG B C 1
ATOM 5259 O O . ARG B 1 275 ? 1.022 6.984 -3.729 1 92.94 275 ARG B O 1
ATOM 5266 N N . CYS B 1 276 ? 0.112 6.512 -5.727 1 97.12 276 CYS B N 1
ATOM 5267 C CA . CYS B 1 276 ? -0.256 5.141 -5.391 1 97.12 276 CYS B CA 1
ATOM 5268 C C . CYS B 1 276 ? 0.038 4.199 -6.551 1 97.12 276 CYS B C 1
ATOM 5270 O O . CYS B 1 276 ? -0.285 4.504 -7.699 1 97.12 276 CYS B O 1
ATOM 5272 N N . THR B 1 277 ? 0.714 3.107 -6.273 1 98.25 277 THR B N 1
ATOM 5273 C CA . THR B 1 277 ? 1.001 2.08 -7.266 1 98.25 277 THR B CA 1
ATOM 5274 C C . THR B 1 277 ? 0.196 0.814 -6.984 1 98.25 277 THR B C 1
ATOM 5276 O O . THR B 1 277 ? 0.225 0.289 -5.867 1 98.25 277 THR B O 1
ATOM 5279 N N . MET B 1 278 ? -0.489 0.35 -7.965 1 98.06 278 MET B N 1
ATOM 5280 C CA . MET B 1 278 ? -1.337 -0.836 -7.883 1 98.06 278 MET B CA 1
ATOM 5281 C C . MET B 1 278 ? -0.882 -1.899 -8.883 1 98.06 278 MET B C 1
ATOM 5283 O O . MET B 1 278 ? -0.678 -1.605 -10.055 1 98.06 278 MET B O 1
ATOM 5287 N N . HIS B 1 279 ? -0.704 -3.107 -8.406 1 95.5 279 HIS B N 1
ATOM 5288 C CA . HIS B 1 279 ? -0.365 -4.25 -9.25 1 95.5 279 HIS B CA 1
ATOM 5289 C C . HIS B 1 279 ? -1.557 -5.188 -9.414 1 95.5 279 HIS B C 1
ATOM 5291 O O . HIS B 1 279 ? -2.223 -5.531 -8.43 1 95.5 279 HIS B O 1
ATOM 5297 N N . MET B 1 280 ? -1.786 -5.59 -10.703 1 97.19 280 MET B N 1
ATOM 5298 C CA . MET B 1 280 ? -2.975 -6.383 -11 1 97.19 280 MET B CA 1
ATOM 5299 C C . MET B 1 280 ? -2.613 -7.613 -11.82 1 97.19 280 MET B C 1
ATOM 5301 O O . MET B 1 280 ? -1.515 -7.695 -12.375 1 97.19 280 MET B O 1
ATOM 5305 N N . LEU B 1 281 ? -3.545 -8.555 -11.836 1 94.81 281 LEU B N 1
ATOM 5306 C CA . LEU B 1 281 ? -3.562 -9.68 -12.758 1 94.81 281 LEU B CA 1
ATOM 5307 C C . LEU B 1 281 ? -4.828 -9.664 -13.609 1 94.81 281 LEU B C 1
ATOM 5309 O O . LEU B 1 281 ? -5.926 -9.43 -13.102 1 94.81 281 LEU B O 1
ATOM 5313 N N . VAL B 1 282 ? -4.621 -9.836 -14.883 1 97.88 282 VAL B N 1
ATOM 5314 C CA . VAL B 1 282 ? -5.727 -10.055 -15.812 1 97.88 282 VAL B CA 1
ATOM 5315 C C . VAL B 1 282 ? -5.586 -11.43 -16.469 1 97.88 282 VAL B C 1
ATOM 5317 O O . VAL B 1 282 ? -4.551 -11.734 -17.062 1 97.88 282 VAL B O 1
ATOM 5320 N N . ARG B 1 283 ? -6.609 -12.258 -16.281 1 97.38 283 ARG B N 1
ATOM 5321 C CA . ARG B 1 283 ? -6.582 -13.625 -16.781 1 97.38 283 ARG B CA 1
ATOM 5322 C C . ARG B 1 283 ? -7.867 -13.953 -17.547 1 97.38 283 ARG B C 1
ATOM 5324 O O . ARG B 1 283 ? -8.953 -13.555 -17.125 1 97.38 283 ARG B O 1
ATOM 5331 N N . ASP B 1 284 ? -7.762 -14.633 -18.641 1 98.06 284 ASP B N 1
ATOM 5332 C CA . ASP B 1 284 ? -8.883 -15.227 -19.375 1 98.06 284 ASP B CA 1
ATOM 5333 C C . ASP B 1 284 ? -8.406 -16.312 -20.312 1 98.06 284 ASP B C 1
ATOM 5335 O O . ASP B 1 284 ? -7.371 -16.172 -20.969 1 98.06 284 ASP B O 1
ATOM 5339 N N . HIS B 1 285 ? -9.148 -17.375 -20.391 1 97.06 285 HIS B N 1
ATOM 5340 C CA . HIS B 1 285 ? -8.773 -18.469 -21.297 1 97.06 285 HIS 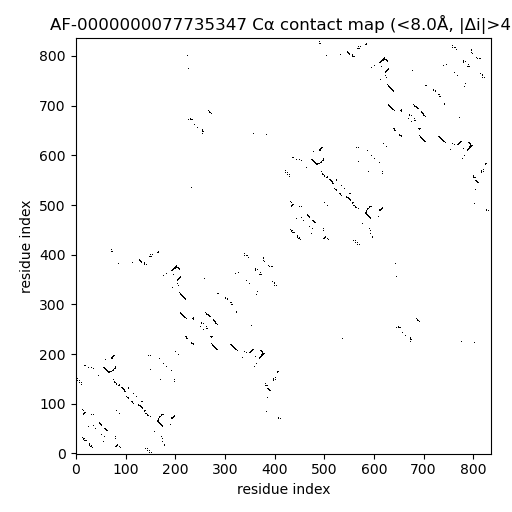B CA 1
ATOM 5341 C C . HIS B 1 285 ? -9.055 -18.094 -22.75 1 97.06 285 HIS B C 1
ATOM 5343 O O . HIS B 1 285 ? -8.359 -18.547 -23.656 1 97.06 285 HIS B O 1
ATOM 5349 N N . ASP B 1 286 ? -10.031 -17.312 -22.938 1 97 286 ASP B N 1
ATOM 5350 C CA . ASP B 1 286 ? -10.43 -16.891 -24.281 1 97 286 ASP B CA 1
ATOM 5351 C C . ASP B 1 286 ? -9.664 -15.641 -24.703 1 97 286 ASP B C 1
ATOM 5353 O O . ASP B 1 286 ? -9.672 -14.633 -24 1 97 286 ASP B O 1
ATOM 5357 N N . ARG B 1 287 ? -9.039 -15.695 -25.844 1 96.12 287 ARG B N 1
ATOM 5358 C CA . ARG B 1 287 ? -8.188 -14.609 -26.312 1 96.12 287 ARG B CA 1
ATOM 5359 C C . ARG B 1 287 ? -8.992 -13.336 -26.531 1 96.12 287 ARG B C 1
ATOM 5361 O O . ARG B 1 287 ? -8.539 -12.242 -26.172 1 96.12 287 ARG B O 1
ATOM 5368 N N . LYS B 1 288 ? -10.172 -13.484 -27.109 1 97.81 288 LYS B N 1
ATOM 5369 C CA . LYS B 1 288 ? -11.008 -12.312 -27.359 1 97.81 288 LYS B CA 1
ATOM 5370 C C . LYS B 1 288 ? -11.438 -11.641 -26.062 1 97.81 288 LYS B C 1
ATOM 5372 O O . LYS B 1 288 ? -11.383 -10.422 -25.938 1 97.81 288 LYS B O 1
ATOM 5377 N N . ARG B 1 289 ? -11.836 -12.406 -25.109 1 98.25 289 ARG B N 1
ATOM 5378 C CA . ARG B 1 289 ? -12.242 -11.875 -23.812 1 98.25 289 ARG B CA 1
ATOM 5379 C C . ARG B 1 289 ? -11.055 -11.273 -23.062 1 98.25 289 ARG B C 1
ATOM 5381 O O . ARG B 1 289 ? -11.195 -10.273 -22.359 1 98.25 289 ARG B O 1
ATOM 5388 N N . PHE B 1 290 ? -9.945 -11.891 -23.266 1 97.94 290 PHE B N 1
ATOM 5389 C CA . PHE B 1 290 ? -8.703 -11.391 -22.688 1 97.94 290 PHE B CA 1
ATOM 5390 C C . PHE B 1 290 ? -8.398 -9.984 -23.188 1 97.94 290 PHE B C 1
ATOM 5392 O O . PHE B 1 290 ? -8.164 -9.07 -22.391 1 97.94 290 PHE B O 1
ATOM 5399 N N . GLU B 1 291 ? -8.461 -9.844 -24.453 1 98.44 291 GLU B N 1
ATOM 5400 C CA . GLU B 1 291 ? -8.211 -8.539 -25.047 1 98.44 291 GLU B CA 1
ATOM 5401 C C . GLU B 1 291 ? -9.281 -7.531 -24.641 1 98.44 291 GLU B C 1
ATOM 5403 O O . GLU B 1 291 ? -8.992 -6.344 -24.469 1 98.44 291 GLU B O 1
ATOM 5408 N N . ALA B 1 292 ? -10.469 -7.965 -24.516 1 98.69 292 ALA B N 1
ATOM 5409 C CA . ALA B 1 292 ? -11.555 -7.094 -24.078 1 98.69 292 ALA B CA 1
ATOM 5410 C C . ALA B 1 292 ? -11.312 -6.59 -22.656 1 98.69 292 ALA B C 1
ATOM 5412 O O . ALA B 1 292 ? -11.633 -5.441 -22.328 1 98.69 292 ALA B O 1
ATOM 5413 N N . ARG B 1 293 ? -10.828 -7.402 -21.797 1 98.62 293 ARG B N 1
ATOM 5414 C CA . ARG B 1 293 ? -10.516 -7.016 -20.422 1 98.62 293 ARG B CA 1
ATOM 5415 C C . ARG B 1 293 ? -9.43 -5.941 -20.391 1 98.62 293 ARG B C 1
ATOM 5417 O O . ARG B 1 293 ? -9.516 -4.992 -19.609 1 98.62 293 ARG B O 1
ATOM 5424 N N . LYS B 1 294 ? -8.438 -6.121 -21.203 1 98.56 294 LYS B N 1
ATOM 5425 C CA . LYS B 1 294 ? -7.379 -5.117 -21.297 1 98.56 294 LYS B CA 1
ATOM 5426 C C . LYS B 1 294 ? -7.922 -3.787 -21.797 1 98.56 294 LYS B C 1
ATOM 5428 O O . LYS B 1 294 ? -7.555 -2.725 -21.297 1 98.56 294 LYS B O 1
ATOM 5433 N N . ALA B 1 295 ? -8.758 -3.922 -22.797 1 98.75 295 ALA B N 1
ATOM 5434 C CA . ALA B 1 295 ? -9.375 -2.719 -23.359 1 98.75 295 ALA B CA 1
ATOM 5435 C C . ALA B 1 295 ? -10.219 -1.998 -22.297 1 98.75 295 ALA B C 1
ATOM 5437 O O . ALA B 1 295 ? -10.266 -0.767 -22.281 1 98.75 295 ALA B O 1
ATOM 5438 N N . TYR B 1 296 ? -10.875 -2.723 -21.5 1 98.69 296 TYR B N 1
ATOM 5439 C CA . TYR B 1 296 ? -11.672 -2.146 -20.422 1 98.69 296 TYR B CA 1
ATOM 5440 C C . TYR B 1 296 ? -10.797 -1.329 -19.484 1 98.69 296 TYR B C 1
ATOM 5442 O O . TYR B 1 296 ? -11.156 -0.209 -19.109 1 98.69 296 TYR B O 1
ATOM 5450 N N . LEU B 1 297 ? -9.672 -1.873 -19.062 1 98.75 297 LEU B N 1
ATOM 5451 C CA . LEU B 1 297 ? -8.758 -1.157 -18.188 1 98.75 297 LEU B CA 1
ATOM 5452 C C . LEU B 1 297 ? -8.25 0.119 -18.844 1 98.75 297 LEU B C 1
ATOM 5454 O O . LEU B 1 297 ? -8.117 1.152 -18.188 1 98.75 297 LEU B O 1
ATOM 5458 N N . ALA B 1 298 ? -7.918 0.008 -20.125 1 98.56 298 ALA B N 1
ATOM 5459 C CA . ALA B 1 298 ? -7.477 1.192 -20.859 1 98.56 298 ALA B CA 1
ATOM 5460 C C . ALA B 1 298 ? -8.555 2.271 -20.859 1 98.56 298 ALA B C 1
ATOM 5462 O O . ALA B 1 298 ? -8.258 3.455 -20.672 1 98.56 298 ALA B O 1
ATOM 5463 N N . HIS B 1 299 ? -9.781 1.858 -21.078 1 98.5 299 HIS B N 1
ATOM 5464 C CA . HIS B 1 299 ? -10.898 2.789 -21.047 1 98.5 299 HIS B CA 1
ATOM 5465 C C . HIS B 1 299 ? -11.055 3.42 -19.656 1 98.5 299 HIS B C 1
ATOM 5467 O O . HIS B 1 299 ? -11.344 4.613 -19.547 1 98.5 299 HIS B O 1
ATOM 5473 N N . LEU B 1 300 ? -10.93 2.639 -18.641 1 98.12 300 LEU B N 1
ATOM 5474 C CA . LEU B 1 300 ? -11 3.15 -17.266 1 98.12 300 LEU B CA 1
ATOM 5475 C C . LEU B 1 300 ? -9.945 4.227 -17.047 1 98.12 300 LEU B C 1
ATOM 5477 O O . LEU B 1 300 ? -10.242 5.281 -16.469 1 98.12 300 LEU B O 1
ATOM 5481 N N . ALA B 1 301 ? -8.703 3.941 -17.438 1 98.44 301 ALA B N 1
ATOM 5482 C CA . ALA B 1 301 ? -7.629 4.922 -17.297 1 98.44 301 ALA B CA 1
ATOM 5483 C C . ALA B 1 301 ? -7.984 6.23 -18 1 98.44 301 ALA B C 1
ATOM 5485 O O . ALA B 1 301 ? -7.77 7.312 -17.453 1 98.44 301 ALA B O 1
ATOM 5486 N N . ASP B 1 302 ? -8.547 6.129 -19.188 1 98.12 302 ASP B N 1
ATOM 5487 C CA . ASP B 1 302 ? -8.961 7.305 -19.953 1 98.12 302 ASP B CA 1
ATOM 5488 C C . ASP B 1 302 ? -10.023 8.102 -19.188 1 98.12 302 ASP B C 1
ATOM 5490 O O . ASP B 1 302 ? -9.969 9.328 -19.141 1 98.12 302 ASP B O 1
ATOM 5494 N N . CYS B 1 303 ? -11 7.434 -18.656 1 97.88 303 CYS B N 1
ATOM 5495 C CA . CYS B 1 303 ? -12.062 8.086 -17.906 1 97.88 303 CYS B CA 1
ATOM 5496 C C . CYS B 1 303 ? -11.492 8.852 -16.719 1 97.88 303 CYS B C 1
ATOM 5498 O O . CYS B 1 303 ? -11.906 9.984 -16.438 1 97.88 303 CYS B O 1
ATOM 5500 N N . PHE B 1 304 ? -10.562 8.219 -15.992 1 97.81 304 PHE B N 1
ATOM 5501 C CA . PHE B 1 304 ? -9.938 8.891 -14.859 1 97.81 304 PHE B CA 1
ATOM 5502 C C . PHE B 1 304 ? -9.172 10.125 -15.32 1 97.81 304 PHE B C 1
ATOM 5504 O O . PHE B 1 304 ? -9.242 11.18 -14.688 1 97.81 304 PHE B O 1
ATOM 5511 N N . ASN B 1 305 ? -8.477 9.992 -16.391 1 97.19 305 ASN B N 1
ATOM 5512 C CA . ASN B 1 305 ? -7.668 11.094 -16.891 1 97.19 305 ASN B CA 1
ATOM 5513 C C . ASN B 1 305 ? -8.539 12.242 -17.391 1 97.19 305 ASN B C 1
ATOM 5515 O O . ASN B 1 305 ? -8.133 13.406 -17.328 1 97.19 305 ASN B O 1
ATOM 5519 N N . VAL B 1 306 ? -9.734 11.969 -17.875 1 96.44 306 VAL B N 1
ATOM 5520 C CA . VAL B 1 306 ? -10.688 13.008 -18.25 1 96.44 306 VAL B CA 1
ATOM 5521 C C . VAL B 1 306 ? -11.242 13.68 -17 1 96.44 306 VAL B C 1
ATOM 5523 O O . VAL B 1 306 ? -11.367 14.906 -16.938 1 96.44 306 VAL B O 1
ATOM 5526 N N . SER B 1 307 ? -11.516 12.906 -16 1 94.88 307 SER B N 1
ATOM 5527 C CA . SER B 1 307 ? -12.156 13.391 -14.789 1 94.88 307 SER B CA 1
ATOM 5528 C C . SER B 1 307 ? -11.188 14.172 -13.914 1 94.88 307 SER B C 1
ATOM 5530 O O . SER B 1 307 ? -11.562 15.164 -13.289 1 94.88 307 SER B O 1
ATOM 5532 N N . TYR B 1 308 ? -9.914 13.711 -13.844 1 93 308 TYR B N 1
ATOM 5533 C CA . TYR B 1 308 ? -8.984 14.281 -12.883 1 93 308 TYR B CA 1
ATOM 5534 C C . TYR B 1 308 ? -7.898 15.086 -13.586 1 93 308 TYR B C 1
ATOM 5536 O O . TYR B 1 308 ? -7.121 15.797 -12.938 1 93 308 TYR B O 1
ATOM 5544 N N . GLY B 1 309 ? -7.836 14.969 -14.859 1 91.56 309 GLY B N 1
ATOM 5545 C CA . GLY B 1 309 ? -6.797 15.617 -15.641 1 91.56 309 GLY B CA 1
ATOM 5546 C C . GLY B 1 309 ? -5.836 14.641 -16.297 1 91.56 309 GLY B C 1
ATOM 5547 O O . GLY B 1 309 ? -5.551 13.578 -15.734 1 91.56 309 GLY B O 1
ATOM 5548 N N . ALA B 1 310 ? -5.289 15.039 -17.422 1 92.06 310 ALA B N 1
ATOM 5549 C CA . ALA B 1 310 ? -4.379 14.188 -18.188 1 92.06 310 ALA B CA 1
ATOM 5550 C C . ALA B 1 310 ? -3.15 13.82 -17.359 1 92.06 310 ALA B C 1
ATOM 5552 O O . ALA B 1 310 ? -2.602 14.664 -16.641 1 92.06 310 ALA B O 1
ATOM 5553 N N . GLY B 1 311 ? -2.764 12.594 -17.438 1 92.94 311 GLY B N 1
ATOM 5554 C CA . GLY B 1 311 ? -1.547 12.148 -16.781 1 92.94 311 GLY B CA 1
ATOM 5555 C C . GLY B 1 311 ? -1.779 11.695 -15.344 1 92.94 311 GLY B C 1
ATOM 5556 O O . GLY B 1 311 ? -0.851 11.234 -14.672 1 92.94 311 GLY B O 1
ATOM 5557 N N . THR B 1 312 ? -2.988 11.711 -14.852 1 94.88 312 THR B N 1
ATOM 5558 C CA . THR B 1 312 ? -3.316 11.305 -13.492 1 94.88 312 THR B CA 1
ATOM 5559 C C . THR B 1 312 ? -3.135 9.797 -13.312 1 94.88 312 THR B C 1
ATOM 5561 O O . THR B 1 312 ? -2.627 9.344 -12.289 1 94.88 312 THR B O 1
ATOM 5564 N N . VAL B 1 313 ? -3.557 9.094 -14.328 1 98 313 VAL B N 1
ATOM 5565 C CA . VAL B 1 313 ? -3.443 7.641 -14.273 1 98 313 VAL B CA 1
ATOM 5566 C C . VAL B 1 313 ? -2.516 7.152 -15.383 1 98 313 VAL B C 1
ATOM 5568 O O . VAL B 1 313 ? -2.695 7.5 -16.547 1 98 313 VAL B O 1
ATOM 5571 N N . GLU B 1 314 ? -1.471 6.453 -14.984 1 98.44 314 GLU B N 1
ATOM 5572 C CA . GLU B 1 314 ? -0.589 5.738 -15.898 1 98.44 314 GLU B CA 1
ATOM 5573 C C . GLU B 1 314 ? -0.848 4.234 -15.852 1 98.44 314 GLU B C 1
ATOM 5575 O O . GLU B 1 314 ? -0.903 3.643 -14.773 1 98.44 314 GLU B O 1
ATOM 5580 N N . LEU B 1 315 ? -1.039 3.656 -17.047 1 98.38 315 LEU B N 1
ATOM 5581 C CA . LEU B 1 315 ? -1.362 2.236 -17.141 1 98.38 315 LEU B CA 1
ATOM 5582 C C . LEU B 1 315 ? -0.384 1.514 -18.062 1 98.38 315 LEU B C 1
ATOM 5584 O O . LEU B 1 315 ? -0.146 1.952 -19.188 1 98.38 315 LEU B O 1
ATOM 5588 N N . THR B 1 316 ? 0.3 0.493 -17.547 1 98.06 316 THR B N 1
ATOM 5589 C CA . THR B 1 316 ? 1.06 -0.465 -18.344 1 98.06 316 THR B CA 1
ATOM 5590 C C . THR B 1 316 ? 0.474 -1.867 -18.203 1 98.06 316 THR B C 1
ATOM 5592 O O . THR B 1 316 ? 0.045 -2.264 -17.125 1 98.06 316 THR B O 1
ATOM 5595 N N . MET B 1 317 ? 0.365 -2.553 -19.328 1 96.94 317 MET B N 1
ATOM 5596 C CA . MET B 1 317 ? -0.252 -3.875 -19.312 1 96.94 317 MET B CA 1
ATOM 5597 C C . MET B 1 317 ? 0.598 -4.883 -20.078 1 96.94 317 MET B C 1
ATOM 5599 O O . MET B 1 317 ? 0.16 -5.422 -21.094 1 96.94 317 MET B O 1
ATOM 5603 N N . PRO B 1 318 ? 1.732 -5.254 -19.578 1 92.44 318 PRO B N 1
ATOM 5604 C CA . PRO B 1 318 ? 2.539 -6.258 -20.266 1 92.44 318 PRO B CA 1
ATOM 5605 C C . PRO B 1 318 ? 1.893 -7.641 -20.266 1 92.44 318 PRO B C 1
ATOM 5607 O O . PRO B 1 318 ? 1.378 -8.078 -19.234 1 92.44 318 PRO B O 1
ATOM 5610 N N . ASP B 1 319 ? 1.935 -8.266 -21.422 1 91.38 319 ASP B N 1
ATOM 5611 C CA . ASP B 1 319 ? 1.504 -9.656 -21.5 1 91.38 319 ASP B CA 1
ATOM 5612 C C . ASP B 1 319 ? 2.58 -10.594 -20.953 1 91.38 319 ASP B C 1
ATOM 5614 O O . ASP B 1 319 ? 3.775 -10.328 -21.094 1 91.38 319 ASP B O 1
ATOM 5618 N N . VAL B 1 320 ? 2.096 -11.641 -20.391 1 83.94 320 VAL B N 1
ATOM 5619 C CA . VAL B 1 320 ? 3.033 -12.578 -19.781 1 83.94 320 VAL B CA 1
ATOM 5620 C C . VAL B 1 320 ? 3.074 -13.867 -20.594 1 83.94 320 VAL B C 1
ATOM 5622 O O . VAL B 1 320 ? 4.152 -14.352 -20.953 1 83.94 320 VAL B O 1
ATOM 5625 N N . TYR B 1 321 ? 1.94 -14.492 -20.859 1 83.94 321 TYR B N 1
ATOM 5626 C CA . TYR B 1 321 ? 1.816 -15.703 -21.656 1 83.94 321 TYR B CA 1
ATOM 5627 C C . TYR B 1 321 ? 0.425 -15.812 -22.266 1 83.94 321 TYR B C 1
ATOM 5629 O O . TYR B 1 321 ? -0.473 -15.039 -21.922 1 83.94 321 TYR B O 1
ATOM 5637 N N . TYR B 1 322 ? 0.308 -16.766 -23.203 1 92.44 322 TYR B N 1
ATOM 5638 C CA . TYR B 1 322 ? -0.958 -17.016 -23.891 1 92.44 322 TYR B CA 1
ATOM 5639 C C . TYR B 1 322 ? -1.384 -18.469 -23.734 1 92.44 322 TYR B C 1
ATOM 5641 O O . TYR B 1 322 ? -0.603 -19.312 -23.281 1 92.44 322 TYR B O 1
ATOM 5649 N N . ASN B 1 323 ? -2.631 -18.75 -24.016 1 95.38 323 ASN B N 1
ATOM 5650 C CA . ASN B 1 323 ? -3.209 -20.094 -23.875 1 95.38 323 ASN B CA 1
ATOM 5651 C C . ASN B 1 323 ? -2.504 -21.109 -24.766 1 95.38 323 ASN B C 1
ATOM 5653 O O . ASN B 1 323 ? -2.535 -20.984 -26 1 95.38 323 ASN B O 1
ATOM 5657 N N . MET B 1 324 ? -1.984 -22.141 -24.188 1 93.44 324 MET B N 1
ATOM 5658 C CA . MET B 1 324 ? -1.201 -23.125 -24.922 1 93.44 324 MET B CA 1
ATOM 5659 C C . MET B 1 324 ? -2.09 -23.922 -25.859 1 93.44 324 MET B C 1
ATOM 5661 O O . MET B 1 324 ? -1.596 -24.578 -26.797 1 93.44 324 MET B O 1
ATOM 5665 N N . ARG B 1 325 ? -3.375 -23.922 -25.594 1 94.5 325 ARG B N 1
ATOM 5666 C CA . ARG B 1 325 ? -4.289 -24.672 -26.453 1 94.5 325 ARG B CA 1
ATOM 5667 C C . ARG B 1 325 ? -4.109 -24.281 -27.922 1 94.5 325 ARG B C 1
ATOM 5669 O O . ARG B 1 325 ? -4.199 -25.125 -28.812 1 94.5 325 ARG B O 1
ATOM 5676 N N . ASP B 1 326 ? -3.814 -23.078 -28.109 1 93.25 326 ASP B N 1
ATOM 5677 C CA . ASP B 1 326 ? -3.676 -22.531 -29.453 1 93.25 326 ASP B CA 1
ATOM 5678 C C . ASP B 1 326 ? -2.521 -23.203 -30.203 1 93.25 326 ASP B C 1
ATOM 5680 O O . ASP B 1 326 ? -2.514 -23.25 -31.438 1 93.25 326 ASP B O 1
ATOM 5684 N N . LYS B 1 327 ? -1.537 -23.719 -29.469 1 93.25 327 LYS B N 1
ATOM 5685 C CA . LYS B 1 327 ? -0.354 -24.312 -30.094 1 93.25 327 LYS B CA 1
ATOM 5686 C C . LYS B 1 327 ? -0.425 -25.844 -30.062 1 93.25 327 LYS B C 1
ATOM 5688 O O . LYS B 1 327 ? 0.305 -26.516 -30.781 1 93.25 327 LYS B O 1
ATOM 5693 N N . ILE B 1 328 ? -1.319 -26.328 -29.266 1 92.94 328 ILE B N 1
ATOM 5694 C CA . ILE B 1 328 ? -1.4 -27.766 -29.094 1 92.94 328 ILE B CA 1
ATOM 5695 C C . ILE B 1 328 ? -2.539 -28.328 -29.953 1 92.94 328 ILE B C 1
ATOM 5697 O O . ILE B 1 328 ? -2.363 -29.312 -30.672 1 92.94 328 ILE B O 1
ATOM 5701 N N . MET B 1 329 ? -3.668 -27.703 -29.922 1 91.31 329 MET B N 1
ATOM 5702 C CA . MET B 1 329 ? -4.836 -28.188 -30.656 1 91.31 329 MET B CA 1
ATOM 5703 C C . MET B 1 329 ? -5.094 -27.344 -31.891 1 91.31 329 MET B C 1
ATOM 5705 O O . MET B 1 329 ? -4.992 -26.125 -31.859 1 91.31 329 MET B O 1
ATOM 5709 N N . PRO B 1 330 ? -5.457 -27.938 -32.906 1 89.31 330 PRO B N 1
ATOM 5710 C CA . PRO B 1 330 ? -5.605 -29.375 -33.125 1 89.31 330 PRO B CA 1
ATOM 5711 C C . PRO B 1 330 ? -4.32 -30.047 -33.594 1 89.31 330 PRO B C 1
ATOM 5713 O O . PRO B 1 330 ? -4.258 -31.266 -33.719 1 89.31 330 PRO B O 1
ATOM 5716 N N . ALA B 1 331 ? -3.312 -29.328 -33.781 1 88.56 331 ALA B N 1
ATOM 5717 C CA . ALA B 1 331 ? -2.104 -29.75 -34.469 1 88.56 331 ALA B CA 1
ATOM 5718 C C . ALA B 1 331 ? -1.429 -30.906 -33.75 1 88.56 331 ALA B C 1
ATOM 5720 O O . ALA B 1 331 ? -0.787 -31.75 -34.375 1 88.56 331 ALA B O 1
ATOM 5721 N N . HIS B 1 332 ? -1.591 -30.922 -32.469 1 93.12 332 HIS B N 1
ATOM 5722 C CA . HIS B 1 332 ? -0.895 -31.922 -31.688 1 93.12 332 HIS B CA 1
ATOM 5723 C C . HIS B 1 332 ? -1.865 -32.688 -30.797 1 93.12 332 HIS B C 1
ATOM 5725 O O . HIS B 1 332 ? -1.558 -32.969 -29.641 1 93.12 332 HIS B O 1
ATOM 5731 N N . GLU B 1 333 ? -2.973 -32.938 -31.281 1 93.38 333 GLU B N 1
ATOM 5732 C CA . GLU B 1 333 ? -3.996 -33.656 -30.547 1 93.38 333 GLU B CA 1
ATOM 5733 C C . GLU B 1 333 ? -3.488 -35.031 -30.125 1 93.38 333 GLU B C 1
ATOM 5735 O O . GLU B 1 333 ? -3.895 -35.562 -29.078 1 93.38 333 GLU B O 1
ATOM 5740 N N . GLN B 1 334 ? -2.582 -35.594 -30.844 1 92.5 334 GLN B N 1
ATOM 5741 C CA . GLN B 1 334 ? -2.047 -36.906 -30.562 1 92.5 334 GLN B CA 1
ATOM 5742 C C . GLN B 1 334 ? -1.266 -36.938 -29.25 1 92.5 334 GLN B C 1
ATOM 5744 O O . GLN B 1 334 ? -1.221 -37.938 -28.562 1 92.5 334 GLN B O 1
ATOM 5749 N N . VAL B 1 335 ? -0.642 -35.844 -28.969 1 94.25 335 VAL B N 1
ATOM 5750 C CA . VAL B 1 335 ? 0.125 -35.719 -27.734 1 94.25 335 VAL B CA 1
ATOM 5751 C C . VAL B 1 335 ? -0.815 -35.812 -26.531 1 94.25 335 VAL B C 1
ATOM 5753 O O . VAL B 1 335 ? -0.493 -36.438 -25.531 1 94.25 335 VAL B O 1
ATOM 5756 N N . VAL B 1 336 ? -1.959 -35.25 -26.641 1 95.75 336 VAL B N 1
ATOM 5757 C CA . VAL B 1 336 ? -2.969 -35.281 -25.594 1 95.75 336 VAL B CA 1
ATOM 5758 C C . VAL B 1 336 ? -3.584 -36.688 -25.5 1 95.75 336 VAL B C 1
ATOM 5760 O O . VAL B 1 336 ? -3.779 -37.219 -24.406 1 95.75 336 VAL B O 1
ATOM 5763 N N . ALA B 1 337 ? -3.832 -37.188 -26.609 1 95.25 337 ALA B N 1
ATOM 5764 C CA . ALA B 1 337 ? -4.406 -38.531 -26.656 1 95.25 337 ALA B CA 1
ATOM 5765 C C . ALA B 1 337 ? -3.459 -39.562 -26.031 1 95.25 337 ALA B C 1
ATOM 5767 O O . ALA B 1 337 ? -3.9 -40.5 -25.359 1 95.25 337 ALA B O 1
ATOM 5768 N N . LEU B 1 338 ? -2.223 -39.438 -26.312 1 96.12 338 LEU B N 1
ATOM 5769 C CA . LEU B 1 338 ? -1.214 -40.312 -25.75 1 96.12 338 LEU B CA 1
ATOM 5770 C C . LEU B 1 338 ? -1.225 -40.25 -24.234 1 96.12 338 LEU B C 1
ATOM 5772 O O . LEU B 1 338 ? -1.15 -41.281 -23.562 1 96.12 338 LEU B O 1
ATOM 5776 N N . ALA B 1 339 ? -1.282 -39.094 -23.703 1 97.19 339 ALA B N 1
ATOM 5777 C CA . ALA B 1 339 ? -1.318 -38.906 -22.25 1 97.19 339 ALA B CA 1
ATOM 5778 C C . ALA B 1 339 ? -2.561 -39.562 -21.656 1 97.19 339 ALA B C 1
ATOM 5780 O O . ALA B 1 339 ? -2.482 -40.219 -20.625 1 97.19 339 ALA B O 1
ATOM 5781 N N . ALA B 1 340 ? -3.678 -39.375 -22.266 1 97.5 340 ALA B N 1
ATOM 5782 C CA . ALA B 1 340 ? -4.926 -39.969 -21.797 1 97.5 340 ALA B CA 1
ATOM 5783 C C . ALA B 1 340 ? -4.828 -41.5 -21.766 1 97.5 340 ALA B C 1
ATOM 5785 O O . ALA B 1 340 ? -5.266 -42.125 -20.812 1 97.5 340 ALA B O 1
ATOM 5786 N N . ARG B 1 341 ? -4.32 -42.031 -22.781 1 96.81 341 ARG B N 1
ATOM 5787 C CA . ARG B 1 341 ? -4.156 -43.469 -22.859 1 96.81 341 ARG B CA 1
ATOM 5788 C C . ARG B 1 341 ? -3.227 -43.969 -21.766 1 96.81 341 ARG B C 1
ATOM 5790 O O . ARG B 1 341 ? -3.514 -45 -21.125 1 96.81 341 ARG B O 1
ATOM 5797 N N . ALA B 1 342 ? -2.119 -43.312 -21.625 1 97.56 342 ALA B N 1
ATOM 5798 C CA . ALA B 1 342 ? -1.157 -43.688 -20.594 1 97.56 342 ALA B CA 1
ATOM 5799 C C . ALA B 1 342 ? -1.799 -43.656 -19.219 1 97.56 342 ALA B C 1
ATOM 5801 O O . ALA B 1 342 ? -1.521 -44.5 -18.375 1 97.56 342 ALA B O 1
ATOM 5802 N N . MET B 1 343 ? -2.629 -42.688 -18.953 1 98.06 343 MET B N 1
ATOM 5803 C CA . MET B 1 343 ? -3.338 -42.594 -17.672 1 98.06 343 MET B CA 1
ATOM 5804 C C . MET B 1 343 ? -4.262 -43.781 -17.484 1 98.06 343 MET B C 1
ATOM 5806 O O . MET B 1 343 ? -4.27 -44.406 -16.422 1 98.06 343 MET B O 1
ATOM 5810 N N . ARG B 1 344 ? -4.953 -44.125 -18.5 1 97.75 344 ARG B N 1
ATOM 5811 C CA . ARG B 1 344 ? -5.855 -45.281 -18.422 1 97.75 344 ARG B CA 1
ATOM 5812 C C . ARG B 1 344 ? -5.078 -46.562 -18.172 1 97.75 344 ARG B C 1
ATOM 5814 O O . ARG B 1 344 ? -5.539 -47.469 -17.453 1 97.75 344 ARG B O 1
ATOM 5821 N N . GLU B 1 345 ? -3.994 -46.688 -18.812 1 97.31 345 GLU B N 1
ATOM 5822 C CA . GLU B 1 345 ? -3.146 -47.875 -18.609 1 97.31 345 GLU B CA 1
ATOM 5823 C C . GLU B 1 345 ? -2.643 -47.969 -17.172 1 97.31 345 GLU B C 1
ATOM 5825 O O . GLU B 1 345 ? -2.422 -49.031 -16.656 1 97.31 345 GLU B O 1
ATOM 5830 N N . ALA B 1 346 ? -2.486 -46.781 -16.609 1 97.62 346 ALA B N 1
ATOM 5831 C CA . ALA B 1 346 ? -2.049 -46.719 -15.211 1 97.62 346 ALA B CA 1
ATOM 5832 C C . ALA B 1 346 ? -3.232 -46.844 -14.258 1 97.62 346 ALA B C 1
ATOM 5834 O O . ALA B 1 346 ? -3.076 -46.719 -13.039 1 97.62 346 ALA B O 1
ATOM 5835 N N . GLY B 1 347 ? -4.422 -47.031 -14.773 1 97.31 347 GLY B N 1
ATOM 5836 C CA . GLY B 1 347 ? -5.617 -47.219 -13.961 1 97.31 347 GLY B CA 1
ATOM 5837 C C . GLY B 1 347 ? -6.227 -45.906 -13.516 1 97.31 347 GLY B C 1
ATOM 5838 O O . GLY B 1 347 ? -6.922 -45.844 -12.5 1 97.31 347 GLY B O 1
ATOM 5839 N N . VAL B 1 348 ? -5.91 -44.875 -14.156 1 97.88 348 VAL B N 1
ATOM 5840 C CA . VAL B 1 348 ? -6.383 -43.531 -13.797 1 97.88 348 VAL B CA 1
ATOM 5841 C C . VAL B 1 348 ? -7.285 -42.969 -14.898 1 97.88 348 VAL B C 1
ATOM 5843 O O . VAL B 1 348 ? -6.918 -43 -16.078 1 97.88 348 VAL B O 1
ATOM 5846 N N . GLU B 1 349 ? -8.461 -42.562 -14.555 1 97.56 349 GLU B N 1
ATOM 5847 C CA . GLU B 1 349 ? -9.328 -41.906 -15.523 1 97.56 349 GLU B CA 1
ATOM 5848 C C . GLU B 1 349 ? -8.922 -40.438 -15.734 1 97.56 349 GLU B C 1
ATOM 5850 O O . GLU B 1 349 ? -8.898 -39.656 -14.781 1 97.56 349 GLU B O 1
ATOM 5855 N N . PRO B 1 350 ? -8.555 -40.125 -16.984 1 97.62 350 PRO B N 1
ATOM 5856 C CA . PRO B 1 350 ? -8.148 -38.75 -17.25 1 97.62 350 PRO B CA 1
ATOM 5857 C C . PRO B 1 350 ? -9.273 -37.75 -16.984 1 97.62 350 PRO B C 1
ATOM 5859 O O . PRO B 1 350 ? -10.438 -38.031 -17.297 1 97.62 350 PRO B O 1
ATOM 5862 N N . ALA B 1 351 ? -8.969 -36.719 -16.391 1 95.5 351 ALA B N 1
ATOM 5863 C CA . ALA B 1 351 ? -9.852 -35.562 -16.188 1 95.5 351 ALA B CA 1
ATOM 5864 C C . ALA B 1 351 ? -9.281 -34.312 -16.844 1 95.5 351 ALA B C 1
ATOM 5866 O O . ALA B 1 351 ? -8.383 -33.688 -16.297 1 95.5 351 ALA B O 1
ATOM 5867 N N . VAL B 1 352 ? -9.836 -34 -18 1 93.31 352 VAL B N 1
ATOM 5868 C CA . VAL B 1 352 ? -9.352 -32.812 -18.734 1 93.31 352 VAL B CA 1
ATOM 5869 C C . VAL B 1 352 ? -9.906 -31.547 -18.094 1 93.31 352 VAL B C 1
ATOM 5871 O O . VAL B 1 352 ? -11.125 -31.422 -17.906 1 93.31 352 VAL B O 1
ATOM 5874 N N . MET B 1 353 ? -9.102 -30.703 -17.719 1 90.44 353 MET B N 1
ATOM 5875 C CA . MET B 1 353 ? -9.5 -29.438 -17.094 1 90.44 353 MET B CA 1
ATOM 5876 C C . MET B 1 353 ? -8.57 -28.312 -17.516 1 90.44 353 MET B C 1
ATOM 5878 O O . MET B 1 353 ? -7.383 -28.531 -17.75 1 90.44 353 MET B O 1
ATOM 5882 N N . PRO B 1 354 ? -9.117 -27.078 -17.641 1 93.5 354 PRO B N 1
ATOM 5883 C CA . PRO B 1 354 ? -8.227 -25.953 -17.891 1 93.5 354 PRO B CA 1
ATOM 5884 C C . PRO B 1 354 ? -7.383 -25.578 -16.672 1 93.5 354 PRO B C 1
ATOM 5886 O O . PRO B 1 354 ? -7.848 -25.703 -15.539 1 93.5 354 PRO B O 1
ATOM 5889 N N . ILE B 1 355 ? -6.156 -25.156 -16.984 1 91.56 355 ILE B N 1
ATOM 5890 C CA . ILE B 1 355 ? -5.316 -24.625 -15.906 1 91.56 355 ILE B CA 1
ATOM 5891 C C . ILE B 1 355 ? -5.684 -23.172 -15.641 1 91.56 355 ILE B C 1
ATOM 5893 O O . ILE B 1 355 ? -5.734 -22.359 -16.562 1 91.56 355 ILE B O 1
ATOM 5897 N N . ARG B 1 356 ? -5.941 -22.891 -14.461 1 90.81 356 ARG B N 1
ATOM 5898 C CA . ARG B 1 356 ? -6.176 -21.516 -14.07 1 90.81 356 ARG B CA 1
ATOM 5899 C C . ARG B 1 356 ? -4.883 -20.844 -13.602 1 90.81 356 ARG B C 1
ATOM 5901 O O . ARG B 1 356 ? -4.801 -20.359 -12.477 1 90.81 356 ARG B O 1
ATOM 5908 N N . GLY B 1 357 ? -3.986 -20.828 -14.414 1 87.31 357 GLY B N 1
ATOM 5909 C CA . GLY B 1 357 ? -2.641 -20.297 -14.258 1 87.31 357 GLY B CA 1
ATOM 5910 C C . GLY B 1 357 ? -1.765 -20.531 -15.477 1 87.31 357 GLY B C 1
ATOM 5911 O O . GLY B 1 357 ? -2.271 -20.781 -16.578 1 87.31 357 GLY B O 1
ATOM 5912 N N . GLY B 1 358 ? -0.513 -20.25 -15.289 1 82.69 358 GLY B N 1
ATOM 5913 C CA . GLY B 1 358 ? 0.481 -20.562 -16.312 1 82.69 358 GLY B CA 1
ATOM 5914 C C . GLY B 1 358 ? 1.373 -21.734 -15.938 1 82.69 358 GLY B C 1
ATOM 5915 O O . GLY B 1 358 ? 1.383 -22.172 -14.789 1 82.69 358 GLY B O 1
ATOM 5916 N N . THR B 1 359 ? 1.931 -22.312 -16.922 1 84.81 359 THR B N 1
ATOM 5917 C CA . THR B 1 359 ? 2.92 -23.375 -16.734 1 84.81 359 THR B CA 1
ATOM 5918 C C . THR B 1 359 ? 4.121 -23.141 -17.656 1 84.81 359 THR B C 1
ATOM 5920 O O . THR B 1 359 ? 4.047 -22.375 -18.609 1 84.81 359 THR B O 1
ATOM 5923 N N . ASP B 1 360 ? 5.18 -23.781 -17.281 1 89.19 360 ASP B N 1
ATOM 5924 C CA . ASP B 1 360 ? 6.293 -23.797 -18.219 1 89.19 360 ASP B CA 1
ATOM 5925 C C . ASP B 1 360 ? 5.855 -24.312 -19.594 1 89.19 360 ASP B C 1
ATOM 5927 O O . ASP B 1 360 ? 6.289 -23.797 -20.625 1 89.19 360 ASP B O 1
ATOM 5931 N N . GLY B 1 361 ? 4.992 -25.266 -19.578 1 91.75 361 GLY B N 1
ATOM 5932 C CA . GLY B 1 361 ? 4.508 -25.859 -20.812 1 91.75 361 GLY B CA 1
ATOM 5933 C C . GLY B 1 361 ? 3.82 -24.859 -21.734 1 91.75 361 GLY B C 1
ATOM 5934 O O . GLY B 1 361 ? 3.924 -24.969 -22.953 1 91.75 361 GLY B O 1
ATOM 5935 N N . ALA B 1 362 ? 3.168 -23.969 -21.125 1 89.5 362 ALA B N 1
ATOM 5936 C CA . ALA B 1 362 ? 2.49 -22.953 -21.922 1 89.5 362 ALA B CA 1
ATOM 5937 C C . ALA B 1 362 ? 3.49 -22.125 -22.734 1 89.5 362 ALA B C 1
ATOM 5939 O O . ALA B 1 362 ? 3.311 -21.938 -23.938 1 89.5 362 ALA B O 1
ATOM 5940 N N . GLN B 1 363 ? 4.496 -21.734 -22.125 1 88.94 363 GLN B N 1
ATOM 5941 C CA . GLN B 1 363 ? 5.512 -20.922 -22.797 1 88.94 363 GLN B CA 1
ATOM 5942 C C . GLN B 1 363 ? 6.289 -21.75 -23.812 1 88.94 363 GLN B C 1
ATOM 5944 O O . GLN B 1 363 ? 6.59 -21.281 -24.922 1 88.94 363 GLN B O 1
ATOM 5949 N N . LEU B 1 364 ? 6.574 -22.922 -23.422 1 93.81 364 LEU B N 1
ATOM 5950 C CA . LEU B 1 364 ? 7.344 -23.797 -24.297 1 93.81 364 LEU B CA 1
ATOM 5951 C C . LEU B 1 364 ? 6.543 -24.156 -25.547 1 93.81 364 LEU B C 1
ATOM 5953 O O . LEU B 1 364 ? 7.105 -24.297 -26.625 1 93.81 364 LEU B O 1
ATOM 5957 N N . SER B 1 365 ? 5.266 -24.391 -25.375 1 93.81 365 SER B N 1
ATOM 5958 C CA . SER B 1 365 ? 4.41 -24.672 -26.516 1 93.81 365 SER B CA 1
ATOM 5959 C C . SER B 1 365 ? 4.48 -23.562 -27.547 1 93.81 365 SER B C 1
ATOM 5961 O O . SER B 1 365 ? 4.52 -23.812 -28.75 1 93.81 365 SER B O 1
ATOM 5963 N N . TYR B 1 366 ? 4.574 -22.391 -27.172 1 91.44 366 TYR B N 1
ATOM 5964 C CA . TYR B 1 366 ? 4.664 -21.234 -28.062 1 91.44 366 TYR B CA 1
ATOM 5965 C C . TYR B 1 366 ? 6.055 -21.125 -28.688 1 91.44 366 TYR B C 1
ATOM 5967 O O . TYR B 1 366 ? 6.242 -20.438 -29.688 1 91.44 366 TYR B O 1
ATOM 5975 N N . ARG B 1 367 ? 6.965 -21.812 -28.094 1 92.75 367 ARG B N 1
ATOM 5976 C CA . ARG B 1 367 ? 8.32 -21.797 -28.625 1 92.75 367 ARG B CA 1
ATOM 5977 C C . ARG B 1 367 ? 8.594 -23.047 -29.453 1 92.75 367 ARG B C 1
ATOM 5979 O O . ARG B 1 367 ? 9.75 -23.391 -29.734 1 92.75 367 ARG B O 1
ATOM 5986 N N . GLY B 1 368 ? 7.523 -23.781 -29.672 1 92.94 368 GLY B N 1
ATOM 5987 C CA . GLY B 1 368 ? 7.648 -24.875 -30.625 1 92.94 368 GLY B CA 1
ATOM 5988 C C . GLY B 1 368 ? 7.723 -26.234 -29.969 1 92.94 368 GLY B C 1
ATOM 5989 O O . GLY B 1 368 ? 7.957 -27.234 -30.656 1 92.94 368 GLY B O 1
ATOM 5990 N N . LEU B 1 369 ? 7.531 -26.297 -28.719 1 95.75 369 LEU B N 1
ATOM 5991 C CA . LEU B 1 369 ? 7.516 -27.562 -28 1 95.75 369 LEU B CA 1
ATOM 5992 C C . LEU B 1 369 ? 6.152 -27.828 -27.375 1 95.75 369 LEU B C 1
ATOM 5994 O O . LEU B 1 369 ? 5.934 -27.484 -26.203 1 95.75 369 LEU B O 1
ATOM 5998 N N . PRO B 1 370 ? 5.273 -28.484 -28.141 1 95.69 370 PRO B N 1
ATOM 5999 C CA . PRO B 1 370 ? 3.986 -28.812 -27.516 1 95.69 370 PRO B CA 1
ATOM 6000 C C . PRO B 1 370 ? 4.145 -29.547 -26.188 1 95.69 370 PRO B C 1
ATOM 6002 O O . PRO B 1 370 ? 4.797 -30.594 -26.141 1 95.69 370 PRO B O 1
ATOM 6005 N N . CYS B 1 371 ? 3.514 -29 -25.172 1 95.88 371 CYS B N 1
ATOM 6006 C CA . CYS B 1 371 ? 3.854 -29.5 -23.828 1 95.88 371 CYS B CA 1
ATOM 6007 C C . CYS B 1 371 ? 2.652 -29.406 -22.906 1 95.88 371 CYS B C 1
ATOM 6009 O O . CYS B 1 371 ? 2.596 -28.531 -22.031 1 95.88 371 CYS B O 1
ATOM 6011 N N . PRO B 1 372 ? 1.684 -30.359 -23 1 96.75 372 PRO B N 1
ATOM 6012 C CA . PRO B 1 372 ? 0.596 -30.422 -22.031 1 96.75 372 PRO B CA 1
ATOM 6013 C C . PRO B 1 372 ? 1.084 -30.781 -20.625 1 96.75 372 PRO B C 1
ATOM 6015 O O . PRO B 1 372 ? 2.26 -31.094 -20.438 1 96.75 372 PRO B O 1
ATOM 6018 N N . ASN B 1 373 ? 0.169 -30.625 -19.703 1 97 373 ASN B N 1
ATOM 6019 C CA . ASN B 1 373 ? 0.484 -30.844 -18.297 1 97 373 ASN B CA 1
ATOM 6020 C C . ASN B 1 373 ? -0.267 -32.062 -17.734 1 97 373 ASN B C 1
ATOM 6022 O O . ASN B 1 373 ? -1.438 -32.25 -18.047 1 97 373 ASN B O 1
ATOM 6026 N N . ILE B 1 374 ? 0.42 -32.844 -16.938 1 97.44 374 ILE B N 1
ATOM 6027 C CA . ILE B 1 374 ? -0.242 -34 -16.359 1 97.44 374 ILE B CA 1
ATOM 6028 C C . ILE B 1 374 ? -0.121 -33.969 -14.828 1 97.44 374 ILE B C 1
ATOM 6030 O O . ILE B 1 374 ? 0.726 -33.25 -14.289 1 97.44 374 ILE B O 1
ATOM 6034 N N . PHE B 1 375 ? -0.9 -34.75 -14.148 1 97.31 375 PHE B N 1
ATOM 6035 C CA . PHE B 1 375 ? -1.061 -34.719 -12.703 1 97.31 375 PHE B CA 1
ATOM 6036 C C . PHE B 1 375 ? 0.159 -35.281 -12 1 97.31 375 PHE B C 1
ATOM 6038 O O . PHE B 1 375 ? 0.905 -36.062 -12.594 1 97.31 375 PHE B O 1
ATOM 6045 N N . THR B 1 376 ? 0.338 -34.844 -10.719 1 97.19 376 THR B N 1
ATOM 6046 C CA . THR B 1 376 ? 1.348 -35.438 -9.844 1 97.19 376 THR B CA 1
ATOM 6047 C C . THR B 1 376 ? 0.7 -36.062 -8.609 1 97.19 376 THR B C 1
ATOM 6049 O O . THR B 1 376 ? 1.315 -36.875 -7.926 1 97.19 376 THR B O 1
ATOM 6052 N N . GLY B 1 377 ? -0.508 -35.594 -8.297 1 96.12 377 GLY B N 1
ATOM 6053 C CA . GLY B 1 377 ? -1.24 -36.125 -7.156 1 96.12 377 GLY B CA 1
ATOM 6054 C C . GLY B 1 377 ? -1.294 -35.156 -5.98 1 96.12 377 GLY B C 1
ATOM 6055 O O . GLY B 1 377 ? -2.088 -35.344 -5.055 1 96.12 377 GLY B O 1
ATOM 6056 N N . GLY B 1 378 ? -0.479 -34.156 -6 1 95.38 378 GLY B N 1
ATOM 6057 C CA . GLY B 1 378 ? -0.461 -33.219 -4.902 1 95.38 378 GLY B CA 1
ATOM 6058 C C . GLY B 1 378 ? -1.636 -32.25 -4.93 1 95.38 378 GLY B C 1
ATOM 6059 O O . GLY B 1 378 ? -2.244 -32.031 -5.98 1 95.38 378 GLY B O 1
ATOM 6060 N N . LEU B 1 379 ? -1.988 -31.719 -3.703 1 92.81 379 LEU B N 1
ATOM 6061 C CA . LEU B 1 379 ? -3.098 -30.781 -3.578 1 92.81 379 LEU B CA 1
ATOM 6062 C C . LEU B 1 379 ? -2.752 -29.656 -2.605 1 92.81 379 LEU B C 1
ATOM 6064 O O . LEU B 1 379 ? -1.828 -29.781 -1.8 1 92.81 379 LEU B O 1
ATOM 6068 N N . ASN B 1 380 ? -3.523 -28.531 -2.746 1 87.94 380 ASN B N 1
ATOM 6069 C CA . ASN B 1 380 ? -3.361 -27.359 -1.897 1 87.94 380 ASN B CA 1
ATOM 6070 C C . ASN B 1 380 ? -1.96 -26.766 -2.021 1 87.94 380 ASN B C 1
ATOM 6072 O O . ASN B 1 380 ? -1.31 -26.484 -1.015 1 87.94 380 ASN B O 1
ATOM 6076 N N . TYR B 1 381 ? -1.567 -26.594 -3.264 1 87.38 381 TYR B N 1
ATOM 6077 C CA . TYR B 1 381 ? -0.23 -26.078 -3.555 1 87.38 381 TYR B CA 1
ATOM 6078 C C . TYR B 1 381 ? -0.044 -24.672 -3.006 1 87.38 381 TYR B C 1
ATOM 6080 O O . TYR B 1 381 ? -1.021 -23.953 -2.781 1 87.38 381 TYR B O 1
ATOM 6088 N N . HIS B 1 382 ? 1.15 -24.281 -2.744 1 81.56 382 HIS B N 1
ATOM 6089 C CA . HIS B 1 382 ? 1.564 -22.938 -2.354 1 81.56 382 HIS B CA 1
ATOM 6090 C C . HIS B 1 382 ? 1.051 -22.578 -0.963 1 81.56 382 HIS B C 1
ATOM 6092 O O . HIS B 1 382 ? 0.74 -21.422 -0.688 1 81.56 382 HIS B O 1
ATOM 6098 N N . SER B 1 383 ? 0.768 -23.578 -0.098 1 82.5 383 SER B N 1
ATOM 6099 C CA . SER B 1 383 ? 0.238 -23.297 1.232 1 82.5 383 SER B CA 1
ATOM 6100 C C . SER B 1 383 ? 0.766 -24.297 2.26 1 82.5 383 SER B C 1
ATOM 6102 O O . SER B 1 383 ? 1.311 -25.344 1.896 1 82.5 383 SER B O 1
ATOM 6104 N N . ARG B 1 384 ? 0.555 -24.016 3.512 1 86.38 384 ARG B N 1
ATOM 6105 C CA . ARG B 1 384 ? 0.931 -24.891 4.609 1 86.38 384 ARG B CA 1
ATOM 6106 C C . ARG B 1 384 ? 0.013 -26.109 4.672 1 86.38 384 ARG B C 1
ATOM 6108 O O . ARG B 1 384 ? 0.305 -27.078 5.375 1 86.38 384 ARG B O 1
ATOM 6115 N N . TYR B 1 385 ? -1.035 -26.125 3.865 1 88.94 385 TYR B N 1
ATOM 6116 C CA . TYR B 1 385 ? -2.02 -27.203 3.883 1 88.94 385 TYR B CA 1
ATOM 6117 C C . TYR B 1 385 ? -1.764 -28.203 2.752 1 88.94 385 TYR B C 1
ATOM 6119 O O . TYR B 1 385 ? -2.58 -29.094 2.502 1 88.94 385 TYR B O 1
ATOM 6127 N N . GLU B 1 386 ? -0.68 -28 2.109 1 92.44 386 GLU B N 1
ATOM 6128 C CA . GLU B 1 386 ? -0.334 -28.891 0.996 1 92.44 386 GLU B CA 1
ATOM 6129 C C . GLU B 1 386 ? -0.249 -30.344 1.449 1 92.44 386 GLU B C 1
ATOM 6131 O O . GLU B 1 386 ? 0.288 -30.641 2.52 1 92.44 386 GLU B O 1
ATOM 6136 N N . TYR B 1 387 ? -0.797 -31.281 0.629 1 96.31 387 TYR B N 1
ATOM 6137 C CA . TYR B 1 387 ? -0.74 -32.719 0.951 1 96.31 387 TYR B CA 1
ATOM 6138 C C . TYR B 1 387 ? -0.618 -33.562 -0.315 1 96.31 387 TYR B C 1
ATOM 6140 O O . TYR B 1 387 ? -0.837 -33.062 -1.422 1 96.31 387 TYR B O 1
ATOM 6148 N N . LEU B 1 388 ? -0.216 -34.812 -0.111 1 98.06 388 LEU B N 1
ATOM 6149 C CA . LEU B 1 388 ? 0.052 -35.719 -1.224 1 98.06 388 LEU B CA 1
ATOM 6150 C C . LEU B 1 388 ? -0.426 -37.125 -0.903 1 98.06 388 LEU B C 1
ATOM 6152 O O . LEU B 1 388 ? 0.236 -37.875 -0.163 1 98.06 388 LEU B O 1
ATOM 6156 N N . PRO B 1 389 ? -1.598 -37.531 -1.439 1 98.19 389 PRO B N 1
ATOM 6157 C CA . PRO B 1 389 ? -1.959 -38.938 -1.344 1 98.19 389 PRO B CA 1
ATOM 6158 C C . PRO B 1 389 ? -0.954 -39.844 -2.041 1 98.19 389 PRO B C 1
ATOM 6160 O O . PRO B 1 389 ? -0.683 -39.688 -3.232 1 98.19 389 PRO B O 1
ATOM 6163 N N . LEU B 1 390 ? -0.465 -40.844 -1.369 1 97.94 390 LEU B N 1
ATOM 6164 C CA . LEU B 1 390 ? 0.653 -41.656 -1.855 1 97.94 390 LEU B CA 1
ATOM 6165 C C . LEU B 1 390 ? 0.237 -42.469 -3.057 1 97.94 390 LEU B C 1
ATOM 6167 O O . LEU B 1 390 ? 1.006 -42.625 -4.008 1 97.94 390 LEU B O 1
ATOM 6171 N N . PRO B 1 391 ? -0.954 -43.031 -3.08 1 97.81 391 PRO B N 1
ATOM 6172 C CA . PRO B 1 391 ? -1.354 -43.781 -4.289 1 97.81 391 PRO B CA 1
ATOM 6173 C C . PRO B 1 391 ? -1.375 -42.875 -5.531 1 97.81 391 PRO B C 1
ATOM 6175 O O . PRO B 1 391 ? -1.129 -43.375 -6.641 1 97.81 391 PRO B O 1
ATOM 6178 N N . SER B 1 392 ? -1.701 -41.656 -5.332 1 98.06 392 SER B N 1
ATOM 6179 C CA . SER B 1 392 ? -1.715 -40.719 -6.461 1 98.06 392 SER B CA 1
ATOM 6180 C C . SER B 1 392 ? -0.312 -40.5 -7.02 1 98.06 392 SER B C 1
ATOM 6182 O O . SER B 1 392 ? -0.128 -40.406 -8.234 1 98.06 392 SER B O 1
ATOM 6184 N N . LEU B 1 393 ? 0.656 -40.375 -6.152 1 98.25 393 LEU B N 1
ATOM 6185 C CA . LEU B 1 393 ? 2.041 -40.25 -6.59 1 98.25 393 LEU B CA 1
ATOM 6186 C C . LEU B 1 393 ? 2.475 -41.469 -7.383 1 98.25 393 LEU B C 1
ATOM 6188 O O . LEU B 1 393 ? 3.146 -41.344 -8.406 1 98.25 393 LEU B O 1
ATOM 6192 N N . LYS B 1 394 ? 2.139 -42.594 -6.855 1 98.25 394 LYS B N 1
ATOM 6193 C CA . LYS B 1 394 ? 2.443 -43.844 -7.566 1 98.25 394 LYS B CA 1
ATOM 6194 C C . LYS B 1 394 ? 1.812 -43.844 -8.953 1 98.25 394 LYS B C 1
ATOM 6196 O O . LYS B 1 394 ? 2.459 -44.219 -9.938 1 98.25 394 LYS B O 1
ATOM 6201 N N . ALA B 1 395 ? 0.578 -43.469 -8.984 1 98.44 395 ALA B N 1
ATOM 6202 C CA . ALA B 1 395 ? -0.127 -43.406 -10.266 1 98.44 395 ALA B CA 1
ATOM 6203 C C . ALA B 1 395 ? 0.562 -42.438 -11.227 1 98.44 395 ALA B C 1
ATOM 6205 O O . ALA B 1 395 ? 0.591 -42.688 -12.438 1 98.44 395 ALA B O 1
ATOM 6206 N N . ALA B 1 396 ? 1.053 -41.375 -10.742 1 98.5 396 ALA B N 1
ATOM 6207 C CA . ALA B 1 396 ? 1.78 -40.438 -11.578 1 98.5 396 ALA B CA 1
ATOM 6208 C C . ALA B 1 396 ? 3.027 -41.062 -12.18 1 98.5 396 ALA B C 1
ATOM 6210 O O . ALA B 1 396 ? 3.281 -40.938 -13.375 1 98.5 396 ALA B O 1
ATOM 6211 N N . ALA B 1 397 ? 3.797 -41.75 -11.352 1 98.56 397 ALA B N 1
ATOM 6212 C CA . ALA B 1 397 ? 5 -42.406 -11.828 1 98.56 397 ALA B CA 1
ATOM 6213 C C . ALA B 1 397 ? 4.66 -43.469 -12.883 1 98.56 397 ALA B C 1
ATOM 6215 O O . ALA B 1 397 ? 5.355 -43.594 -13.898 1 98.56 397 ALA B O 1
ATOM 6216 N N . GLU B 1 398 ? 3.613 -44.156 -12.633 1 98.5 398 GLU B N 1
ATOM 6217 C CA . GLU B 1 398 ? 3.182 -45.188 -13.578 1 98.5 398 GLU B CA 1
ATOM 6218 C C . GLU B 1 398 ? 2.729 -44.562 -14.898 1 98.5 398 GLU B C 1
ATOM 6220 O O . GLU B 1 398 ? 3 -45.094 -15.977 1 98.5 398 GLU B O 1
ATOM 6225 N N . THR B 1 399 ? 2.035 -43.469 -14.797 1 98.62 399 THR B N 1
ATOM 6226 C CA . THR B 1 399 ? 1.611 -42.75 -16 1 98.62 399 THR B CA 1
ATOM 6227 C C . THR B 1 399 ? 2.818 -42.312 -16.812 1 98.62 399 THR B C 1
ATOM 6229 O O . THR B 1 399 ? 2.859 -42.5 -18.031 1 98.62 399 THR B O 1
ATOM 6232 N N . VAL B 1 400 ? 3.766 -41.719 -16.156 1 98.62 400 VAL B N 1
ATOM 6233 C CA . VAL B 1 400 ? 4.977 -41.25 -16.828 1 98.62 400 VAL B CA 1
ATOM 6234 C C . VAL B 1 400 ? 5.672 -42.438 -17.5 1 98.62 400 VAL B C 1
ATOM 6236 O O . VAL B 1 400 ? 6.133 -42.344 -18.641 1 98.62 400 VAL B O 1
ATOM 6239 N N . LEU B 1 401 ? 5.727 -43.562 -16.828 1 98.06 401 LEU B N 1
ATOM 6240 C CA . LEU B 1 401 ? 6.34 -44.75 -17.375 1 98.06 401 LEU B CA 1
ATOM 6241 C C . LEU B 1 401 ? 5.648 -45.188 -18.656 1 98.06 401 LEU B C 1
ATOM 6243 O O . LEU B 1 401 ? 6.309 -45.469 -19.656 1 98.06 401 LEU B O 1
ATOM 6247 N N . HIS B 1 402 ? 4.359 -45.219 -18.594 1 97.75 402 HIS B N 1
ATOM 6248 C CA . HIS B 1 402 ? 3.604 -45.625 -19.781 1 97.75 402 HIS B CA 1
ATOM 6249 C C . HIS B 1 402 ? 3.834 -44.625 -20.938 1 97.75 402 HIS B C 1
ATOM 6251 O O . HIS B 1 402 ? 3.928 -45.031 -22.094 1 97.75 402 HIS B O 1
ATOM 6257 N N . LEU B 1 403 ? 3.92 -43.406 -20.641 1 97.56 403 LEU B N 1
ATOM 6258 C CA . LEU B 1 403 ? 4.184 -42.375 -21.656 1 97.56 403 LEU B CA 1
ATOM 6259 C C . LEU B 1 403 ? 5.551 -42.594 -22.281 1 97.56 403 LEU B C 1
ATOM 6261 O O . LEU B 1 403 ? 5.699 -42.469 -23.5 1 97.56 403 LEU B O 1
ATOM 6265 N N . MET B 1 404 ? 6.504 -42.844 -21.438 1 96.31 404 MET B N 1
ATOM 6266 C CA . MET B 1 404 ? 7.859 -43.094 -21.938 1 96.31 404 MET B CA 1
ATOM 6267 C C . MET B 1 404 ? 7.891 -44.25 -22.922 1 96.31 404 MET B C 1
ATOM 6269 O O . MET B 1 404 ? 8.555 -44.188 -23.953 1 96.31 404 MET B O 1
ATOM 6273 N N . VAL B 1 405 ? 7.129 -45.219 -22.594 1 94.81 405 VAL B N 1
ATOM 6274 C CA . VAL B 1 405 ? 7.137 -46.438 -23.391 1 94.81 405 VAL B CA 1
ATOM 6275 C C . VAL B 1 405 ? 6.289 -46.25 -24.656 1 94.81 405 VAL B C 1
ATOM 6277 O O . VAL B 1 405 ? 6.715 -46.594 -25.75 1 94.81 405 VAL B O 1
ATOM 6280 N N . ASP B 1 406 ? 5.172 -45.656 -24.516 1 93.5 406 ASP B N 1
ATOM 6281 C CA . ASP B 1 406 ? 4.184 -45.594 -25.578 1 93.5 406 ASP B CA 1
ATOM 6282 C C . ASP B 1 406 ? 4.512 -44.469 -26.562 1 93.5 406 ASP B C 1
ATOM 6284 O O . ASP B 1 406 ? 3.98 -44.438 -27.688 1 93.5 406 ASP B O 1
ATOM 6288 N N . ALA B 1 407 ? 5.32 -43.562 -26.234 1 90.94 407 ALA B N 1
ATOM 6289 C CA . ALA B 1 407 ? 5.637 -42.438 -27.078 1 90.94 407 ALA B CA 1
ATOM 6290 C C . ALA B 1 407 ? 6.254 -42.906 -28.406 1 90.94 407 ALA B C 1
ATOM 6292 O O . ALA B 1 407 ? 6.125 -42.219 -29.422 1 90.94 407 ALA B O 1
ATOM 6293 N N . ALA B 1 408 ? 6.918 -44 -28.391 1 79 408 ALA B N 1
ATOM 6294 C CA . ALA B 1 408 ? 7.551 -44.531 -29.594 1 79 408 ALA B CA 1
ATOM 6295 C C . ALA B 1 408 ? 6.512 -44.875 -30.656 1 79 408 ALA B C 1
ATOM 6297 O O . ALA B 1 408 ? 6.824 -44.906 -31.859 1 79 408 ALA B O 1
ATOM 6298 N N . ALA B 1 409 ? 5.316 -45.125 -30.188 1 70.62 409 ALA B N 1
ATOM 6299 C CA . ALA B 1 409 ? 4.27 -45.562 -31.109 1 70.62 409 ALA B CA 1
ATOM 6300 C C . ALA B 1 409 ? 3.637 -44.375 -31.828 1 70.62 409 ALA B C 1
ATOM 6302 O O . ALA B 1 409 ? 2.938 -44.562 -32.812 1 70.62 409 ALA B O 1
ATOM 6303 N N . VAL B 1 410 ? 3.674 -43.156 -31.438 1 67.69 410 VAL B N 1
ATOM 6304 C CA . VAL B 1 410 ? 3.035 -42 -32.031 1 67.69 410 VAL B CA 1
ATOM 6305 C C . VAL B 1 410 ? 3.654 -41.688 -33.375 1 67.69 410 VAL B C 1
ATOM 6307 O O . VAL B 1 410 ? 2.973 -41.188 -34.281 1 67.69 410 VAL B O 1
ATOM 6310 N N . GLY B 1 411 ? 4.816 -41.75 -33.781 1 57.03 411 GLY B N 1
ATOM 6311 C CA . GLY B 1 411 ? 5.43 -41.469 -35.062 1 57.03 411 GLY B CA 1
ATOM 6312 C C . GLY B 1 411 ? 4.98 -42.375 -36.188 1 57.03 411 GLY B C 1
ATOM 6313 O O . GLY B 1 411 ? 5.184 -42.062 -37.344 1 57.03 411 GLY B O 1
ATOM 6314 N N . GLY B 1 412 ? 4.574 -43.625 -35.938 1 45.31 412 GLY B N 1
ATOM 6315 C CA . GLY B 1 412 ? 4.34 -44.531 -37.062 1 45.31 412 GLY B CA 1
ATOM 6316 C C . GLY B 1 412 ? 3.115 -44.188 -37.875 1 45.31 412 GLY B C 1
ATOM 6317 O O . GLY B 1 412 ? 2.982 -44.594 -39.031 1 45.31 412 GLY B O 1
ATOM 6318 N N . ASP B 1 413 ? 2.057 -43.656 -37.281 1 39.94 413 ASP B N 1
ATOM 6319 C CA . ASP B 1 413 ? 0.836 -43.625 -38.094 1 39.94 413 ASP B CA 1
ATOM 6320 C C . ASP B 1 413 ? 0.859 -42.406 -39.031 1 39.94 413 ASP B C 1
ATOM 6322 O O . ASP B 1 413 ? -0.117 -42.156 -39.75 1 39.94 413 ASP B O 1
ATOM 6326 N N . GLY B 1 414 ? 1.643 -41.469 -39 1 35 414 GLY B N 1
ATOM 6327 C CA . GLY B 1 414 ? 1.318 -40.406 -39.938 1 35 414 GLY B CA 1
ATOM 6328 C C . GLY B 1 414 ? 1.451 -40.844 -41.406 1 35 414 GLY B C 1
ATOM 6329 O O . GLY B 1 414 ? 0.583 -40.531 -42.219 1 35 414 GLY B O 1
ATOM 6330 N N . HIS B 1 415 ? 2.66 -40.969 -42.031 1 32.34 415 HIS B N 1
ATOM 6331 C CA . HIS B 1 415 ? 2.703 -40.906 -43.469 1 32.34 415 HIS B CA 1
ATOM 6332 C C . HIS B 1 415 ? 2.203 -42.219 -44.094 1 32.34 415 HIS B C 1
ATOM 6334 O O . HIS B 1 415 ? 2.98 -43.156 -44.312 1 32.34 415 HIS B O 1
ATOM 6340 N N . GLU B 1 416 ? 1.144 -42.781 -43.656 1 28.02 416 GLU B N 1
ATOM 6341 C CA . GLU B 1 416 ? 0.619 -43.469 -44.812 1 28.02 416 GLU B CA 1
ATOM 6342 C C . GLU B 1 416 ? 0.282 -42.469 -45.938 1 28.02 416 GLU B C 1
ATOM 6344 O O . GLU B 1 416 ? -0.361 -41.469 -45.688 1 28.02 416 GLU B O 1
ATOM 6349 N N . ASP B 1 417 ? 1.129 -42.375 -47 1 25.23 417 ASP B N 1
ATOM 6350 C CA . ASP B 1 417 ? 0.897 -41.844 -48.344 1 25.23 417 ASP B CA 1
ATOM 6351 C C . ASP B 1 417 ? -0.53 -42.156 -48.812 1 25.23 417 ASP B C 1
ATOM 6353 O O . ASP B 1 417 ? -0.893 -43.281 -49.031 1 25.23 417 ASP B O 1
ATOM 6357 N N . HIS B 1 418 ? -1.567 -41.656 -48.062 1 21.59 418 HIS B N 1
ATOM 6358 C CA . HIS B 1 418 ? -2.656 -41.5 -49 1 21.59 418 HIS B CA 1
ATOM 6359 C C . HIS B 1 418 ? -2.447 -40.281 -49.875 1 21.59 418 HIS B C 1
ATOM 6361 O O . HIS B 1 418 ? -1.92 -39.25 -49.406 1 21.59 418 HIS B O 1
#

Organism: NCBI:txid416586

Foldseek 3Di:
DVVLVVQLVVLLQQQFAADQVQVVAARRDCSLQVSLVVVLVVCVVLPWAPFDADPRSKTKTKDAFLPLPPFFEEEEEAERHAYPLAGSDDWAKDKDAQAAQAWDQLEPVVRDIQGCVVVVVSNVQHGFIKMATNLRTHRCVQPSLSVSLQSVLSSVCSVPSVQGFHMYMYIYFHDFNSLCTLVPDDLVVSRGQAYAYAGAAAFQEWEQWEKFKKKKKKKFFWFDDDPVPPVPPTAFSVVVVVVLVVPFDPQFDPVRDDFQGWHKAWDDWDDTRGMIMTIIMTIGRDPVVSVVVVVVVVVVQVVCCVVPHHPRMDMDIDTRFHILCVLCPPVPVVLSVLLQVLLVVLVTHHDYGYDHHDGSQRSVSVVNHNYIYHHSQWDPGSRSSIMHRPVSSVSSSSSSSSSRSCSSVSPPPPPPPD/DVVLVVQLVVLLQQQFAADQVQVVAARRDCSLQVSLVVVLVVCVVLPWPPFDADPRSKTKTKDAFLPLPPFFEEEEEAERHAYPLAGSDDWAKDKDAQAAQAKDQLEDVVRDIQGCVVVVVSNVQGGFIKMATNLRGHRCVQPSLSVSLQSVLSSVCSVPSVQGFHMYMYIYFHDFNSLCGLVPDDLVVSRGQAYAYAGAAAFQEWEQWEKFKKKKKKKFFWFDDDPVPPVPPTAFSVVVVVVLVVPADPQFDPVRDDFQGWHKAWDDWDDTRGMIMTIIMTIGRDPVVSVVVVVVVVVVQVVCCVVVHHPRMDMDIDTRFHILCVLCPPVPVVLSVLLQVLLVVLVTHHDYGYDHHDGSQRSVSVVNHNYIYHHSQWDPGSRSSIMHRPVSSVSSSSSSSSSRSCSSVSPPPPPPPD

InterPro domains:
  IPR001261 ArgE/DapE/ACY1/CPG2/YscS, conserved site [PS00758] (74-83)
  IPR001261 ArgE/DapE/ACY1/CPG2/YscS, conserved site [PS00759] (140-179)
  IPR002933 Peptidase M20 [PF01546] (141-404)
  IPR010161 Peptidase M20B, tripeptide aminopeptidase [PIRSF037215] (2-407)
  IPR010161 Peptidase M20B, tripeptide aminopeptidase [TIGR01882] (2-404)
  IPR010161 Peptidase M20B, tripeptide aminopeptidase [cd03892] (4-403)
  IPR011650 Peptidase M20, dimerisation domain [PF07687] (209-307)
  IPR036264 Bacterial exopeptidase dimerisation domain [SSF55031] (211-322)

Sequence (836 aa):
MEQLLSRFEKYISFDTQSAEEKMDICPSTSGQMIFARALAAELRELGLSEVTLDDHGYLMATLPANGGGQAPVVGFIAHLDTSPDAAGGPVRPRVVTAYDGGDIVLNAAQGIVLSPREFPELAAYRGQDILVADGMTLLGADDKAGITAIVSAAEYLLCHPEIRHGKIRLGFTPDEETGRSALRFDVEQFAATFAYTVDGGAIGGLEYETFNASNPVVIFHGCNVHTGDAKGKMRNALSMAAKWQAMLPEGEKPEYTEGREGFFHVYKLEGTVERCTMHMLVRDHDRKRFEARKAYLAHLADCFNVSYGAGTVELTMPDVYYNMRDKIMPAHEQVVALAARAMREAGVEPAVMPIRGGTDGAQLSYRGLPCPNIFTGGLNYHSRYEYLPLPSLKAAAETVLHLMVDAAAVGGDGHEDHMEQLLSRFEKYISFDTQSAEEKMDICPSTSGQMIFARALAAELRELGLSEVTLDDHGYLMATLPANGGGQAPVVGFIAHLDTSPDAAGGPVRPRVVTAYDGGDIVLNAAQGIVLSPREFPELAAYRGQDILVADGMTLLGADDKAGITAIVSAAEYLLCHPEIRHGKIRLGFTPDEETGRSALRFDVEQFAATFAYTVDGGAIGGLEYETFNASNPVVIFHGCNVHTGDAKGKMRNALSMAAKWQAMLPEGEKPEYTEGREGFFHVYKLEGTVERCTMHMLVRDHDRKRFEARKAYLAHLADCFNVSYGAGTVELTMPDVYYNMRDKIMPAHEQVVALAARAMREAGVEPAVMPIRGGTDGAQLSYRGLPCPNIFTGGLNYHSRYEYLPLPSLKAAAETVLHLMVDAAAVGGDGHEDH